Protein AF-0000000072931856 (afdb_homodimer)

Organism: Fusarium oxysporum f. sp. lycopersici (strain 4287 / CBS 123668 / FGSC 9935 / NRRL 34936) (NCBI:txid426428)

Secondary structure (DSSP, 8-state):
------------GGG-----TT---------SS---S-------HHHHHHHHTS-HHHHHHHHHHHHHHTTTTS--S-HHHHHHHHHHHHTT-TTT-TT-HHHHHHHHHHHHHHHHHHHHHS-TTS-SS---------TTT-TTS-HHHHHHHHHHHHHHHHTTT-HHHHHHHHHHHHHHHHHTTGGG----S-HHHHHHHHHHHHHHHHHHHHHHHHTPPPSS-GGG--SPPP----PPPEE-HHHHHSTT--S--EE----HHHHHHHHHHHHHHHHHHHHHH--GGGHHHHHHHHHHHHHHHHT-TTSS-TT-TT--GGGSHHHHHHHHHHHHHHHHHTSPP-TTSHHHHHHHHHHHHHHHHHHHHHHTT-----HHHHHHHHHHHHHHHHHHHHHT----HHHHHHHHHHHHHHHHHHTT-GGGHHHHHHHHHHHHHHHSSS-TT---HHHHHHHHHHHHHHHTT---HHHHHHHHHHHH--HHHH--/------------GGG-----TT---------SS---S-------HHHHHHHHTS-HHHHHHHHHHHHHHTTTTS--S-HHHHHHHHHHHHTT-TTT-TT-HHHHHHHHHHHHHHHHHHHHHS-TTS-SS---------TTT-TTS-HHHHHHHHHHHHHHHHTTT-HHHHHHHHHHHHHHHHHTTGGG----S-HHHHHHHHHHHHHHHHHHHHHHHHTPPPSS-GGG--SPPP----PPPEE-HHHHHSTT--S--EE----HHHHHHHHHHHHHHHHHHHHHH--GGGHHHHHHHHHHHHHHHHT-TTSS-TT-TT--GGGSHHHHHHHHHHHHHHHHHTSPP-TTSHHHHHHHHHHHHHHHHHHHHHHTT-----HHHHHHHHHHHHHHHHHHHHHT----HHHHHHHHHHHHHHHHHHHH-GGGHHHHHHHHHHHHHHHSSS-TT---HHHHHHHHHHHHHHHTT---HHHHHHHHHHHH--HHHH--

Nearest PDB structures (foldseek):
  5anr-assembly1_A-1  TM=3.766E-01  e=1.506E+00  Homo sapiens
  7tdz-assembly1_P  TM=2.444E-01  e=6.862E+00  Xenopus laevis
  7a6r-assembly2_B  TM=3.446E-01  e=9.396E+00  Homo sapiens

Foldseek 3Di:
DDPPPPPVPPPPPPPPPLDDAADQDDDPDDDPPDPPPFPLPDDPVVLVVLLVPADLQLLLQLLVQCCQPPCLQQVLDDQQLLQVLSVCSNVVNCNPHSPCPLSSLSSLLSSLLSVLLVLLLDAPDPPDPSCSVVSNHSLVNVVVDDLSSSLVSLLSVLSSCQSPLALVSNQVSLVVSLVSCVVVPLQAQDCPPDPVNLSSVSSNLSSLLSQLLSCLLQVHQRPPQNVSGNRDQDDWDFDDWDFRPSLCSHPPRPDRDGDTRGNLLNSLSSVVSNLSNVLSVCLPPPDPVCLVVVLVVSLVVLVVSLPDPSQDPDDDPSCAALSDNLVSVLVSLLSLLSNLVSYDDDLPDPSLVSNLVSLLSNLVSVLVSVVVSRYRDGSSVLSSLLLSLLSNLLSQLLNLDAQDPSSLVSLVSSLVVLVVSCSSPVSSVLSSVLSVLSSCQRPDPDRRNFGDLVSLVVLVVSLVVVVVSRHRPVSSVSSPVNSPDRSVRVVD/DDPPPPPVPPPPPPVPPLADLADQDDDPDDDPPDPPPQPLPDDPVVLVVLLLPADLQLLLQLLVQCCQPPCLQQVLDDQQLLQVLSVCSNVVNLNPDSPCPLSSLSSLLSSLLSVLLVLLLDAPDPPDPSCSSVNSHSLVNVVVDDLSSSLVSLLSVLSSCQSPLALVVNQVSLVVSLVSCVVVPLQAQDCPPDPVSLSSLSSNLSSLLSQLLSCLLQVHQRPPQNVSGNRDQDDWDFDDWDFRPSLCSHPPRPDRDGDTRGNLLNSLSSVVSNLSNVLSVCLPPPDPVCLVVVLVVSLVVLVCSLPDPSQDDPPDPPCAALSDNLVSVLVSLLSLLSNLVSYDDDLPDPSLVSNLVSLLSNLVSVLVSVVVSRDRLGSSVLSSLLLSLLSNLLSQLLNLDAQDPSSLVSLVSSLVVLVVSCSSPVSSVLSSVLSVLSSCQRPDPDRRNFGDLVSLVVLVVSLVVVVVRRHRPVSSVSSPVNSPDRSVRVVD

Radius of gyration: 29.78 Å; Cα contacts (8 Å, |Δi|>4): 1257; chains: 2; bounding box: 70×100×88 Å

Sequence (984 aa):
MPSVPSQGNSFDLSTFQADNLFSISQQPPADEANYSTDTTRSLDPSMAAVVTDISVREGASFFQTYFEIIHPRYPFLDVEECSTAYIKWKAGEIATCGNNAWSTCLLKLIFANGAILQHAWSDNRTRQQLGLIFQEQNIISDFFLKPLACLQVMLLHAFHELHGESTERVVHIVGVAMRFAIFNGFHRLTNDGTYEIEMKIKAWWCIYCLDKVVAITLRIPPYPLDEWIDTPAYRVKHGPQFFMPWAVDAPGSSDGVLYTFDLRYFAHMCKIRRLHSEILTLSRQVDPGTIDQSLRKLLSEIDGWAKSKDVFTSSHPNAEGHASPLGVVYVAHMTRVVLYSSVPFEPASENTDKLLQACCDSCATFRALQKRKHLPKHWFDMLFVFQVGVVMVYILWRRSMPVSKVIDRAIRDCTAILSIFADRSQKIDIYRDCMELLASSISRVSTPGNIDTETRQELNLLLGQIEENSLASHVHAKLSEMCRTSIAEMDTMPSVPSQGNSFDLSTFQADNLFSISQQPPADEANYSTDTTRSLDPSMAAVVTDISVREGASFFQTYFEIIHPRYPFLDVEECSTAYIKWKAGEIATCGNNAWSTCLLKLIFANGAILQHAWSDNRTRQQLGLIFQEQNIISDFFLKPLACLQVMLLHAFHELHGESTERVVHIVGVAMRFAIFNGFHRLTNDGTYEIEMKIKAWWCIYCLDKVVAITLRIPPYPLDEWIDTPAYRVKHGPQFFMPWAVDAPGSSDGVLYTFDLRYFAHMCKIRRLHSEILTLSRQVDPGTIDQSLRKLLSEIDGWAKSKDVFTSSHPNAEGHASPLGVVYVAHMTRVVLYSSVPFEPASENTDKLLQACCDSCATFRALQKRKHLPKHWFDMLFVFQVGVVMVYILWRRSMPVSKVIDRAIRDCTAILSIFADRSQKIDIYRDCMELLASSISRVSTPGNIDTETRQELNLLLGQIEENSLASHVHAKLSEMCRTSIAEMDT

Structure (mmCIF, N/CA/C/O backbone):
data_AF-0000000072931856-model_v1
#
loop_
_entity.id
_entity.type
_entity.pdbx_description
1 polymer 'Transcription factor domain-containing protein'
#
loop_
_atom_site.group_PDB
_atom_site.id
_atom_site.type_symbol
_atom_site.label_atom_id
_atom_site.label_alt_id
_atom_site.label_comp_id
_atom_site.label_asym_id
_atom_site.label_entity_id
_atom_site.label_seq_id
_atom_site.pdbx_PDB_ins_code
_atom_site.Cartn_x
_atom_site.Cartn_y
_atom_site.Cartn_z
_atom_site.occupancy
_atom_site.B_iso_or_equiv
_atom_site.auth_seq_id
_atom_site.auth_comp_id
_atom_site.auth_asym_id
_atom_site.auth_atom_id
_atom_site.pdbx_PDB_model_num
ATOM 1 N N . MET A 1 1 ? 1.608 -59.781 18.766 1 22.14 1 MET A N 1
ATOM 2 C CA . MET A 1 1 ? 2.615 -58.719 18.797 1 22.14 1 MET A CA 1
ATOM 3 C C . MET A 1 1 ? 2.082 -57.5 19.516 1 22.14 1 MET A C 1
ATOM 5 O O . MET A 1 1 ? 0.931 -57.094 19.312 1 22.14 1 MET A O 1
ATOM 9 N N . PRO A 1 2 ? 2.551 -57.062 20.625 1 23.94 2 PRO A N 1
ATOM 10 C CA . PRO A 1 2 ? 1.845 -56.156 21.531 1 23.94 2 PRO A CA 1
ATOM 11 C C . PRO A 1 2 ? 1.541 -54.812 20.906 1 23.94 2 PRO A C 1
ATOM 13 O O . PRO A 1 2 ? 2.221 -54.375 19.969 1 23.94 2 PRO A O 1
ATOM 16 N N . SER A 1 3 ? 0.245 -54.375 21.047 1 21.61 3 SER A N 1
ATOM 17 C CA . SER A 1 3 ? -0.509 -53.219 20.578 1 21.61 3 SER A CA 1
ATOM 18 C C . SER A 1 3 ? 0.122 -51.906 21.047 1 21.61 3 SER A C 1
ATOM 20 O O . SER A 1 3 ? 0.214 -51.656 22.25 1 21.61 3 SER A O 1
ATOM 22 N N . VAL A 1 4 ? 1.22 -51.562 20.469 1 26.64 4 VAL A N 1
ATOM 23 C CA . VAL A 1 4 ? 1.991 -50.469 21.016 1 26.64 4 VAL A CA 1
ATOM 24 C C . VAL A 1 4 ? 1.076 -49.25 21.266 1 26.64 4 VAL A C 1
ATOM 26 O O . VAL A 1 4 ? 0.304 -48.875 20.375 1 26.64 4 VAL A O 1
ATOM 29 N N . PRO A 1 5 ? 0.699 -48.969 22.469 1 23.19 5 PRO A N 1
ATOM 30 C CA . PRO A 1 5 ? -0.245 -47.969 22.938 1 23.19 5 PRO A CA 1
ATOM 31 C C . PRO A 1 5 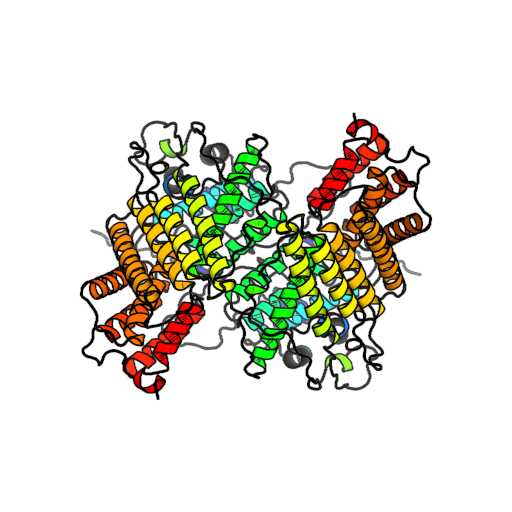? 0.017 -46.594 22.312 1 23.19 5 PRO A C 1
ATOM 33 O O . PRO A 1 5 ? 1.173 -46.188 22.188 1 23.19 5 PRO A O 1
ATOM 36 N N . SER A 1 6 ? -0.829 -46.25 21.359 1 21.66 6 SER A N 1
ATOM 37 C CA . SER A 1 6 ? -0.9 -45.062 20.531 1 21.66 6 SER A CA 1
ATOM 38 C C . SER A 1 6 ? -0.961 -43.781 21.375 1 21.66 6 SER A C 1
ATOM 40 O O . SER A 1 6 ? -2.006 -43.469 21.953 1 21.66 6 SER A O 1
ATOM 42 N N . GLN A 1 7 ? -0.089 -43.75 22.406 1 23.03 7 GLN A N 1
ATOM 43 C CA . GLN A 1 7 ? -0.17 -42.594 23.297 1 23.03 7 GLN A CA 1
ATOM 44 C C . GLN A 1 7 ? -0.254 -41.281 22.516 1 23.03 7 GLN A C 1
ATOM 46 O O . GLN A 1 7 ? 0.676 -40.938 21.781 1 23.03 7 GLN A O 1
ATOM 51 N N . GLY A 1 8 ? -1.477 -41 22.094 1 21.62 8 GLY A N 1
ATOM 52 C CA . GLY A 1 8 ? -2.033 -39.875 21.344 1 21.62 8 GLY A CA 1
ATOM 53 C C . GLY A 1 8 ? -1.692 -38.531 21.938 1 21.62 8 GLY A C 1
ATOM 54 O O . GLY A 1 8 ? -2.334 -38.062 22.891 1 21.62 8 GLY A O 1
ATOM 55 N N . ASN A 1 9 ? -0.456 -38.344 22.25 1 22.23 9 ASN A N 1
ATOM 56 C CA . ASN A 1 9 ? -0.116 -37.094 22.906 1 22.23 9 ASN A CA 1
ATOM 57 C C . ASN A 1 9 ? -0.664 -35.875 22.125 1 22.23 9 ASN A C 1
ATOM 59 O O . ASN A 1 9 ? -0.348 -35.688 20.953 1 22.23 9 ASN A O 1
ATOM 63 N N . SER A 1 10 ? -1.931 -35.5 22.484 1 21.86 10 SER A N 1
ATOM 64 C CA . SER A 1 10 ? -2.766 -34.375 22.031 1 21.86 10 SER A CA 1
ATOM 65 C C . SER A 1 10 ? -2.055 -33.062 22.203 1 21.86 10 SER A C 1
ATOM 67 O O . SER A 1 10 ? -1.657 -32.688 23.312 1 21.86 10 SER A O 1
ATOM 69 N N . PHE A 1 11 ? -1.132 -32.844 21.391 1 23.16 11 PHE A N 1
ATOM 70 C CA . PHE A 1 11 ? -0.465 -31.547 21.422 1 23.16 11 PHE A CA 1
ATOM 71 C C . PHE A 1 11 ? -1.48 -30.406 21.375 1 23.16 11 PHE A C 1
ATOM 73 O O . PHE A 1 11 ? -2.336 -30.375 20.484 1 23.16 11 PHE A O 1
ATOM 80 N N . ASP A 1 12 ? -1.954 -30 22.578 1 22.11 12 ASP A N 1
ATOM 81 C CA . ASP A 1 12 ? -2.893 -28.906 22.812 1 22.11 12 ASP A CA 1
ATOM 82 C C . ASP A 1 12 ? -2.395 -27.609 22.172 1 22.11 12 ASP A C 1
ATOM 84 O O . ASP A 1 12 ? -1.358 -27.078 22.578 1 22.11 12 ASP A O 1
ATOM 88 N N . LEU A 1 13 ? -2.508 -27.594 20.953 1 24.42 13 LEU A N 1
ATOM 89 C CA . LEU A 1 13 ? -2.305 -26.422 20.109 1 24.42 13 LEU A CA 1
ATOM 90 C C . LEU A 1 13 ? -2.982 -25.188 20.719 1 24.42 13 LEU A C 1
ATOM 92 O O . LEU A 1 13 ? -3.057 -24.141 20.078 1 24.42 13 LEU A O 1
ATOM 96 N N . SER A 1 14 ? -3.596 -25.344 21.922 1 25.14 14 SER A N 1
ATOM 97 C CA . SER A 1 14 ? -4.422 -24.297 22.516 1 25.14 14 SER A CA 1
ATOM 98 C C . SER A 1 14 ? -3.594 -23.062 22.859 1 25.14 14 SER A C 1
ATOM 100 O O . SER A 1 14 ? -4.137 -21.969 23.031 1 25.14 14 SER A O 1
ATOM 102 N N . THR A 1 15 ? -2.367 -23.312 23.312 1 23.92 15 THR A N 1
ATOM 103 C CA . THR A 1 15 ? -1.731 -22.219 24.031 1 23.92 15 THR A CA 1
ATOM 104 C C . THR A 1 15 ? -1.083 -21.234 23.062 1 23.92 15 THR A C 1
ATOM 106 O O . THR A 1 15 ? -0.266 -20.406 23.453 1 23.92 15 THR A O 1
ATOM 109 N N . PHE A 1 16 ? -1.128 -21.531 21.828 1 25.28 16 PHE A N 1
ATOM 110 C CA . PHE A 1 16 ? -0.456 -20.625 20.906 1 25.28 16 PHE A CA 1
ATOM 111 C C . PHE A 1 16 ? -1.028 -19.219 21 1 25.28 16 PHE A C 1
ATOM 113 O O . PHE A 1 16 ? -2.191 -18.984 20.672 1 25.28 16 PHE A O 1
ATOM 120 N N . GLN A 1 17 ? -0.485 -18.578 21.984 1 24.69 17 GLN A N 1
ATOM 121 C CA . GLN A 1 17 ? -0.81 -17.172 22.141 1 24.69 17 GLN A CA 1
ATOM 122 C C . GLN A 1 17 ? -0.279 -16.344 20.969 1 24.69 17 GLN A C 1
ATOM 124 O O . GLN A 1 17 ? 0.917 -16.375 20.672 1 24.69 17 GLN A O 1
ATOM 129 N N . ALA A 1 18 ? -0.917 -16.312 19.984 1 27.36 18 ALA A N 1
ATOM 130 C CA . ALA A 1 18 ? -0.658 -15.578 18.75 1 27.36 18 ALA A CA 1
ATOM 131 C C . ALA A 1 18 ? -0.093 -14.195 19.047 1 27.36 18 ALA A C 1
ATOM 133 O O . ALA A 1 18 ? -0.801 -13.328 19.562 1 27.36 18 ALA A O 1
ATOM 134 N N . ASP A 1 19 ? 1.2 -14.133 19.375 1 27.59 19 ASP A N 1
ATOM 135 C CA . ASP A 1 19 ? 2.012 -12.953 19.688 1 27.59 19 ASP A CA 1
ATOM 136 C C . ASP A 1 19 ? 1.993 -11.953 18.531 1 27.59 19 ASP A C 1
ATOM 138 O O . ASP A 1 19 ? 1.842 -12.336 17.375 1 27.59 19 ASP A O 1
ATOM 142 N N . ASN A 1 20 ? 1.979 -10.586 18.75 1 28.42 20 ASN A N 1
ATOM 143 C CA . ASN A 1 20 ? 1.625 -9.328 18.109 1 28.42 20 ASN A CA 1
ATOM 144 C C . ASN A 1 20 ? 2.682 -8.906 17.094 1 28.42 20 ASN A C 1
ATOM 146 O O . ASN A 1 20 ? 3.834 -8.664 17.453 1 28.42 20 ASN A O 1
ATOM 150 N N . LEU A 1 21 ? 2.729 -9.477 16.031 1 27.45 21 LEU A N 1
ATOM 151 C CA . LEU A 1 21 ? 3.77 -9.328 15.023 1 27.45 21 LEU A CA 1
ATOM 152 C C . LEU A 1 21 ? 4.285 -7.895 14.969 1 27.45 21 LEU A C 1
ATOM 154 O O . LEU A 1 21 ? 5.469 -7.664 14.703 1 27.45 21 LEU A O 1
ATOM 158 N N . PHE A 1 22 ? 3.479 -6.789 14.805 1 28.81 22 PHE A N 1
ATOM 159 C CA . PHE A 1 22 ? 3.977 -5.508 14.32 1 28.81 22 PHE A CA 1
ATOM 160 C C . PHE A 1 22 ? 4.02 -4.484 15.453 1 28.81 22 PHE A C 1
ATOM 162 O O . PHE A 1 22 ? 3.83 -3.289 15.219 1 28.81 22 PHE A O 1
ATOM 169 N N . SER A 1 23 ? 4.355 -4.805 16.688 1 29.84 23 SER A N 1
ATOM 170 C CA . SER A 1 23 ? 4.422 -3.838 17.781 1 29.84 23 SER A CA 1
ATOM 171 C C . SER A 1 23 ? 5.715 -3.027 17.719 1 29.84 23 SER A C 1
ATOM 173 O O . SER A 1 23 ? 6.793 -3.58 17.5 1 29.84 23 SER A O 1
ATOM 175 N N . ILE A 1 24 ? 5.656 -1.699 17.453 1 27.78 24 ILE A N 1
ATOM 176 C CA . ILE A 1 24 ? 6.777 -0.778 17.609 1 27.78 24 ILE A CA 1
ATOM 177 C C . ILE A 1 24 ? 7.047 -0.535 19.094 1 27.78 24 ILE A C 1
ATOM 179 O O . ILE A 1 24 ? 6.184 -0.023 19.812 1 27.78 24 ILE A O 1
ATOM 183 N N . SER A 1 25 ? 7.984 -1.213 19.797 1 28.91 25 SER A N 1
ATOM 184 C CA . SER A 1 25 ? 8.383 -0.901 21.156 1 28.91 25 SER A CA 1
ATOM 185 C C . SER A 1 25 ? 9.266 0.341 21.203 1 28.91 25 SER A C 1
ATOM 187 O O . SER A 1 25 ? 10.328 0.38 20.578 1 28.91 25 SER A O 1
ATOM 189 N N . GLN A 1 26 ? 8.828 1.529 21.406 1 27.89 26 GLN A N 1
ATOM 190 C CA . GLN A 1 26 ? 9.742 2.625 21.719 1 27.89 26 GLN A CA 1
ATOM 191 C C . GLN A 1 26 ? 10.359 2.457 23.109 1 27.89 26 GLN A C 1
ATOM 193 O O . GLN A 1 26 ? 9.641 2.299 24.094 1 27.89 26 GLN A O 1
ATOM 198 N N . GLN A 1 27 ? 11.766 2.137 23.234 1 28.94 27 GLN A N 1
ATOM 199 C CA . GLN A 1 27 ? 12.516 2.27 24.484 1 28.94 27 GLN A CA 1
ATOM 200 C C . GLN A 1 27 ? 12.594 3.729 24.922 1 28.94 27 GLN A C 1
ATOM 202 O O . GLN A 1 27 ? 12.805 4.617 24.094 1 28.94 27 GLN A O 1
ATOM 207 N N . PRO A 1 28 ? 12.266 4.113 26.109 1 28.73 28 PRO A N 1
ATOM 208 C CA . PRO A 1 28 ? 12.531 5.445 26.656 1 28.73 28 PRO A CA 1
ATOM 209 C C . PRO A 1 28 ? 14.008 5.84 26.562 1 28.73 28 PRO A C 1
ATOM 211 O O . PRO A 1 28 ? 14.883 4.973 26.516 1 28.73 28 PRO A O 1
ATOM 214 N N . PRO A 1 29 ? 14.305 7.152 26.297 1 26.53 29 PRO A N 1
ATOM 215 C CA . PRO A 1 29 ? 15.688 7.645 26.359 1 26.53 29 PRO A CA 1
ATOM 216 C C . PRO A 1 29 ? 16.359 7.348 27.688 1 26.53 29 PRO A C 1
ATOM 218 O O . PRO A 1 29 ? 15.789 7.617 28.75 1 26.53 29 PRO A O 1
ATOM 221 N N . ALA A 1 30 ? 17.297 6.434 27.906 1 26.03 30 ALA A N 1
ATOM 222 C CA . ALA A 1 30 ? 18.172 6.23 29.047 1 26.03 30 ALA A CA 1
ATOM 223 C C . ALA A 1 30 ? 18.859 7.531 29.453 1 26.03 30 ALA A C 1
ATOM 225 O O . ALA A 1 30 ? 19.141 8.375 28.609 1 26.03 30 ALA A O 1
ATOM 226 N N . ASP A 1 31 ? 18.859 8.023 30.688 1 26.28 31 ASP A N 1
ATOM 227 C CA . ASP A 1 31 ? 19.812 8.898 31.359 1 26.28 31 ASP A CA 1
ATOM 228 C C . ASP A 1 31 ? 21.234 8.594 30.891 1 26.28 31 ASP A C 1
ATOM 230 O O . ASP A 1 31 ? 21.531 7.477 30.469 1 26.28 31 ASP A O 1
ATOM 234 N N . GLU A 1 32 ? 22.25 9.625 30.828 1 27.25 32 GLU A N 1
ATOM 235 C CA . GLU A 1 32 ? 23.641 9.664 30.406 1 27.25 32 GLU A CA 1
ATOM 236 C C . GLU A 1 32 ? 24.422 8.492 30.984 1 27.25 32 GLU A C 1
ATOM 238 O O . GLU A 1 32 ? 25.609 8.336 30.703 1 27.25 32 GLU A O 1
ATOM 243 N N . ALA A 1 33 ? 24.188 8.148 32.344 1 26.52 33 ALA A N 1
ATOM 244 C CA . ALA A 1 33 ? 25.328 7.426 32.906 1 26.52 33 ALA A CA 1
ATOM 245 C C . ALA A 1 33 ? 25.719 6.242 32.031 1 26.52 33 ALA A C 1
ATOM 247 O O . ALA A 1 33 ? 25.406 6.219 30.828 1 26.52 33 ALA A O 1
ATOM 248 N N . ASN A 1 34 ? 26.016 5.094 32.781 1 22.25 34 ASN A N 1
ATOM 249 C CA . ASN A 1 34 ? 26.734 3.93 32.281 1 22.25 34 ASN A CA 1
ATOM 250 C C . ASN A 1 34 ? 25.953 3.27 31.125 1 22.25 34 ASN A C 1
ATOM 252 O O . ASN A 1 34 ? 24.828 2.807 31.312 1 22.25 34 ASN A O 1
ATOM 256 N N . TYR A 1 35 ? 25.984 3.785 29.906 1 24.42 35 TYR A N 1
ATOM 257 C CA . TYR A 1 35 ? 25.781 3.076 28.656 1 24.42 35 TYR A CA 1
ATOM 258 C C . TYR A 1 35 ? 26.156 1.603 28.797 1 24.42 35 TYR A C 1
ATOM 260 O O . TYR A 1 35 ? 27.203 1.174 28.328 1 24.42 35 TYR A O 1
ATOM 268 N N . SER A 1 36 ? 26.016 1.065 29.969 1 21.53 36 SER A N 1
ATOM 269 C CA . SER A 1 36 ? 26.344 -0.355 29.906 1 21.53 36 SER A CA 1
ATOM 270 C C . SER A 1 36 ? 25.609 -1.041 28.766 1 21.53 36 SER A C 1
ATOM 272 O O . SER A 1 36 ? 24.422 -0.781 28.531 1 21.53 36 SER A O 1
ATOM 274 N N . THR A 1 37 ? 26.406 -1.599 27.781 1 23.81 37 THR A N 1
ATOM 275 C CA . THR A 1 37 ? 26.422 -2.32 26.516 1 23.81 37 THR A CA 1
ATOM 276 C C . THR A 1 37 ? 25.234 -3.262 26.406 1 23.81 37 THR A C 1
ATOM 278 O O . THR A 1 37 ? 24.609 -3.373 25.344 1 23.81 37 THR A O 1
ATOM 281 N N . ASP A 1 38 ? 25.203 -4.254 27.266 1 22.45 38 ASP A N 1
ATOM 282 C CA . ASP A 1 38 ? 24.859 -5.656 27.078 1 22.45 38 ASP A CA 1
ATOM 283 C C . ASP A 1 38 ? 23.344 -5.867 27.203 1 22.45 38 ASP A C 1
ATOM 285 O O . ASP A 1 38 ? 22.891 -6.977 27.5 1 22.45 38 ASP A O 1
ATOM 289 N N . THR A 1 39 ? 22.703 -4.867 27.562 1 24.86 39 THR A N 1
ATOM 290 C CA . THR A 1 39 ? 21.422 -5.48 27.938 1 24.86 39 THR A CA 1
ATOM 291 C C . THR A 1 39 ? 20.734 -6.066 26.719 1 24.86 39 THR A C 1
ATOM 293 O O . THR A 1 39 ? 20.281 -5.328 25.828 1 24.86 39 THR A O 1
ATOM 296 N N . THR A 1 40 ? 21.109 -7.324 26.391 1 24.48 40 THR A N 1
ATOM 297 C CA . THR A 1 40 ? 20.656 -8.398 25.5 1 24.48 40 THR A CA 1
ATOM 298 C C . THR A 1 40 ? 19.141 -8.508 25.516 1 24.48 40 THR A C 1
ATOM 300 O O . THR A 1 40 ? 18.547 -8.953 26.5 1 24.48 40 THR A O 1
ATOM 303 N N . ARG A 1 41 ? 18.609 -7.523 25.219 1 27.56 41 ARG A N 1
ATOM 304 C CA . ARG A 1 41 ? 17.172 -7.773 25.172 1 27.56 41 ARG A CA 1
ATOM 305 C C . ARG A 1 41 ? 16.875 -9.125 24.547 1 27.56 41 ARG A C 1
ATOM 307 O O . ARG A 1 41 ? 17.156 -9.352 23.375 1 27.56 41 ARG A O 1
ATOM 314 N N . SER A 1 42 ? 16.812 -10.211 25.328 1 26.78 42 SER A N 1
ATOM 315 C CA . SER A 1 42 ? 16.547 -11.617 25.047 1 26.78 42 SER A CA 1
ATOM 316 C C . SER A 1 42 ? 15.344 -11.789 24.141 1 26.78 42 SER A C 1
ATOM 318 O O . SER A 1 42 ? 14.305 -11.148 24.344 1 26.78 42 SER A O 1
ATOM 320 N N . LEU A 1 43 ? 15.578 -12.07 22.938 1 29.73 43 LEU A N 1
ATOM 321 C CA . LEU A 1 43 ? 14.547 -12.633 22.062 1 29.73 43 LEU A CA 1
ATOM 322 C C . LEU A 1 43 ? 13.484 -13.352 22.891 1 29.73 43 LEU A C 1
ATOM 324 O O . LEU A 1 43 ? 13.781 -13.906 23.953 1 29.73 43 LEU A O 1
ATOM 328 N N . ASP A 1 44 ? 12.383 -12.945 22.734 1 28.83 44 ASP A N 1
ATOM 329 C CA . ASP A 1 44 ? 11.359 -13.742 23.406 1 28.83 44 ASP A CA 1
ATOM 330 C C . ASP A 1 44 ? 11.789 -15.203 23.5 1 28.83 44 ASP A C 1
ATOM 332 O O . ASP A 1 44 ? 12.211 -15.797 22.516 1 28.83 44 ASP A O 1
ATOM 336 N N . PRO A 1 45 ? 12.109 -15.68 24.562 1 33.53 45 PRO A N 1
ATOM 337 C CA . PRO A 1 45 ? 12.492 -17.078 24.797 1 33.53 45 PRO A CA 1
ATOM 338 C C . PRO A 1 45 ? 11.727 -18.047 23.891 1 33.53 45 PRO A C 1
ATOM 340 O O . PRO A 1 45 ? 12.219 -19.141 23.609 1 33.53 45 PRO A O 1
ATOM 343 N N . SER A 1 46 ? 10.57 -17.734 23.578 1 32.41 46 SER A N 1
ATOM 344 C CA . SER A 1 46 ? 9.781 -18.688 22.812 1 32.41 46 SER A CA 1
ATOM 345 C C . SER A 1 46 ? 10.289 -18.812 21.391 1 32.41 46 SER A C 1
ATOM 347 O O . SER A 1 46 ? 10.141 -19.875 20.766 1 32.41 46 SER A O 1
ATOM 349 N N . MET A 1 47 ? 10.711 -17.766 20.828 1 38.5 47 MET A N 1
ATOM 350 C CA . MET A 1 47 ? 11.336 -17.812 19.516 1 38.5 47 MET A CA 1
ATOM 351 C C . MET A 1 47 ? 12.656 -18.578 19.562 1 38.5 47 MET A C 1
ATOM 353 O O . MET A 1 47 ? 13.016 -19.25 18.594 1 38.5 47 MET A O 1
ATOM 357 N N . ALA A 1 48 ? 13.398 -18.438 20.547 1 39.31 48 ALA A N 1
ATOM 358 C CA . ALA A 1 48 ? 14.648 -19.156 20.781 1 39.31 48 ALA A CA 1
ATOM 359 C C . ALA A 1 48 ? 14.406 -20.656 20.859 1 39.31 48 ALA A C 1
ATOM 361 O O . ALA A 1 48 ? 15.25 -21.453 20.422 1 39.31 48 ALA A O 1
ATOM 362 N N . ALA A 1 49 ? 13.297 -21.016 21.375 1 39.69 49 ALA A N 1
ATOM 363 C CA . ALA A 1 49 ? 13.031 -22.438 21.594 1 39.69 49 ALA A CA 1
ATOM 364 C C . ALA A 1 49 ? 12.836 -23.156 20.266 1 39.69 49 ALA A C 1
ATOM 366 O O . ALA A 1 49 ? 13.234 -24.312 20.125 1 39.69 49 ALA A O 1
ATOM 367 N N . VAL A 1 50 ? 12.203 -22.484 19.312 1 47.09 50 VAL A N 1
ATOM 368 C CA . VAL A 1 50 ? 11.891 -23.188 18.078 1 47.09 50 VAL A CA 1
ATOM 369 C C . VAL A 1 50 ? 13.172 -23.516 17.328 1 47.09 50 VAL A C 1
ATOM 371 O O . VAL A 1 50 ? 13.328 -24.625 16.797 1 47.09 50 VAL A O 1
ATOM 374 N N . VAL A 1 51 ? 14.156 -22.641 17.375 1 54.59 51 VAL A N 1
ATOM 375 C CA . VAL A 1 51 ? 15.391 -22.891 16.641 1 54.59 51 VAL A CA 1
ATOM 376 C C . VAL A 1 51 ? 16.234 -23.922 17.359 1 54.59 51 VAL A C 1
ATOM 378 O O . VAL A 1 51 ? 16.938 -24.719 16.719 1 54.59 51 VAL A O 1
ATOM 381 N N . THR A 1 52 ? 15.953 -24.016 18.562 1 54.41 52 THR A N 1
ATOM 382 C CA . THR A 1 52 ? 16.812 -24.922 19.344 1 54.41 52 THR A CA 1
ATOM 383 C C . THR A 1 52 ? 16.359 -26.359 19.172 1 54.41 52 THR A C 1
ATOM 385 O O . THR A 1 52 ? 17.172 -27.281 19.312 1 54.41 52 THR A O 1
ATOM 388 N N . ASP A 1 53 ? 15.125 -26.609 18.688 1 63.19 53 ASP A N 1
ATOM 389 C CA . ASP A 1 53 ? 14.648 -27.984 18.641 1 63.19 53 ASP A CA 1
ATOM 390 C C . ASP A 1 53 ? 14.805 -28.562 17.234 1 63.19 53 ASP A C 1
ATOM 392 O O . ASP A 1 53 ? 14.422 -29.719 16.969 1 63.19 53 ASP A O 1
ATOM 396 N N . ILE A 1 54 ? 15.469 -27.875 16.328 1 77.25 54 ILE A N 1
ATOM 397 C CA . ILE A 1 54 ? 15.648 -28.359 14.977 1 77.25 54 ILE A CA 1
ATOM 398 C C . ILE A 1 54 ? 17.016 -29.047 14.852 1 77.25 54 ILE A C 1
ATOM 400 O O . ILE A 1 54 ? 18.031 -28.469 15.227 1 77.25 54 ILE A O 1
ATOM 404 N N . SER A 1 55 ? 17.016 -30.25 14.438 1 82.25 55 SER A N 1
ATOM 405 C CA . SER A 1 55 ? 18.281 -30.953 14.234 1 82.25 55 SER A CA 1
ATOM 406 C C . SER A 1 55 ? 19.062 -30.328 13.086 1 82.25 55 SER A C 1
ATOM 408 O O . SER A 1 55 ? 18.5 -29.656 12.227 1 82.25 55 SER A O 1
ATOM 410 N N . VAL A 1 56 ? 20.297 -30.578 13.078 1 84.81 56 VAL A N 1
ATOM 411 C CA . VAL A 1 56 ? 21.172 -30.031 12.039 1 84.81 56 VAL A CA 1
ATOM 412 C C . VAL A 1 56 ? 20.766 -30.578 10.68 1 84.81 56 VAL A C 1
ATOM 414 O O . VAL A 1 56 ? 20.766 -29.859 9.68 1 84.81 56 VAL A O 1
ATOM 417 N N . ARG A 1 57 ? 20.344 -31.812 10.656 1 84.88 57 ARG A N 1
ATOM 418 C CA . ARG A 1 57 ? 19.922 -32.438 9.398 1 84.88 57 ARG A CA 1
ATOM 419 C C . ARG A 1 57 ? 18.656 -31.781 8.867 1 84.88 57 ARG A C 1
ATOM 421 O O . ARG A 1 57 ? 18.562 -31.5 7.668 1 84.88 57 ARG A O 1
ATOM 428 N N . GLU A 1 58 ? 17.766 -31.531 9.766 1 84.5 58 GLU A N 1
ATOM 429 C CA . GLU A 1 58 ? 16.516 -30.875 9.367 1 84.5 58 GLU A CA 1
ATOM 430 C C . GLU A 1 58 ? 16.781 -29.438 8.922 1 84.5 58 GLU A C 1
ATOM 432 O O . GLU A 1 58 ? 16.234 -29 7.91 1 84.5 58 GLU A O 1
ATOM 437 N N . GLY A 1 59 ? 17.516 -28.812 9.719 1 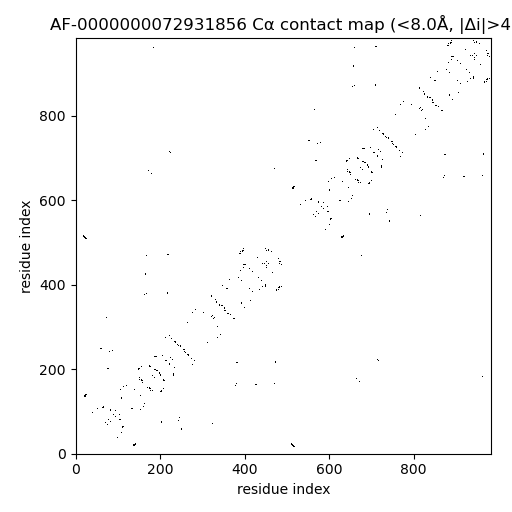86.94 59 GLY A N 1
ATOM 438 C CA . GLY A 1 59 ? 17.859 -27.438 9.375 1 86.94 59 GLY A CA 1
ATOM 439 C C . GLY A 1 59 ? 18.547 -27.312 8.023 1 86.94 59 GLY A C 1
ATOM 440 O O . GLY A 1 59 ? 18.234 -26.406 7.246 1 86.94 59 GLY A O 1
ATOM 441 N N . ALA A 1 60 ? 19.469 -28.188 7.797 1 88.88 60 ALA A N 1
ATOM 442 C CA . ALA A 1 60 ? 20.188 -28.203 6.52 1 88.88 60 ALA A CA 1
ATOM 443 C C . ALA A 1 60 ? 19.219 -28.469 5.363 1 88.88 60 ALA A C 1
ATOM 445 O O . ALA A 1 60 ? 19.359 -27.859 4.297 1 88.88 60 ALA A O 1
ATOM 446 N N . SER A 1 61 ? 18.312 -29.328 5.621 1 87.44 61 SER A N 1
ATOM 447 C CA . SER A 1 61 ? 17.312 -29.641 4.598 1 87.44 61 SER A CA 1
ATOM 448 C C . SER A 1 61 ? 16.438 -28.438 4.289 1 87.44 61 SER A C 1
ATOM 450 O O . SER A 1 61 ? 16.109 -28.188 3.131 1 87.44 61 SER A O 1
ATOM 452 N N . PHE A 1 62 ? 16.031 -27.688 5.328 1 87.69 62 PHE A N 1
ATOM 453 C CA . PHE A 1 62 ? 15.219 -26.5 5.148 1 87.69 62 PHE A CA 1
ATOM 454 C C . PHE A 1 62 ? 15.984 -25.422 4.375 1 87.69 62 PHE A C 1
ATOM 456 O O . PHE A 1 62 ? 15.445 -24.797 3.463 1 87.69 62 PHE A O 1
ATOM 463 N N . PHE A 1 63 ? 17.203 -25.281 4.727 1 90.75 63 PHE A N 1
ATOM 464 C CA . PHE A 1 63 ? 18.047 -24.312 4.02 1 90.75 63 PHE A CA 1
ATOM 465 C C . PHE A 1 63 ? 18.203 -24.703 2.553 1 90.75 63 PHE A C 1
ATOM 467 O O . PHE A 1 63 ? 18.094 -23.859 1.667 1 90.75 63 PHE A O 1
ATOM 474 N N . GLN A 1 64 ? 18.422 -25.938 2.355 1 87.44 64 GLN A N 1
ATOM 475 C CA . GLN A 1 64 ? 18.594 -26.422 0.99 1 87.44 64 GLN A CA 1
ATOM 476 C C . GLN A 1 64 ? 17.344 -26.172 0.158 1 87.44 64 GLN A C 1
ATOM 478 O O . GLN A 1 64 ? 17.422 -25.719 -0.985 1 87.44 64 GLN A O 1
ATOM 483 N N . THR A 1 65 ? 16.234 -26.469 0.758 1 84.81 65 THR A N 1
ATOM 484 C CA . THR A 1 65 ? 14.969 -26.266 0.059 1 84.81 65 THR A CA 1
ATOM 485 C C . THR A 1 65 ? 14.773 -24.781 -0.283 1 84.81 65 THR A C 1
ATOM 487 O O . THR A 1 65 ? 14.391 -24.453 -1.404 1 84.81 65 THR A O 1
ATOM 490 N N . TYR A 1 66 ? 15.031 -23.969 0.666 1 88.31 66 TYR A N 1
ATOM 491 C CA . TYR A 1 66 ? 14.875 -22.531 0.43 1 88.31 66 TYR A CA 1
ATOM 492 C C . TYR A 1 66 ? 15.773 -22.078 -0.714 1 88.31 66 TYR A C 1
ATOM 494 O O . TYR A 1 66 ? 15.32 -21.375 -1.621 1 88.31 66 TYR A O 1
ATOM 502 N N . PHE A 1 67 ? 17 -22.422 -0.709 1 89.25 67 PHE A N 1
ATOM 503 C CA . PHE A 1 67 ? 17.984 -21.891 -1.646 1 89.25 67 PHE A CA 1
ATOM 504 C C . PHE A 1 67 ? 17.875 -22.594 -2.994 1 89.25 67 PHE A C 1
ATOM 506 O O . PHE A 1 67 ? 18.422 -22.125 -3.992 1 89.25 67 PHE A O 1
ATOM 513 N N . GLU A 1 68 ? 17.109 -23.609 -3.027 1 82 68 GLU A N 1
ATOM 514 C CA . GLU A 1 68 ? 16.875 -24.266 -4.309 1 82 68 GLU A CA 1
ATOM 515 C C . GLU A 1 68 ? 15.609 -23.719 -4.977 1 82 68 GLU A C 1
ATOM 517 O O . GLU A 1 68 ? 15.531 -23.656 -6.207 1 82 68 GLU A O 1
ATOM 522 N N . ILE A 1 69 ? 14.719 -23.312 -4.129 1 82.94 69 ILE A N 1
ATOM 523 C CA . ILE A 1 69 ? 13.406 -23.031 -4.691 1 82.94 69 ILE A CA 1
ATOM 524 C C . ILE A 1 69 ? 13.172 -21.516 -4.711 1 82.94 69 ILE A C 1
ATOM 526 O O . ILE A 1 69 ? 12.758 -20.969 -5.73 1 82.94 69 ILE A O 1
ATOM 530 N N . ILE A 1 70 ? 13.43 -20.828 -3.648 1 89.06 70 ILE A N 1
ATOM 531 C CA . ILE A 1 70 ? 13.031 -19.438 -3.516 1 89.06 70 ILE A CA 1
ATOM 532 C C . ILE A 1 70 ? 14.172 -18.531 -3.977 1 89.06 70 ILE A C 1
ATOM 534 O O . ILE A 1 70 ? 13.977 -17.641 -4.809 1 89.06 70 ILE A O 1
ATOM 538 N N . HIS A 1 71 ? 15.352 -18.734 -3.557 1 90.12 71 HIS A N 1
ATOM 539 C CA . HIS A 1 71 ? 16.453 -17.797 -3.719 1 90.12 71 HIS A CA 1
ATOM 540 C C . HIS A 1 71 ? 16.781 -17.562 -5.195 1 90.12 71 HIS A C 1
ATOM 542 O O . HIS A 1 71 ? 17.031 -16.438 -5.609 1 90.12 71 HIS A O 1
ATOM 548 N N . PRO A 1 72 ? 16.797 -18.531 -6.027 1 84.88 72 PRO A N 1
ATOM 549 C CA . PRO A 1 72 ? 17.125 -18.281 -7.43 1 84.88 72 PRO A CA 1
ATOM 550 C C . PRO A 1 72 ? 16.078 -17.422 -8.141 1 84.88 72 PRO A C 1
ATOM 552 O O . PRO A 1 72 ? 16.406 -16.734 -9.102 1 84.88 72 PRO A O 1
ATOM 555 N N . ARG A 1 73 ? 14.906 -17.531 -7.648 1 88.31 73 ARG A N 1
ATOM 556 C CA . ARG A 1 73 ? 13.82 -16.781 -8.266 1 88.31 73 ARG A CA 1
ATOM 557 C C . ARG A 1 73 ? 13.664 -15.406 -7.625 1 88.31 73 ARG A C 1
ATOM 559 O O . ARG A 1 73 ? 13.211 -14.461 -8.273 1 88.31 73 ARG A O 1
ATOM 566 N N . TYR A 1 74 ? 13.969 -15.406 -6.363 1 93.81 74 TYR A N 1
ATOM 567 C CA . TYR A 1 74 ? 13.883 -14.172 -5.59 1 93.81 74 TYR A CA 1
ATOM 568 C C . TYR A 1 74 ? 15.109 -14.008 -4.699 1 93.81 74 TYR A C 1
ATOM 570 O O . TYR A 1 74 ? 15.062 -14.305 -3.504 1 93.81 74 TYR A O 1
ATOM 578 N N . PRO A 1 75 ? 16.156 -13.477 -5.25 1 94.56 75 PRO A N 1
ATOM 579 C CA . PRO A 1 75 ? 17.438 -13.43 -4.551 1 94.56 75 PRO A CA 1
ATOM 580 C C . PRO A 1 75 ? 17.578 -12.203 -3.654 1 94.56 75 PRO A C 1
ATOM 582 O O . PRO A 1 75 ? 18.547 -11.438 -3.789 1 94.56 75 PRO A O 1
ATOM 585 N N . PHE A 1 76 ? 16.812 -12.102 -2.617 1 97.12 76 PHE A N 1
ATOM 586 C CA . PHE A 1 76 ? 16.844 -10.906 -1.783 1 97.12 76 PHE A CA 1
ATOM 587 C C . PHE A 1 76 ? 17.656 -11.141 -0.521 1 97.12 76 PHE A C 1
ATOM 589 O O . PHE A 1 76 ? 17.859 -10.219 0.278 1 97.12 76 PHE A O 1
ATOM 596 N N . LEU A 1 77 ? 18.141 -12.359 -0.313 1 95.94 77 LEU A N 1
ATOM 597 C CA . LEU A 1 77 ? 18.969 -12.617 0.858 1 95.94 77 LEU A CA 1
ATOM 598 C C . LEU A 1 77 ? 20.453 -12.68 0.477 1 95.94 77 LEU A C 1
ATOM 600 O O . LEU A 1 77 ? 20.797 -13.125 -0.62 1 95.94 77 LEU A O 1
ATOM 604 N N . ASP A 1 78 ? 21.188 -12.188 1.384 1 93.38 78 ASP A N 1
ATOM 605 C CA . ASP A 1 78 ? 22.625 -12.336 1.247 1 93.38 78 ASP A CA 1
ATOM 606 C C . ASP A 1 78 ? 23.078 -13.742 1.626 1 93.38 78 ASP A C 1
ATOM 608 O O . ASP A 1 78 ? 23.016 -14.125 2.795 1 93.38 78 ASP A O 1
ATOM 612 N N . VAL A 1 79 ? 23.656 -14.453 0.685 1 91.44 79 VAL A N 1
ATOM 613 C CA . VAL A 1 79 ? 24 -15.859 0.869 1 91.44 79 VAL A CA 1
ATOM 614 C C . VAL A 1 79 ? 25.094 -15.984 1.932 1 91.44 79 VAL A C 1
ATOM 616 O O . VAL A 1 79 ? 25.078 -16.922 2.738 1 91.44 79 VAL A O 1
ATOM 619 N N . GLU A 1 80 ? 26.031 -15.031 1.924 1 90.31 80 GLU A N 1
ATOM 620 C CA . GLU A 1 80 ? 27.109 -15.078 2.898 1 90.31 80 GLU A CA 1
ATOM 621 C C . GLU A 1 80 ? 26.594 -14.875 4.316 1 90.31 80 GLU A C 1
ATOM 623 O O . GLU A 1 80 ? 27.047 -15.539 5.254 1 90.31 80 GLU A O 1
ATOM 628 N N . GLU A 1 81 ? 25.703 -13.984 4.391 1 90.88 81 GLU A N 1
ATOM 629 C CA . GLU A 1 81 ? 25.094 -13.734 5.699 1 90.88 81 GLU A CA 1
ATOM 630 C C . GLU A 1 81 ? 24.312 -14.953 6.184 1 90.88 81 GLU A C 1
ATOM 632 O O . GLU A 1 81 ? 24.328 -15.273 7.375 1 90.88 81 GLU A O 1
ATOM 637 N N . CYS A 1 82 ? 23.672 -15.586 5.305 1 93.31 82 CYS A N 1
ATOM 638 C CA . CYS A 1 82 ? 22.891 -16.781 5.645 1 93.31 82 CYS A CA 1
ATOM 639 C C . CYS A 1 82 ? 23.812 -17.922 6.039 1 93.31 82 CYS A C 1
ATOM 641 O O . CYS A 1 82 ? 23.516 -18.672 6.973 1 93.31 82 CYS A O 1
ATOM 643 N N . SER A 1 83 ? 24.891 -18 5.301 1 91.5 83 SER A N 1
ATOM 644 C CA . SER A 1 83 ? 25.875 -19.031 5.617 1 91.5 83 SER A CA 1
ATOM 645 C C . SER A 1 83 ? 26.469 -18.828 7.008 1 91.5 83 SER A C 1
ATOM 647 O O . SER A 1 83 ? 26.625 -19.781 7.77 1 91.5 83 SER A O 1
ATOM 649 N N . THR A 1 84 ? 26.75 -17.609 7.262 1 90.38 84 THR A N 1
ATOM 650 C CA . THR A 1 84 ? 27.297 -17.281 8.57 1 90.38 84 THR A CA 1
ATOM 651 C C . THR A 1 84 ? 26.297 -17.594 9.672 1 90.38 84 THR A C 1
ATOM 653 O O . THR A 1 84 ? 26.672 -18.156 10.711 1 90.38 84 THR A O 1
ATOM 656 N N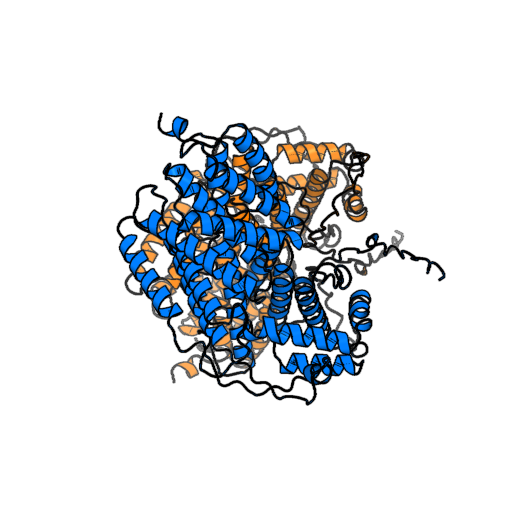 . ALA A 1 85 ? 25.078 -17.234 9.453 1 89.81 85 ALA A N 1
ATOM 657 C CA . ALA A 1 85 ? 24.047 -17.516 10.43 1 89.81 85 ALA A CA 1
ATOM 658 C C . ALA A 1 85 ? 23.875 -19.016 10.648 1 89.81 85 ALA A C 1
ATOM 660 O O . ALA A 1 85 ? 23.703 -19.469 11.781 1 89.81 85 ALA A O 1
ATOM 661 N N . TYR A 1 86 ? 23.969 -19.766 9.625 1 91.31 86 TYR A N 1
ATOM 662 C CA . TYR A 1 86 ? 23.844 -21.219 9.695 1 91.31 86 TYR A CA 1
ATOM 663 C C . TYR A 1 86 ? 24.969 -21.828 10.508 1 91.31 86 TYR A C 1
ATOM 665 O O . TYR A 1 86 ? 24.734 -22.703 11.352 1 91.31 86 TYR A O 1
ATOM 673 N N . ILE A 1 87 ? 26.156 -21.375 10.25 1 90.5 87 ILE A N 1
ATOM 674 C CA . ILE A 1 87 ? 27.344 -21.906 10.938 1 90.5 87 ILE A CA 1
ATOM 675 C C . ILE A 1 87 ? 27.266 -21.578 12.422 1 90.5 87 ILE A C 1
ATOM 677 O O . ILE A 1 87 ? 27.547 -22.438 13.266 1 90.5 87 ILE A O 1
ATOM 681 N N . LYS A 1 88 ? 26.859 -20.375 12.656 1 86.88 88 LYS A N 1
ATOM 682 C CA . LYS A 1 88 ? 26.719 -19.969 14.055 1 86.88 88 LYS A CA 1
ATOM 683 C C . LYS A 1 88 ? 25.656 -20.797 14.773 1 86.88 88 LYS A C 1
ATOM 685 O O . LYS A 1 88 ? 25.828 -21.156 15.938 1 86.88 88 LYS A O 1
ATOM 690 N N . TRP A 1 89 ? 24.609 -21.031 14.156 1 87.44 89 TRP A N 1
ATOM 691 C CA . TRP A 1 89 ? 23.547 -21.844 14.719 1 87.44 89 TRP A CA 1
ATOM 692 C C . TRP A 1 89 ? 24.016 -23.281 14.961 1 87.44 89 TRP A C 1
ATOM 694 O O . TRP A 1 89 ? 23.797 -23.844 16.031 1 87.44 89 TRP A O 1
ATOM 704 N N . LYS A 1 90 ? 24.656 -23.828 13.984 1 88.56 90 LYS A N 1
ATOM 705 C CA . LYS A 1 90 ? 25.172 -25.188 14.094 1 88.56 90 LYS A CA 1
ATOM 706 C C . LYS A 1 90 ? 26.156 -25.312 15.25 1 88.56 90 LYS A C 1
ATOM 708 O O . LYS A 1 90 ? 26.203 -26.344 15.93 1 88.56 90 LYS A O 1
ATOM 713 N N . ALA A 1 91 ? 26.844 -24.219 15.398 1 86.88 91 ALA A N 1
ATOM 714 C CA . ALA A 1 91 ? 27.859 -24.203 16.453 1 86.88 91 ALA A CA 1
ATOM 715 C C . ALA A 1 91 ? 27.219 -23.922 17.812 1 86.88 91 ALA A C 1
ATOM 717 O O . ALA A 1 91 ? 27.891 -23.984 18.844 1 86.88 91 ALA A O 1
ATOM 718 N N . GLY A 1 92 ? 25.922 -23.625 17.875 1 79.56 92 GLY A N 1
ATOM 719 C CA . GLY A 1 92 ? 25.234 -23.328 19.109 1 79.56 92 GLY A CA 1
ATOM 720 C C . GLY A 1 92 ? 25.484 -21.906 19.609 1 79.56 92 GLY A C 1
ATOM 721 O O . GLY A 1 92 ? 25.203 -21.594 20.766 1 79.56 92 GLY A O 1
ATOM 722 N N . GLU A 1 93 ? 26.031 -21.047 18.812 1 76.75 93 GLU A N 1
ATOM 723 C CA . GLU A 1 93 ? 26.422 -19.703 19.219 1 76.75 93 GLU A CA 1
ATOM 724 C C . GLU A 1 93 ? 25.234 -18.75 19.172 1 76.75 93 GLU A C 1
ATOM 726 O O . GLU A 1 93 ? 25.266 -17.672 19.781 1 76.75 93 GLU A O 1
ATOM 731 N N . ILE A 1 94 ? 24.297 -18.906 18.328 1 68.12 94 ILE A N 1
ATOM 732 C CA . ILE A 1 94 ? 23.156 -18 18.156 1 68.12 94 ILE A CA 1
ATOM 733 C C . ILE A 1 94 ? 22.406 -17.875 19.484 1 68.12 94 ILE A C 1
ATOM 735 O O . ILE A 1 94 ? 21.891 -16.812 19.812 1 68.12 94 ILE A O 1
ATOM 739 N N . ALA A 1 95 ? 22.266 -18.953 20.219 1 57.88 95 ALA A N 1
ATOM 740 C CA . ALA A 1 95 ? 21.594 -18.953 21.5 1 57.88 95 ALA A CA 1
ATOM 741 C C . ALA A 1 95 ? 22.375 -18.156 22.547 1 57.88 95 ALA A C 1
ATOM 743 O O . ALA A 1 95 ? 21.797 -17.656 23.516 1 57.88 95 ALA A O 1
ATOM 744 N N . THR A 1 96 ? 23.562 -18 22.328 1 51.91 96 THR A N 1
ATOM 745 C CA . THR A 1 96 ? 24.406 -17.469 23.406 1 51.91 96 THR A CA 1
ATOM 746 C C . THR A 1 96 ? 24.766 -16.016 23.125 1 51.91 96 THR A C 1
ATOM 748 O O . THR A 1 96 ? 25.094 -15.273 24.062 1 51.91 96 THR A O 1
ATOM 751 N N . CYS A 1 97 ? 24.875 -15.602 21.859 1 49.09 97 CYS A N 1
ATOM 752 C CA . CYS A 1 97 ? 25.422 -14.266 21.609 1 49.09 97 CYS A CA 1
ATOM 753 C C . CYS A 1 97 ? 24.297 -13.25 21.453 1 49.09 97 CYS A C 1
ATOM 755 O O . CYS A 1 97 ? 23.312 -13.508 20.75 1 49.09 97 CYS A O 1
ATOM 757 N N . GLY A 1 98 ? 24.125 -12.234 22.391 1 50.53 98 GLY A N 1
ATOM 758 C CA . GLY A 1 98 ? 23.203 -11.125 22.516 1 50.53 98 GLY A CA 1
ATOM 759 C C . GLY A 1 98 ? 22.938 -10.406 21.203 1 50.53 98 GLY A C 1
ATOM 760 O O . GLY A 1 98 ? 21.875 -9.836 20.984 1 50.53 98 GLY A O 1
ATOM 761 N N . ASN A 1 99 ? 24 -10.242 20.328 1 53.19 99 ASN A N 1
ATOM 762 C CA . ASN A 1 99 ? 23.984 -9.375 19.156 1 53.19 99 ASN A CA 1
ATOM 763 C C . ASN A 1 99 ? 23.5 -10.117 17.922 1 53.19 99 ASN A C 1
ATOM 765 O O . ASN A 1 99 ? 23.797 -9.719 16.797 1 53.19 99 ASN A O 1
ATOM 769 N N . ASN A 1 100 ? 22.625 -11.164 18.172 1 66.56 100 ASN A N 1
ATOM 770 C CA . ASN A 1 100 ? 22.375 -12.031 17.031 1 66.56 100 ASN A CA 1
ATOM 771 C C . ASN A 1 100 ? 20.906 -11.992 16.625 1 66.56 100 ASN A C 1
ATOM 773 O O . ASN A 1 100 ? 20.375 -12.961 16.078 1 66.56 100 ASN A O 1
ATOM 777 N N . ALA A 1 101 ? 20.406 -10.852 16.969 1 71.06 101 ALA A N 1
ATOM 778 C CA . ALA A 1 101 ? 18.969 -10.773 16.703 1 71.06 101 ALA A CA 1
ATOM 779 C C . ALA A 1 101 ? 18.672 -10.969 15.219 1 71.06 101 ALA A C 1
ATOM 781 O O . ALA A 1 101 ? 17.75 -11.703 14.859 1 71.06 101 ALA A O 1
ATOM 782 N N . TRP A 1 102 ? 19.562 -10.438 14.414 1 80.25 102 TRP A N 1
ATOM 783 C CA . TRP A 1 102 ? 19.344 -10.539 12.977 1 80.25 102 TRP A CA 1
ATOM 784 C C . TRP A 1 102 ? 19.547 -11.969 12.492 1 80.25 102 TRP A C 1
ATOM 786 O O . TRP A 1 102 ? 18.703 -12.508 11.766 1 80.25 102 TRP A O 1
ATOM 796 N N . SER A 1 103 ? 20.578 -12.562 12.969 1 81.81 103 SER A N 1
ATOM 797 C CA . SER A 1 103 ? 20.891 -13.922 12.547 1 81.81 103 SER A CA 1
ATOM 798 C C . SER A 1 103 ? 19.812 -14.898 12.992 1 81.81 103 SER A C 1
ATOM 800 O O . SER A 1 103 ? 19.438 -15.812 12.242 1 81.81 103 SER A O 1
ATOM 802 N N . THR A 1 104 ? 19.359 -14.719 14.117 1 80.44 104 THR A N 1
ATOM 803 C CA . THR A 1 104 ? 18.328 -15.594 14.641 1 80.44 104 THR A CA 1
ATOM 804 C C . THR A 1 104 ? 17.031 -15.438 13.844 1 80.44 104 THR A C 1
ATOM 806 O O . THR A 1 104 ? 16.375 -16.422 13.516 1 80.44 104 THR A O 1
ATOM 809 N N . CYS A 1 105 ? 16.719 -14.219 13.586 1 81.62 105 CYS A N 1
ATOM 810 C CA . CYS A 1 105 ? 15.523 -13.945 12.797 1 81.62 105 CYS A CA 1
ATOM 811 C C . CYS A 1 105 ? 15.625 -14.57 11.414 1 81.62 105 CYS A C 1
ATOM 813 O O . CYS A 1 105 ? 14.68 -15.211 10.945 1 81.62 105 CYS A O 1
ATOM 815 N N . LEU A 1 106 ? 16.734 -14.406 10.867 1 86.94 106 LEU A N 1
ATOM 816 C CA . LEU A 1 106 ? 16.984 -14.953 9.531 1 86.94 106 LEU A CA 1
ATOM 817 C C . LEU A 1 106 ? 16.844 -16.469 9.531 1 86.94 106 LEU A C 1
ATOM 819 O O . LEU A 1 106 ? 16.188 -17.031 8.664 1 86.94 106 LEU A O 1
ATOM 823 N N . LEU A 1 107 ? 17.422 -17.062 10.492 1 86.62 107 LEU A N 1
ATOM 824 C CA . LEU A 1 107 ? 17.406 -18.531 10.594 1 86.62 107 LEU A CA 1
ATOM 825 C C . LEU A 1 107 ? 15.969 -19.031 10.758 1 86.62 107 LEU A C 1
ATOM 827 O O . LEU A 1 107 ? 15.555 -19.953 10.062 1 86.62 107 LEU A O 1
ATOM 831 N N . LYS A 1 108 ? 15.32 -18.422 11.602 1 82.94 108 LYS A N 1
ATOM 832 C CA . LYS A 1 108 ? 13.953 -18.828 11.883 1 82.94 108 LYS A CA 1
ATOM 833 C C . LYS A 1 108 ? 13.078 -18.75 10.633 1 82.94 108 LYS A C 1
ATOM 835 O O . LYS A 1 108 ? 12.305 -19.672 10.344 1 82.94 108 LYS A O 1
ATOM 840 N N . LEU A 1 109 ? 13.25 -17.719 9.945 1 88.06 109 LEU A N 1
ATOM 841 C CA . LEU A 1 109 ? 12.383 -17.484 8.797 1 88.06 109 LEU A CA 1
ATOM 842 C C . LEU A 1 109 ? 12.789 -18.391 7.625 1 88.06 109 LEU A C 1
ATOM 844 O O . LEU A 1 109 ? 11.938 -18.828 6.855 1 88.06 109 LEU A O 1
ATOM 848 N N . ILE A 1 110 ? 14.008 -18.641 7.527 1 91 110 ILE A N 1
ATOM 849 C CA . ILE A 1 110 ? 14.445 -19.547 6.484 1 91 110 ILE A CA 1
ATOM 850 C C . ILE A 1 110 ? 13.969 -20.969 6.809 1 91 110 ILE A C 1
ATOM 852 O O . ILE A 1 110 ? 13.5 -21.688 5.93 1 91 110 ILE A O 1
ATOM 856 N N . PHE A 1 111 ? 14.086 -21.328 8.078 1 86.69 111 PHE A N 1
ATOM 857 C CA . PHE A 1 111 ? 13.562 -22.625 8.508 1 86.69 111 PHE A CA 1
ATOM 858 C C . PHE A 1 111 ? 12.07 -22.734 8.211 1 86.69 111 PHE A C 1
ATOM 860 O O . PHE A 1 111 ? 11.602 -23.75 7.695 1 86.69 111 PHE A O 1
ATOM 867 N N . ALA A 1 112 ? 11.375 -21.688 8.508 1 83.81 112 ALA A N 1
ATOM 868 C CA . ALA A 1 112 ? 9.93 -21.688 8.312 1 83.81 112 ALA A CA 1
ATOM 869 C C . ALA A 1 112 ? 9.578 -21.828 6.84 1 83.81 112 ALA A C 1
ATOM 871 O O . ALA A 1 112 ? 8.688 -22.609 6.484 1 83.81 112 ALA A O 1
ATOM 872 N N . ASN A 1 113 ? 10.211 -21.141 5.98 1 87.75 113 ASN A N 1
ATOM 873 C CA . ASN A 1 113 ? 9.945 -21.219 4.547 1 87.75 113 ASN A CA 1
ATOM 874 C C . ASN A 1 113 ? 10.336 -22.578 3.971 1 87.75 113 ASN A C 1
ATOM 876 O O . ASN A 1 113 ? 9.617 -23.141 3.145 1 87.75 113 ASN A O 1
ATOM 880 N N . GLY A 1 114 ? 11.508 -23.031 4.414 1 84.69 114 GLY A N 1
ATOM 881 C CA . GLY A 1 114 ? 11.898 -24.359 3.973 1 84.69 114 GLY A CA 1
ATOM 882 C C . GLY A 1 114 ? 10.922 -25.438 4.398 1 84.69 114 GLY A C 1
ATOM 883 O O . GLY A 1 114 ? 10.586 -26.328 3.611 1 84.69 114 GLY A O 1
ATOM 884 N N . ALA A 1 115 ? 10.469 -25.312 5.574 1 82.38 115 ALA A N 1
ATOM 885 C CA . ALA A 1 115 ? 9.562 -26.312 6.137 1 82.38 115 ALA A CA 1
ATOM 886 C C . ALA A 1 115 ? 8.227 -26.312 5.402 1 82.38 115 ALA A C 1
ATOM 888 O O . ALA A 1 115 ? 7.703 -27.375 5.055 1 82.38 115 ALA A O 1
ATOM 889 N N . ILE A 1 116 ? 7.688 -25.172 5.164 1 78.75 116 ILE A N 1
ATOM 890 C CA . ILE A 1 116 ? 6.375 -25.078 4.543 1 78.75 116 ILE A CA 1
ATOM 891 C C . ILE A 1 116 ? 6.453 -25.562 3.094 1 78.75 116 ILE A C 1
ATOM 893 O O . ILE A 1 116 ? 5.516 -26.188 2.584 1 78.75 116 ILE A O 1
ATOM 897 N N . LEU A 1 117 ? 7.551 -25.328 2.484 1 79.12 117 LEU A N 1
ATOM 898 C CA . LEU A 1 117 ? 7.738 -25.766 1.106 1 79.12 117 LEU A CA 1
ATOM 899 C C . LEU A 1 117 ? 7.848 -27.297 1.031 1 79.12 117 LEU A C 1
ATOM 901 O O . LEU A 1 117 ? 7.332 -27.906 0.097 1 79.12 117 LEU A O 1
ATOM 905 N N . GLN A 1 118 ? 8.547 -27.766 1.98 1 75.06 118 GLN A N 1
ATOM 906 C CA . GLN A 1 118 ? 8.688 -29.219 1.995 1 75.06 118 GLN A CA 1
ATOM 907 C C . GLN A 1 118 ? 7.367 -29.891 2.34 1 75.06 118 GLN A C 1
ATOM 909 O O . GLN A 1 118 ? 7.066 -30.984 1.83 1 75.06 118 GLN A O 1
ATOM 914 N N . HIS A 1 119 ? 6.656 -29.234 3.199 1 64.56 119 HIS A N 1
ATOM 915 C CA . HIS A 1 119 ? 5.332 -29.75 3.51 1 64.56 119 HIS A CA 1
ATOM 916 C C . HIS A 1 119 ? 4.406 -29.672 2.299 1 64.56 119 HIS A C 1
ATOM 918 O O . HIS A 1 119 ? 3.602 -30.578 2.061 1 64.56 119 HIS A O 1
ATOM 924 N N . ALA A 1 120 ? 4.543 -28.562 1.718 1 54.94 120 ALA A N 1
ATOM 925 C CA . ALA A 1 120 ? 3.725 -28.359 0.524 1 54.94 120 ALA A CA 1
ATOM 926 C C . ALA A 1 120 ? 4.039 -29.422 -0.537 1 54.94 120 ALA A C 1
ATOM 928 O O . ALA A 1 120 ? 3.172 -29.781 -1.334 1 54.94 120 ALA A O 1
ATOM 929 N N . TRP A 1 121 ? 5.328 -29.844 -0.498 1 47.97 121 TRP A N 1
ATOM 930 C CA . TRP A 1 121 ? 5.746 -30.859 -1.457 1 47.97 121 TRP A CA 1
ATOM 931 C C . TRP A 1 121 ? 5.41 -32.25 -0.948 1 47.97 121 TRP A C 1
ATOM 933 O O . TRP A 1 121 ? 5.168 -33.188 -1.739 1 47.97 121 TRP A O 1
ATOM 943 N N . SER A 1 122 ? 5.672 -32.375 0.43 1 48.97 122 SER A N 1
ATOM 944 C CA . SER A 1 122 ? 5.445 -33.719 0.972 1 48.97 122 SER A CA 1
ATOM 945 C C . SER A 1 122 ? 3.957 -34.031 1.077 1 48.97 122 SER A C 1
ATOM 947 O O . SER A 1 122 ? 3.139 -33.125 1.243 1 48.97 122 SER A O 1
ATOM 949 N N . ASP A 1 123 ? 3.455 -35.094 0.448 1 39.03 123 ASP A N 1
ATOM 950 C CA . ASP A 1 123 ? 2.121 -35.656 0.659 1 39.03 123 ASP A CA 1
ATOM 951 C C . ASP A 1 123 ? 1.659 -35.438 2.1 1 39.03 123 ASP A C 1
ATOM 953 O O . ASP A 1 123 ? 2.471 -35.156 2.98 1 39.03 123 ASP A O 1
ATOM 957 N N . ASN A 1 124 ? 0.421 -36.062 2.611 1 37.84 124 ASN A N 1
ATOM 958 C CA . ASN A 1 124 ? -0.485 -35.906 3.744 1 37.84 124 ASN A CA 1
ATOM 959 C C . ASN A 1 124 ? 0.278 -35.781 5.062 1 37.84 124 ASN A C 1
ATOM 961 O O . ASN A 1 124 ? -0.328 -35.656 6.125 1 37.84 124 ASN A O 1
ATOM 965 N N . ARG A 1 125 ? 1.489 -36.5 5.332 1 32.34 125 ARG A N 1
ATOM 966 C CA . ARG A 1 125 ? 1.734 -37 6.684 1 32.34 125 ARG A CA 1
ATOM 967 C C . ARG A 1 125 ? 2.363 -35.906 7.559 1 32.34 125 ARG A C 1
ATOM 969 O O . ARG A 1 125 ? 2.33 -36 8.789 1 32.34 125 ARG A O 1
ATOM 976 N N . THR A 1 126 ? 3.441 -35.281 7.137 1 34.34 126 THR A N 1
ATOM 977 C CA . THR A 1 126 ? 4.27 -34.531 8.078 1 34.34 126 THR A CA 1
ATOM 978 C C . THR A 1 126 ? 3.725 -33.125 8.289 1 34.34 126 THR A C 1
ATOM 980 O O . THR A 1 126 ? 4.035 -32.219 7.52 1 34.34 126 THR A O 1
ATOM 983 N N . ARG A 1 127 ? 2.539 -32.969 8.211 1 34.12 127 ARG A N 1
ATOM 984 C CA . ARG A 1 127 ? 1.757 -31.734 8.219 1 34.12 127 ARG A CA 1
ATOM 985 C C . ARG A 1 127 ? 2.33 -30.719 9.211 1 34.12 127 ARG A C 1
ATOM 987 O O . ARG A 1 127 ? 2.531 -29.547 8.883 1 34.12 127 ARG A O 1
ATOM 994 N N . GLN A 1 128 ? 1.712 -30.844 10.398 1 34.59 128 GLN A N 1
ATOM 995 C CA . GLN A 1 128 ? 1.314 -29.875 11.406 1 34.59 128 GLN A CA 1
ATOM 996 C C . GLN A 1 128 ? 2.527 -29.344 12.164 1 34.59 128 GLN A C 1
ATOM 998 O O . GLN A 1 128 ? 2.389 -28.516 13.062 1 34.59 128 GLN A O 1
ATOM 1003 N N . GLN A 1 129 ? 3.656 -30.016 12.008 1 34.31 129 GLN A N 1
ATOM 1004 C CA . GLN A 1 129 ? 4.625 -29.828 13.086 1 34.31 129 GLN A CA 1
ATOM 1005 C C . GLN A 1 129 ? 5.215 -28.422 13.07 1 34.31 129 GLN A C 1
ATOM 1007 O O . GLN A 1 129 ? 5.512 -27.859 14.133 1 34.31 129 GLN A O 1
ATOM 1012 N N . LEU A 1 130 ? 5.863 -28.156 11.93 1 36.22 130 LEU A N 1
ATOM 1013 C CA . LEU A 1 130 ? 6.707 -26.984 12.141 1 36.22 130 LEU A CA 1
ATOM 1014 C C . LEU A 1 130 ? 5.863 -25.719 12.227 1 36.22 130 LEU A C 1
ATOM 1016 O O . LEU A 1 130 ? 5.441 -25.172 11.203 1 36.22 130 LEU A O 1
ATOM 1020 N N . GLY A 1 131 ? 4.926 -25.734 13.008 1 35.12 131 GLY A N 1
ATOM 1021 C CA . GLY A 1 131 ? 4.25 -24.531 13.453 1 35.12 131 GLY A CA 1
ATOM 1022 C C . GLY A 1 131 ? 5.18 -23.344 13.586 1 35.12 131 GLY A C 1
ATOM 1023 O O . GLY A 1 131 ? 5.453 -22.891 14.703 1 35.12 131 GLY A O 1
ATOM 1024 N N . LEU A 1 132 ? 6.309 -23.5 12.953 1 34.53 132 LEU A N 1
ATOM 1025 C CA . LEU A 1 132 ? 7.098 -22.281 13.055 1 34.53 132 LEU A CA 1
ATOM 1026 C C . LEU A 1 132 ? 6.215 -21.047 12.867 1 34.53 132 LEU A C 1
ATOM 1028 O O . LEU A 1 132 ? 5.855 -20.703 11.742 1 34.53 132 LEU A O 1
ATOM 1032 N N . ILE A 1 133 ? 5.164 -21.031 13.625 1 35 133 ILE A N 1
ATOM 1033 C CA . ILE A 1 133 ? 4.266 -19.891 13.648 1 35 133 ILE A CA 1
ATOM 1034 C C . ILE A 1 133 ? 5.074 -18.594 13.594 1 35 133 ILE A C 1
ATOM 1036 O O . ILE A 1 133 ? 5.801 -18.266 14.531 1 35 133 ILE A O 1
ATOM 1040 N N . PHE A 1 134 ? 5.742 -18.516 12.484 1 36.09 134 PHE A N 1
ATOM 1041 C CA . PHE A 1 134 ? 6.387 -17.219 12.281 1 36.09 134 PHE A CA 1
ATOM 1042 C C . PHE A 1 134 ? 5.469 -16.094 12.734 1 36.09 134 PHE A C 1
ATOM 1044 O O . PHE A 1 134 ? 4.383 -15.906 12.18 1 36.09 134 PHE A O 1
ATOM 1051 N N . GLN A 1 135 ? 5.402 -15.969 13.945 1 33.41 135 GLN A N 1
ATOM 1052 C CA . GLN A 1 135 ? 4.73 -14.797 14.5 1 33.41 135 GLN A CA 1
ATOM 1053 C C . GLN A 1 135 ? 4.984 -13.562 13.641 1 33.41 135 GLN A C 1
ATOM 1055 O O . GLN A 1 135 ? 6.129 -13.25 13.312 1 33.41 135 GLN A O 1
ATOM 1060 N N . GLU A 1 136 ? 4.238 -13.32 12.672 1 35.81 136 GLU A N 1
ATOM 1061 C CA . GLU A 1 136 ? 4.352 -12.023 12.016 1 35.81 136 GLU A CA 1
ATOM 1062 C C . GLU A 1 136 ? 4.867 -10.953 12.977 1 35.81 136 GLU A C 1
ATOM 1064 O O . GLU A 1 136 ? 4.09 -10.352 13.719 1 35.81 136 GLU A O 1
ATOM 1069 N N . GLN A 1 137 ? 5.852 -11.273 13.758 1 35.72 137 GLN A N 1
ATOM 1070 C CA . GLN A 1 137 ? 6.504 -10.328 14.664 1 35.72 137 GLN A CA 1
ATOM 1071 C C . GLN A 1 137 ? 6.566 -8.93 14.055 1 35.72 137 GLN A C 1
ATOM 1073 O O . GLN A 1 137 ? 6.535 -8.781 12.828 1 35.72 137 GLN A O 1
ATOM 1078 N N . ASN A 1 138 ? 6.422 -7.926 14.922 1 37.06 138 ASN A N 1
ATOM 1079 C CA . ASN A 1 138 ? 6.605 -6.492 14.719 1 37.06 138 ASN A CA 1
ATOM 1080 C C . ASN A 1 138 ? 7.727 -6.211 13.719 1 37.06 138 ASN A C 1
ATOM 1082 O O . ASN A 1 138 ? 8.891 -6.121 14.102 1 37.06 138 ASN A O 1
ATOM 1086 N N . ILE A 1 139 ? 7.664 -6.883 12.656 1 38.19 139 ILE A N 1
ATOM 1087 C CA . ILE A 1 139 ? 8.727 -6.688 11.68 1 38.19 139 ILE A CA 1
ATOM 1088 C C . ILE A 1 139 ? 9.141 -5.219 11.656 1 38.19 139 ILE A C 1
ATOM 1090 O O . ILE A 1 139 ? 10.328 -4.902 11.578 1 38.19 139 ILE A O 1
ATOM 1094 N N . ILE A 1 140 ? 8.07 -4.324 11.578 1 41.09 140 ILE A N 1
ATOM 1095 C CA . ILE A 1 140 ? 8.477 -2.963 11.25 1 41.09 140 ILE A CA 1
ATOM 1096 C C . ILE A 1 140 ? 9.188 -2.332 12.445 1 41.09 140 ILE A C 1
ATOM 1098 O O . ILE A 1 140 ? 10.086 -1.509 12.273 1 41.09 140 ILE A O 1
ATOM 1102 N N . SER A 1 141 ? 8.742 -2.789 13.656 1 37.19 141 SER A N 1
ATOM 1103 C CA . SER A 1 141 ? 9.227 -2.037 14.812 1 37.19 141 SER A CA 1
ATOM 1104 C C . SER A 1 141 ? 10.688 -2.359 15.109 1 37.19 141 SER A C 1
ATOM 1106 O O . SER A 1 141 ? 11.281 -1.795 16.031 1 37.19 141 SER A O 1
ATOM 1108 N N . ASP A 1 142 ? 11.125 -3.555 14.57 1 39.5 142 ASP A N 1
ATOM 1109 C CA . ASP A 1 142 ? 12.492 -3.721 15.062 1 39.5 142 ASP A CA 1
ATOM 1110 C C . ASP A 1 142 ? 13.438 -2.705 14.422 1 39.5 142 ASP A C 1
ATOM 1112 O O . ASP A 1 142 ? 14.008 -2.967 13.359 1 39.5 142 ASP A O 1
ATOM 1116 N N . PHE A 1 143 ? 13.102 -1.429 14.883 1 45.69 143 PHE A N 1
ATOM 1117 C CA . PHE A 1 143 ? 13.789 -0.171 14.617 1 45.69 143 PHE A CA 1
ATOM 1118 C C . PHE A 1 143 ? 15.297 -0.383 14.539 1 45.69 143 PHE A C 1
ATOM 1120 O O . PHE A 1 143 ? 16.016 0.458 14.008 1 45.69 143 PHE A O 1
ATOM 1127 N N . PHE A 1 144 ? 15.633 -1.734 14.984 1 53 144 PHE A N 1
ATOM 1128 C CA . PHE A 1 144 ? 17.094 -1.769 15.07 1 53 144 PHE A CA 1
ATOM 1129 C C . PHE A 1 144 ? 17.688 -2.234 13.75 1 53 144 PHE A C 1
ATOM 1131 O O . PHE A 1 144 ? 18.891 -2.074 13.523 1 53 144 PHE A O 1
ATOM 1138 N N . LEU A 1 145 ? 16.672 -2.545 12.859 1 63.56 145 LEU A N 1
ATOM 1139 C CA . LEU A 1 145 ? 17.266 -3.072 11.641 1 63.56 145 LEU A CA 1
ATOM 1140 C C . LEU A 1 145 ? 17.312 -2.002 10.555 1 63.56 145 LEU A C 1
ATOM 1142 O O . LEU A 1 145 ? 16.438 -1.133 10.492 1 63.56 145 LEU A O 1
ATOM 1146 N N . LYS A 1 146 ? 18.312 -2.129 9.945 1 80.44 146 LYS A N 1
ATOM 1147 C CA . LYS A 1 146 ? 18.438 -1.312 8.734 1 80.44 146 LYS A CA 1
ATOM 1148 C C . LYS A 1 146 ? 17.281 -1.589 7.773 1 80.44 146 LYS A C 1
ATOM 1150 O O . LYS A 1 146 ? 16.703 -2.676 7.785 1 80.44 146 LYS A O 1
ATOM 1155 N N . PRO A 1 147 ? 16.875 -0.664 7.008 1 85.81 147 PRO A N 1
ATOM 1156 C CA . PRO A 1 147 ? 15.742 -0.81 6.098 1 85.81 147 PRO A CA 1
ATOM 1157 C C . PRO A 1 147 ? 15.852 -2.047 5.207 1 85.81 147 PRO A C 1
ATOM 1159 O O . PRO A 1 147 ? 14.852 -2.727 4.965 1 85.81 147 PRO A O 1
ATOM 1162 N N . LEU A 1 148 ? 17.062 -2.354 4.77 1 92.56 148 LEU A N 1
ATOM 1163 C CA . LEU A 1 148 ? 17.219 -3.533 3.926 1 92.56 148 LEU A CA 1
ATOM 1164 C C . LEU A 1 148 ? 16.875 -4.805 4.691 1 92.56 148 LEU A C 1
ATOM 1166 O O . LEU A 1 148 ? 16.125 -5.648 4.188 1 92.56 148 LEU A O 1
ATOM 1170 N N . ALA A 1 149 ? 17.406 -4.938 5.867 1 89.56 149 ALA A N 1
ATOM 1171 C CA . ALA A 1 149 ? 17.125 -6.109 6.691 1 89.56 149 ALA A CA 1
ATOM 1172 C C . ALA A 1 149 ? 15.625 -6.234 6.973 1 89.56 149 ALA A C 1
ATOM 1174 O O . ALA A 1 149 ? 15.07 -7.332 6.938 1 89.56 149 ALA A O 1
ATOM 1175 N N . CYS A 1 150 ? 14.977 -5.121 7.164 1 87.5 150 CYS A N 1
ATOM 1176 C CA . CYS A 1 150 ? 13.539 -5.117 7.422 1 87.5 150 CYS A CA 1
ATOM 1177 C C . CYS A 1 150 ? 12.766 -5.625 6.207 1 87.5 150 CYS A C 1
ATOM 1179 O O . CYS A 1 150 ? 11.867 -6.453 6.34 1 87.5 150 CYS A O 1
ATOM 1181 N N . LEU A 1 151 ? 13.141 -5.102 5.094 1 93.06 151 LEU A N 1
ATOM 1182 C CA . LEU A 1 151 ? 12.461 -5.523 3.875 1 93.06 151 LEU A CA 1
ATOM 1183 C C . LEU A 1 151 ? 12.68 -7.012 3.617 1 93.06 151 LEU A C 1
ATOM 1185 O O . LEU A 1 151 ? 11.766 -7.711 3.17 1 93.06 151 LEU A O 1
ATOM 1189 N N . GLN A 1 152 ? 13.875 -7.465 3.92 1 93.75 152 GLN A N 1
ATOM 1190 C CA . GLN A 1 152 ? 14.18 -8.883 3.75 1 93.75 152 GLN A CA 1
ATOM 1191 C C . GLN A 1 152 ? 13.312 -9.742 4.664 1 93.75 152 GLN A C 1
ATOM 1193 O O . GLN A 1 152 ? 12.805 -10.781 4.242 1 93.75 152 GLN A O 1
ATOM 1198 N N . VAL A 1 153 ? 13.125 -9.336 5.82 1 89.62 153 VAL A N 1
ATOM 1199 C CA . VAL A 1 153 ? 12.273 -10.055 6.766 1 89.62 153 VAL A CA 1
ATOM 1200 C C . VAL A 1 153 ? 10.836 -10.07 6.25 1 89.62 153 VAL A C 1
ATOM 1202 O O . VAL A 1 153 ? 10.172 -11.109 6.289 1 89.62 153 VAL A O 1
ATOM 1205 N N . MET A 1 154 ? 10.391 -8.938 5.793 1 90.38 154 MET A N 1
ATOM 1206 C CA . MET A 1 154 ? 9.031 -8.852 5.273 1 90.38 154 MET A CA 1
ATOM 1207 C C . MET A 1 154 ? 8.852 -9.766 4.066 1 90.38 154 MET A C 1
ATOM 1209 O O . MET A 1 154 ? 7.812 -10.414 3.918 1 90.38 154 MET A O 1
ATOM 1213 N N . LEU A 1 155 ? 9.836 -9.82 3.24 1 94.75 155 LEU A N 1
ATOM 1214 C CA . LEU A 1 155 ? 9.781 -10.703 2.074 1 94.75 155 LEU A CA 1
ATOM 1215 C C . LEU A 1 155 ? 9.727 -12.164 2.5 1 94.75 155 LEU A C 1
ATOM 1217 O O . LEU A 1 155 ? 8.977 -12.953 1.927 1 94.75 155 LEU A O 1
ATOM 1221 N N . LEU A 1 156 ? 10.547 -12.484 3.469 1 92.25 156 LEU A N 1
ATOM 1222 C CA . LEU A 1 156 ? 10.508 -13.859 3.969 1 92.25 156 LEU A CA 1
ATOM 1223 C C . LEU A 1 156 ? 9.125 -14.203 4.504 1 92.25 156 LEU A C 1
ATOM 1225 O O . LEU A 1 156 ? 8.625 -15.312 4.277 1 92.25 156 LEU A O 1
ATOM 1229 N N . HIS A 1 157 ? 8.531 -13.289 5.141 1 87.69 157 HIS A N 1
ATOM 1230 C CA . HIS A 1 157 ? 7.168 -13.492 5.621 1 87.69 157 HIS A CA 1
ATOM 1231 C C . HIS A 1 157 ? 6.184 -13.617 4.457 1 87.69 157 HIS A C 1
ATOM 1233 O O . HIS A 1 157 ? 5.254 -14.422 4.508 1 87.69 157 HIS A O 1
ATOM 1239 N N . ALA A 1 158 ? 6.352 -12.797 3.525 1 90.44 158 ALA A N 1
ATOM 1240 C CA . ALA A 1 158 ? 5.473 -12.836 2.359 1 90.44 158 ALA A CA 1
ATOM 1241 C C . ALA A 1 158 ? 5.531 -14.195 1.676 1 90.44 158 ALA A C 1
ATOM 1243 O O . ALA A 1 158 ? 4.492 -14.766 1.324 1 90.44 158 ALA A O 1
ATOM 1244 N N . PHE A 1 159 ? 6.695 -14.727 1.542 1 89.75 159 PHE A N 1
ATOM 1245 C CA . PHE A 1 159 ? 6.836 -16.031 0.907 1 89.75 159 PHE A CA 1
ATOM 1246 C C . PHE A 1 159 ? 6.215 -17.125 1.77 1 89.75 159 PHE A C 1
ATOM 1248 O O . PHE A 1 159 ? 5.637 -18.078 1.248 1 89.75 159 PHE A O 1
ATOM 1255 N N . HIS A 1 160 ? 6.426 -16.953 2.953 1 85.62 160 HIS A N 1
ATOM 1256 C CA . HIS A 1 160 ? 5.797 -17.906 3.846 1 85.62 160 HIS A CA 1
ATOM 1257 C C . HIS A 1 160 ? 4.277 -17.891 3.688 1 85.62 160 HIS A C 1
ATOM 1259 O O . HIS A 1 160 ? 3.646 -18.953 3.623 1 85.62 160 HIS A O 1
ATOM 1265 N N . GLU A 1 161 ? 3.729 -16.688 3.584 1 83.06 161 GLU A N 1
ATOM 1266 C CA . GLU A 1 161 ? 2.279 -16.547 3.467 1 83.06 161 GLU A CA 1
ATOM 1267 C C . GLU A 1 161 ? 1.787 -17.016 2.1 1 83.06 161 GLU A C 1
ATOM 1269 O O . GLU A 1 161 ? 0.643 -17.453 1.96 1 83.06 161 GLU A O 1
ATOM 1274 N N . LEU A 1 162 ? 2.596 -16.859 1.166 1 83.38 162 LEU A N 1
ATOM 1275 C CA . LEU A 1 162 ? 2.225 -17.297 -0.174 1 83.38 162 LEU A CA 1
ATOM 1276 C C . LEU A 1 162 ? 1.891 -18.781 -0.185 1 83.38 162 LEU A C 1
ATOM 1278 O O . LEU A 1 162 ? 1.116 -19.25 -1.026 1 83.38 162 LEU A O 1
ATOM 1282 N N . HIS A 1 163 ? 2.537 -19.359 0.662 1 74.62 163 HIS A N 1
ATOM 1283 C CA . HIS A 1 163 ? 2.283 -20.797 0.754 1 74.62 163 HIS A CA 1
ATOM 1284 C C . HIS A 1 163 ? 1.251 -21.109 1.833 1 74.62 163 HIS A C 1
ATOM 1286 O O . HIS A 1 163 ? 0.889 -22.266 2.039 1 74.62 163 HIS A O 1
ATOM 1292 N N . GLY A 1 164 ? 0.858 -19.859 2.357 1 69.06 164 GLY A N 1
ATOM 1293 C CA . GLY A 1 164 ? -0.252 -19.953 3.293 1 69.06 164 GLY A CA 1
ATOM 1294 C C . GLY A 1 164 ? -1.607 -19.812 2.625 1 69.06 164 GLY A C 1
ATOM 1295 O O . GLY A 1 164 ? -1.693 -19.422 1.46 1 69.06 164 GLY A O 1
ATOM 1296 N N . GLU A 1 165 ? -2.516 -20.562 2.775 1 74.12 165 GLU A N 1
ATOM 1297 C CA . GLU A 1 165 ? -3.832 -20.734 2.168 1 74.12 165 GLU A CA 1
ATOM 1298 C C . GLU A 1 165 ? -4.746 -19.547 2.484 1 74.12 165 GLU A C 1
ATOM 1300 O O . GLU A 1 165 ? -5.906 -19.734 2.855 1 74.12 165 GLU A O 1
ATOM 1305 N N . SER A 1 166 ? -4.172 -18.203 2.354 1 76.69 166 SER A N 1
ATOM 1306 C CA . SER A 1 166 ? -5.004 -17.031 2.625 1 76.69 166 SER A CA 1
ATOM 1307 C C . SER A 1 166 ? -4.648 -15.883 1.696 1 76.69 166 SER A C 1
ATOM 1309 O O . SER A 1 166 ? -3.539 -15.352 1.753 1 76.69 166 SER A O 1
ATOM 1311 N N . THR A 1 167 ? -5.602 -15.516 0.953 1 84.19 167 THR A N 1
ATOM 1312 C CA . THR A 1 167 ? -5.422 -14.398 0.029 1 84.19 167 THR A CA 1
ATOM 1313 C C . THR A 1 167 ? -5.223 -13.094 0.792 1 84.19 167 THR A C 1
ATOM 1315 O O . THR A 1 167 ? -4.336 -12.305 0.458 1 84.19 167 THR A O 1
ATOM 1318 N N . GLU A 1 168 ? -5.988 -12.898 1.826 1 81 168 GLU A N 1
ATOM 1319 C CA . GLU A 1 168 ? -5.961 -11.656 2.6 1 81 168 GLU A CA 1
ATOM 1320 C C . GLU A 1 168 ? -4.598 -11.445 3.25 1 81 168 GLU A C 1
ATOM 1322 O O . GLU A 1 168 ? -4.09 -10.32 3.277 1 81 168 GLU A O 1
ATOM 1327 N N . ARG A 1 169 ? -4.043 -12.492 3.689 1 82.62 169 ARG A N 1
ATOM 1328 C CA . ARG A 1 169 ? -2.758 -12.383 4.371 1 82.62 169 ARG A CA 1
ATOM 1329 C C . ARG A 1 169 ? -1.646 -12.039 3.387 1 82.62 169 ARG A C 1
ATOM 1331 O O . ARG A 1 169 ? -0.769 -11.227 3.691 1 82.62 169 ARG A O 1
ATOM 1338 N N . VAL A 1 170 ? -1.713 -12.68 2.303 1 86.69 170 VAL A N 1
ATOM 1339 C CA . VAL A 1 170 ? -0.697 -12.406 1.29 1 86.69 170 VAL A CA 1
ATOM 1340 C C . VAL A 1 170 ? -0.808 -10.961 0.821 1 86.69 170 VAL A C 1
ATOM 1342 O O . VAL A 1 170 ? 0.196 -10.25 0.74 1 86.69 170 VAL A O 1
ATOM 1345 N N . VAL A 1 171 ? -2.029 -10.5 0.58 1 88.69 171 VAL A N 1
ATOM 1346 C CA . VAL A 1 171 ? -2.26 -9.133 0.11 1 88.69 171 VAL A CA 1
ATOM 1347 C C . VAL A 1 171 ? -1.777 -8.141 1.161 1 88.69 171 VAL A C 1
ATOM 1349 O O . VAL A 1 171 ? -1.142 -7.133 0.829 1 88.69 171 VAL A O 1
ATOM 1352 N N . HIS A 1 172 ? -1.979 -8.492 2.359 1 84.75 172 HIS A N 1
ATOM 1353 C CA . HIS A 1 172 ? -1.597 -7.625 3.467 1 84.75 172 HIS A CA 1
ATOM 1354 C C . HIS A 1 172 ? -0.081 -7.492 3.564 1 84.75 172 HIS A C 1
ATOM 1356 O O . HIS A 1 172 ? 0.452 -6.379 3.547 1 84.75 172 HIS A O 1
ATOM 1362 N N . ILE A 1 173 ? 0.572 -8.617 3.645 1 88.25 173 ILE A N 1
ATOM 1363 C CA . ILE A 1 173 ? 2.008 -8.578 3.896 1 88.25 173 ILE A CA 1
ATOM 1364 C C . ILE A 1 173 ? 2.729 -7.98 2.686 1 88.25 173 ILE A C 1
ATOM 1366 O O . ILE A 1 173 ? 3.707 -7.246 2.838 1 88.25 173 ILE A O 1
ATOM 1370 N N . VAL A 1 174 ? 2.293 -8.32 1.544 1 92.38 174 VAL A N 1
ATOM 1371 C CA . VAL A 1 174 ? 2.914 -7.777 0.339 1 92.38 174 VAL A CA 1
ATOM 1372 C C . VAL A 1 174 ? 2.668 -6.273 0.259 1 92.38 174 VAL A C 1
ATOM 1374 O O . VAL A 1 174 ? 3.566 -5.512 -0.103 1 92.38 174 VAL A O 1
ATOM 1377 N N . GLY A 1 175 ? 1.482 -5.875 0.678 1 91.75 175 GLY A N 1
ATOM 1378 C CA . GLY A 1 175 ? 1.174 -4.457 0.709 1 91.75 175 GLY A CA 1
ATOM 1379 C C . GLY A 1 175 ? 2.031 -3.68 1.691 1 91.75 175 GLY A C 1
ATOM 1380 O O . GLY A 1 175 ? 2.549 -2.609 1.362 1 91.75 175 GLY A O 1
ATOM 1381 N N . VAL A 1 176 ? 2.205 -4.254 2.811 1 87.94 176 VAL A N 1
ATOM 1382 C CA . VAL A 1 176 ? 3.018 -3.633 3.85 1 87.94 176 VAL A CA 1
ATOM 1383 C C . VAL A 1 176 ? 4.469 -3.527 3.379 1 87.94 176 VAL A C 1
ATOM 1385 O O . VAL A 1 176 ? 5.102 -2.482 3.533 1 87.94 176 VAL A O 1
ATOM 1388 N N . ALA A 1 177 ? 4.918 -4.574 2.816 1 92.88 177 ALA A N 1
ATOM 1389 C CA . ALA A 1 177 ? 6.301 -4.594 2.352 1 92.88 177 ALA A CA 1
ATOM 1390 C C . ALA A 1 177 ? 6.52 -3.576 1.238 1 92.88 177 ALA A C 1
ATOM 1392 O O . ALA A 1 177 ? 7.543 -2.885 1.214 1 92.88 177 ALA A O 1
ATOM 1393 N N . MET A 1 178 ? 5.57 -3.48 0.334 1 95.56 178 MET A N 1
ATOM 1394 C CA . MET A 1 178 ? 5.699 -2.541 -0.776 1 95.56 178 MET A CA 1
ATOM 1395 C C . MET A 1 178 ? 5.691 -1.102 -0.275 1 95.56 178 MET A C 1
ATOM 1397 O O . MET A 1 178 ? 6.527 -0.294 -0.679 1 95.56 178 MET A O 1
ATOM 1401 N N . ARG A 1 179 ? 4.77 -0.789 0.619 1 91.56 179 ARG A N 1
ATOM 1402 C CA . ARG A 1 179 ? 4.695 0.56 1.172 1 91.56 179 ARG A CA 1
ATOM 1403 C C . ARG A 1 179 ? 5.961 0.903 1.948 1 91.56 179 ARG A C 1
ATOM 1405 O O . ARG A 1 179 ? 6.453 2.031 1.877 1 91.56 179 ARG A O 1
ATOM 1412 N N . PHE A 1 180 ? 6.496 -0.012 2.648 1 90.12 180 PHE A N 1
ATOM 1413 C CA . PHE A 1 180 ? 7.738 0.169 3.387 1 90.12 180 PHE A CA 1
ATOM 1414 C C . PHE A 1 180 ? 8.891 0.465 2.438 1 90.12 180 PHE A C 1
ATOM 1416 O O . PHE A 1 180 ? 9.703 1.362 2.693 1 90.12 180 PHE A O 1
ATOM 1423 N N . ALA A 1 181 ? 8.914 -0.361 1.407 1 94.56 181 ALA A N 1
ATOM 1424 C CA . ALA A 1 181 ? 9.984 -0.185 0.43 1 94.56 181 ALA A CA 1
ATOM 1425 C C . ALA A 1 181 ? 9.922 1.202 -0.204 1 94.56 181 ALA A C 1
ATOM 1427 O O . ALA A 1 181 ? 10.953 1.863 -0.362 1 94.56 181 ALA A O 1
ATOM 1428 N N . ILE A 1 182 ? 8.773 1.665 -0.533 1 93 182 ILE A N 1
ATOM 1429 C CA . ILE A 1 182 ? 8.594 2.971 -1.158 1 93 182 ILE A CA 1
ATOM 1430 C C . ILE A 1 182 ? 8.977 4.074 -0.172 1 93 182 ILE A C 1
ATOM 1432 O O . ILE A 1 182 ? 9.688 5.012 -0.525 1 93 182 ILE A O 1
ATOM 1436 N N . PHE A 1 183 ? 8.508 3.926 1.023 1 89.12 183 PHE A N 1
ATOM 1437 C CA . PHE A 1 183 ? 8.766 4.914 2.064 1 89.12 183 PHE A CA 1
ATOM 1438 C C . PHE A 1 183 ? 10.258 5.078 2.299 1 89.12 183 PHE A C 1
ATOM 1440 O O . PHE A 1 183 ? 10.734 6.188 2.561 1 89.12 183 PHE A O 1
ATOM 1447 N N . ASN A 1 184 ? 10.992 3.932 2.15 1 88.69 184 ASN A N 1
ATOM 1448 C CA . ASN A 1 184 ? 12.422 3.975 2.42 1 88.69 184 ASN A CA 1
ATOM 1449 C C . ASN A 1 184 ? 13.227 4.188 1.142 1 88.69 184 ASN A C 1
ATOM 1451 O O . ASN A 1 184 ? 14.453 4.012 1.134 1 88.69 184 ASN A O 1
ATOM 1455 N N . GLY A 1 185 ? 12.57 4.422 0.021 1 90.69 185 GLY A N 1
ATOM 1456 C CA . GLY A 1 185 ? 13.219 4.898 -1.188 1 90.69 185 GLY A CA 1
ATOM 1457 C C . GLY A 1 185 ? 13.805 3.781 -2.031 1 90.69 185 GLY A C 1
ATOM 1458 O O . GLY A 1 185 ? 14.672 4.02 -2.873 1 90.69 185 GLY A O 1
ATOM 1459 N N . PHE A 1 186 ? 13.344 2.535 -1.865 1 94.81 186 PHE A N 1
ATOM 1460 C CA . PHE A 1 186 ? 13.883 1.416 -2.625 1 94.81 186 PHE A CA 1
ATOM 1461 C C . PHE A 1 186 ? 13.555 1.556 -4.105 1 94.81 186 PHE A C 1
ATOM 1463 O O . PHE A 1 186 ? 14.211 0.948 -4.953 1 94.81 186 PHE A O 1
ATOM 1470 N N . HIS A 1 187 ? 12.586 2.328 -4.465 1 95 187 HIS A N 1
ATOM 1471 C CA . HIS A 1 187 ? 12.172 2.486 -5.855 1 95 187 HIS A CA 1
ATOM 1472 C C . HIS A 1 187 ? 12.992 3.57 -6.551 1 95 187 HIS A C 1
ATOM 1474 O O . HIS A 1 187 ? 12.844 3.791 -7.754 1 95 187 HIS A O 1
ATOM 1480 N N . ARG A 1 188 ? 13.898 4.207 -5.797 1 93 188 ARG A N 1
ATOM 1481 C CA . ARG A 1 188 ? 14.703 5.293 -6.352 1 93 188 ARG A CA 1
ATOM 1482 C C . ARG A 1 188 ? 16.172 5.102 -6.02 1 93 188 ARG A C 1
ATOM 1484 O O . ARG A 1 188 ? 16.859 6.051 -5.629 1 93 188 ARG A O 1
ATOM 1491 N N . LEU A 1 189 ? 16.625 3.953 -6.184 1 93.5 189 LEU A N 1
ATOM 1492 C CA . LEU A 1 189 ? 18.016 3.631 -5.891 1 93.5 189 LEU A CA 1
ATOM 1493 C C . LEU A 1 189 ? 18.906 3.969 -7.074 1 93.5 189 LEU A C 1
ATOM 1495 O O . LEU A 1 189 ? 18.484 3.9 -8.227 1 93.5 189 LEU A O 1
ATOM 1499 N N . THR A 1 190 ? 20.062 4.43 -6.68 1 91.44 190 THR A N 1
ATOM 1500 C CA . THR A 1 190 ? 21.125 4.613 -7.668 1 91.44 190 THR A CA 1
ATOM 1501 C C . THR A 1 190 ? 22.219 3.568 -7.484 1 91.44 190 THR A C 1
ATOM 1503 O O . THR A 1 190 ? 22.719 3.369 -6.375 1 91.44 190 THR A O 1
ATOM 1506 N N . ASN A 1 191 ? 22.547 2.914 -8.602 1 90.69 191 ASN A N 1
ATOM 1507 C CA . ASN A 1 191 ? 23.562 1.885 -8.523 1 90.69 191 ASN A CA 1
ATOM 1508 C C . ASN A 1 191 ? 24.969 2.494 -8.406 1 90.69 191 ASN A C 1
ATOM 1510 O O . ASN A 1 191 ? 25.516 2.977 -9.391 1 90.69 191 ASN A O 1
ATOM 1514 N N . ASP A 1 192 ? 25.5 2.432 -7.277 1 89.5 192 ASP A N 1
ATOM 1515 C CA . ASP A 1 192 ? 26.828 2.977 -7.07 1 89.5 192 ASP A CA 1
ATOM 1516 C C . ASP A 1 192 ? 27.875 1.866 -7.066 1 89.5 192 ASP A C 1
ATOM 1518 O O . ASP A 1 192 ? 29.062 2.121 -6.824 1 89.5 192 ASP A O 1
ATOM 1522 N N . GLY A 1 193 ? 27.469 0.682 -7.281 1 86.56 193 GLY A N 1
ATOM 1523 C CA . GLY A 1 193 ? 28.391 -0.435 -7.414 1 86.56 193 GLY A CA 1
ATOM 1524 C C . GLY A 1 193 ? 28.688 -1.134 -6.098 1 86.56 193 GLY A C 1
ATOM 1525 O O . GLY A 1 193 ? 29.328 -2.188 -6.074 1 86.56 193 GLY A O 1
ATOM 1526 N N . THR A 1 194 ? 28.203 -0.582 -5.012 1 90.69 194 THR A N 1
ATOM 1527 C CA . THR A 1 194 ? 28.438 -1.207 -3.713 1 90.69 194 THR A CA 1
ATOM 1528 C C . THR A 1 194 ? 27.547 -2.438 -3.539 1 90.69 194 THR A C 1
ATOM 1530 O O . THR A 1 194 ? 26.469 -2.523 -4.137 1 90.69 194 THR A O 1
ATOM 1533 N N . TYR A 1 195 ? 28 -3.33 -2.766 1 89.56 195 TYR A N 1
ATOM 1534 C CA . TYR A 1 195 ? 27.297 -4.574 -2.518 1 89.56 195 TYR A CA 1
ATOM 1535 C C . TYR A 1 195 ? 25.953 -4.309 -1.837 1 89.56 195 TYR A C 1
ATOM 1537 O O . TYR A 1 195 ? 24.953 -4.977 -2.125 1 89.56 195 TYR A O 1
ATOM 1545 N N . GLU A 1 196 ? 25.922 -3.42 -0.963 1 91 196 GLU A N 1
ATOM 1546 C CA . GLU A 1 196 ? 24.703 -3.096 -0.237 1 91 196 GLU A CA 1
ATOM 1547 C C . GLU A 1 196 ? 23.609 -2.607 -1.186 1 91 196 GLU A C 1
ATOM 1549 O O . GLU A 1 196 ? 22.453 -3.021 -1.077 1 91 196 GLU A O 1
ATOM 1554 N N . ILE A 1 197 ? 23.969 -1.747 -2.062 1 93.56 197 ILE A N 1
ATOM 1555 C CA . ILE A 1 197 ? 22.984 -1.209 -3.004 1 93.56 197 ILE A CA 1
ATOM 1556 C C . ILE A 1 197 ? 22.531 -2.311 -3.957 1 93.56 197 ILE A C 1
ATOM 1558 O O . ILE A 1 197 ? 21.359 -2.354 -4.348 1 93.56 197 ILE A O 1
ATOM 1562 N N . GLU A 1 198 ? 23.438 -3.176 -4.32 1 93.31 198 GLU A N 1
ATOM 1563 C CA . GLU A 1 198 ? 23.062 -4.297 -5.172 1 93.31 198 GLU A CA 1
ATOM 1564 C C . GLU A 1 198 ? 22.016 -5.176 -4.484 1 93.31 198 GLU A C 1
ATOM 1566 O O . GLU A 1 198 ? 21.062 -5.637 -5.125 1 93.31 198 GLU A O 1
ATOM 1571 N N . MET A 1 199 ? 22.234 -5.383 -3.238 1 94.5 199 MET A N 1
ATOM 1572 C CA . MET A 1 199 ? 21.266 -6.176 -2.473 1 94.5 199 MET A CA 1
ATOM 1573 C C . MET A 1 199 ? 19.938 -5.453 -2.365 1 94.5 199 MET A C 1
ATOM 1575 O O . MET A 1 199 ? 18.875 -6.086 -2.41 1 94.5 199 MET A O 1
ATOM 1579 N N . LYS A 1 200 ? 20.016 -4.141 -2.221 1 96.5 200 LYS A N 1
ATOM 1580 C CA . LYS A 1 200 ? 18.781 -3.352 -2.156 1 96.5 200 LYS A CA 1
ATOM 1581 C C . LYS A 1 200 ? 18.016 -3.424 -3.471 1 96.5 200 LYS A C 1
ATOM 1583 O O . LYS A 1 200 ? 16.781 -3.521 -3.471 1 96.5 200 LYS A O 1
ATOM 1588 N N . ILE A 1 201 ? 18.734 -3.396 -4.504 1 97.38 201 ILE A N 1
ATOM 1589 C CA . ILE A 1 201 ? 18.109 -3.469 -5.816 1 97.38 201 ILE A CA 1
ATOM 1590 C C . ILE A 1 201 ? 17.422 -4.824 -5.992 1 97.38 201 ILE A C 1
ATOM 1592 O O . ILE A 1 201 ? 16.281 -4.898 -6.453 1 97.38 201 ILE A O 1
ATOM 1596 N N . LYS A 1 202 ? 18.078 -5.848 -5.59 1 96.62 202 LYS A N 1
ATOM 1597 C CA . LYS A 1 202 ? 17.484 -7.176 -5.656 1 96.62 202 LYS A CA 1
ATOM 1598 C C . LYS A 1 202 ? 16.219 -7.25 -4.809 1 96.62 202 LYS A C 1
ATOM 1600 O O . LYS A 1 202 ? 15.188 -7.766 -5.258 1 96.62 202 LYS A O 1
ATOM 1605 N N . ALA A 1 203 ? 16.328 -6.75 -3.643 1 97.88 203 ALA A N 1
ATOM 1606 C CA . ALA A 1 203 ? 15.188 -6.773 -2.734 1 97.88 203 ALA A CA 1
ATOM 1607 C C . ALA A 1 203 ? 14.008 -5.992 -3.312 1 97.88 203 ALA A C 1
ATOM 1609 O O . ALA A 1 203 ? 12.859 -6.438 -3.236 1 97.88 203 ALA A O 1
ATOM 1610 N N . TRP A 1 204 ? 14.258 -4.844 -3.895 1 98.25 204 TRP A N 1
ATOM 1611 C CA . TRP A 1 204 ? 13.227 -4.027 -4.523 1 98.25 204 TRP A CA 1
ATOM 1612 C C . TRP A 1 204 ? 12.5 -4.816 -5.605 1 98.25 204 TRP A C 1
ATOM 1614 O O . TRP A 1 204 ? 11.266 -4.891 -5.605 1 98.25 204 TRP A O 1
ATOM 1624 N N . TRP A 1 205 ? 13.273 -5.379 -6.449 1 98.12 205 TRP A N 1
ATOM 1625 C CA . TRP A 1 205 ? 12.648 -6.055 -7.582 1 98.12 205 TRP A CA 1
ATOM 1626 C C . TRP A 1 205 ? 11.922 -7.32 -7.125 1 98.12 205 TRP A C 1
ATOM 1628 O O . TRP A 1 205 ? 10.93 -7.727 -7.738 1 98.12 205 TRP A O 1
ATOM 1638 N N . CYS A 1 206 ? 12.406 -7.91 -6.055 1 98.06 206 CYS A N 1
ATOM 1639 C CA . CYS A 1 206 ? 11.68 -9.055 -5.508 1 98.06 206 CYS A CA 1
ATOM 1640 C C . CYS A 1 206 ? 10.297 -8.641 -5.012 1 98.06 206 CYS A C 1
ATOM 1642 O O . CYS A 1 206 ? 9.305 -9.289 -5.328 1 98.06 206 CYS A O 1
ATOM 1644 N N . ILE A 1 207 ? 10.219 -7.559 -4.242 1 98 207 ILE A N 1
ATOM 1645 C CA . ILE A 1 207 ? 8.922 -7.137 -3.73 1 98 207 ILE A CA 1
ATOM 1646 C C . ILE A 1 207 ? 8.062 -6.605 -4.875 1 98 207 ILE A C 1
ATOM 1648 O O . ILE A 1 207 ? 6.844 -6.785 -4.883 1 98 207 ILE A O 1
ATOM 1652 N N . TYR A 1 208 ? 8.688 -5.988 -5.797 1 98.12 208 TYR A N 1
ATOM 1653 C CA . TYR A 1 208 ? 7.969 -5.535 -6.984 1 98.12 208 TYR A CA 1
ATOM 1654 C C . TYR A 1 208 ? 7.301 -6.703 -7.695 1 98.12 208 TYR A C 1
ATOM 1656 O O . TYR A 1 208 ? 6.117 -6.637 -8.039 1 98.12 208 TYR A O 1
ATOM 1664 N N . CYS A 1 209 ? 8.062 -7.723 -7.875 1 96.94 209 CYS A N 1
ATOM 1665 C CA . CYS A 1 209 ? 7.555 -8.891 -8.586 1 96.94 209 CYS A CA 1
ATOM 1666 C C . CYS A 1 209 ? 6.414 -9.547 -7.812 1 96.94 209 CYS A C 1
ATOM 1668 O O . CYS A 1 209 ? 5.387 -9.898 -8.398 1 96.94 209 CYS A O 1
ATOM 1670 N N . LEU A 1 210 ? 6.598 -9.688 -6.582 1 95.81 210 LEU A N 1
ATOM 1671 C CA . LEU A 1 210 ? 5.562 -10.305 -5.758 1 95.81 210 LEU A CA 1
ATOM 1672 C C . LEU A 1 210 ? 4.277 -9.484 -5.793 1 95.81 210 LEU A C 1
ATOM 1674 O O . LEU A 1 210 ? 3.184 -10.039 -5.891 1 95.81 210 LEU A O 1
ATOM 1678 N N . ASP A 1 211 ? 4.441 -8.234 -5.637 1 96.75 211 ASP A N 1
ATOM 1679 C CA . ASP A 1 211 ? 3.281 -7.352 -5.645 1 96.75 211 ASP A CA 1
ATOM 1680 C C . ASP A 1 211 ? 2.537 -7.43 -6.973 1 96.75 211 ASP A C 1
ATOM 1682 O O . ASP A 1 211 ? 1.309 -7.332 -7.008 1 96.75 211 ASP A O 1
ATOM 1686 N N . LYS A 1 212 ? 3.244 -7.547 -8.016 1 96.75 212 LYS A N 1
ATOM 1687 C CA . LYS A 1 212 ? 2.598 -7.625 -9.32 1 96.75 212 LYS A CA 1
ATOM 1688 C C . LYS A 1 212 ? 1.867 -8.953 -9.5 1 96.75 212 LYS A C 1
ATOM 1690 O O . LYS A 1 212 ? 0.844 -9.016 -10.18 1 96.75 212 LYS A O 1
ATOM 1695 N N . VAL A 1 213 ? 2.428 -9.992 -8.969 1 94.19 213 VAL A N 1
ATOM 1696 C CA . VAL A 1 213 ? 1.713 -11.266 -9 1 94.19 213 VAL A CA 1
ATOM 1697 C C . VAL A 1 213 ? 0.356 -11.109 -8.312 1 94.19 213 VAL A C 1
ATOM 1699 O O . VAL A 1 213 ? -0.667 -11.555 -8.844 1 94.19 213 VAL A O 1
ATOM 1702 N N . VAL A 1 214 ? 0.345 -10.461 -7.195 1 93.12 214 VAL A N 1
ATOM 1703 C CA . VAL A 1 214 ? -0.888 -10.234 -6.449 1 93.12 214 VAL A CA 1
ATOM 1704 C C . VAL A 1 214 ? -1.826 -9.344 -7.258 1 93.12 214 VAL A C 1
ATOM 1706 O O . VAL A 1 214 ? -3.012 -9.648 -7.406 1 93.12 214 VAL A O 1
ATOM 1709 N N . ALA A 1 215 ? -1.242 -8.336 -7.805 1 93.81 215 ALA A N 1
ATOM 1710 C CA . ALA A 1 215 ? -2.039 -7.332 -8.508 1 93.81 215 ALA A CA 1
ATOM 1711 C C . ALA A 1 215 ? -2.709 -7.93 -9.742 1 93.81 215 ALA A C 1
ATOM 1713 O O . ALA A 1 215 ? -3.898 -7.711 -9.977 1 93.81 215 ALA A O 1
ATOM 1714 N N . ILE A 1 216 ? -2.025 -8.711 -10.508 1 93.25 216 ILE A N 1
ATOM 1715 C CA . ILE A 1 216 ? -2.594 -9.227 -11.75 1 93.25 216 ILE A CA 1
ATOM 1716 C C . ILE A 1 216 ? -3.607 -10.32 -11.438 1 93.25 216 ILE A C 1
ATOM 1718 O O . ILE A 1 216 ? -4.594 -10.484 -12.156 1 93.25 216 ILE A O 1
ATOM 1722 N N . THR A 1 217 ? -3.309 -11.07 -10.406 1 92.56 217 THR A N 1
ATOM 1723 C CA . THR A 1 217 ? -4.227 -12.141 -10.047 1 92.56 217 THR A CA 1
ATOM 1724 C C . THR A 1 217 ? -5.539 -11.578 -9.508 1 92.56 217 THR A C 1
ATOM 1726 O O . THR A 1 217 ? -6.617 -12.055 -9.867 1 92.56 217 THR A O 1
ATOM 1729 N N . LEU A 1 218 ? -5.457 -10.555 -8.727 1 91.5 218 LEU A N 1
ATOM 1730 C CA . LEU A 1 218 ? -6.645 -10.008 -8.086 1 91.5 218 LEU A CA 1
ATOM 1731 C C . LEU A 1 218 ? -7.18 -8.812 -8.859 1 91.5 218 LEU A C 1
ATOM 1733 O O . LEU A 1 218 ? -8.242 -8.281 -8.531 1 91.5 218 LEU A O 1
ATOM 1737 N N . ARG A 1 219 ? -6.438 -8.422 -9.82 1 89.75 219 ARG A N 1
ATOM 1738 C CA . ARG A 1 219 ? -6.789 -7.277 -10.656 1 89.75 219 ARG A CA 1
ATOM 1739 C C . ARG A 1 219 ? -6.93 -6.012 -9.812 1 89.75 219 ARG A C 1
ATOM 1741 O O . ARG A 1 219 ? -7.93 -5.297 -9.922 1 89.75 219 ARG A O 1
ATOM 1748 N N . ILE A 1 220 ? -5.984 -5.766 -8.984 1 90.62 220 ILE A N 1
ATOM 1749 C CA . ILE A 1 220 ? -5.945 -4.527 -8.219 1 90.62 220 ILE A CA 1
ATOM 1750 C C . ILE A 1 220 ? -4.938 -3.564 -8.844 1 90.62 220 ILE A C 1
ATOM 1752 O O . ILE A 1 220 ? -4.055 -3.986 -9.602 1 90.62 220 ILE A O 1
ATOM 1756 N N . PRO A 1 221 ? -5.086 -2.264 -8.562 1 91 221 PRO A N 1
ATOM 1757 C CA . PRO A 1 221 ? -4.172 -1.295 -9.164 1 91 221 PRO A CA 1
ATOM 1758 C C . PRO A 1 221 ? -2.711 -1.555 -8.805 1 91 221 PRO A C 1
ATOM 1760 O O . PRO A 1 221 ? -2.406 -1.895 -7.66 1 91 221 PRO A O 1
ATOM 1763 N N . PRO A 1 222 ? -1.933 -1.432 -9.797 1 89.81 222 PRO A N 1
ATOM 1764 C CA . PRO A 1 222 ? -0.508 -1.595 -9.5 1 89.81 222 PRO A CA 1
ATOM 1765 C C . PRO A 1 222 ? 0.044 -0.467 -8.633 1 89.81 222 PRO A C 1
ATOM 1767 O O . PRO A 1 222 ? -0.436 0.667 -8.703 1 89.81 222 PRO A O 1
ATOM 1770 N N . TYR A 1 223 ? 0.923 -0.691 -7.809 1 91.75 223 TYR A N 1
ATOM 1771 C CA . TYR A 1 223 ? 1.597 0.3 -6.977 1 91.75 223 TYR A CA 1
ATOM 1772 C C . TYR A 1 223 ? 3.084 -0.01 -6.855 1 91.75 223 TYR A C 1
ATOM 1774 O O . TYR A 1 223 ? 3.467 -1.15 -6.582 1 91.75 223 TYR A O 1
ATOM 1782 N N . PRO A 1 224 ? 4.027 0.73 -7.035 1 91.19 224 PRO A N 1
ATOM 1783 C CA . PRO A 1 224 ? 3.824 2.039 -7.664 1 91.19 224 PRO A CA 1
ATOM 1784 C C . PRO A 1 224 ? 3.717 1.953 -9.188 1 91.19 224 PRO A C 1
ATOM 1786 O O . PRO A 1 224 ? 3.926 0.884 -9.766 1 91.19 224 PRO A O 1
ATOM 1789 N N . LEU A 1 225 ? 3.361 3.059 -9.766 1 88.94 225 LEU A N 1
ATOM 1790 C CA . LEU A 1 225 ? 3.465 3.119 -11.219 1 88.94 225 LEU A CA 1
ATOM 1791 C C . LEU A 1 225 ? 4.926 3.105 -11.664 1 88.94 225 LEU A C 1
ATOM 1793 O O . LEU A 1 225 ? 5.793 3.639 -10.969 1 88.94 225 LEU A O 1
ATOM 1797 N N . ASP A 1 226 ? 5.133 2.547 -12.773 1 89.06 226 ASP A N 1
ATOM 1798 C CA . ASP A 1 226 ? 6.504 2.352 -13.234 1 89.06 226 ASP A CA 1
ATOM 1799 C C . ASP A 1 226 ? 7.199 3.689 -13.461 1 89.06 226 ASP A C 1
ATOM 1801 O O . ASP A 1 226 ? 8.422 3.783 -13.359 1 89.06 226 ASP A O 1
ATOM 1805 N N . GLU A 1 227 ? 6.449 4.738 -13.695 1 86.31 227 GLU A N 1
ATOM 1806 C CA . GLU A 1 227 ? 7.02 6.066 -13.906 1 86.31 227 GLU A CA 1
ATOM 1807 C C . GLU A 1 227 ? 7.707 6.578 -12.648 1 86.31 227 GLU A C 1
ATOM 1809 O O . GLU A 1 227 ? 8.57 7.457 -12.719 1 86.31 227 GLU A O 1
ATOM 1814 N N . TRP A 1 228 ? 7.352 6.031 -11.562 1 89.62 228 TRP A N 1
ATOM 1815 C CA . TRP A 1 228 ? 7.906 6.461 -10.281 1 89.62 228 TRP A CA 1
ATOM 1816 C C . TRP A 1 228 ? 9.156 5.664 -9.938 1 89.62 228 TRP A C 1
ATOM 1818 O O . TRP A 1 228 ? 9.828 5.953 -8.945 1 89.62 228 TRP A O 1
ATOM 1828 N N . ILE A 1 229 ? 9.484 4.664 -10.734 1 93.94 229 ILE A N 1
ATOM 1829 C CA . ILE A 1 229 ? 10.602 3.781 -10.414 1 93.94 229 ILE A CA 1
ATOM 1830 C C . ILE A 1 229 ? 11.867 4.273 -11.109 1 93.94 229 ILE A C 1
ATOM 1832 O O . ILE A 1 229 ? 11.945 4.266 -12.336 1 93.94 229 ILE A O 1
ATOM 1836 N N . ASP A 1 230 ? 12.828 4.695 -10.359 1 92.5 230 ASP A N 1
ATOM 1837 C CA . ASP A 1 230 ? 14.125 5.125 -10.883 1 92.5 230 ASP A CA 1
ATOM 1838 C C . ASP A 1 230 ? 15.18 4.031 -10.695 1 92.5 230 ASP A C 1
ATOM 1840 O O . ASP A 1 230 ? 16.25 4.082 -11.312 1 92.5 230 ASP A O 1
ATOM 1844 N N . THR A 1 231 ? 14.859 3.115 -9.844 1 96.06 231 THR A N 1
ATOM 1845 C CA . THR A 1 231 ? 15.797 2.02 -9.594 1 96.06 231 THR A CA 1
ATOM 1846 C C . THR A 1 231 ? 16.078 1.246 -10.875 1 96.06 231 THR A C 1
ATOM 1848 O O . THR A 1 231 ? 15.148 0.849 -11.586 1 96.06 231 THR A O 1
ATOM 1851 N N . PRO A 1 232 ? 17.328 1.062 -11.125 1 95.25 232 PRO A N 1
ATOM 1852 C CA . PRO A 1 232 ? 17.656 0.373 -12.375 1 95.25 232 PRO A CA 1
ATOM 1853 C C . PRO A 1 232 ? 17.203 -1.086 -12.383 1 95.25 232 PRO A C 1
ATOM 1855 O O . PRO A 1 232 ? 17.141 -1.725 -11.328 1 95.25 232 PRO A O 1
ATOM 1858 N N . ALA A 1 233 ? 16.953 -1.513 -13.586 1 92.81 233 ALA A N 1
ATOM 1859 C CA . ALA A 1 233 ? 16.625 -2.926 -13.75 1 92.81 233 ALA A CA 1
ATOM 1860 C C . ALA A 1 233 ? 17.766 -3.816 -13.281 1 92.81 233 ALA A C 1
ATOM 1862 O O . ALA A 1 233 ? 18.938 -3.428 -13.352 1 92.81 233 ALA A O 1
ATOM 1863 N N . TYR A 1 234 ? 17.359 -4.887 -12.766 1 90.38 234 TYR A N 1
ATOM 1864 C CA . TYR A 1 234 ? 18.406 -5.82 -12.344 1 90.38 234 TYR A CA 1
ATOM 1865 C C . TYR A 1 234 ? 19.172 -6.352 -13.547 1 90.38 234 TYR A C 1
ATOM 1867 O O . TYR A 1 234 ? 18.578 -6.809 -14.523 1 90.38 234 TYR A O 1
ATOM 1875 N N . ARG A 1 235 ? 20.438 -6.207 -13.414 1 86 235 ARG A N 1
ATOM 1876 C CA . ARG A 1 235 ? 21.328 -6.738 -14.453 1 86 235 ARG A CA 1
ATOM 1877 C C . ARG A 1 235 ? 22.078 -7.965 -13.953 1 86 235 ARG A C 1
ATOM 1879 O O . ARG A 1 235 ? 22.641 -7.949 -12.859 1 86 235 ARG A O 1
ATOM 1886 N N . VAL A 1 236 ? 22 -8.961 -14.82 1 84.94 236 VAL A N 1
ATOM 1887 C CA . VAL A 1 236 ? 22.656 -10.219 -14.453 1 84.94 236 VAL A CA 1
ATOM 1888 C C . VAL A 1 236 ? 24.172 -10.031 -14.445 1 84.94 236 VAL A C 1
ATOM 1890 O O . VAL A 1 236 ? 24.734 -9.477 -15.391 1 84.94 236 VAL A O 1
ATOM 1893 N N . LYS A 1 237 ? 24.688 -10.242 -13.344 1 78.44 237 LYS A N 1
ATOM 1894 C CA . LYS A 1 237 ? 26.141 -10.266 -13.219 1 78.44 237 LYS A CA 1
ATOM 1895 C C . LYS A 1 237 ? 26.641 -11.656 -12.859 1 78.44 237 LYS A C 1
ATOM 1897 O O . LYS A 1 237 ? 25.875 -12.484 -12.359 1 78.44 237 LYS A O 1
ATOM 1902 N N . HIS A 1 238 ? 27.875 -11.828 -13.422 1 72.88 238 HIS A N 1
ATOM 1903 C CA . HIS A 1 238 ? 28.484 -13.07 -12.953 1 72.88 238 HIS A CA 1
ATOM 1904 C C . HIS A 1 238 ? 28.719 -13.039 -11.445 1 72.88 238 HIS A C 1
ATOM 1906 O O . HIS A 1 238 ? 29.422 -12.148 -10.945 1 72.88 238 HIS A O 1
ATOM 1912 N N . GLY A 1 239 ? 27.859 -13.703 -10.828 1 65.81 239 GLY A N 1
ATOM 1913 C CA . GLY A 1 239 ? 27.906 -13.633 -9.375 1 65.81 239 GLY A CA 1
ATOM 1914 C C . GLY A 1 239 ? 29.031 -14.422 -8.766 1 65.81 239 GLY A C 1
ATOM 1915 O O . GLY A 1 239 ? 29.641 -15.273 -9.43 1 65.81 239 GLY A O 1
ATOM 1916 N N . PRO A 1 240 ? 29.375 -14 -7.621 1 75.44 240 PRO A N 1
ATOM 1917 C CA . PRO A 1 240 ? 30.406 -14.75 -6.891 1 75.44 240 PRO A CA 1
ATOM 1918 C C . PRO A 1 240 ? 29.969 -16.172 -6.551 1 75.44 240 PRO A C 1
ATOM 1920 O O . PRO A 1 240 ? 28.797 -16.5 -6.676 1 75.44 240 PRO A O 1
ATOM 1923 N N . GLN A 1 241 ? 30.969 -16.984 -6.344 1 82.69 241 GLN A N 1
ATOM 1924 C CA . GLN A 1 241 ? 30.703 -18.328 -5.812 1 82.69 241 GLN A CA 1
ATOM 1925 C C . GLN A 1 241 ? 30.516 -18.281 -4.297 1 82.69 241 GLN A C 1
ATOM 1927 O O . GLN A 1 241 ? 31.234 -17.562 -3.598 1 82.69 241 GLN A O 1
ATOM 1932 N N . PHE A 1 242 ? 29.469 -19.016 -3.924 1 83.94 242 PHE A N 1
ATOM 1933 C CA . PHE A 1 242 ? 29.172 -19.016 -2.498 1 83.94 242 PHE A CA 1
ATOM 1934 C C . PHE A 1 242 ? 29.391 -20.406 -1.896 1 83.94 242 PHE A C 1
ATOM 1936 O O . PHE A 1 242 ? 29.094 -21.422 -2.535 1 83.94 242 PHE A O 1
ATOM 1943 N N . PHE A 1 243 ? 29.969 -20.359 -0.769 1 83.12 243 PHE A N 1
ATOM 1944 C CA . PHE A 1 243 ? 30.016 -21.578 0.033 1 83.12 243 PHE A CA 1
ATOM 1945 C C . PHE A 1 243 ? 28.703 -21.797 0.771 1 83.12 243 PHE A C 1
ATOM 1947 O O . PHE A 1 243 ? 28.234 -20.906 1.489 1 83.12 243 PHE A O 1
ATOM 1954 N N . MET A 1 244 ? 28.062 -22.906 0.578 1 87.5 244 MET A N 1
ATOM 1955 C CA . MET A 1 244 ? 26.812 -23.25 1.242 1 87.5 244 MET A CA 1
ATOM 1956 C C . MET A 1 244 ? 27.016 -24.359 2.266 1 87.5 244 MET A C 1
ATOM 1958 O O . MET A 1 244 ? 26.875 -25.547 1.945 1 87.5 244 MET A O 1
ATOM 1962 N N . PRO A 1 245 ? 27.219 -24 3.422 1 88.38 245 PRO A N 1
ATOM 1963 C CA . PRO A 1 245 ? 27.562 -24.984 4.445 1 88.38 245 PRO A CA 1
ATOM 1964 C C . PRO A 1 245 ? 26.453 -26.016 4.691 1 88.38 245 PRO A C 1
ATOM 1966 O O . PRO A 1 245 ? 26.734 -27.141 5.117 1 88.38 245 PRO A O 1
ATOM 1969 N N . TRP A 1 246 ? 25.219 -25.719 4.5 1 89.75 246 TRP A N 1
ATOM 1970 C CA . TRP A 1 246 ? 24.109 -26.641 4.738 1 89.75 246 TRP A CA 1
ATOM 1971 C C . TRP A 1 246 ? 24.109 -27.766 3.709 1 89.75 246 TRP A C 1
ATOM 1973 O O . TRP A 1 246 ? 23.484 -28.812 3.924 1 89.75 246 TRP A O 1
ATOM 1983 N N . ALA A 1 247 ? 24.719 -27.531 2.564 1 84.62 247 ALA A N 1
ATOM 1984 C CA . ALA A 1 247 ? 24.75 -28.562 1.528 1 84.62 247 ALA A CA 1
ATOM 1985 C C . ALA A 1 247 ? 25.516 -29.797 2.006 1 84.62 247 ALA A C 1
ATOM 1987 O O . ALA A 1 247 ? 25.203 -30.906 1.603 1 84.62 247 ALA A O 1
ATOM 1988 N N . VAL A 1 248 ? 26.5 -29.531 2.869 1 82.44 248 VAL A N 1
ATOM 1989 C CA . VAL A 1 248 ? 27.297 -30.625 3.404 1 82.44 248 VAL A CA 1
ATOM 1990 C C . VAL A 1 248 ? 26.484 -31.406 4.441 1 82.44 248 VAL A C 1
ATOM 1992 O O . VAL A 1 248 ? 26.641 -32.625 4.574 1 82.44 248 VAL A O 1
ATOM 1995 N N . ASP A 1 249 ? 25.672 -30.719 5.09 1 85.19 249 ASP A N 1
ATOM 1996 C CA . ASP A 1 249 ? 24.938 -31.312 6.195 1 85.19 249 ASP A CA 1
ATOM 1997 C C . ASP A 1 249 ? 23.625 -31.938 5.703 1 85.19 249 ASP A C 1
ATOM 1999 O O . ASP A 1 249 ? 22.984 -32.688 6.43 1 85.19 249 ASP A O 1
ATOM 2003 N N . ALA A 1 250 ? 23.234 -31.547 4.473 1 76.38 250 ALA A N 1
ATOM 2004 C CA . ALA A 1 250 ? 21.984 -32.062 3.934 1 76.38 250 ALA A CA 1
ATOM 2005 C C . ALA A 1 250 ? 22.125 -33.562 3.566 1 76.38 250 ALA A C 1
ATOM 2007 O O . ALA A 1 250 ? 23.203 -34 3.164 1 76.38 250 ALA A O 1
ATOM 2008 N N . PRO A 1 251 ? 21 -34.312 3.828 1 64.69 251 PRO A N 1
ATOM 2009 C CA . PRO A 1 251 ? 21.109 -35.75 3.512 1 64.69 251 PRO A CA 1
ATOM 2010 C C . PRO A 1 251 ? 21.484 -36 2.055 1 64.69 251 PRO A C 1
ATOM 2012 O O . PRO A 1 251 ? 20.891 -35.406 1.148 1 64.69 251 PRO A O 1
ATOM 2015 N N . GLY A 1 252 ? 22.469 -36.781 1.781 1 58.81 252 GLY A N 1
ATOM 2016 C CA . GLY A 1 252 ? 22.859 -37.25 0.455 1 58.81 252 GLY A CA 1
ATOM 2017 C C . GLY A 1 252 ? 23.922 -36.375 -0.179 1 58.81 252 GLY A C 1
ATOM 2018 O O . GLY A 1 252 ? 24.375 -36.625 -1.299 1 58.81 252 GLY A O 1
ATOM 2019 N N . SER A 1 253 ? 24.047 -35.125 0.463 1 57.91 253 SER A N 1
ATOM 2020 C CA . SER A 1 253 ? 24.984 -34.219 -0.214 1 57.91 253 SER A CA 1
ATOM 2021 C C . SER A 1 253 ? 26.406 -34.469 0.268 1 57.91 253 SER A C 1
ATOM 2023 O O . SER A 1 253 ? 26.641 -34.75 1.443 1 57.91 253 SER A O 1
ATOM 2025 N N . SER A 1 254 ? 27.297 -34.938 -0.517 1 54.03 254 SER A N 1
ATOM 2026 C CA . SER A 1 254 ? 28.672 -35.281 -0.178 1 54.03 254 SER A CA 1
ATOM 2027 C C . SER A 1 254 ? 29.5 -34.031 0.159 1 54.03 254 SER A C 1
ATOM 2029 O O . SER A 1 254 ? 30.266 -34.031 1.126 1 54.03 254 SER A O 1
ATOM 2031 N N . ASP A 1 255 ? 30.188 -33.219 -0.753 1 54.69 255 ASP A N 1
ATOM 2032 C CA . ASP A 1 255 ? 31.297 -32.281 -0.561 1 54.69 255 ASP A CA 1
ATOM 2033 C C . ASP A 1 255 ? 30.812 -30.844 -0.567 1 54.69 255 ASP A C 1
ATOM 2035 O O . ASP A 1 255 ? 29.75 -30.531 -1.123 1 54.69 255 ASP A O 1
ATOM 2039 N N . GLY A 1 256 ? 31.234 -30.047 0.396 1 57.28 256 GLY A N 1
ATOM 2040 C CA . GLY A 1 256 ? 31.016 -28.609 0.394 1 57.28 256 GLY A CA 1
ATOM 2041 C C . GLY A 1 256 ? 31.109 -27.984 -0.99 1 57.28 256 GLY A C 1
ATOM 2042 O O . GLY A 1 256 ? 32.125 -28.141 -1.677 1 57.28 256 GLY A O 1
ATOM 2043 N N . VAL A 1 257 ? 30 -27.812 -1.804 1 62.41 257 VAL A N 1
ATOM 2044 C CA . VAL A 1 257 ? 30.047 -27.391 -3.197 1 62.41 257 VAL A CA 1
ATOM 2045 C C . VAL A 1 257 ? 29.875 -25.875 -3.271 1 62.41 257 VAL A C 1
ATOM 2047 O O . VAL A 1 257 ? 29.094 -25.281 -2.514 1 62.41 257 VAL A O 1
ATOM 2050 N N . LEU A 1 258 ? 30.922 -25.234 -3.801 1 74.81 258 LEU A N 1
ATOM 2051 C CA . LEU A 1 258 ? 30.75 -23.844 -4.234 1 74.81 258 LEU A CA 1
ATOM 2052 C C . LEU A 1 258 ? 29.625 -23.734 -5.254 1 74.81 258 LEU A C 1
ATOM 2054 O O . LEU A 1 258 ? 29.531 -24.547 -6.176 1 74.81 258 LEU A O 1
ATOM 2058 N N . TYR A 1 259 ? 28.688 -22.891 -4.898 1 77 259 TYR A N 1
ATOM 2059 C CA . TYR A 1 259 ? 27.516 -22.75 -5.754 1 77 259 TYR A CA 1
ATOM 2060 C C . TYR A 1 259 ? 27.438 -21.344 -6.355 1 77 259 TYR A C 1
ATOM 2062 O O . TYR A 1 259 ? 27.766 -20.359 -5.691 1 77 259 TYR A O 1
ATOM 2070 N N . THR A 1 260 ? 27.203 -21.359 -7.645 1 78.69 260 THR A N 1
ATOM 2071 C CA . THR A 1 260 ? 26.922 -20.094 -8.32 1 78.69 260 THR A CA 1
ATOM 2072 C C . THR A 1 260 ? 25.453 -20.016 -8.734 1 78.69 260 THR A C 1
ATOM 2074 O O . THR A 1 260 ? 24.938 -20.938 -9.359 1 78.69 260 THR A O 1
ATOM 2077 N N . PHE A 1 261 ? 24.812 -18.984 -8.32 1 81.88 261 PHE A N 1
ATOM 2078 C CA . PHE A 1 261 ? 23.406 -18.812 -8.68 1 81.88 261 PHE A CA 1
ATOM 2079 C C . PHE A 1 261 ? 23.281 -18.109 -10.023 1 81.88 261 PHE A C 1
ATOM 2081 O O . PHE A 1 261 ? 23.938 -17.094 -10.266 1 81.88 261 PHE A O 1
ATOM 2088 N N . ASP A 1 262 ? 22.547 -18.688 -10.867 1 80.31 262 ASP A N 1
ATOM 2089 C CA . ASP A 1 262 ? 22.172 -18.047 -12.125 1 80.31 262 ASP A CA 1
ATOM 2090 C C . ASP A 1 262 ? 20.906 -17.219 -11.961 1 80.31 262 ASP A C 1
ATOM 2092 O O . ASP A 1 262 ? 19.812 -17.781 -11.805 1 80.31 262 ASP A O 1
ATOM 2096 N N . LEU A 1 263 ? 21.094 -15.938 -12 1 86.94 263 LEU A N 1
ATOM 2097 C CA . LEU A 1 263 ? 19.969 -15.07 -11.703 1 86.94 263 LEU A CA 1
ATOM 2098 C C . LEU A 1 263 ? 19.344 -14.531 -12.992 1 86.94 263 LEU A C 1
ATOM 2100 O O . LEU A 1 263 ? 18.578 -13.562 -12.953 1 86.94 263 LEU A O 1
ATOM 2104 N N . ARG A 1 264 ? 19.656 -15.242 -14.195 1 86.81 264 ARG A N 1
ATOM 2105 C CA . ARG A 1 264 ? 19.078 -14.828 -15.469 1 86.81 264 ARG A CA 1
ATOM 2106 C C . ARG A 1 264 ? 17.562 -14.977 -15.453 1 86.81 264 ARG A C 1
ATOM 2108 O O . ARG A 1 264 ? 16.844 -14.18 -16.062 1 86.81 264 ARG A O 1
ATOM 2115 N N . TYR A 1 265 ? 17.141 -15.977 -14.789 1 87.25 265 TYR A N 1
ATOM 2116 C CA . TYR A 1 265 ? 15.703 -16.188 -14.68 1 87.25 265 TYR A CA 1
ATOM 2117 C C . TYR A 1 265 ? 15.047 -15.047 -13.906 1 87.25 265 TYR A C 1
ATOM 2119 O O . TYR A 1 265 ? 14 -14.539 -14.305 1 87.25 265 TYR A O 1
ATOM 2127 N N . PHE A 1 266 ? 15.664 -14.734 -12.859 1 91.88 266 PHE A N 1
ATOM 2128 C CA . PHE A 1 266 ? 15.141 -13.641 -12.047 1 91.88 266 PHE A CA 1
ATOM 2129 C C . PHE A 1 266 ? 15.047 -12.359 -12.867 1 91.88 266 PHE A C 1
ATOM 2131 O O . PHE A 1 266 ? 14.016 -11.68 -12.852 1 91.88 266 PHE A O 1
ATOM 2138 N N . ALA A 1 267 ? 16.031 -12 -13.531 1 92.25 267 ALA A N 1
ATOM 2139 C CA . ALA A 1 267 ? 16.047 -10.812 -14.375 1 92.25 267 ALA A CA 1
ATOM 2140 C C . ALA A 1 267 ? 14.945 -10.867 -15.43 1 92.25 267 ALA A C 1
ATOM 2142 O O . ALA A 1 267 ? 14.289 -9.859 -15.703 1 92.25 267 ALA A O 1
ATOM 2143 N N . HIS A 1 268 ? 14.852 -12.039 -15.953 1 92.25 268 HIS A N 1
ATOM 2144 C CA . HIS A 1 268 ? 13.836 -12.242 -16.984 1 92.25 268 HIS A CA 1
ATOM 2145 C C . HIS A 1 268 ? 12.43 -12.062 -16.422 1 92.25 268 HIS A C 1
ATOM 2147 O O . HIS A 1 268 ? 11.562 -11.492 -17.078 1 92.25 268 HIS A O 1
ATOM 2153 N N . MET A 1 269 ? 12.211 -12.539 -15.281 1 93.56 269 MET A N 1
ATOM 2154 C CA . MET A 1 269 ? 10.914 -12.414 -14.625 1 93.56 269 MET A CA 1
ATOM 2155 C C . MET A 1 269 ? 10.617 -10.953 -14.289 1 93.56 269 MET A C 1
ATOM 2157 O O . MET A 1 269 ? 9.477 -10.508 -14.383 1 93.56 269 MET A O 1
ATOM 2161 N N . CYS A 1 270 ? 11.57 -10.188 -13.891 1 94.88 270 CYS A N 1
ATOM 2162 C CA . CYS A 1 270 ? 11.383 -8.773 -13.609 1 94.88 270 CYS A CA 1
ATOM 2163 C C . CYS A 1 270 ? 10.828 -8.039 -14.82 1 94.88 270 CYS A C 1
ATOM 2165 O O . CYS A 1 270 ? 9.961 -7.168 -14.688 1 94.88 270 CYS A O 1
ATOM 2167 N N . LYS A 1 271 ? 11.234 -8.453 -15.945 1 93.88 271 LYS A N 1
ATOM 2168 C CA . LYS A 1 271 ? 10.812 -7.797 -17.172 1 93.88 271 LYS A CA 1
ATOM 2169 C C . LYS A 1 271 ? 9.328 -8.039 -17.438 1 93.88 271 LYS A C 1
ATOM 2171 O O . LYS A 1 271 ? 8.594 -7.117 -17.812 1 93.88 271 LYS A O 1
ATOM 2176 N N . ILE A 1 272 ? 8.922 -9.273 -17.266 1 95.69 272 ILE A N 1
ATOM 2177 C CA . ILE A 1 272 ? 7.523 -9.57 -17.547 1 95.69 272 ILE A CA 1
ATOM 2178 C C . ILE A 1 272 ? 6.625 -8.938 -16.5 1 95.69 272 ILE A C 1
ATOM 2180 O O . ILE A 1 272 ? 5.492 -8.547 -16.797 1 95.69 272 ILE A O 1
ATOM 2184 N N . ARG A 1 273 ? 7.117 -8.82 -15.336 1 96.75 273 ARG A N 1
ATOM 2185 C CA . ARG A 1 273 ? 6.324 -8.18 -14.281 1 96.75 273 ARG A CA 1
ATOM 2186 C C . ARG A 1 273 ? 6.109 -6.699 -14.586 1 96.75 273 ARG A C 1
ATOM 2188 O O . ARG A 1 273 ? 5.059 -6.145 -14.266 1 96.75 273 ARG A O 1
ATOM 2195 N N . ARG A 1 274 ? 7.035 -6.07 -15.156 1 95.38 274 ARG A N 1
ATOM 2196 C CA . ARG A 1 274 ? 6.852 -4.691 -15.602 1 95.38 274 ARG A CA 1
ATOM 2197 C C . ARG A 1 274 ? 5.797 -4.605 -16.703 1 95.38 274 ARG A C 1
ATOM 2199 O O . ARG A 1 274 ? 5.016 -3.652 -16.75 1 95.38 274 ARG A O 1
ATOM 2206 N N . LEU A 1 275 ? 5.816 -5.633 -17.484 1 95.31 275 LEU A N 1
ATOM 2207 C CA . LEU A 1 275 ? 4.781 -5.699 -18.516 1 95.31 275 LEU A CA 1
ATOM 2208 C C . LEU A 1 275 ? 3.402 -5.859 -17.891 1 95.31 275 LEU A C 1
ATOM 2210 O O . LEU A 1 275 ? 2.422 -5.293 -18.391 1 95.31 275 LEU A O 1
ATOM 2214 N N . HIS A 1 276 ? 3.359 -6.652 -16.875 1 96.06 276 HIS A N 1
ATOM 2215 C CA . HIS A 1 276 ? 2.105 -6.805 -16.141 1 96.06 276 HIS A CA 1
ATOM 2216 C C . HIS A 1 276 ? 1.603 -5.461 -15.625 1 96.06 276 HIS A C 1
ATOM 2218 O O . HIS A 1 276 ? 0.403 -5.18 -15.68 1 96.06 276 HIS A O 1
ATOM 2224 N N . SER A 1 277 ? 2.496 -4.684 -15.078 1 93.94 277 SER A N 1
ATOM 2225 C CA . SER A 1 277 ? 2.129 -3.35 -14.609 1 93.94 277 SER A CA 1
ATOM 2226 C C . SER A 1 277 ? 1.544 -2.51 -15.742 1 93.94 277 SER A C 1
ATOM 2228 O O . SER A 1 277 ? 0.555 -1.799 -15.547 1 93.94 277 SER A O 1
ATOM 2230 N N . GLU A 1 278 ? 2.084 -2.611 -16.875 1 92.44 278 GLU A N 1
ATOM 2231 C CA . GLU A 1 278 ? 1.59 -1.881 -18.047 1 92.44 278 GLU A CA 1
ATOM 2232 C C . GLU A 1 278 ? 0.2 -2.363 -18.453 1 92.44 278 GLU A C 1
ATOM 2234 O O . GLU A 1 278 ? -0.662 -1.558 -18.797 1 92.44 278 GLU A O 1
ATOM 2239 N N . ILE A 1 279 ? 0.071 -3.604 -18.391 1 93.5 279 ILE A N 1
ATOM 2240 C CA . ILE A 1 279 ? -1.214 -4.191 -18.766 1 93.5 279 ILE A CA 1
ATOM 2241 C C . ILE A 1 279 ? -2.293 -3.717 -17.797 1 93.5 279 ILE A C 1
ATOM 2243 O O . ILE A 1 279 ? -3.398 -3.361 -18.203 1 93.5 279 ILE A O 1
ATOM 2247 N N . LEU A 1 280 ? -2.006 -3.689 -16.547 1 90.81 280 LEU A N 1
ATOM 2248 C CA . LEU A 1 280 ? -2.961 -3.244 -15.531 1 90.81 280 LEU A CA 1
ATOM 2249 C C . LEU A 1 280 ? -3.32 -1.776 -15.734 1 90.81 280 LEU A C 1
ATOM 2251 O O . LEU A 1 280 ? -4.465 -1.378 -15.508 1 90.81 280 LEU A O 1
ATOM 2255 N N . THR A 1 281 ? -2.375 -1.012 -16.141 1 84.44 281 THR A N 1
ATOM 2256 C CA . THR A 1 281 ? -2.617 0.407 -16.375 1 84.44 281 THR A CA 1
ATOM 2257 C C . THR A 1 281 ? -3.459 0.608 -17.641 1 84.44 281 THR A C 1
ATOM 2259 O O . THR A 1 281 ? -4.289 1.517 -17.703 1 84.44 281 THR A O 1
ATOM 2262 N N . LEU A 1 282 ? -3.262 -0.188 -18.625 1 80.25 282 LEU A N 1
ATOM 2263 C CA . LEU A 1 282 ? -4.02 -0.138 -19.875 1 80.25 282 LEU A CA 1
ATOM 2264 C C . LEU A 1 282 ? -5.504 -0.372 -19.609 1 80.25 282 LEU A C 1
ATOM 2266 O O . LEU A 1 282 ? -6.355 0.261 -20.25 1 80.25 282 LEU A O 1
ATOM 2270 N N . SER A 1 283 ? -5.824 -1.206 -18.797 1 73.06 283 SER A N 1
ATOM 2271 C CA . SER A 1 283 ? -7.199 -1.599 -18.5 1 73.06 283 SER A CA 1
ATOM 2272 C C . SER A 1 283 ? -8.047 -0.397 -18.094 1 73.06 283 SER A C 1
ATOM 2274 O O . SER A 1 283 ? -9.25 -0.369 -18.328 1 73.06 283 SER A O 1
ATOM 2276 N N . ARG A 1 284 ? -7.379 0.665 -17.641 1 71.44 284 ARG A N 1
ATOM 2277 C CA . ARG A 1 284 ? -8.18 1.759 -17.109 1 71.44 284 ARG A CA 1
ATOM 2278 C C . ARG A 1 284 ? -8.039 3.014 -17.953 1 71.44 284 ARG A C 1
ATOM 2280 O O . ARG A 1 284 ? -8.883 3.912 -17.891 1 71.44 284 ARG A O 1
ATOM 2287 N N . GLN A 1 285 ? -7.02 3.031 -18.75 1 66 285 GLN A N 1
ATOM 2288 C CA . GLN A 1 285 ? -6.766 4.273 -19.484 1 66 285 GLN A CA 1
ATOM 2289 C C . GLN A 1 285 ? -7.156 4.148 -20.953 1 66 285 GLN A C 1
ATOM 2291 O O . GLN A 1 285 ? -7.141 5.137 -21.688 1 66 285 GLN A O 1
ATOM 2296 N N . VAL A 1 286 ? -7.613 3.008 -21.312 1 63.47 286 VAL A N 1
ATOM 2297 C CA . VAL A 1 286 ? -7.539 2.844 -22.75 1 63.47 286 VAL A CA 1
ATOM 2298 C C . VAL A 1 286 ? -8.742 3.516 -23.406 1 63.47 286 VAL A C 1
ATOM 2300 O O . VAL A 1 286 ? -9.891 3.293 -23 1 63.47 286 VAL A O 1
ATOM 2303 N N . ASP A 1 287 ? -8.352 4.398 -24.125 1 67.19 287 ASP A N 1
ATOM 2304 C CA . ASP A 1 287 ? -9.258 4.914 -25.141 1 67.19 287 ASP A CA 1
ATOM 2305 C C . ASP A 1 287 ? -9.711 3.805 -26.094 1 67.19 287 ASP A C 1
ATOM 2307 O O . ASP A 1 287 ? -8.883 3.076 -26.641 1 67.19 287 ASP A O 1
ATOM 2311 N N . PRO A 1 288 ? -10.938 3.602 -26.203 1 71.19 288 PRO A N 1
ATOM 2312 C CA . PRO A 1 288 ? -11.461 2.535 -27.062 1 71.19 288 PRO A CA 1
ATOM 2313 C C . PRO A 1 288 ? -10.836 2.545 -28.453 1 71.19 288 PRO A C 1
ATOM 2315 O O . PRO A 1 288 ? -10.641 1.484 -29.062 1 71.19 288 PRO A O 1
ATOM 2318 N N . GLY A 1 289 ? -10.469 3.654 -28.844 1 73.94 289 GLY A N 1
ATOM 2319 C CA . GLY A 1 289 ? -9.938 3.742 -30.188 1 73.94 289 GLY A CA 1
ATOM 2320 C C . GLY A 1 289 ? -8.516 3.223 -30.312 1 73.94 289 GLY A C 1
ATOM 2321 O O . GLY A 1 289 ? -8.07 2.871 -31.406 1 73.94 289 GLY A O 1
ATOM 2322 N N . THR A 1 290 ? -7.859 3.129 -29.266 1 81.88 290 THR A N 1
ATOM 2323 C CA . THR A 1 290 ? -6.453 2.752 -29.344 1 81.88 290 THR A CA 1
ATOM 2324 C C . THR A 1 290 ? -6.219 1.395 -28.688 1 81.88 290 THR A C 1
ATOM 2326 O O . THR A 1 290 ? -5.078 0.982 -28.484 1 81.88 290 THR A O 1
ATOM 2329 N N . ILE A 1 291 ? -7.223 0.695 -28.453 1 83.81 291 ILE A N 1
ATOM 2330 C CA . ILE A 1 291 ? -7.129 -0.546 -27.688 1 83.81 291 ILE A CA 1
ATOM 2331 C C . ILE A 1 291 ? -6.434 -1.614 -28.531 1 83.81 291 ILE A C 1
ATOM 2333 O O . ILE A 1 291 ? -5.555 -2.324 -28.031 1 83.81 291 ILE A O 1
ATOM 2337 N N . ASP A 1 292 ? -6.758 -1.679 -29.766 1 85.25 292 ASP A N 1
ATOM 2338 C CA . ASP A 1 292 ? -6.207 -2.719 -30.641 1 85.25 292 ASP A CA 1
ATOM 2339 C C . ASP A 1 292 ? -4.707 -2.523 -30.844 1 85.25 292 ASP A C 1
ATOM 2341 O O . ASP A 1 292 ? -3.943 -3.492 -30.859 1 85.25 292 ASP A O 1
ATOM 2345 N N . GLN A 1 293 ? -4.418 -1.285 -31.047 1 88.06 293 GLN A N 1
ATOM 2346 C CA . GLN A 1 293 ? -3.002 -0.989 -31.219 1 88.06 293 GLN A CA 1
ATOM 2347 C C . GLN A 1 293 ? -2.211 -1.314 -29.953 1 88.06 293 GLN A C 1
ATOM 2349 O O . GLN A 1 293 ? -1.114 -1.872 -30.031 1 88.06 293 GLN A O 1
ATOM 2354 N N . SER A 1 294 ? -2.744 -0.971 -28.875 1 89.5 294 SER A N 1
ATOM 2355 C CA . SER A 1 294 ? -2.094 -1.25 -27.594 1 89.5 294 SER A CA 1
ATOM 2356 C C . SER A 1 294 ? -1.981 -2.75 -27.344 1 89.5 294 SER A C 1
ATOM 2358 O O . SER A 1 294 ? -0.959 -3.229 -26.859 1 89.5 294 SER A O 1
ATOM 2360 N N . LEU A 1 295 ? -3.008 -3.502 -27.734 1 92.06 295 LEU A N 1
ATOM 2361 C CA . LEU A 1 295 ? -3.006 -4.949 -27.562 1 92.06 295 LEU A CA 1
ATOM 2362 C C . LEU A 1 295 ? -1.921 -5.594 -28.422 1 92.06 295 LEU A C 1
ATOM 2364 O O . LEU A 1 295 ? -1.196 -6.477 -27.953 1 92.06 295 LEU A O 1
ATOM 2368 N N . ARG A 1 296 ? -1.812 -5.137 -29.594 1 92.81 296 ARG A N 1
ATOM 2369 C CA . ARG A 1 296 ? -0.812 -5.688 -30.516 1 92.81 296 ARG A CA 1
ATOM 2370 C C . ARG A 1 296 ? 0.6 -5.418 -30 1 92.81 296 ARG A C 1
ATOM 2372 O O . ARG A 1 296 ? 1.468 -6.289 -30.078 1 92.81 296 ARG A O 1
ATOM 2379 N N . LYS A 1 297 ? 0.753 -4.25 -29.516 1 94.56 297 LYS A N 1
ATOM 2380 C CA . LYS A 1 297 ? 2.062 -3.895 -28.984 1 94.56 297 LYS A CA 1
ATOM 2381 C C . LYS A 1 297 ? 2.428 -4.781 -27.797 1 94.56 297 LYS A C 1
ATOM 2383 O O . LYS A 1 297 ? 3.531 -5.328 -27.734 1 94.56 297 LYS A O 1
ATOM 2388 N N . LEU A 1 298 ? 1.53 -4.914 -26.938 1 94.69 298 LEU A N 1
ATOM 2389 C CA . LEU A 1 298 ? 1.783 -5.691 -25.719 1 94.69 298 LEU A CA 1
ATOM 2390 C C . LEU A 1 298 ? 1.937 -7.172 -26.062 1 94.69 298 LEU A C 1
ATOM 2392 O O . LEU A 1 298 ? 2.764 -7.867 -25.453 1 94.69 298 LEU A O 1
ATOM 2396 N N . LEU A 1 299 ? 1.202 -7.648 -27.047 1 95.88 299 LEU A N 1
ATOM 2397 C CA . LEU A 1 299 ? 1.329 -9.039 -27.484 1 95.88 299 LEU A CA 1
ATOM 2398 C C . LEU A 1 299 ? 2.711 -9.297 -28.078 1 95.88 299 LEU A C 1
ATOM 2400 O O . LEU A 1 299 ? 3.307 -10.352 -27.828 1 95.88 299 LEU A O 1
ATOM 2404 N N . SER A 1 300 ? 3.113 -8.336 -28.781 1 96.25 300 SER A N 1
ATOM 2405 C CA . SER A 1 300 ? 4.445 -8.461 -29.359 1 96.25 300 SER A CA 1
ATOM 2406 C C . SER A 1 300 ? 5.52 -8.508 -28.281 1 96.25 300 SER A C 1
ATOM 2408 O O . SER A 1 300 ? 6.492 -9.25 -28.391 1 96.25 300 SER A O 1
ATOM 2410 N N . GLU A 1 301 ? 5.355 -7.754 -27.312 1 96.19 301 GLU A N 1
ATOM 2411 C CA . GLU A 1 301 ? 6.309 -7.734 -26.203 1 96.19 301 GLU A CA 1
ATOM 2412 C C . GLU A 1 301 ? 6.277 -9.055 -25.438 1 96.19 301 GLU A C 1
ATOM 2414 O O . GLU A 1 301 ? 7.324 -9.555 -25.016 1 96.19 301 GLU A O 1
ATOM 2419 N N . ILE A 1 302 ? 5.133 -9.609 -25.25 1 96.88 302 ILE A N 1
ATOM 2420 C CA . ILE A 1 302 ? 4.996 -10.891 -24.562 1 96.88 302 ILE A CA 1
ATOM 2421 C C . ILE A 1 302 ? 5.688 -11.984 -25.375 1 96.88 302 ILE A C 1
ATOM 2423 O O . ILE A 1 302 ? 6.418 -12.812 -24.812 1 96.88 302 ILE A O 1
ATOM 2427 N N . ASP A 1 303 ? 5.457 -11.914 -26.625 1 94.69 303 ASP A N 1
ATOM 2428 C CA . ASP A 1 303 ? 6.066 -12.914 -27.5 1 94.69 303 ASP A CA 1
ATOM 2429 C C . ASP A 1 303 ? 7.586 -12.781 -27.516 1 94.69 303 ASP A C 1
ATOM 2431 O O . ASP A 1 303 ? 8.305 -13.789 -27.484 1 94.69 303 ASP A O 1
ATOM 2435 N N . GLY A 1 304 ? 8 -11.539 -27.578 1 93.25 304 GLY A N 1
ATOM 2436 C CA . GLY A 1 304 ? 9.438 -11.312 -27.484 1 93.25 304 GLY A CA 1
ATOM 2437 C C . GLY A 1 304 ? 10.039 -11.797 -26.188 1 93.25 304 GLY A C 1
ATOM 2438 O O . GLY A 1 304 ? 11.125 -12.375 -26.172 1 93.25 304 GLY A O 1
ATOM 2439 N N . TRP A 1 305 ? 9.352 -11.586 -25.156 1 94.25 305 TRP A N 1
ATOM 2440 C CA . TRP A 1 305 ? 9.789 -12.039 -23.844 1 94.25 305 TRP A CA 1
ATOM 2441 C C . TRP A 1 305 ? 9.828 -13.562 -23.766 1 94.25 305 TRP A C 1
ATOM 2443 O O . TRP A 1 305 ? 10.781 -14.141 -23.25 1 94.25 305 TRP A O 1
ATOM 2453 N N . ALA A 1 306 ? 8.844 -14.289 -24.297 1 91.69 306 ALA A N 1
ATOM 2454 C CA . ALA A 1 306 ? 8.727 -15.742 -24.219 1 91.69 306 ALA A CA 1
ATOM 2455 C C . ALA A 1 306 ? 9.805 -16.422 -25.047 1 91.69 306 ALA A C 1
ATOM 2457 O O . ALA A 1 306 ? 10.242 -17.531 -24.734 1 91.69 306 ALA A O 1
ATOM 2458 N N . LYS A 1 307 ? 10.273 -15.797 -26.047 1 86.31 307 LYS A N 1
ATOM 2459 C CA . LYS A 1 307 ? 11.219 -16.391 -26.969 1 86.31 307 LYS A CA 1
ATOM 2460 C C . LYS A 1 307 ? 12.656 -16.031 -26.609 1 86.31 307 LYS A C 1
ATOM 2462 O O . LYS A 1 307 ? 13.602 -16.5 -27.234 1 86.31 307 LYS A O 1
ATOM 2467 N N . SER A 1 308 ? 12.742 -15.305 -25.625 1 80.75 308 SER A N 1
ATOM 2468 C CA . SER A 1 308 ? 14.094 -14.867 -25.266 1 80.75 308 SER A CA 1
ATOM 2469 C C . SER A 1 308 ? 14.992 -16.062 -24.953 1 80.75 308 SER A C 1
ATOM 2471 O O . SER A 1 308 ? 14.617 -16.938 -24.172 1 80.75 308 SER A O 1
ATOM 2473 N N . LYS A 1 309 ? 16.109 -16.156 -25.641 1 67.81 309 LYS A N 1
ATOM 2474 C CA . LYS A 1 309 ? 17.078 -17.25 -25.484 1 67.81 309 LYS A CA 1
ATOM 2475 C C . LYS A 1 309 ? 17.984 -17.016 -24.281 1 67.81 309 LYS A C 1
ATOM 2477 O O . LYS A 1 309 ? 18.688 -17.922 -23.828 1 67.81 309 LYS A O 1
ATOM 2482 N N . ASP A 1 310 ? 17.922 -15.852 -23.844 1 65.94 310 ASP A N 1
ATOM 2483 C CA . ASP A 1 310 ? 18.859 -15.445 -22.812 1 65.94 310 ASP A CA 1
ATOM 2484 C C . ASP A 1 310 ? 18.516 -16.094 -21.469 1 65.94 310 ASP A C 1
ATOM 2486 O O . ASP A 1 310 ? 19.344 -16.094 -20.547 1 65.94 310 ASP A O 1
ATOM 2490 N N . VAL A 1 311 ? 17.344 -16.656 -21.375 1 69 311 VAL A N 1
ATOM 2491 C CA . VAL A 1 311 ? 16.938 -17.109 -20.062 1 69 311 VAL A CA 1
ATOM 2492 C C . VAL A 1 311 ? 17.562 -18.484 -19.766 1 69 311 VAL A C 1
ATOM 2494 O O . VAL A 1 311 ? 18.047 -18.719 -18.656 1 69 311 VAL A O 1
ATOM 2497 N N . PHE A 1 312 ? 17.406 -19.422 -20.656 1 64.31 312 PHE A N 1
ATOM 2498 C CA . PHE A 1 312 ? 17.828 -20.781 -20.375 1 64.31 312 PHE A CA 1
ATOM 2499 C C . PHE A 1 312 ? 19.062 -21.156 -21.203 1 64.31 312 PHE A C 1
ATOM 2501 O O . PHE A 1 312 ? 18.969 -21.312 -22.422 1 64.31 312 PHE A O 1
ATOM 2508 N N . THR A 1 313 ? 20.125 -20.453 -21.016 1 53.25 313 THR A N 1
ATOM 2509 C CA . THR A 1 313 ? 21.297 -21.047 -21.656 1 53.25 313 THR A CA 1
ATOM 2510 C C . THR A 1 313 ? 21.406 -22.531 -21.328 1 53.25 313 THR A C 1
ATOM 2512 O O . THR A 1 313 ? 20.828 -23 -20.359 1 53.25 313 THR A O 1
ATOM 2515 N N . SER A 1 314 ? 22.094 -23.312 -22.188 1 45.09 314 SER A N 1
ATOM 2516 C CA . SER A 1 314 ? 22.281 -24.75 -22.297 1 45.09 314 SER A CA 1
ATOM 2517 C C . SER A 1 314 ? 22.328 -25.422 -20.938 1 45.09 314 SER A C 1
ATOM 2519 O O . SER A 1 314 ? 22.125 -26.625 -20.812 1 45.09 314 SER A O 1
ATOM 2521 N N . SER A 1 315 ? 23.047 -24.984 -19.969 1 41.19 315 SER A N 1
ATOM 2522 C CA . SER A 1 315 ? 23.625 -25.859 -18.953 1 41.19 315 SER A CA 1
ATOM 2523 C C . SER A 1 315 ? 22.688 -26.031 -17.766 1 41.19 315 SER A C 1
ATOM 2525 O O . SER A 1 315 ? 23.062 -26.609 -16.734 1 41.19 315 SER A O 1
ATOM 2527 N N . HIS A 1 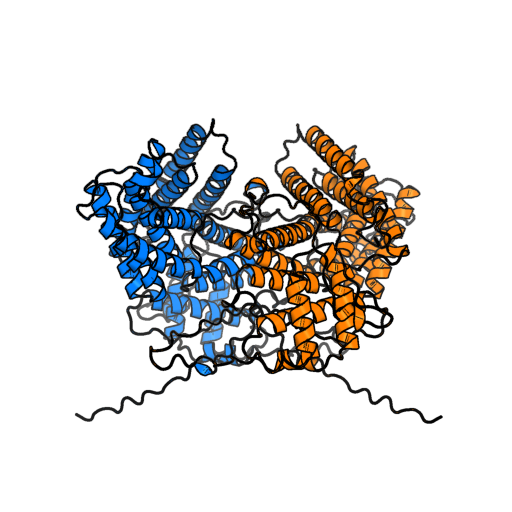316 ? 21.797 -25.203 -17.438 1 43.88 316 HIS A N 1
ATOM 2528 C CA . HIS A 1 316 ? 21.344 -25.422 -16.062 1 43.88 316 HIS A CA 1
ATOM 2529 C C . HIS A 1 316 ? 20.359 -26.578 -15.984 1 43.88 316 HIS A C 1
ATOM 2531 O O . HIS A 1 316 ? 19.188 -26.438 -16.359 1 43.88 316 HIS A O 1
ATOM 2537 N N . PRO A 1 317 ? 20.859 -27.688 -15.875 1 44.31 317 PRO A N 1
ATOM 2538 C CA . PRO A 1 317 ? 20.156 -28.953 -15.703 1 44.31 317 PRO A CA 1
ATOM 2539 C C . PRO A 1 317 ? 18.953 -28.859 -14.758 1 44.31 317 PRO A C 1
ATOM 2541 O O . PRO A 1 317 ? 18.016 -29.641 -14.867 1 44.31 317 PRO A O 1
ATOM 2544 N N . ASN A 1 318 ? 19.062 -28.047 -13.781 1 46.22 318 ASN A N 1
ATOM 2545 C CA . ASN A 1 318 ? 18.141 -28.156 -12.648 1 46.22 318 ASN A CA 1
ATOM 2546 C C . ASN A 1 318 ? 17 -27.156 -12.758 1 46.22 318 ASN A C 1
ATOM 2548 O O . ASN A 1 318 ? 16.391 -26.781 -11.75 1 46.22 318 ASN A O 1
ATOM 2552 N N . ALA A 1 319 ? 16.875 -26.703 -14.016 1 54.19 319 ALA A N 1
ATOM 2553 C CA . ALA A 1 319 ? 15.758 -25.766 -14.195 1 54.19 319 ALA A CA 1
ATOM 2554 C C . ALA A 1 319 ? 14.422 -26.5 -14.203 1 54.19 319 ALA A C 1
ATOM 2556 O O . ALA A 1 319 ? 14.07 -27.156 -15.188 1 54.19 319 ALA A O 1
ATOM 2557 N N . GLU A 1 320 ? 13.945 -26.859 -13.031 1 59.78 320 GLU A N 1
ATOM 2558 C CA . GLU A 1 320 ? 12.664 -27.531 -12.891 1 59.78 320 GLU A CA 1
ATOM 2559 C C . GLU A 1 320 ? 11.578 -26.562 -12.414 1 59.78 320 GLU A C 1
ATOM 2561 O O . GLU A 1 320 ? 11.883 -25.453 -11.977 1 59.78 320 GLU A O 1
ATOM 2566 N N . GLY A 1 321 ? 10.484 -26.734 -12.867 1 58.94 321 GLY A N 1
ATOM 2567 C CA . GLY A 1 321 ? 9.305 -26.016 -12.414 1 58.94 321 GLY A CA 1
ATOM 2568 C C . GLY A 1 321 ? 9.086 -24.703 -13.148 1 58.94 321 GLY A C 1
ATOM 2569 O O . GLY A 1 321 ? 9.172 -24.656 -14.383 1 58.94 321 GLY A O 1
ATOM 2570 N N . HIS A 1 322 ? 8.812 -23.703 -12.484 1 56.34 322 HIS A N 1
ATOM 2571 C CA . HIS A 1 322 ? 8.523 -22.406 -13.078 1 56.34 322 HIS A CA 1
ATOM 2572 C C . HIS A 1 322 ? 9.766 -21.812 -13.727 1 56.34 322 HIS A C 1
ATOM 2574 O O . HIS A 1 322 ? 9.656 -21.031 -14.672 1 56.34 322 HIS A O 1
ATOM 2580 N N . ALA A 1 323 ? 10.859 -22.281 -13.281 1 64.44 323 ALA A N 1
ATOM 2581 C CA . ALA A 1 323 ? 12.102 -21.75 -13.836 1 64.44 323 ALA A CA 1
ATOM 2582 C C . ALA A 1 323 ? 12.602 -22.609 -14.992 1 64.44 323 ALA A C 1
ATOM 2584 O O . ALA A 1 323 ? 13.797 -22.641 -15.273 1 64.44 323 ALA A O 1
ATOM 2585 N N . SER A 1 324 ? 11.695 -23.25 -15.586 1 75 324 SER A N 1
ATOM 2586 C CA . SER A 1 324 ? 11.945 -24.062 -16.766 1 75 324 SER A CA 1
ATOM 2587 C C . SER A 1 324 ? 11.422 -23.391 -18.031 1 75 324 SER A C 1
ATOM 2589 O O . SER A 1 324 ? 10.664 -22.422 -17.953 1 75 324 SER A O 1
ATOM 2591 N N . PRO A 1 325 ? 11.852 -23.875 -19.125 1 80.06 325 PRO A N 1
ATOM 2592 C CA . PRO A 1 325 ? 11.289 -23.328 -20.359 1 80.06 325 PRO A CA 1
ATOM 2593 C C . PRO A 1 325 ? 9.766 -23.422 -20.406 1 80.06 325 PRO A C 1
ATOM 2595 O O . PRO A 1 325 ? 9.102 -22.484 -20.875 1 80.06 325 PRO A O 1
ATOM 2598 N N . LEU A 1 326 ? 9.273 -24.516 -19.938 1 84.69 326 LEU A N 1
ATOM 2599 C CA . LEU A 1 326 ? 7.824 -24.672 -19.875 1 84.69 326 LEU A CA 1
ATOM 2600 C C . LEU A 1 326 ? 7.203 -23.656 -18.922 1 84.69 326 LEU A C 1
ATOM 2602 O O . LEU A 1 326 ? 6.098 -23.172 -19.172 1 84.69 326 LEU A O 1
ATOM 2606 N N . GLY A 1 327 ? 7.895 -23.422 -17.922 1 86.81 327 GLY A N 1
ATOM 2607 C CA . GLY A 1 327 ? 7.441 -22.422 -16.984 1 86.81 327 GLY A CA 1
ATOM 2608 C C . GLY A 1 327 ? 7.344 -21.031 -17.594 1 86.81 327 GLY A C 1
ATOM 2609 O O . GLY A 1 327 ? 6.398 -20.281 -17.312 1 86.81 327 GLY A O 1
ATOM 2610 N N . VAL A 1 328 ? 8.258 -20.703 -18.391 1 88.94 328 VAL A N 1
ATOM 2611 C CA . VAL A 1 328 ? 8.273 -19.422 -19.078 1 88.94 328 VAL A CA 1
ATOM 2612 C C . VAL A 1 328 ? 7.086 -19.344 -20.047 1 88.94 328 VAL A C 1
ATOM 2614 O O . VAL A 1 328 ? 6.43 -18.312 -20.141 1 88.94 328 VAL A O 1
ATOM 2617 N N . VAL A 1 329 ? 6.855 -20.438 -20.656 1 90.94 329 VAL A N 1
ATOM 2618 C CA . VAL A 1 329 ? 5.719 -20.5 -21.578 1 90.94 329 VAL A CA 1
ATOM 2619 C C . VAL A 1 329 ? 4.418 -20.297 -20.797 1 90.94 329 VAL A C 1
ATOM 2621 O O . VAL A 1 329 ? 3.516 -19.609 -21.266 1 90.94 329 VAL A O 1
ATOM 2624 N N . TYR A 1 330 ? 4.363 -20.891 -19.703 1 92.06 330 TYR A N 1
ATOM 2625 C CA . TYR A 1 330 ? 3.172 -20.734 -18.875 1 92.06 330 TYR A CA 1
ATOM 2626 C C . TYR A 1 330 ? 2.961 -19.281 -18.484 1 92.06 330 TYR A C 1
ATOM 2628 O O . TYR A 1 330 ? 1.843 -18.766 -18.562 1 92.06 330 TYR A O 1
ATOM 2636 N N . VAL A 1 331 ? 4.016 -18.656 -18.047 1 93.56 331 VAL A N 1
ATOM 2637 C CA . VAL A 1 331 ? 3.908 -17.266 -17.641 1 93.56 331 VAL A CA 1
ATOM 2638 C C . VAL A 1 331 ? 3.445 -16.406 -18.828 1 93.56 331 VAL A C 1
ATOM 2640 O O . VAL A 1 331 ? 2.645 -15.492 -18.656 1 93.56 331 VAL A O 1
ATOM 2643 N N . ALA A 1 332 ? 3.912 -16.703 -20 1 95.44 332 ALA A N 1
ATOM 2644 C CA . ALA A 1 332 ? 3.469 -16 -21.188 1 95.44 332 ALA A CA 1
ATOM 2645 C C . ALA A 1 332 ? 1.976 -16.203 -21.438 1 95.44 332 ALA A C 1
ATOM 2647 O O . ALA A 1 332 ? 1.253 -15.25 -21.734 1 95.44 332 ALA A O 1
ATOM 2648 N N . HIS A 1 333 ? 1.549 -17.406 -21.312 1 95.94 333 HIS A N 1
ATOM 2649 C CA . HIS A 1 333 ? 0.133 -17.703 -21.5 1 95.94 333 HIS A CA 1
ATOM 2650 C C . HIS A 1 333 ? -0.72 -17 -20.453 1 95.94 333 HIS A C 1
ATOM 2652 O O . HIS A 1 333 ? -1.774 -16.453 -20.766 1 95.94 333 HIS A O 1
ATOM 2658 N N . MET A 1 334 ? -0.262 -17.109 -19.266 1 96.38 334 MET A N 1
ATOM 2659 C CA . MET A 1 334 ? -0.956 -16.406 -18.188 1 96.38 334 MET A CA 1
ATOM 2660 C C . MET A 1 334 ? -1.059 -14.914 -18.484 1 96.38 334 MET A C 1
ATOM 2662 O O . MET A 1 334 ? -2.107 -14.305 -18.266 1 96.38 334 MET A O 1
ATOM 2666 N N . THR A 1 335 ? -0.008 -14.328 -18.938 1 97.5 335 THR A N 1
ATOM 2667 C CA . THR A 1 335 ? 0.04 -12.898 -19.234 1 97.5 335 THR A CA 1
ATOM 2668 C C . THR A 1 335 ? -0.936 -12.547 -20.359 1 97.5 335 THR A C 1
ATOM 2670 O O . THR A 1 335 ? -1.563 -11.484 -20.328 1 97.5 335 THR A O 1
ATOM 2673 N N . ARG A 1 336 ? -1.071 -13.438 -21.266 1 97.19 336 ARG A N 1
ATOM 2674 C CA . ARG A 1 336 ? -2.031 -13.219 -22.344 1 97.19 336 ARG A CA 1
ATOM 2675 C C . ARG A 1 336 ? -3.461 -13.219 -21.812 1 97.19 336 ARG A C 1
ATOM 2677 O O . ARG A 1 336 ? -4.297 -12.43 -22.25 1 97.19 336 ARG A O 1
ATOM 2684 N N . VAL A 1 337 ? -3.703 -14.125 -20.891 1 97.06 337 VAL A N 1
ATOM 2685 C CA . VAL A 1 337 ? -5.023 -14.148 -20.281 1 97.06 337 VAL A CA 1
ATOM 2686 C C . VAL A 1 337 ? -5.305 -12.812 -19.594 1 97.06 337 VAL A C 1
ATOM 2688 O O . VAL A 1 337 ? -6.383 -12.234 -19.766 1 97.06 337 VAL A O 1
ATOM 2691 N N . VAL A 1 338 ? -4.348 -12.32 -18.891 1 95.56 338 VAL A N 1
ATOM 2692 C CA . VAL A 1 338 ? -4.496 -11.062 -18.172 1 95.56 338 VAL A CA 1
ATOM 2693 C C . VAL A 1 338 ? -4.695 -9.922 -19.172 1 95.56 338 VAL A C 1
ATOM 2695 O O . VAL A 1 338 ? -5.547 -9.055 -18.969 1 95.56 338 VAL A O 1
ATOM 2698 N N . LEU A 1 339 ? -3.973 -9.953 -20.219 1 95.62 339 LEU A N 1
ATOM 2699 C CA . LEU A 1 339 ? -4.039 -8.914 -21.234 1 95.62 339 LEU A CA 1
ATOM 2700 C C . LEU A 1 339 ? -5.43 -8.836 -21.859 1 95.62 339 LEU A C 1
ATOM 2702 O O . LEU A 1 339 ? -6.059 -7.777 -21.859 1 95.62 339 LEU A O 1
ATOM 2706 N N . TYR A 1 340 ? -5.93 -9.945 -22.25 1 93.75 340 TYR A N 1
ATOM 2707 C CA . TYR A 1 340 ? -7.215 -9.953 -22.938 1 93.75 340 TYR A CA 1
ATOM 2708 C C . TYR A 1 340 ? -8.359 -9.742 -21.969 1 93.75 340 TYR A C 1
ATOM 2710 O O . TYR A 1 340 ? -9.438 -9.281 -22.344 1 93.75 340 TYR A O 1
ATOM 2718 N N . SER A 1 341 ? -8.125 -10.094 -20.734 1 91.69 341 SER A N 1
ATOM 2719 C CA . SER A 1 341 ? -9.141 -9.859 -19.719 1 91.69 341 SER A CA 1
ATOM 2720 C C . SER A 1 341 ? -9.188 -8.391 -19.312 1 91.69 341 SER A C 1
ATOM 2722 O O . SER A 1 341 ? -10.117 -7.969 -18.609 1 91.69 341 SER A O 1
ATOM 2724 N N . SER A 1 342 ? -8.227 -7.648 -19.672 1 87.25 342 SER A N 1
ATOM 2725 C CA . SER A 1 342 ? -8.125 -6.25 -19.266 1 87.25 342 SER A CA 1
ATOM 2726 C C . SER A 1 342 ? -8.898 -5.34 -20.203 1 87.25 342 SER A C 1
ATOM 2728 O O . SER A 1 342 ? -9.047 -4.145 -19.938 1 87.25 342 SER A O 1
ATOM 2730 N N . VAL A 1 343 ? -9.383 -5.895 -21.281 1 86.62 343 VAL A N 1
ATOM 2731 C CA . VAL A 1 343 ? -10.195 -5.129 -22.219 1 86.62 343 VAL A CA 1
ATOM 2732 C C . VAL A 1 343 ? -11.672 -5.406 -21.969 1 86.62 343 VAL A C 1
ATOM 2734 O O . VAL A 1 343 ? -12.031 -6.461 -21.453 1 86.62 343 VAL A O 1
ATOM 2737 N N . PRO A 1 344 ? -12.477 -4.422 -22.25 1 83.62 344 PRO A N 1
ATOM 2738 C CA . PRO A 1 344 ? -13.906 -4.652 -22.047 1 83.62 344 PRO A CA 1
ATOM 2739 C C . PRO A 1 344 ? -14.414 -5.902 -22.766 1 83.62 344 PRO A C 1
ATOM 2741 O O . PRO A 1 344 ? -14.016 -6.176 -23.891 1 83.62 344 PRO A O 1
ATOM 2744 N N . PHE A 1 345 ? -15.25 -6.574 -22.078 1 85.75 345 PHE A N 1
ATOM 2745 C CA . PHE A 1 345 ? -15.742 -7.852 -22.578 1 85.75 345 PHE A CA 1
ATOM 2746 C C . PHE A 1 345 ? -16.844 -7.641 -23.609 1 85.75 345 PHE A C 1
ATOM 2748 O O . PHE A 1 345 ? -17.844 -6.977 -23.328 1 85.75 345 PHE A O 1
ATOM 2755 N N . GLU A 1 346 ? -16.562 -8.094 -24.781 1 87 346 GLU A N 1
ATOM 2756 C CA . GLU A 1 346 ? -17.547 -8.172 -25.844 1 87 346 GLU A CA 1
ATOM 2757 C C . GLU A 1 346 ? -17.719 -9.609 -26.344 1 87 346 GLU A C 1
ATOM 2759 O O . GLU A 1 346 ? -16.797 -10.164 -26.953 1 87 346 GLU A O 1
ATOM 2764 N N . PRO A 1 347 ? -18.875 -10.141 -26.094 1 86.81 347 PRO A N 1
ATOM 2765 C CA . PRO A 1 347 ? -19.062 -11.57 -26.344 1 86.81 347 PRO A CA 1
ATOM 2766 C C . PRO A 1 347 ? -18.719 -11.969 -27.781 1 86.81 347 PRO A C 1
ATOM 2768 O O . PRO A 1 347 ? -18.094 -13.016 -28 1 86.81 347 PRO A O 1
ATOM 2771 N N . ALA A 1 348 ? -19.016 -11.211 -28.734 1 88.38 348 ALA A N 1
ATOM 2772 C CA . ALA A 1 348 ? -18.828 -11.617 -30.125 1 88.38 348 ALA A CA 1
ATOM 2773 C C . ALA A 1 348 ? -17.516 -11.07 -30.672 1 88.38 348 ALA A C 1
ATOM 2775 O O . ALA A 1 348 ? -17.219 -11.234 -31.859 1 88.38 348 ALA A O 1
ATOM 2776 N N . SER A 1 349 ? -16.672 -10.633 -29.906 1 88.94 349 SER A N 1
ATOM 2777 C CA . SER A 1 349 ? -15.461 -9.992 -30.391 1 88.94 349 SER A CA 1
ATOM 2778 C C . SER A 1 349 ? -14.344 -11.016 -30.609 1 88.94 349 SER A C 1
ATOM 2780 O O . SER A 1 349 ? -14.352 -12.086 -30 1 88.94 349 SER A O 1
ATOM 2782 N N . GLU A 1 350 ? -13.43 -10.656 -31.469 1 91.94 350 GLU A N 1
ATOM 2783 C CA . GLU A 1 350 ? -12.242 -11.469 -31.703 1 91.94 350 GLU A CA 1
ATOM 2784 C C . GLU A 1 350 ? -11.367 -11.555 -30.453 1 91.94 350 GLU A C 1
ATOM 2786 O O . GLU A 1 350 ? -10.711 -12.578 -30.219 1 91.94 350 GLU A O 1
ATOM 2791 N N . ASN A 1 351 ? -11.391 -10.562 -29.719 1 91.62 351 ASN A N 1
ATOM 2792 C CA . ASN A 1 351 ? -10.609 -10.547 -28.484 1 91.62 351 ASN A CA 1
ATOM 2793 C C . ASN A 1 351 ? -11.094 -11.617 -27.5 1 91.62 351 ASN A C 1
ATOM 2795 O O . ASN A 1 351 ? -10.305 -12.188 -26.75 1 91.62 351 ASN A O 1
ATOM 2799 N N . THR A 1 352 ? -12.32 -11.852 -27.5 1 94.19 352 THR A N 1
ATOM 2800 C CA . THR A 1 352 ? -12.875 -12.883 -26.625 1 94.19 352 THR A CA 1
ATOM 2801 C C . THR A 1 352 ? -12.422 -14.266 -27.078 1 94.19 352 THR A C 1
ATOM 2803 O O . THR A 1 352 ? -12.18 -15.148 -26.25 1 94.19 352 THR A O 1
ATOM 2806 N N . ASP A 1 353 ? -12.328 -14.461 -28.375 1 94.75 353 ASP A N 1
ATOM 2807 C CA . ASP A 1 353 ? -11.797 -15.719 -28.891 1 94.75 353 ASP A CA 1
ATOM 2808 C C . ASP A 1 353 ? -10.352 -15.93 -28.438 1 94.75 353 ASP A C 1
ATOM 2810 O O . ASP A 1 353 ? -9.977 -17.031 -28.047 1 94.75 353 ASP A O 1
ATOM 2814 N N . LYS A 1 354 ? -9.664 -14.898 -28.625 1 95.44 354 LYS A N 1
ATOM 2815 C CA . LYS A 1 354 ? -8.266 -14.961 -28.219 1 95.44 354 LYS A CA 1
ATOM 2816 C C . LYS A 1 354 ? -8.133 -15.211 -26.719 1 95.44 354 LYS A C 1
ATOM 2818 O O . LYS A 1 354 ? -7.227 -15.914 -26.281 1 95.44 354 LYS A O 1
ATOM 2823 N N . LEU A 1 355 ? -8.992 -14.555 -25.969 1 96.56 355 LEU A N 1
ATOM 2824 C CA . LEU A 1 355 ? -9.016 -14.781 -24.531 1 96.56 355 LEU A CA 1
ATOM 2825 C C . LEU A 1 355 ? -9.305 -16.25 -24.219 1 96.56 355 LEU A C 1
ATOM 2827 O O . LEU A 1 355 ? -8.633 -16.859 -23.375 1 96.56 355 LEU A O 1
ATOM 2831 N N . LEU A 1 356 ? -10.266 -16.812 -24.875 1 96.81 356 LEU A N 1
ATOM 2832 C CA . LEU A 1 356 ? -10.625 -18.219 -24.672 1 96.81 356 LEU A CA 1
ATOM 2833 C C . LEU A 1 356 ? -9.445 -19.125 -25 1 96.81 356 LEU A C 1
ATOM 2835 O O . LEU A 1 356 ? -9.148 -20.062 -24.25 1 96.81 356 LEU A O 1
ATOM 2839 N N . GLN A 1 357 ? -8.836 -18.828 -26.062 1 97.06 357 GLN A N 1
ATOM 2840 C CA . GLN A 1 357 ? -7.672 -19.625 -26.453 1 97.06 357 GLN A CA 1
ATOM 2841 C C . GLN A 1 357 ? -6.551 -19.5 -25.438 1 97.06 357 GLN A C 1
ATOM 2843 O O . GLN A 1 357 ? -5.902 -20.484 -25.094 1 97.06 357 GLN A O 1
ATOM 2848 N N . ALA A 1 358 ? -6.293 -18.266 -25.031 1 97.69 358 ALA A N 1
ATOM 2849 C CA . ALA A 1 358 ? -5.266 -18.047 -24.016 1 97.69 358 ALA A CA 1
ATOM 2850 C C . ALA A 1 358 ? -5.566 -18.844 -22.75 1 97.69 358 ALA A C 1
ATOM 2852 O O . ALA A 1 358 ? -4.656 -19.375 -22.109 1 97.69 358 ALA A O 1
ATOM 2853 N N . CYS A 1 359 ? -6.781 -18.875 -22.375 1 97.94 359 CYS A N 1
ATOM 2854 C CA . CYS A 1 359 ? -7.191 -19.641 -21.203 1 97.94 359 CYS A CA 1
ATOM 2855 C C . CYS A 1 359 ? -6.898 -21.125 -21.391 1 97.94 359 CYS A C 1
ATOM 2857 O O . CYS A 1 359 ? -6.348 -21.766 -20.484 1 97.94 359 CYS A O 1
ATOM 2859 N N . CYS A 1 360 ? -7.258 -21.625 -22.516 1 97.69 360 CYS A N 1
ATOM 2860 C CA . CYS A 1 360 ? -7.004 -23.031 -22.797 1 97.69 360 CYS A CA 1
ATOM 2861 C C . CYS A 1 360 ? -5.512 -23.344 -22.75 1 97.69 360 CYS A C 1
ATOM 2863 O O . CYS A 1 360 ? -5.105 -24.328 -22.141 1 97.69 360 CYS A O 1
ATOM 2865 N N . ASP A 1 361 ? -4.773 -22.469 -23.344 1 96.94 361 ASP A N 1
ATOM 2866 C CA . ASP A 1 361 ? -3.326 -22.672 -23.359 1 96.94 361 ASP A CA 1
ATOM 2867 C C . ASP A 1 361 ? -2.746 -22.625 -21.953 1 96.94 361 ASP A C 1
ATOM 2869 O O . ASP A 1 361 ? -1.863 -23.406 -21.609 1 96.94 361 ASP A O 1
ATOM 2873 N N . SER A 1 362 ? -3.17 -21.688 -21.203 1 96.44 362 SER A N 1
ATOM 2874 C CA . SER A 1 362 ? -2.68 -21.547 -19.844 1 96.44 362 SER A CA 1
ATOM 2875 C C . SER A 1 362 ? -2.98 -22.797 -19.016 1 96.44 362 SER A C 1
ATOM 2877 O O . SER A 1 362 ? -2.119 -23.281 -18.281 1 96.44 362 SER A O 1
ATOM 2879 N N . CYS A 1 363 ? -4.133 -23.312 -19.141 1 95.31 363 CYS A N 1
ATOM 2880 C CA . CYS A 1 363 ? -4.52 -24.5 -18.391 1 95.31 363 CYS A CA 1
ATOM 2881 C C . CYS A 1 363 ? -3.705 -25.703 -18.828 1 95.31 363 CYS A C 1
ATOM 2883 O O . CYS A 1 363 ? -3.242 -26.484 -17.984 1 95.31 363 CYS A O 1
ATOM 2885 N N . ALA A 1 364 ? -3.604 -25.844 -20.094 1 94.56 364 ALA A N 1
ATOM 2886 C CA . ALA A 1 364 ? -2.857 -26.984 -20.625 1 94.56 364 ALA A CA 1
ATOM 2887 C C . ALA A 1 364 ? -1.404 -26.953 -20.172 1 94.56 364 ALA A C 1
ATOM 2889 O O . ALA A 1 364 ? -0.846 -27.984 -19.781 1 94.56 364 ALA A O 1
ATOM 2890 N N . THR A 1 365 ? -0.831 -25.812 -20.266 1 92.62 365 THR A N 1
ATOM 2891 C CA . THR A 1 365 ? 0.57 -25.688 -19.875 1 92.62 365 THR A CA 1
ATOM 2892 C C . THR A 1 365 ? 0.738 -25.891 -18.375 1 92.62 365 THR A C 1
ATOM 2894 O O . THR A 1 365 ? 1.714 -26.484 -17.922 1 92.62 365 THR A O 1
ATOM 2897 N N . PHE A 1 366 ? -0.13 -25.359 -17.594 1 93.06 366 PHE A N 1
ATOM 2898 C CA . PHE A 1 366 ? -0.055 -25.578 -16.141 1 93.06 366 PHE A CA 1
ATOM 2899 C C . PHE A 1 366 ? -0.167 -27.047 -15.805 1 93.06 366 PHE A C 1
ATOM 2901 O O . PHE A 1 366 ? 0.558 -27.562 -14.945 1 93.06 366 PHE A O 1
ATOM 2908 N N . ARG A 1 367 ? -1.083 -27.703 -16.438 1 92.38 367 ARG A N 1
ATOM 2909 C CA . ARG A 1 367 ? -1.263 -29.141 -16.203 1 92.38 367 ARG A CA 1
ATOM 2910 C C . ARG A 1 367 ? 0.007 -29.906 -16.547 1 92.38 367 ARG A C 1
ATOM 2912 O O . ARG A 1 367 ? 0.382 -30.844 -15.844 1 92.38 367 ARG A O 1
ATOM 2919 N N . ALA A 1 368 ? 0.578 -29.531 -17.609 1 89.88 368 ALA A N 1
ATOM 2920 C CA . ALA A 1 368 ? 1.827 -30.172 -18.016 1 89.88 368 ALA A CA 1
ATOM 2921 C C . ALA A 1 368 ? 2.908 -29.969 -16.953 1 89.88 368 ALA A C 1
ATOM 2923 O O . ALA A 1 368 ? 3.682 -30.891 -16.672 1 89.88 368 ALA A O 1
ATOM 2924 N N . LEU A 1 369 ? 2.971 -28.812 -16.391 1 85.69 369 LEU A N 1
ATOM 2925 C CA . LEU A 1 369 ? 3.93 -28.531 -15.328 1 85.69 369 LEU A CA 1
ATOM 2926 C C . LEU A 1 369 ? 3.615 -29.328 -14.07 1 85.69 369 LEU A C 1
ATOM 2928 O O . LEU A 1 369 ? 4.527 -29.812 -13.391 1 85.69 369 LEU A O 1
ATOM 2932 N N . GLN A 1 370 ? 2.428 -29.406 -13.766 1 84 370 GLN A N 1
ATOM 2933 C CA . GLN A 1 370 ? 1.99 -30.141 -12.586 1 84 370 GLN A CA 1
ATOM 2934 C C . GLN A 1 370 ? 2.346 -31.625 -12.711 1 84 370 GLN A C 1
ATOM 2936 O O . GLN A 1 370 ? 2.729 -32.25 -11.727 1 84 370 GLN A O 1
ATOM 2941 N N . LYS A 1 371 ? 2.174 -32.156 -13.828 1 82.75 371 LYS A N 1
ATOM 2942 C CA . LYS A 1 371 ? 2.473 -33.562 -14.07 1 82.75 371 LYS A CA 1
ATOM 2943 C C . LYS A 1 371 ? 3.961 -33.844 -13.898 1 82.75 371 LYS A C 1
ATOM 2945 O O . LYS A 1 371 ? 4.348 -34.969 -13.5 1 82.75 371 LYS A O 1
ATOM 2950 N N . ARG A 1 372 ? 4.73 -32.906 -14.07 1 75.12 372 ARG A N 1
ATOM 2951 C CA . ARG A 1 372 ? 6.176 -33.062 -13.93 1 75.12 372 ARG A CA 1
ATOM 2952 C C . ARG A 1 372 ? 6.621 -32.781 -12.5 1 75.12 372 ARG A C 1
ATOM 2954 O O . ARG A 1 372 ? 7.812 -32.844 -12.195 1 75.12 372 ARG A O 1
ATOM 2961 N N . LYS A 1 373 ? 5.648 -32.656 -11.57 1 64.5 373 LYS A N 1
ATOM 2962 C CA . LYS A 1 373 ? 5.863 -32.406 -10.148 1 64.5 373 LYS A CA 1
ATOM 2963 C C . LYS A 1 373 ? 6.746 -31.172 -9.938 1 64.5 373 LYS A C 1
ATOM 2965 O O . LYS A 1 373 ? 7.551 -31.141 -9.008 1 64.5 373 LYS A O 1
ATOM 2970 N N . HIS A 1 374 ? 6.641 -30.328 -10.758 1 57.03 374 HIS A N 1
ATOM 2971 C CA . HIS A 1 374 ? 7.555 -29.188 -10.75 1 57.03 374 HIS A CA 1
ATOM 2972 C C . HIS A 1 374 ? 6.914 -27.984 -10.078 1 57.03 374 HIS A C 1
ATOM 2974 O O . HIS A 1 374 ? 7.535 -26.922 -9.984 1 57.03 374 HIS A O 1
ATOM 2980 N N . LEU A 1 375 ? 5.738 -28.125 -9.664 1 58.88 375 LEU A N 1
ATOM 2981 C CA . LEU A 1 375 ? 5.184 -26.828 -9.258 1 58.88 375 LEU A CA 1
ATOM 2982 C C . LEU A 1 375 ? 4.887 -26.828 -7.762 1 58.88 375 LEU A C 1
ATOM 2984 O O . LEU A 1 375 ? 4.234 -27.734 -7.242 1 58.88 375 LEU A O 1
ATOM 2988 N N . PRO A 1 376 ? 5.691 -25.859 -7.23 1 57.66 376 PRO A N 1
ATOM 2989 C CA . PRO A 1 376 ? 5.172 -25.609 -5.883 1 57.66 376 PRO A CA 1
ATOM 2990 C C . PRO A 1 376 ? 3.727 -25.125 -5.891 1 57.66 376 PRO A C 1
ATOM 2992 O O . PRO A 1 376 ? 3.309 -24.422 -6.82 1 57.66 376 PRO A O 1
ATOM 2995 N N . LYS A 1 377 ? 2.984 -25.656 -5.164 1 64.94 377 LYS A N 1
ATOM 2996 C CA . LYS A 1 377 ? 1.565 -25.344 -5.031 1 64.94 377 LYS A CA 1
ATOM 2997 C C . LYS A 1 377 ? 1.361 -24 -4.344 1 64.94 377 LYS A C 1
ATOM 2999 O O . LYS A 1 377 ? 1.274 -23.938 -3.115 1 64.94 377 LYS A O 1
ATOM 3004 N N . HIS A 1 378 ? 1.374 -22.969 -5.176 1 79.12 378 HIS A N 1
ATOM 3005 C CA . HIS A 1 378 ? 1.143 -21.641 -4.613 1 79.12 378 HIS A CA 1
ATOM 3006 C C . HIS A 1 378 ? -0.337 -21.281 -4.664 1 79.12 378 HIS A C 1
ATOM 3008 O O . HIS A 1 378 ? -1.036 -21.625 -5.617 1 79.12 378 HIS A O 1
ATOM 3014 N N . TRP A 1 379 ? -0.74 -20.781 -3.646 1 84 379 TRP A N 1
ATOM 3015 C CA . TRP A 1 379 ? -2.121 -20.328 -3.496 1 84 379 TRP A CA 1
ATOM 3016 C C . TRP A 1 379 ? -2.543 -19.453 -4.668 1 84 379 TRP A C 1
ATOM 3018 O O . TRP A 1 379 ? -3.631 -19.625 -5.223 1 84 379 TRP A O 1
ATOM 3028 N N . PHE A 1 380 ? -1.715 -18.641 -5.117 1 88.69 380 PHE A N 1
ATOM 3029 C CA . PHE A 1 380 ? -2.074 -17.688 -6.148 1 88.69 380 PHE A CA 1
ATOM 3030 C C . PHE A 1 380 ? -2.096 -18.344 -7.523 1 88.69 380 PHE A C 1
ATOM 3032 O O . PHE A 1 380 ? -2.805 -17.891 -8.422 1 88.69 380 PHE A O 1
ATOM 3039 N N . ASP A 1 381 ? -1.317 -19.375 -7.652 1 88.25 381 ASP A N 1
ATOM 3040 C CA . ASP A 1 381 ? -1.46 -20.172 -8.867 1 88.25 381 ASP A CA 1
ATOM 3041 C C . ASP A 1 381 ? -2.836 -20.844 -8.93 1 88.25 381 ASP A C 1
ATOM 3043 O O . ASP A 1 381 ? -3.469 -20.859 -9.992 1 88.25 381 ASP A O 1
ATOM 3047 N N . MET A 1 382 ? -3.164 -21.328 -7.848 1 90.75 382 MET A N 1
ATOM 3048 C CA . MET A 1 382 ? -4.477 -21.969 -7.766 1 90.75 382 MET A CA 1
ATOM 3049 C C . MET A 1 382 ? -5.586 -20.969 -8.07 1 90.75 382 MET A C 1
ATOM 3051 O O . MET A 1 382 ? -6.504 -21.281 -8.844 1 90.75 382 MET A O 1
ATOM 3055 N N . LEU A 1 383 ? -5.508 -19.828 -7.477 1 92.06 383 LEU A N 1
ATOM 3056 C CA . LEU A 1 383 ? -6.516 -18.812 -7.711 1 92.06 383 LEU A CA 1
ATOM 3057 C C . LEU A 1 383 ? -6.59 -18.438 -9.188 1 92.06 383 LEU A C 1
ATOM 3059 O O . LEU A 1 383 ? -7.68 -18.25 -9.727 1 92.06 383 LEU A O 1
ATOM 3063 N N . PHE A 1 384 ? -5.457 -18.375 -9.742 1 94 384 PHE A N 1
ATOM 3064 C CA . PHE A 1 384 ? -5.418 -17.984 -11.148 1 94 384 PHE A CA 1
ATOM 3065 C C . PHE A 1 384 ? -6.043 -19.062 -12.023 1 94 384 PHE A C 1
ATOM 3067 O O . PHE A 1 384 ? -6.781 -18.766 -12.961 1 94 384 PHE A O 1
ATOM 3074 N N . VAL A 1 385 ? -5.742 -20.266 -11.734 1 94.44 385 VAL A N 1
ATOM 3075 C CA . VAL A 1 385 ? -6.309 -21.375 -12.492 1 94.44 385 VAL A CA 1
ATOM 3076 C C . VAL A 1 385 ? -7.828 -21.375 -12.344 1 94.44 385 VAL A C 1
ATOM 3078 O O . VAL A 1 385 ? -8.555 -21.594 -13.32 1 94.44 385 VAL A O 1
ATOM 3081 N N . PHE A 1 386 ? -8.297 -21.172 -11.195 1 95.56 386 PHE A N 1
ATOM 3082 C CA . PHE A 1 386 ? -9.734 -21.094 -10.961 1 95.56 386 PHE A CA 1
ATOM 3083 C C . PHE A 1 386 ? -10.352 -19.984 -11.797 1 95.56 386 PHE A C 1
ATOM 3085 O O . PHE A 1 386 ? -11.398 -20.188 -12.422 1 95.56 386 PHE A O 1
ATOM 3092 N N . GLN A 1 387 ? -9.711 -18.875 -11.773 1 95.56 387 GLN A N 1
ATOM 3093 C CA . GLN A 1 387 ? -10.195 -17.734 -12.555 1 95.56 387 GLN A CA 1
ATOM 3094 C C . GLN A 1 387 ? -10.273 -18.078 -14.039 1 95.56 387 GLN A C 1
ATOM 3096 O O . GLN A 1 387 ? -11.242 -17.719 -14.711 1 95.56 387 GLN A O 1
ATOM 3101 N N . VAL A 1 388 ? -9.266 -18.672 -14.484 1 96.81 388 VAL A N 1
ATOM 3102 C CA . VAL A 1 388 ? -9.203 -19.062 -15.891 1 96.81 388 VAL A CA 1
ATOM 3103 C C . VAL A 1 388 ? -10.359 -20.016 -16.219 1 96.81 388 VAL A C 1
ATOM 3105 O O . VAL A 1 388 ? -11.016 -19.875 -17.25 1 96.81 388 VAL A O 1
ATOM 3108 N N . GLY A 1 389 ? -10.602 -20.922 -15.344 1 96.81 389 GLY A N 1
ATOM 3109 C CA . GLY A 1 389 ? -11.727 -21.828 -15.523 1 96.81 389 GLY A CA 1
ATOM 3110 C C . GLY A 1 389 ? -13.062 -21.109 -15.57 1 96.81 389 GLY A C 1
ATOM 3111 O O . GLY A 1 389 ? -13.891 -21.391 -16.438 1 96.81 389 GLY A O 1
ATOM 3112 N N . VAL A 1 390 ? -13.227 -20.219 -14.664 1 95.44 390 VAL A N 1
ATOM 3113 C CA . VAL A 1 390 ? -14.477 -19.469 -14.594 1 95.44 390 VAL A CA 1
ATOM 3114 C C . VAL A 1 390 ? -14.656 -18.656 -15.875 1 95.44 390 VAL A C 1
ATOM 3116 O O . VAL A 1 390 ? -15.758 -18.594 -16.422 1 95.44 390 VAL A O 1
ATOM 3119 N N . VAL A 1 391 ? -13.641 -18.062 -16.344 1 95.75 391 VAL A N 1
ATOM 3120 C CA . VAL A 1 391 ? -13.703 -17.234 -17.547 1 95.75 391 VAL A CA 1
ATOM 3121 C C . VAL A 1 391 ? -14.078 -18.078 -18.75 1 95.75 391 VAL A C 1
ATOM 3123 O O . VAL A 1 391 ? -14.898 -17.672 -19.578 1 95.75 391 VAL A O 1
ATOM 3126 N N . MET A 1 392 ? -13.516 -19.25 -18.859 1 95.38 392 MET A N 1
ATOM 3127 C CA . MET A 1 392 ? -13.844 -20.141 -19.953 1 95.38 392 MET A CA 1
ATOM 3128 C C . MET A 1 392 ? -15.328 -20.516 -19.953 1 95.38 392 MET A C 1
ATOM 3130 O O . MET A 1 392 ? -16 -20.375 -20.969 1 95.38 392 MET A O 1
ATOM 3134 N N . VAL A 1 393 ? -15.789 -20.859 -18.812 1 93.62 393 VAL A N 1
ATOM 3135 C CA . VAL A 1 393 ? -17.188 -21.281 -18.703 1 93.62 393 VAL A CA 1
ATOM 3136 C C . VAL A 1 393 ? -18.094 -20.078 -18.953 1 93.62 393 VAL A C 1
ATOM 3138 O O . VAL A 1 393 ? -19.141 -20.219 -19.594 1 93.62 393 VAL A O 1
ATOM 3141 N N . TYR A 1 394 ? -17.703 -18.969 -18.484 1 93.56 394 TYR A N 1
ATOM 3142 C CA . TYR A 1 394 ? -18.5 -17.766 -18.672 1 93.56 394 TYR A CA 1
ATOM 3143 C C . TYR A 1 394 ? -18.641 -17.438 -20.156 1 93.56 394 TYR A C 1
ATOM 3145 O O . TYR A 1 394 ? -19.734 -17.094 -20.625 1 93.56 394 TYR A O 1
ATOM 3153 N N . ILE A 1 395 ? -17.547 -17.484 -20.859 1 93.38 395 ILE A N 1
ATOM 3154 C CA . ILE A 1 395 ? -17.578 -17.172 -22.297 1 93.38 395 ILE A CA 1
ATOM 3155 C C . ILE A 1 395 ? -18.484 -18.156 -23.016 1 93.38 395 ILE A C 1
ATOM 3157 O O . ILE A 1 395 ? -19.297 -17.766 -23.859 1 93.38 395 ILE A O 1
ATOM 3161 N N . LEU A 1 396 ? -18.391 -19.406 -22.656 1 91.31 396 LEU A N 1
ATOM 3162 C CA . LEU A 1 396 ? -19.234 -20.438 -23.281 1 91.31 396 LEU A CA 1
ATOM 3163 C C . LEU A 1 396 ? -20.703 -20.188 -22.953 1 91.31 396 LEU A C 1
ATOM 3165 O O . LEU A 1 396 ? -21.562 -20.328 -23.828 1 91.31 396 LEU A O 1
ATOM 3169 N N . TRP A 1 397 ? -20.922 -19.844 -21.781 1 90.12 397 TRP A N 1
ATOM 3170 C CA . TRP A 1 397 ? -22.281 -19.578 -21.328 1 90.12 397 TRP A CA 1
ATOM 3171 C C . TRP A 1 397 ? -22.844 -18.328 -21.984 1 90.12 397 TRP A C 1
ATOM 3173 O O . TRP A 1 397 ? -23.969 -18.344 -22.5 1 90.12 397 TRP A O 1
ATOM 3183 N N . ARG A 1 398 ? -22.141 -17.297 -22.016 1 88.69 398 ARG A N 1
ATOM 3184 C CA . ARG A 1 398 ? -22.594 -16.016 -22.547 1 88.69 398 ARG A CA 1
ATOM 3185 C C . ARG A 1 398 ? -22.844 -16.109 -24.047 1 88.69 398 ARG A C 1
ATOM 3187 O O . ARG A 1 398 ? -23.719 -15.438 -24.594 1 88.69 398 ARG A O 1
ATOM 3194 N N . ARG A 1 399 ? -22.062 -16.922 -24.703 1 88.06 399 ARG A N 1
ATOM 3195 C CA . ARG A 1 399 ? -22.172 -17.031 -26.156 1 88.06 399 ARG A CA 1
ATOM 3196 C C . ARG A 1 399 ? -23.078 -18.203 -26.531 1 88.06 399 ARG A C 1
ATOM 3198 O O . ARG A 1 399 ? -23.328 -18.438 -27.719 1 88.06 399 ARG A O 1
ATOM 3205 N N . SER A 1 400 ? -23.5 -18.859 -25.641 1 84.25 400 SER A N 1
ATOM 3206 C CA . SER A 1 400 ? -24.312 -20.047 -25.922 1 84.25 400 SER A CA 1
ATOM 3207 C C . SER A 1 400 ? -23.656 -20.922 -26.984 1 84.25 400 SER A C 1
ATOM 3209 O O . SER A 1 400 ? -24.312 -21.297 -27.969 1 84.25 400 SER A O 1
ATOM 3211 N N . MET A 1 401 ? -22.375 -21.109 -26.875 1 82 401 MET A N 1
ATOM 3212 C CA . MET A 1 401 ? -21.609 -21.844 -27.859 1 82 401 MET A CA 1
ATOM 3213 C C . MET A 1 401 ? -21.422 -23.297 -27.438 1 82 401 MET A C 1
ATOM 3215 O O . MET A 1 401 ? -21.312 -23.594 -26.234 1 82 401 MET A O 1
ATOM 3219 N N . PRO A 1 402 ? -21.406 -24.078 -28.438 1 82.31 402 PRO A N 1
ATOM 3220 C CA . PRO A 1 402 ? -21.078 -25.469 -28.078 1 82.31 402 PRO A CA 1
ATOM 3221 C C . PRO A 1 402 ? -19.641 -25.625 -27.609 1 82.31 402 PRO A C 1
ATOM 3223 O O . PRO A 1 402 ? -18.75 -24.875 -28.031 1 82.31 402 PRO A O 1
ATOM 3226 N N . VAL A 1 403 ? -19.469 -26.609 -26.859 1 86.5 403 VAL A N 1
ATOM 3227 C CA . VAL A 1 403 ? -18.141 -26.859 -26.281 1 86.5 403 VAL A CA 1
ATOM 3228 C C . VAL A 1 403 ? -17.297 -27.672 -27.266 1 86.5 403 VAL A C 1
ATOM 3230 O O . VAL A 1 403 ? -17.641 -28.812 -27.594 1 86.5 403 VAL A O 1
ATOM 3233 N N . SER A 1 404 ? -16.297 -27.094 -27.75 1 88 404 SER A N 1
ATOM 3234 C CA . SER A 1 404 ? -15.359 -27.812 -28.594 1 88 404 SER A CA 1
ATOM 3235 C C . SER A 1 404 ? -14.508 -28.781 -27.781 1 88 404 SER A C 1
ATOM 3237 O O . SER A 1 404 ? -14.43 -28.672 -26.562 1 88 404 SER A O 1
ATOM 3239 N N . LYS A 1 405 ? -13.867 -29.75 -28.469 1 90.25 405 LYS A N 1
ATOM 3240 C CA . LYS A 1 405 ? -13.039 -30.75 -27.797 1 90.25 405 LYS A CA 1
ATOM 3241 C C . LYS A 1 405 ? -11.891 -30.094 -27.031 1 90.25 405 LYS A C 1
ATOM 3243 O O . LYS A 1 405 ? -11.539 -30.531 -25.938 1 90.25 405 LYS A O 1
ATOM 3248 N N . VAL A 1 406 ? -11.32 -29.125 -27.672 1 91.56 406 VAL A N 1
ATOM 3249 C CA . VAL A 1 406 ? -10.164 -28.453 -27.078 1 91.56 406 VAL A CA 1
ATOM 3250 C C . VAL A 1 406 ? -10.586 -27.75 -25.781 1 91.56 406 VAL A C 1
ATOM 3252 O O . VAL A 1 406 ? -9.875 -27.812 -24.781 1 91.56 406 VAL A O 1
ATOM 3255 N N . ILE A 1 407 ? -11.711 -27.141 -25.828 1 93.31 407 ILE A N 1
ATOM 3256 C CA . ILE A 1 407 ? -12.203 -26.406 -24.656 1 93.31 407 ILE A CA 1
ATOM 3257 C C . ILE A 1 407 ? -12.609 -27.391 -23.578 1 93.31 407 ILE A C 1
ATOM 3259 O O . ILE A 1 407 ? -12.359 -27.156 -22.391 1 93.31 407 ILE A O 1
ATOM 3263 N N . ASP A 1 408 ? -13.203 -28.453 -23.938 1 92.56 408 ASP A N 1
ATOM 3264 C CA . ASP A 1 408 ? -13.594 -29.5 -22.984 1 92.56 408 ASP A CA 1
ATOM 3265 C C . ASP A 1 408 ? -12.375 -30.047 -22.25 1 92.56 408 ASP A C 1
ATOM 3267 O O . ASP A 1 408 ? -12.414 -30.234 -21.031 1 92.56 408 ASP A O 1
ATOM 3271 N N . ARG A 1 409 ? -11.383 -30.281 -23.031 1 94.12 409 ARG A N 1
ATOM 3272 C CA . ARG A 1 409 ? -10.148 -30.781 -22.422 1 94.12 409 ARG A CA 1
ATOM 3273 C C . ARG A 1 409 ? -9.578 -29.766 -21.438 1 94.12 409 ARG A C 1
ATOM 3275 O O . ARG A 1 409 ? -9.094 -30.141 -20.375 1 94.12 409 ARG A O 1
ATOM 3282 N N . ALA A 1 410 ? -9.57 -28.531 -21.828 1 95.94 410 ALA A N 1
ATOM 3283 C CA . ALA A 1 410 ? -9.039 -27.484 -20.969 1 95.94 410 ALA A CA 1
ATOM 3284 C C . ALA A 1 410 ? -9.836 -27.375 -19.672 1 95.94 410 ALA A C 1
ATOM 3286 O O . ALA A 1 410 ? -9.266 -27.188 -18.594 1 95.94 410 ALA A O 1
ATOM 3287 N N . ILE A 1 411 ? -11.102 -27.438 -19.734 1 95.25 411 ILE A N 1
ATOM 3288 C CA . ILE A 1 411 ? -11.953 -27.375 -18.562 1 95.25 411 ILE A CA 1
ATOM 3289 C C . ILE A 1 411 ? -11.688 -28.594 -17.672 1 95.25 411 ILE A C 1
ATOM 3291 O O . ILE A 1 411 ? -11.617 -28.453 -16.438 1 95.25 411 ILE A O 1
ATOM 3295 N N . ARG A 1 412 ? -11.523 -29.719 -18.234 1 94.38 412 ARG A N 1
ATOM 3296 C CA . ARG A 1 412 ? -11.188 -30.922 -17.469 1 94.38 412 ARG A CA 1
ATOM 3297 C C . ARG A 1 412 ? -9.836 -30.766 -16.781 1 94.38 412 ARG A C 1
ATOM 3299 O O . ARG A 1 412 ? -9.664 -31.172 -15.625 1 94.38 412 ARG A O 1
ATOM 3306 N N . ASP A 1 413 ? -8.898 -30.266 -17.578 1 95.25 413 ASP A N 1
ATOM 3307 C CA . ASP A 1 413 ? -7.594 -30 -16.984 1 95.25 413 ASP A CA 1
ATOM 3308 C C . ASP A 1 413 ? -7.723 -29.062 -15.781 1 95.25 413 ASP A C 1
ATOM 3310 O O . ASP A 1 413 ? -7.086 -29.281 -14.75 1 95.25 413 ASP A O 1
ATOM 3314 N N . CYS A 1 414 ? -8.492 -28.062 -15.938 1 95.44 414 CYS A N 1
ATOM 3315 C CA . CYS A 1 414 ? -8.703 -27.094 -14.859 1 95.44 414 CYS A CA 1
ATOM 3316 C C . CYS A 1 414 ? -9.281 -27.781 -13.625 1 95.44 414 CYS A C 1
ATOM 3318 O O . CYS A 1 414 ? -8.82 -27.547 -12.5 1 95.44 414 CYS A O 1
ATOM 3320 N N . THR A 1 415 ? -10.227 -28.594 -13.82 1 95.31 415 THR A N 1
ATOM 3321 C CA . THR A 1 415 ? -10.852 -29.344 -12.727 1 95.31 415 THR A CA 1
ATOM 3322 C C . THR A 1 415 ? -9.836 -30.266 -12.055 1 95.31 415 THR A C 1
ATOM 3324 O O . THR A 1 415 ? -9.805 -30.375 -10.828 1 95.31 415 THR A O 1
ATOM 3327 N N . ALA A 1 416 ? -9.055 -30.859 -12.867 1 94.25 416 ALA A N 1
ATOM 3328 C CA . ALA A 1 416 ? -8.039 -31.766 -12.344 1 94.25 416 ALA A CA 1
ATOM 3329 C C . ALA A 1 416 ? -7.004 -31.016 -11.516 1 94.25 416 ALA A C 1
ATOM 3331 O O . ALA A 1 416 ? -6.586 -31.5 -10.453 1 94.25 416 ALA A O 1
ATOM 3332 N N . ILE A 1 417 ? -6.594 -29.969 -12 1 93.38 417 ILE A N 1
ATOM 3333 C CA . ILE A 1 417 ? -5.609 -29.156 -11.297 1 93.38 417 ILE A CA 1
ATOM 3334 C C . ILE A 1 417 ? -6.156 -28.734 -9.93 1 93.38 417 ILE A C 1
ATOM 3336 O O . ILE A 1 417 ? -5.48 -28.891 -8.914 1 93.38 417 ILE A O 1
ATOM 3340 N N . LEU A 1 418 ? -7.359 -28.266 -9.938 1 93.62 418 LEU A N 1
ATOM 3341 C CA . LEU A 1 418 ? -7.957 -27.797 -8.688 1 93.62 418 LEU A CA 1
ATOM 3342 C C . LEU A 1 418 ? -8.18 -28.969 -7.734 1 93.62 418 LEU A C 1
ATOM 3344 O O . LEU A 1 418 ? -8.07 -28.812 -6.516 1 93.62 418 LEU A O 1
ATOM 3348 N N . SER A 1 419 ? -8.453 -30.125 -8.289 1 92.6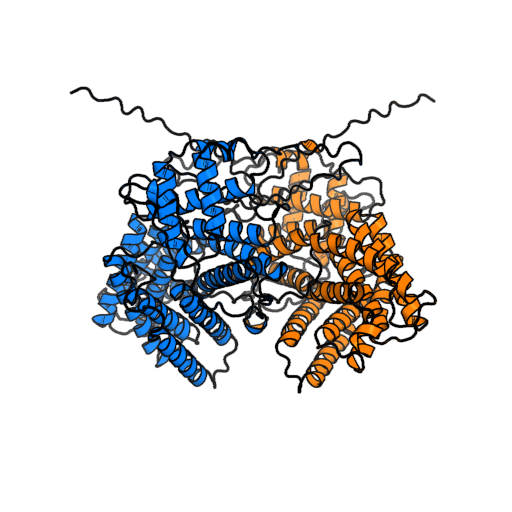9 419 SER A N 1
ATOM 3349 C CA . SER A 1 419 ? -8.609 -31.312 -7.457 1 92.69 419 SER A CA 1
ATOM 3350 C C . SER A 1 419 ? -7.305 -31.688 -6.77 1 92.69 419 SER A C 1
ATOM 3352 O O . SER A 1 419 ? -7.301 -32.094 -5.609 1 92.69 419 SER A O 1
ATOM 3354 N N . ILE A 1 420 ? -6.285 -31.547 -7.484 1 87.69 420 ILE A N 1
ATOM 3355 C CA . ILE A 1 420 ? -4.969 -31.844 -6.922 1 87.69 420 ILE A CA 1
ATOM 3356 C C . ILE A 1 420 ? -4.641 -30.828 -5.824 1 87.69 420 ILE A C 1
ATOM 3358 O O . ILE A 1 420 ? -4.117 -31.203 -4.77 1 87.69 420 ILE A O 1
ATOM 3362 N N . PHE A 1 421 ? -4.961 -29.625 -6.07 1 86.5 421 PHE A N 1
ATOM 3363 C CA . PHE A 1 421 ? -4.75 -28.594 -5.059 1 86.5 421 PHE A CA 1
ATOM 3364 C C . PHE A 1 421 ? -5.602 -28.859 -3.826 1 86.5 421 PHE A C 1
ATOM 3366 O O . PHE A 1 421 ? -5.148 -28.688 -2.695 1 86.5 421 PHE A O 1
ATOM 3373 N N . ALA A 1 422 ? -6.832 -29.266 -4.062 1 87.5 422 ALA A N 1
ATOM 3374 C CA . ALA A 1 422 ? -7.797 -29.484 -2.984 1 87.5 422 ALA A CA 1
ATOM 3375 C C . ALA A 1 422 ? -7.398 -30.672 -2.119 1 87.5 422 ALA A C 1
ATOM 3377 O O . ALA A 1 422 ? -7.754 -30.734 -0.94 1 87.5 422 ALA A O 1
ATOM 3378 N N . ASP A 1 423 ? -6.695 -31.594 -2.648 1 82.25 423 ASP A N 1
ATOM 3379 C CA . ASP A 1 423 ? -6.215 -32.75 -1.896 1 82.25 423 ASP A CA 1
ATOM 3380 C C . ASP A 1 423 ? -5.223 -32.312 -0.813 1 82.25 423 ASP A C 1
ATOM 3382 O O . ASP A 1 423 ? -5.055 -33.031 0.188 1 82.25 423 ASP A O 1
ATOM 3386 N N . ARG A 1 424 ? -4.801 -31.188 -1.022 1 72.38 424 ARG A N 1
ATOM 3387 C CA . ARG A 1 424 ? -3.742 -30.75 -0.114 1 72.38 424 ARG A CA 1
ATOM 3388 C C . ARG A 1 424 ? -4.254 -29.703 0.856 1 72.38 424 ARG A C 1
ATOM 3390 O O . ARG A 1 424 ? -3.621 -29.422 1.879 1 72.38 424 ARG A O 1
ATOM 3397 N N . SER A 1 425 ? -5.328 -29.109 0.474 1 76.06 425 SER A N 1
ATOM 3398 C CA . SER A 1 425 ? -5.848 -28.047 1.324 1 76.06 425 SER A CA 1
ATOM 3399 C C . SER A 1 425 ? -7.371 -28.016 1.303 1 76.06 425 SER A C 1
ATOM 3401 O O . SER A 1 425 ? -7.98 -27.984 0.232 1 76.06 425 SER A O 1
ATOM 3403 N N . GLN A 1 426 ? -7.859 -27.938 2.488 1 77.06 426 GLN A N 1
ATOM 3404 C CA . GLN A 1 426 ? -9.312 -27.906 2.615 1 77.06 426 GLN A CA 1
ATOM 3405 C C . GLN A 1 426 ? -9.883 -26.562 2.166 1 77.06 426 GLN A C 1
ATOM 3407 O O . GLN A 1 426 ? -11.031 -26.5 1.722 1 77.06 426 GLN A O 1
ATOM 3412 N N . LYS A 1 427 ? -9.102 -25.625 2.219 1 79 427 LYS A N 1
ATOM 3413 C CA . LYS A 1 427 ? -9.586 -24.297 1.831 1 79 427 LYS A CA 1
ATOM 3414 C C . LYS A 1 427 ? -9.852 -24.234 0.33 1 79 427 LYS A C 1
ATOM 3416 O O . LYS A 1 427 ? -10.586 -23.359 -0.135 1 79 427 LYS A O 1
ATOM 3421 N N . ILE A 1 428 ? -9.305 -25.156 -0.363 1 87.5 428 ILE A N 1
ATOM 3422 C CA . ILE A 1 428 ? -9.414 -25.141 -1.818 1 87.5 428 ILE A CA 1
ATOM 3423 C C . ILE A 1 428 ? -10.641 -25.938 -2.25 1 87.5 428 ILE A C 1
ATOM 3425 O O . ILE A 1 428 ? -11.078 -25.844 -3.398 1 87.5 428 ILE A O 1
ATOM 3429 N N . ASP A 1 429 ? -11.289 -26.578 -1.346 1 89.44 429 ASP A N 1
ATOM 3430 C CA . ASP A 1 429 ? -12.438 -27.422 -1.66 1 89.44 429 ASP A CA 1
ATOM 3431 C C . ASP A 1 429 ? -13.555 -26.609 -2.312 1 89.44 429 ASP A C 1
ATOM 3433 O O . ASP A 1 429 ? -14.195 -27.062 -3.256 1 89.44 429 ASP A O 1
ATOM 3437 N N . ILE A 1 430 ? -13.656 -25.469 -1.781 1 90.5 430 ILE A N 1
ATOM 3438 C CA . ILE A 1 430 ? -14.766 -24.656 -2.266 1 90.5 430 ILE A CA 1
ATOM 3439 C C . ILE A 1 430 ? -14.523 -24.266 -3.723 1 90.5 430 ILE A C 1
ATOM 3441 O O . ILE A 1 430 ? -15.461 -24.188 -4.516 1 90.5 430 ILE A O 1
ATOM 3445 N N . TYR A 1 431 ? -13.312 -24.047 -4.094 1 92.38 431 TYR A N 1
ATOM 3446 C CA . TYR A 1 431 ? -12.977 -23.688 -5.469 1 92.38 431 TYR A CA 1
ATOM 3447 C C . TYR A 1 431 ? -13.109 -24.891 -6.395 1 92.38 431 TYR A C 1
ATOM 3449 O O . TYR A 1 431 ? -13.602 -24.766 -7.516 1 92.38 431 TYR A O 1
ATOM 3457 N N . ARG A 1 432 ? -12.617 -25.969 -5.859 1 94.19 432 ARG A N 1
ATOM 3458 C CA . ARG A 1 432 ? -12.781 -27.203 -6.609 1 94.19 432 ARG A CA 1
ATOM 3459 C C . ARG A 1 432 ? -14.258 -27.5 -6.852 1 94.19 432 ARG A C 1
ATOM 3461 O O . ARG A 1 432 ? -14.664 -27.766 -7.984 1 94.19 432 ARG A O 1
ATOM 3468 N N . ASP A 1 433 ? -15.023 -27.438 -5.84 1 94.5 433 ASP A N 1
ATOM 3469 C CA . ASP A 1 433 ? -16.453 -27.766 -5.938 1 94.5 433 ASP A CA 1
ATOM 3470 C C . ASP A 1 433 ? -17.156 -26.797 -6.891 1 94.5 433 ASP A C 1
ATOM 3472 O O . ASP A 1 433 ? -18.016 -27.219 -7.676 1 94.5 433 ASP A O 1
ATOM 3476 N N . CYS A 1 434 ? -16.844 -25.594 -6.766 1 94.31 434 CYS A N 1
ATOM 3477 C CA . CYS A 1 434 ? -17.422 -24.594 -7.656 1 94.31 434 CYS A CA 1
ATOM 3478 C C . CYS A 1 434 ? -17.078 -24.891 -9.109 1 94.31 434 CYS A C 1
ATOM 3480 O O . CYS A 1 434 ? -17.953 -24.859 -9.977 1 94.31 434 CYS A O 1
ATOM 3482 N N . MET A 1 435 ? -15.859 -25.234 -9.367 1 95.5 435 MET A N 1
ATOM 3483 C CA . MET A 1 435 ? -15.414 -25.5 -10.734 1 95.5 435 MET A CA 1
ATOM 3484 C C . MET A 1 435 ? -16.062 -26.766 -11.281 1 95.5 435 MET A C 1
ATOM 3486 O O . MET A 1 435 ? -16.422 -26.828 -12.453 1 95.5 435 MET A O 1
ATOM 3490 N N . GLU A 1 436 ? -16.172 -27.703 -10.469 1 94.56 436 GLU A N 1
ATOM 3491 C CA . GLU A 1 436 ? -16.812 -28.953 -10.883 1 94.56 436 GLU A CA 1
ATOM 3492 C C . GLU A 1 436 ? -18.281 -28.703 -11.242 1 94.56 436 GLU A C 1
ATOM 3494 O O . GLU A 1 436 ? -18.781 -29.266 -12.211 1 94.56 436 GLU A O 1
ATOM 3499 N N . LEU A 1 437 ? -18.859 -27.953 -10.43 1 92.88 437 LEU A N 1
ATOM 3500 C CA . LEU A 1 437 ? -20.25 -27.609 -10.703 1 92.88 437 LEU A CA 1
ATOM 3501 C C . LEU A 1 437 ? -20.375 -26.859 -12.023 1 92.88 437 LEU A C 1
ATOM 3503 O O . LEU A 1 437 ? -21.281 -27.141 -12.82 1 92.88 437 LEU A O 1
ATOM 3507 N N . LEU A 1 438 ? -19.531 -25.953 -12.227 1 92.62 438 LEU A N 1
ATOM 3508 C CA . LEU A 1 438 ? -19.531 -25.172 -13.461 1 92.62 438 LEU A CA 1
ATOM 3509 C C . LEU A 1 438 ? -19.234 -26.078 -14.664 1 92.62 438 LEU A C 1
ATOM 3511 O O . LEU A 1 438 ? -19.906 -25.969 -15.695 1 92.62 438 LEU A O 1
ATOM 3515 N N . ALA A 1 439 ? -18.25 -26.906 -14.539 1 91.75 439 ALA A N 1
ATOM 3516 C CA . ALA A 1 439 ? -17.875 -27.812 -15.625 1 91.75 439 ALA A CA 1
ATOM 3517 C C . ALA A 1 439 ? -19.031 -28.75 -15.977 1 91.75 439 ALA A C 1
ATOM 3519 O O . ALA A 1 439 ? -19.281 -29.016 -17.156 1 91.75 439 ALA A O 1
ATOM 3520 N N . SER A 1 440 ? -19.719 -29.141 -14.969 1 88.31 440 SER A N 1
ATOM 3521 C CA . SER A 1 440 ? -20.844 -30.047 -15.188 1 88.31 440 SER A CA 1
ATOM 3522 C C . SER A 1 440 ? -22.016 -29.312 -15.836 1 88.31 440 SER A C 1
ATOM 3524 O O . SER A 1 440 ? -22.781 -29.906 -16.609 1 88.31 440 SER A O 1
ATOM 3526 N N . SER A 1 441 ? -22.156 -28.125 -15.539 1 84.44 441 SER A N 1
ATOM 3527 C CA . SER A 1 441 ? -23.281 -27.344 -16.062 1 84.44 441 SER A CA 1
ATOM 3528 C C . SER A 1 441 ? -23.125 -27.094 -17.547 1 84.44 441 SER A C 1
ATOM 3530 O O . SER A 1 441 ? -24.125 -26.938 -18.266 1 84.44 441 SER A O 1
ATOM 3532 N N . ILE A 1 442 ? -21.969 -27.016 -18 1 79.12 442 ILE A N 1
ATOM 3533 C CA . ILE A 1 442 ? -21.75 -26.703 -19.406 1 79.12 442 ILE A CA 1
ATOM 3534 C C . ILE A 1 442 ? -21.703 -28 -20.219 1 79.12 442 ILE A C 1
ATOM 3536 O O . ILE A 1 442 ? -22.047 -28.016 -21.406 1 79.12 442 ILE A O 1
ATOM 3540 N N . SER A 1 443 ? -21.031 -29.062 -19.641 1 69.44 443 SER A N 1
ATOM 3541 C CA . SER A 1 443 ? -20.984 -30.344 -20.344 1 69.44 443 SER A CA 1
ATOM 3542 C C . SER A 1 443 ? -22.375 -30.906 -20.594 1 69.44 443 SER A C 1
ATOM 3544 O O . SER A 1 443 ? -22.609 -31.562 -21.609 1 69.44 443 SER A O 1
ATOM 3546 N N . ARG A 1 444 ? -23.203 -30.734 -19.484 1 55.34 444 ARG A N 1
ATOM 3547 C CA . ARG A 1 444 ? -24.531 -31.328 -19.609 1 55.34 444 ARG A CA 1
ATOM 3548 C C . ARG A 1 444 ? -25.297 -30.719 -20.781 1 55.34 444 ARG A C 1
ATOM 3550 O O . ARG A 1 444 ? -25.031 -29.578 -21.172 1 55.34 444 ARG A O 1
ATOM 3557 N N . VAL A 1 445 ? -26.094 -31.641 -21.453 1 49.91 445 VAL A N 1
ATOM 3558 C CA . VAL A 1 445 ? -27.016 -31.703 -22.578 1 49.91 445 VAL A CA 1
ATOM 3559 C C . VAL A 1 445 ? -27.859 -30.422 -22.609 1 49.91 445 VAL A C 1
ATOM 3561 O O . VAL A 1 445 ? -28.797 -30.328 -23.422 1 49.91 445 VAL A O 1
ATOM 3564 N N . SER A 1 446 ? -27.531 -29.547 -21.672 1 53.97 446 SER A N 1
ATOM 3565 C CA . SER A 1 446 ? -28.547 -28.516 -21.641 1 53.97 446 SER A CA 1
ATOM 3566 C C . SER A 1 446 ? -28.312 -27.469 -22.734 1 53.97 446 SER A C 1
ATOM 3568 O O . SER A 1 446 ? -27.234 -27.406 -23.312 1 53.97 446 SER A O 1
ATOM 3570 N N . THR A 1 447 ? -29.328 -26.891 -23.141 1 61.69 447 THR A N 1
ATOM 3571 C CA . THR A 1 447 ? -29.406 -25.812 -24.109 1 61.69 447 THR A CA 1
ATOM 3572 C C . THR A 1 447 ? -28.328 -24.766 -23.844 1 61.69 447 THR A C 1
ATOM 3574 O O . THR A 1 447 ? -28.203 -24.266 -22.719 1 61.69 447 THR A O 1
ATOM 3577 N N . PRO A 1 448 ? -27.328 -24.766 -24.75 1 63.72 448 PRO A N 1
ATOM 3578 C CA . PRO A 1 448 ? -26.266 -23.75 -24.609 1 63.72 448 PRO A CA 1
ATOM 3579 C C . PRO A 1 448 ? -26.797 -22.438 -24.047 1 63.72 448 PRO A C 1
ATOM 3581 O O . PRO A 1 448 ? -27.875 -21.984 -24.438 1 63.72 448 PRO A O 1
ATOM 3584 N N . GLY A 1 449 ? -26.094 -21.953 -22.969 1 68.62 449 GLY A N 1
ATOM 3585 C CA . GLY A 1 449 ? -26.469 -20.672 -22.406 1 68.62 449 GLY A CA 1
ATOM 3586 C C . GLY A 1 449 ? -27.375 -20.797 -21.203 1 68.62 449 GLY A C 1
ATOM 3587 O O . GLY A 1 449 ? -27.75 -19.781 -20.594 1 68.62 449 GLY A O 1
ATOM 3588 N N . ASN A 1 450 ? -27.734 -22.047 -20.969 1 74.88 450 ASN A N 1
ATOM 3589 C CA . ASN A 1 450 ? -28.688 -22.188 -19.875 1 74.88 450 ASN A CA 1
ATOM 3590 C C . ASN A 1 450 ? -28.078 -22.969 -18.703 1 74.88 450 ASN A C 1
ATOM 3592 O O . ASN A 1 450 ? -27.5 -24.031 -18.906 1 74.88 450 ASN A O 1
ATOM 3596 N N . ILE A 1 451 ? -28.078 -22.391 -17.562 1 81.38 451 ILE A N 1
ATOM 3597 C CA . ILE A 1 451 ? -27.75 -23.062 -16.312 1 81.38 451 ILE A CA 1
ATOM 3598 C C . ILE A 1 451 ? -29.016 -23.312 -15.508 1 81.38 451 ILE A C 1
ATOM 3600 O O . ILE A 1 451 ? -29.781 -22.391 -15.234 1 81.38 451 ILE A O 1
ATOM 3604 N N . ASP A 1 452 ? -29.234 -24.531 -15.227 1 82.56 452 ASP A N 1
ATOM 3605 C CA . ASP A 1 452 ? -30.469 -24.891 -14.547 1 82.56 452 ASP A CA 1
ATOM 3606 C C . ASP A 1 452 ? -30.562 -24.219 -13.188 1 82.56 452 ASP A C 1
ATOM 3608 O O . ASP A 1 452 ? -29.547 -23.828 -12.609 1 82.56 452 ASP A O 1
ATOM 3612 N N . THR A 1 453 ? -31.75 -24.156 -12.727 1 83.81 453 THR A N 1
ATOM 3613 C CA . THR A 1 453 ? -32.062 -23.406 -11.5 1 83.81 453 THR A CA 1
ATOM 3614 C C . THR A 1 453 ? -31.359 -24.047 -10.305 1 83.81 453 THR A C 1
ATOM 3616 O O . THR A 1 453 ? -30.875 -23.344 -9.406 1 83.81 453 THR A O 1
ATOM 3619 N N . GLU A 1 454 ? -31.344 -25.344 -10.25 1 85.12 454 GLU A N 1
ATOM 3620 C CA . GLU A 1 454 ? -30.719 -26.031 -9.125 1 85.12 454 GLU A CA 1
ATOM 3621 C C . GLU A 1 454 ? -29.219 -25.734 -9.062 1 85.12 454 GLU A C 1
ATOM 3623 O O . GLU A 1 454 ? -28.672 -25.5 -7.988 1 85.12 454 GLU A O 1
ATOM 3628 N N . THR A 1 455 ? -28.656 -25.844 -10.203 1 86.94 455 THR A N 1
ATOM 3629 C CA . THR A 1 455 ? -27.219 -25.562 -10.289 1 86.94 455 THR A CA 1
ATOM 3630 C C . THR A 1 455 ? -26.938 -24.109 -9.93 1 86.94 455 THR A C 1
ATOM 3632 O O . THR A 1 455 ? -25.922 -23.812 -9.281 1 86.94 455 THR A O 1
ATOM 3635 N N . ARG A 1 456 ? -27.781 -23.219 -10.32 1 89.56 456 ARG A N 1
ATOM 3636 C CA . ARG A 1 456 ? -27.609 -21.812 -10 1 89.56 456 ARG A CA 1
ATOM 3637 C C . ARG A 1 456 ? -27.672 -21.578 -8.5 1 89.56 456 ARG A C 1
ATOM 3639 O O . ARG A 1 456 ? -26.906 -20.766 -7.957 1 89.56 456 ARG A O 1
ATOM 3646 N N . GLN A 1 457 ? -28.562 -22.25 -7.875 1 89.88 457 GLN A N 1
ATOM 3647 C CA . GLN A 1 457 ? -28.703 -22.109 -6.43 1 89.88 457 GLN A CA 1
ATOM 3648 C C . GLN A 1 457 ? -27.469 -22.641 -5.707 1 89.88 457 GLN A C 1
ATOM 3650 O O . GLN A 1 457 ? -26.984 -22.016 -4.754 1 89.88 457 GLN A O 1
ATOM 3655 N N . GLU A 1 458 ? -27.031 -23.766 -6.176 1 91.81 458 GLU A N 1
ATOM 3656 C CA . GLU A 1 458 ? -25.828 -24.328 -5.582 1 91.81 458 GLU A CA 1
ATOM 3657 C C . GLU A 1 458 ? -24.625 -23.438 -5.812 1 91.81 458 GLU A C 1
ATOM 3659 O O . GLU A 1 458 ? -23.781 -23.266 -4.922 1 91.81 458 GLU A O 1
ATOM 3664 N N . LEU A 1 459 ? -24.531 -22.922 -6.996 1 90.69 459 LEU A N 1
ATOM 3665 C CA . LEU A 1 459 ? -23.453 -22 -7.328 1 90.69 459 LEU A CA 1
ATOM 3666 C C . LEU A 1 459 ? -23.5 -20.75 -6.449 1 90.69 459 LEU A C 1
ATOM 3668 O O . LEU A 1 459 ? -22.469 -20.25 -6.031 1 90.69 459 LEU A O 1
ATOM 3672 N N . ASN A 1 460 ? -24.656 -20.281 -6.184 1 90.19 460 ASN A N 1
ATOM 3673 C CA . ASN A 1 460 ? -24.828 -19.109 -5.34 1 90.19 460 ASN A CA 1
ATOM 3674 C C . ASN A 1 460 ? -24.375 -19.375 -3.906 1 90.19 460 ASN A C 1
ATOM 3676 O O . ASN A 1 460 ? -23.828 -18.5 -3.252 1 90.19 460 ASN A O 1
ATOM 3680 N N . LEU A 1 461 ? -24.625 -20.531 -3.475 1 89.62 461 LEU A N 1
ATOM 3681 C CA . LEU A 1 461 ? -24.188 -20.906 -2.137 1 89.62 461 LEU A CA 1
ATOM 3682 C C . LEU A 1 461 ? -22.672 -20.953 -2.061 1 89.62 461 LEU A C 1
ATOM 3684 O O . LEU A 1 461 ? -22.078 -20.469 -1.096 1 89.62 461 LEU A O 1
ATOM 3688 N N . LEU A 1 462 ? -22.094 -21.547 -3.072 1 89.94 462 LEU A N 1
ATOM 3689 C CA . LEU A 1 462 ? -20.641 -21.641 -3.115 1 89.94 462 LEU A CA 1
ATOM 3690 C C . LEU A 1 462 ? -20.016 -20.25 -3.256 1 89.94 462 LEU A C 1
ATOM 3692 O O . LEU A 1 462 ? -19 -19.969 -2.639 1 89.94 462 LEU A O 1
ATOM 3696 N N . LEU A 1 463 ? -20.625 -19.422 -4.09 1 88.62 463 LEU A N 1
ATOM 3697 C CA . LEU A 1 463 ? -20.141 -18.062 -4.281 1 88.62 463 LEU A CA 1
ATOM 3698 C C . LEU A 1 463 ? -20.125 -17.297 -2.963 1 88.62 463 LEU A C 1
ATOM 3700 O O . LEU A 1 463 ? -19.188 -16.562 -2.68 1 88.62 463 LEU A O 1
ATOM 3704 N N . GLY A 1 464 ? -21.109 -17.438 -2.158 1 82.31 464 GLY A N 1
ATOM 3705 C CA . GLY A 1 464 ? -21.141 -16.812 -0.851 1 82.31 464 GLY A CA 1
ATOM 3706 C C . GLY A 1 464 ? -19.984 -17.188 0.039 1 82.31 464 GLY A C 1
ATOM 3707 O O . GLY A 1 464 ? -19.422 -16.344 0.746 1 82.31 464 GLY A O 1
ATOM 3708 N N . GLN A 1 465 ? -19.562 -18.391 -0.11 1 81.62 465 GLN A N 1
ATOM 3709 C CA . GLN A 1 465 ? -18.453 -18.891 0.694 1 81.62 465 GLN A CA 1
ATOM 3710 C C . GLN A 1 465 ? -17.125 -18.375 0.178 1 81.62 465 GLN A C 1
ATOM 3712 O O . GLN A 1 465 ? -16.219 -18.078 0.963 1 81.62 465 GLN A O 1
ATOM 3717 N N . ILE A 1 466 ? -17.031 -18.281 -1.125 1 81.38 466 ILE A N 1
ATOM 3718 C CA . ILE A 1 466 ? -15.797 -17.812 -1.754 1 81.38 466 ILE A CA 1
ATOM 3719 C C . ILE A 1 466 ? -15.586 -16.328 -1.455 1 81.38 466 ILE A C 1
ATOM 3721 O O . ILE A 1 466 ? -14.453 -15.883 -1.261 1 81.38 466 ILE A O 1
ATOM 3725 N N . GLU A 1 467 ? -16.672 -15.547 -1.523 1 70.19 467 GLU A N 1
ATOM 3726 C CA . GLU A 1 467 ? -16.594 -14.117 -1.247 1 70.19 467 GLU A CA 1
ATOM 3727 C C . GLU A 1 467 ? -15.969 -13.852 0.125 1 70.19 467 GLU A C 1
ATOM 3729 O O . GLU A 1 467 ? -15.227 -12.883 0.303 1 70.19 467 GLU A O 1
ATOM 3734 N N . GLU A 1 468 ? -16.141 -14.727 0.886 1 61.12 468 GLU A N 1
ATOM 3735 C CA . GLU A 1 468 ? -15.547 -14.617 2.219 1 61.12 468 GLU A CA 1
ATOM 3736 C C . GLU A 1 468 ? -14.031 -14.773 2.17 1 61.12 468 GLU A C 1
ATOM 3738 O O . GLU A 1 468 ? -13.32 -14.25 3.027 1 61.12 468 GLU A O 1
ATOM 3743 N N . ASN A 1 469 ? -13.609 -15.461 1.152 1 59.78 469 ASN A N 1
ATOM 3744 C CA . ASN A 1 469 ? -12.18 -15.719 1.048 1 59.78 469 ASN A CA 1
ATOM 3745 C C . ASN A 1 469 ? -11.523 -14.836 -0.015 1 59.78 469 ASN A C 1
ATOM 3747 O O . ASN A 1 469 ? -10.414 -15.117 -0.46 1 59.78 469 ASN A O 1
ATOM 3751 N N . SER A 1 470 ? -12.117 -13.828 -0.383 1 66.19 470 SER A N 1
ATOM 3752 C CA . SER A 1 470 ? -11.688 -12.742 -1.251 1 66.19 470 SER A CA 1
ATOM 3753 C C . SER A 1 470 ? -11.398 -13.234 -2.662 1 66.19 470 SER A C 1
ATOM 3755 O O . SER A 1 470 ? -10.641 -14.195 -2.848 1 66.19 470 SER A O 1
ATOM 3757 N N . LEU A 1 471 ? -12.07 -13.109 -3.619 1 75.12 471 LEU A N 1
ATOM 3758 C CA . LEU A 1 471 ? -11.969 -13.352 -5.055 1 75.12 471 LEU A CA 1
ATOM 3759 C C . LEU A 1 471 ? -11.859 -12.039 -5.82 1 75.12 471 LEU A C 1
ATOM 3761 O O . LEU A 1 471 ? -12.336 -11 -5.355 1 75.12 471 LEU A O 1
ATOM 3765 N N . ALA A 1 472 ? -11.086 -12.164 -6.945 1 78.62 472 ALA A N 1
ATOM 3766 C CA . ALA A 1 472 ? -11.023 -10.992 -7.816 1 78.62 472 ALA A CA 1
ATOM 3767 C C . ALA A 1 472 ? -12.422 -10.531 -8.211 1 78.62 472 ALA A C 1
ATOM 3769 O O . ALA A 1 472 ? -13.305 -11.352 -8.469 1 78.62 472 ALA A O 1
ATOM 3770 N N . SER A 1 473 ? -12.617 -9.297 -8.281 1 81.19 473 SER A N 1
ATOM 3771 C CA . SER A 1 473 ? -13.93 -8.711 -8.508 1 81.19 473 SER A CA 1
ATOM 3772 C C . SER A 1 473 ? -14.508 -9.148 -9.852 1 81.19 473 SER A C 1
ATOM 3774 O O . SER A 1 473 ? -15.703 -9.406 -9.969 1 81.19 473 SER A O 1
ATOM 3776 N N . HIS A 1 474 ? -13.688 -9.25 -10.812 1 83 474 HIS A N 1
ATOM 3777 C CA . HIS A 1 474 ? -14.195 -9.586 -12.141 1 83 474 HIS A CA 1
ATOM 3778 C C . HIS A 1 474 ? -14.648 -11.039 -12.195 1 83 474 HIS A C 1
ATOM 3780 O O . HIS A 1 474 ? -15.57 -11.375 -12.953 1 83 474 HIS A O 1
ATOM 3786 N N . VAL A 1 475 ? -14.023 -11.867 -11.453 1 88.62 475 VAL A N 1
ATOM 3787 C CA . VAL A 1 475 ? -14.43 -13.266 -11.391 1 88.62 475 VAL A CA 1
ATOM 3788 C C . VAL A 1 475 ? -15.727 -13.398 -10.602 1 88.62 475 VAL A C 1
ATOM 3790 O O . VAL A 1 475 ? -16.625 -14.148 -10.992 1 88.62 475 VAL A O 1
ATOM 3793 N N . HIS A 1 476 ? -15.805 -12.633 -9.594 1 87.75 476 HIS A N 1
ATOM 3794 C CA . HIS A 1 476 ? -17.031 -12.602 -8.805 1 87.75 476 HIS A CA 1
ATOM 3795 C C . HIS A 1 476 ? -18.219 -12.141 -9.648 1 87.75 476 HIS A C 1
ATOM 3797 O O . HIS A 1 476 ? -19.312 -12.695 -9.555 1 87.75 476 HIS A O 1
ATOM 3803 N N . ALA A 1 477 ? -17.984 -11.148 -10.391 1 87.06 477 ALA A N 1
ATOM 3804 C CA . ALA A 1 477 ? -19.047 -10.609 -11.234 1 87.06 477 ALA A CA 1
ATOM 3805 C C . ALA A 1 477 ? -19.531 -11.656 -12.234 1 87.06 477 ALA A C 1
ATOM 3807 O O . ALA A 1 477 ? -20.734 -11.789 -12.469 1 87.06 477 ALA A O 1
ATOM 3808 N N . LYS A 1 478 ? -18.656 -12.359 -12.797 1 90.81 478 LYS A N 1
ATOM 3809 C CA . LYS A 1 478 ? -19 -13.391 -13.766 1 90.81 478 LYS A CA 1
ATOM 3810 C C . LYS A 1 478 ? -19.781 -14.523 -13.109 1 90.81 478 LYS A C 1
ATOM 3812 O O . LYS A 1 478 ? -20.797 -14.984 -13.648 1 90.81 478 LYS A O 1
ATOM 3817 N N . LEU A 1 479 ? -19.312 -14.906 -11.977 1 91.44 479 LEU A N 1
ATOM 3818 C CA . LEU A 1 479 ? -20 -15.961 -11.25 1 91.44 479 LEU A CA 1
ATOM 3819 C C . LEU A 1 479 ? -21.391 -15.5 -10.82 1 91.44 479 LEU A C 1
ATOM 3821 O O . LEU A 1 479 ? -22.359 -16.25 -10.945 1 91.44 479 LEU A O 1
ATOM 3825 N N . SER A 1 480 ? -21.484 -14.305 -10.375 1 88.81 480 SER A N 1
ATOM 3826 C CA . SER A 1 480 ? -22.766 -13.75 -9.93 1 88.81 480 SER A CA 1
ATOM 3827 C C . SER A 1 480 ? -23.75 -13.664 -11.086 1 88.81 480 SER A C 1
ATOM 3829 O O . SER A 1 480 ? -24.953 -13.93 -10.906 1 88.81 480 SER A O 1
AT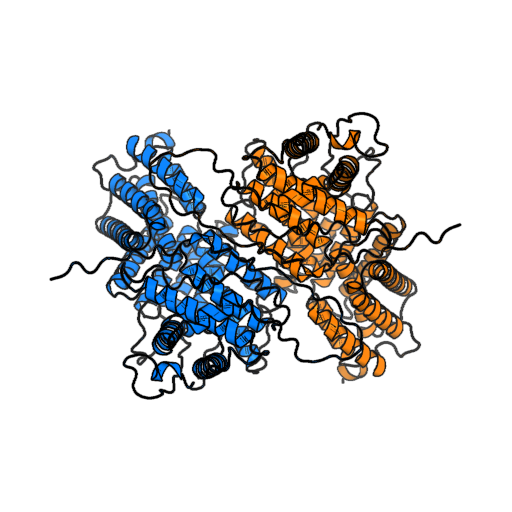OM 3831 N N . GLU A 1 481 ? -23.266 -13.273 -12.211 1 89.12 481 GLU A N 1
ATOM 3832 C CA . GLU A 1 481 ? -24.125 -13.195 -13.383 1 89.12 481 GLU A CA 1
ATOM 3833 C C . GLU A 1 481 ? -24.625 -14.578 -13.789 1 89.12 481 GLU A C 1
ATOM 3835 O O . GLU A 1 481 ? -25.797 -14.727 -14.148 1 89.12 481 GLU A O 1
ATOM 3840 N N . MET A 1 482 ? -23.812 -15.492 -13.68 1 89.06 482 MET A N 1
ATOM 3841 C CA . MET A 1 482 ? -24.188 -16.844 -14.062 1 89.06 482 MET A CA 1
ATOM 3842 C C . MET A 1 482 ? -25.203 -17.422 -13.07 1 89.06 482 MET A C 1
ATOM 3844 O O . MET A 1 482 ? -26.016 -18.266 -13.438 1 89.06 482 MET A O 1
ATOM 3848 N N . CYS A 1 483 ? -25.125 -16.938 -11.867 1 87.12 483 CYS A N 1
ATOM 3849 C CA . CYS A 1 483 ? -26.047 -17.391 -10.828 1 87.12 483 CYS A CA 1
ATOM 3850 C C . CYS A 1 483 ? -27.422 -16.75 -11 1 87.12 483 CYS A C 1
ATOM 3852 O O . CYS A 1 483 ? -28.438 -17.344 -10.609 1 87.12 483 CYS A O 1
ATOM 3854 N N . ARG A 1 484 ? -27.562 -15.555 -11.469 1 81.5 484 ARG A N 1
ATOM 3855 C CA . ARG A 1 484 ? -28.797 -14.773 -11.469 1 81.5 484 ARG A CA 1
ATOM 3856 C C . ARG A 1 484 ? -29.625 -15.062 -12.719 1 81.5 484 ARG A C 1
ATOM 3858 O O . ARG A 1 484 ? -30.859 -15.062 -12.656 1 81.5 484 ARG A O 1
ATOM 3865 N N . THR A 1 485 ? -29.047 -14.867 -13.844 1 71.81 485 THR A N 1
ATOM 3866 C CA . THR A 1 485 ? -29.875 -14.789 -15.047 1 71.81 485 THR A CA 1
ATOM 3867 C C . THR A 1 485 ? -29.578 -15.961 -15.977 1 71.81 485 THR A C 1
ATOM 3869 O O . THR A 1 485 ? -28.484 -16.531 -15.93 1 71.81 485 THR A O 1
ATOM 3872 N N . SER A 1 486 ? -30.656 -16.547 -16.438 1 64.75 486 SER A N 1
ATOM 3873 C CA . SER A 1 486 ? -30.5 -17.359 -17.641 1 64.75 486 SER A CA 1
ATOM 3874 C C . SER A 1 486 ? -30.438 -16.484 -18.891 1 64.75 486 SER A C 1
ATOM 3876 O O . SER A 1 486 ? -31.062 -15.414 -18.938 1 64.75 486 SER A O 1
ATOM 3878 N N . ILE A 1 487 ? -29.375 -16.641 -19.703 1 61.47 487 ILE A N 1
ATOM 3879 C CA . ILE A 1 487 ? -29.203 -15.82 -20.906 1 61.47 487 ILE A CA 1
ATOM 3880 C C . ILE A 1 487 ? -30.531 -15.633 -21.609 1 61.47 487 ILE A C 1
ATOM 3882 O O . ILE A 1 487 ? -30.812 -14.57 -22.172 1 61.47 487 ILE A O 1
ATOM 3886 N N . ALA A 1 488 ? -31.328 -16.656 -21.625 1 55.22 488 ALA A N 1
ATOM 3887 C CA . ALA A 1 488 ? -32.625 -16.469 -22.25 1 55.22 488 ALA A CA 1
ATOM 3888 C C . ALA A 1 488 ? -33.406 -15.328 -21.609 1 55.22 488 ALA A C 1
ATOM 3890 O O . ALA A 1 488 ? -34.188 -14.648 -22.266 1 55.22 488 ALA A O 1
ATOM 3891 N N . GLU A 1 489 ? -33.156 -15.055 -20.453 1 50.66 489 GLU A N 1
ATOM 3892 C CA . GLU A 1 489 ? -33.875 -14 -19.75 1 50.66 489 GLU A CA 1
ATOM 3893 C C . GLU A 1 489 ? -33.125 -12.664 -19.875 1 50.66 489 GLU A C 1
ATOM 3895 O O . GLU A 1 489 ? -33.719 -11.609 -19.578 1 50.66 489 GLU A O 1
ATOM 3900 N N . MET A 1 490 ? -32 -12.617 -20.203 1 50.97 490 MET A N 1
ATOM 3901 C CA . MET A 1 490 ? -31.234 -11.375 -20.297 1 50.97 490 MET A CA 1
ATOM 3902 C C . MET A 1 490 ? -31.547 -10.648 -21.609 1 50.97 490 MET A C 1
ATOM 3904 O O . MET A 1 490 ? -31.531 -9.414 -21.641 1 50.97 490 MET A O 1
ATOM 3908 N N . ASP A 1 491 ? -31.656 -11.297 -22.766 1 44.25 491 ASP A N 1
ATOM 3909 C CA . ASP A 1 491 ? -31.953 -10.688 -24.062 1 44.25 491 ASP A CA 1
ATOM 3910 C C . ASP A 1 491 ? -33.438 -10.328 -24.156 1 44.25 491 ASP A C 1
ATOM 3912 O O . ASP A 1 491 ? -33.906 -9.812 -25.172 1 44.25 491 ASP A O 1
ATOM 3916 N N . THR A 1 492 ? -34.312 -10.617 -23.219 1 36.66 492 THR A N 1
ATOM 3917 C CA . THR A 1 492 ? -35.625 -10.008 -23.297 1 36.66 492 THR A CA 1
ATOM 3918 C C . THR A 1 492 ? -35.688 -8.727 -22.453 1 36.66 492 THR A C 1
ATOM 3920 O O . THR A 1 492 ? -35.188 -8.695 -21.328 1 36.66 492 THR A O 1
ATOM 3923 N N . MET B 1 1 ? 0.873 23.375 57.469 1 21.69 1 MET B N 1
ATOM 3924 C CA . MET B 1 1 ? -0.107 22.516 56.812 1 21.69 1 MET B CA 1
ATOM 3925 C C . MET B 1 1 ? 0.542 21.234 56.312 1 21.69 1 MET B C 1
ATOM 3927 O O . MET B 1 1 ? 1.659 21.25 55.781 1 21.69 1 MET B O 1
ATOM 3931 N N . PRO B 1 2 ? 0.234 20.094 56.812 1 23.75 2 PRO B N 1
ATOM 3932 C CA . PRO B 1 2 ? 1.052 18.891 56.656 1 23.75 2 PRO B CA 1
ATOM 3933 C C . PRO B 1 2 ? 1.256 18.5 55.188 1 23.75 2 PRO B C 1
ATOM 3935 O O . PRO B 1 2 ? 0.451 18.859 54.312 1 23.75 2 PRO B O 1
ATOM 3938 N N . SER B 1 3 ? 2.553 18.219 54.844 1 21.69 3 SER B N 1
ATOM 3939 C CA . SER B 1 3 ? 3.232 17.906 53.594 1 21.69 3 SER B CA 1
ATOM 3940 C C . SER B 1 3 ? 2.641 16.656 52.938 1 21.69 3 SER B C 1
ATOM 3942 O O . SER B 1 3 ? 2.662 15.57 53.531 1 21.69 3 SER B O 1
ATOM 3944 N N . VAL B 1 4 ? 1.48 16.797 52.375 1 26.89 4 VAL B N 1
ATOM 3945 C CA . VAL B 1 4 ? 0.752 15.617 51.906 1 26.89 4 VAL B CA 1
ATOM 3946 C C . VAL B 1 4 ? 1.684 14.711 51.094 1 26.89 4 VAL B C 1
ATOM 3948 O O . VAL B 1 4 ? 2.393 15.18 50.219 1 26.89 4 VAL B O 1
ATOM 3951 N N . PRO B 1 5 ? 2.148 13.633 51.656 1 23.2 5 PRO B N 1
ATOM 3952 C CA . PRO B 1 5 ? 3.121 12.672 51.125 1 23.2 5 PRO B CA 1
ATOM 3953 C C . PRO B 1 5 ? 2.832 12.258 49.688 1 23.2 5 PRO B C 1
ATOM 3955 O O . PRO B 1 5 ? 1.671 12.055 49.312 1 23.2 5 PRO B O 1
ATOM 3958 N N . SER B 1 6 ? 3.639 12.805 48.781 1 21.56 6 SER B N 1
ATOM 3959 C CA . SER B 1 6 ? 3.701 12.703 47.312 1 21.56 6 SER B CA 1
ATOM 3960 C C . SER B 1 6 ? 3.793 11.25 46.875 1 21.56 6 SER B C 1
ATOM 3962 O O . SER B 1 6 ? 4.863 10.641 46.938 1 21.56 6 SER B O 1
ATOM 3964 N N . GLN B 1 7 ? 2.986 10.375 47.531 1 23.05 7 GLN B N 1
ATOM 3965 C CA . GLN B 1 7 ? 3.131 8.969 47.188 1 23.05 7 GLN B CA 1
ATOM 3966 C C . GLN B 1 7 ? 3.139 8.766 45.656 1 23.05 7 GLN B C 1
ATOM 3968 O O . GLN B 1 7 ? 2.146 9.055 45 1 23.05 7 GLN B O 1
ATOM 3973 N N . GLY B 1 8 ? 4.316 8.977 45.094 1 21.69 8 GLY B N 1
ATOM 3974 C CA . GLY B 1 8 ? 4.801 8.906 43.719 1 21.69 8 GLY B CA 1
ATOM 3975 C C . GLY B 1 8 ? 4.5 7.574 43.062 1 21.69 8 GLY B C 1
ATOM 3976 O O . GLY B 1 8 ? 5.219 6.594 43.25 1 21.69 8 GLY B O 1
ATOM 3977 N N . ASN B 1 9 ? 3.301 7.102 43.219 1 22.17 9 ASN B N 1
ATOM 3978 C CA . ASN B 1 9 ? 3.021 5.789 42.656 1 22.17 9 ASN B CA 1
ATOM 3979 C C . ASN B 1 9 ? 3.441 5.715 41.188 1 22.17 9 ASN B C 1
ATOM 3981 O O . ASN B 1 9 ? 2.98 6.512 40.375 1 22.17 9 ASN B O 1
ATOM 3985 N N . SER B 1 10 ? 4.746 5.328 40.969 1 21.81 10 SER B N 1
ATOM 3986 C CA . SER B 1 10 ? 5.504 5.09 39.75 1 21.81 10 SER B CA 1
ATOM 3987 C C . SER B 1 10 ? 4.793 4.09 38.844 1 21.81 10 SER B C 1
ATOM 3989 O O . SER B 1 10 ? 4.512 2.963 39.25 1 21.81 10 SER B O 1
ATOM 3991 N N . PHE B 1 11 ? 3.756 4.512 38.281 1 22.56 11 PHE B N 1
ATOM 3992 C CA . PHE B 1 11 ? 3.086 3.633 37.312 1 22.56 11 PHE B CA 1
ATOM 3993 C C . PHE B 1 11 ? 4.074 3.086 36.312 1 22.56 11 PHE B C 1
ATOM 3995 O O . PHE B 1 11 ? 4.801 3.852 35.656 1 22.56 11 PHE B O 1
ATOM 4002 N N . ASP B 1 12 ? 4.723 1.938 36.656 1 22.23 12 ASP B N 1
ATOM 4003 C CA . ASP B 1 12 ? 5.688 1.18 35.875 1 22.23 12 ASP B CA 1
ATOM 4004 C C . ASP B 1 12 ? 5.125 0.836 34.5 1 22.23 12 ASP B C 1
ATOM 4006 O O . ASP B 1 12 ? 4.133 0.114 34.406 1 22.23 12 ASP B O 1
ATOM 4010 N N . LEU B 1 13 ? 5.145 1.785 33.719 1 24.59 13 LEU B N 1
ATOM 4011 C CA . LEU B 1 13 ? 4.879 1.688 32.281 1 24.59 13 LEU B CA 1
ATOM 4012 C C . LEU B 1 13 ? 5.613 0.499 31.672 1 24.59 13 LEU B C 1
ATOM 4014 O O . LEU B 1 13 ? 5.648 0.347 30.453 1 24.59 13 LEU B O 1
ATOM 4018 N N . SER B 1 14 ? 6.316 -0.274 32.5 1 25 14 SER B N 1
ATOM 4019 C CA . SER B 1 14 ? 7.195 -1.325 31.984 1 25 14 SER B CA 1
ATOM 4020 C C . SER B 1 14 ? 6.398 -2.39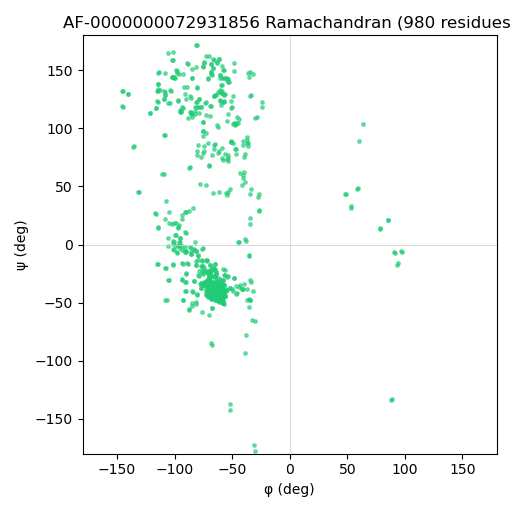8 31.25 1 25 14 SER B C 1
ATOM 4022 O O . SER B 1 14 ? 6.965 -3.184 30.484 1 25 14 SER B O 1
ATOM 4024 N N . THR B 1 15 ? 5.215 -2.662 31.781 1 24.14 15 THR B N 1
ATOM 4025 C CA . THR B 1 15 ? 4.648 -3.936 31.344 1 24.14 15 THR B CA 1
ATOM 4026 C C . THR B 1 15 ? 3.951 -3.793 30 1 24.14 15 THR B C 1
ATOM 4028 O O . THR B 1 15 ? 3.102 -4.613 29.641 1 24.14 15 THR B O 1
ATOM 4031 N N . PHE B 1 16 ? 3.99 -2.662 29.438 1 25.75 16 PHE B N 1
ATOM 4032 C CA . PHE B 1 16 ? 3.289 -2.479 28.172 1 25.75 16 PHE B CA 1
ATOM 4033 C C . PHE B 1 16 ? 3.768 -3.488 27.125 1 25.75 16 PHE B C 1
ATOM 4035 O O . PHE B 1 16 ? 4.91 -3.424 26.672 1 25.75 16 PHE B O 1
ATOM 4042 N N . GLN B 1 17 ? 3.23 -4.652 27.328 1 24.81 17 GLN B N 1
ATOM 4043 C CA . GLN B 1 17 ? 3.475 -5.672 26.312 1 24.81 17 GLN B CA 1
ATOM 4044 C C . GLN B 1 17 ? 2.779 -5.32 25 1 24.81 17 GLN B C 1
ATOM 4046 O O . GLN B 1 17 ? 1.559 -5.148 24.969 1 24.81 17 GLN B O 1
ATOM 4051 N N . ALA B 1 18 ? 3.254 -4.48 24.281 1 27.42 18 ALA B N 1
ATOM 4052 C CA . ALA B 1 18 ? 2.797 -4.035 22.969 1 27.42 18 ALA B CA 1
ATOM 4053 C C . ALA B 1 18 ? 2.236 -5.199 22.156 1 27.42 18 ALA B C 1
ATOM 4055 O O . ALA B 1 18 ? 2.973 -6.109 21.766 1 27.42 18 ALA B O 1
ATOM 4056 N N . ASP B 1 19 ? 0.97 -5.555 22.328 1 28.09 19 ASP B N 1
ATOM 4057 C CA . ASP B 1 19 ? 0.133 -6.586 21.719 1 28.09 19 ASP B CA 1
ATOM 4058 C C . ASP B 1 19 ? 0.045 -6.402 20.203 1 28.09 19 ASP B C 1
ATOM 4060 O O . ASP B 1 19 ? 0.132 -5.277 19.703 1 28.09 19 ASP B O 1
ATOM 4064 N N . ASN B 1 20 ? 0.002 -7.527 19.312 1 28.3 20 ASN B N 1
ATOM 4065 C CA . ASN B 1 20 ? 0.317 -7.898 17.938 1 28.3 20 ASN B CA 1
ATOM 4066 C C . ASN B 1 20 ? -0.781 -7.461 16.969 1 28.3 20 ASN B C 1
ATOM 4068 O O . ASN B 1 20 ? -1.924 -7.906 17.078 1 28.3 20 ASN B O 1
ATOM 4072 N N . LEU B 1 21 ? -0.883 -6.32 16.625 1 27.56 21 LEU B N 1
ATOM 4073 C CA . LEU B 1 21 ? -1.923 -5.754 15.781 1 27.56 21 LEU B CA 1
ATOM 4074 C C . LEU B 1 21 ? -2.35 -6.75 14.703 1 27.56 21 LEU B C 1
ATOM 4076 O O . LEU B 1 21 ? -3.5 -6.734 14.266 1 27.56 21 LEU B O 1
ATOM 4080 N N . PHE B 1 22 ? -1.451 -7.449 13.953 1 29.02 22 PHE B N 1
ATOM 4081 C CA . PHE B 1 22 ? -1.785 -8.047 12.672 1 29.02 22 PHE B CA 1
ATOM 4082 C C . PHE B 1 22 ? -1.945 -9.555 12.805 1 29.02 22 PHE B C 1
ATOM 4084 O O . PHE B 1 22 ? -1.78 -10.289 11.828 1 29.02 22 PHE B O 1
ATOM 4091 N N . SER B 1 23 ? -2.316 -10.125 13.922 1 29.89 23 SER B N 1
ATOM 4092 C CA . SER B 1 23 ? -2.414 -11.586 13.977 1 29.89 23 SER B CA 1
ATOM 4093 C C . SER B 1 23 ? -3.742 -12.07 13.406 1 29.89 23 SER B C 1
ATOM 4095 O O . SER B 1 23 ? -4.797 -11.516 13.719 1 29.89 23 SER B O 1
ATOM 4097 N N . ILE B 1 24 ? -3.77 -12.773 12.234 1 27.58 24 ILE B N 1
ATOM 4098 C CA . ILE B 1 24 ? -4.926 -13.492 11.711 1 27.58 24 ILE B CA 1
ATOM 4099 C C . ILE B 1 24 ? -5.121 -14.789 12.484 1 27.58 24 ILE B C 1
ATOM 4101 O O . ILE B 1 24 ? -4.238 -15.656 12.5 1 27.58 24 ILE B O 1
ATOM 4105 N N . SER B 1 25 ? -5.996 -14.922 13.508 1 29.19 25 SER B N 1
ATOM 4106 C CA . SER B 1 25 ? -6.316 -16.172 14.18 1 29.19 25 SER B CA 1
ATOM 4107 C C . SER B 1 25 ? -7.227 -17.047 13.32 1 29.19 25 SER B C 1
ATOM 4109 O O . SER B 1 25 ? -8.32 -16.625 12.938 1 29.19 25 SER B O 1
ATOM 4111 N N . GLN B 1 26 ? -6.809 -18.016 12.578 1 27.92 26 GLN B N 1
ATOM 4112 C CA . GLN B 1 26 ? -7.719 -18.984 11.992 1 27.92 26 GLN B CA 1
ATOM 4113 C C . GLN B 1 26 ? -8.258 -19.938 13.047 1 27.92 26 GLN B C 1
ATOM 4115 O O . GLN B 1 26 ? -7.488 -20.547 13.797 1 27.92 26 GLN B O 1
ATOM 4120 N N . GLN B 1 27 ? -9.664 -19.891 13.438 1 29.31 27 GLN B N 1
ATOM 4121 C CA . GLN B 1 27 ? -10.344 -20.938 14.195 1 29.31 27 GLN B CA 1
ATOM 4122 C C . GLN B 1 27 ? -10.391 -22.234 13.398 1 29.31 27 GLN B C 1
ATOM 4124 O O . GLN B 1 27 ? -10.648 -22.234 12.195 1 29.31 27 GLN B O 1
ATOM 4129 N N . PRO B 1 28 ? -9.992 -23.359 13.922 1 28.75 28 PRO B N 1
ATOM 4130 C CA . PRO B 1 28 ? -10.234 -24.656 13.305 1 28.75 28 PRO B CA 1
ATOM 4131 C C . PRO B 1 28 ? -11.719 -24.922 13.031 1 28.75 28 PRO B C 1
ATOM 4133 O O . PRO B 1 28 ? -12.578 -24.344 13.703 1 28.75 28 PRO B O 1
ATOM 4136 N N . PRO B 1 29 ? -12.047 -25.594 11.906 1 26.5 29 PRO B N 1
ATOM 4137 C CA . PRO B 1 29 ? -13.422 -26.031 11.664 1 26.5 29 PRO B CA 1
ATOM 4138 C C . PRO B 1 29 ? -13.992 -26.859 12.812 1 26.5 29 PRO B C 1
ATOM 4140 O O . PRO B 1 29 ? -13.32 -27.766 13.312 1 26.5 29 PRO B O 1
ATOM 4143 N N . ALA B 1 30 ? -14.984 -26.469 13.617 1 25.81 30 ALA B N 1
ATOM 4144 C CA . ALA B 1 30 ? -15.773 -27.219 14.586 1 25.81 30 ALA B CA 1
ATOM 4145 C C . ALA B 1 30 ? -16.344 -28.484 13.945 1 25.81 30 ALA B C 1
ATOM 4147 O O . ALA B 1 30 ? -16.703 -28.484 12.766 1 25.81 30 ALA B O 1
ATOM 4148 N N . ASP B 1 31 ? -16.172 -29.703 14.367 1 26.28 31 ASP B N 1
ATOM 4149 C CA . ASP B 1 31 ? -17.062 -30.859 14.234 1 26.28 31 ASP B CA 1
ATOM 4150 C C . ASP B 1 31 ? -18.516 -30.438 14.359 1 26.28 31 ASP B C 1
ATOM 4152 O O . ASP B 1 31 ? -18.828 -29.422 14.984 1 26.28 31 ASP B O 1
ATOM 4156 N N . GLU B 1 32 ? -19.578 -31.125 13.633 1 26.91 32 GLU B N 1
ATOM 4157 C CA . GLU B 1 32 ? -21.016 -30.938 13.516 1 26.91 32 GLU B CA 1
ATOM 4158 C C . GLU B 1 32 ? -21.656 -30.703 14.875 1 26.91 32 GLU B C 1
ATOM 4160 O O . GLU B 1 32 ? -22.859 -30.484 14.969 1 26.91 32 GLU B O 1
ATOM 4165 N N . ALA B 1 33 ? -21.203 -31.484 15.945 1 26.81 33 ALA B N 1
ATOM 4166 C CA . ALA B 1 33 ? -22.219 -31.562 17 1 26.81 33 ALA B CA 1
ATOM 4167 C C . ALA B 1 33 ? -22.703 -30.172 17.391 1 26.81 33 ALA B C 1
ATOM 4169 O O . ALA B 1 33 ? -22.219 -29.172 16.859 1 26.81 33 ALA B O 1
ATOM 4170 N N . ASN B 1 34 ? -22.953 -30.031 18.797 1 22.25 34 ASN B N 1
ATOM 4171 C CA . ASN B 1 34 ? -23.719 -28.953 19.406 1 22.25 34 ASN B CA 1
ATOM 4172 C C . ASN B 1 34 ? -23.078 -27.594 19.141 1 22.25 34 ASN B C 1
ATOM 4174 O O . ASN B 1 34 ? -21.922 -27.359 19.531 1 22.25 34 ASN B O 1
ATOM 4178 N N . TYR B 1 35 ? -23.281 -27 17.969 1 24.17 35 TYR B N 1
ATOM 4179 C CA . TYR B 1 35 ? -23.219 -25.562 17.688 1 24.17 35 TYR B CA 1
ATOM 4180 C C . TYR B 1 35 ? -23.547 -24.75 18.938 1 24.17 35 TYR B C 1
ATOM 4182 O O . TYR B 1 35 ? -24.656 -24.219 19.062 1 24.17 35 TYR B O 1
ATOM 4190 N N . SER B 1 36 ? -23.281 -25.266 20.094 1 21.55 36 SER B N 1
ATOM 4191 C CA . SER B 1 36 ? -23.609 -24.312 21.156 1 21.55 36 SER B CA 1
ATOM 4192 C C . SER B 1 36 ? -22.969 -22.938 20.875 1 21.55 36 SER B C 1
ATOM 4194 O O . SER B 1 36 ? -21.828 -22.859 20.438 1 21.55 36 SER B O 1
ATOM 4196 N N . THR B 1 37 ? -23.875 -21.906 20.703 1 24.03 37 THR B N 1
ATOM 4197 C CA . THR B 1 37 ? -24 -20.469 20.438 1 24.03 37 THR B CA 1
ATOM 4198 C C . THR B 1 37 ? -22.812 -19.719 21 1 24.03 37 THR B C 1
ATOM 4200 O O . THR B 1 37 ? -22.281 -18.797 20.359 1 24.03 37 THR B O 1
ATOM 4203 N N . ASP B 1 38 ? -22.703 -19.734 22.297 1 22.3 38 ASP B N 1
ATOM 4204 C CA . ASP B 1 38 ? -22.328 -18.672 23.234 1 22.3 38 ASP B CA 1
ATOM 4205 C C . ASP B 1 38 ? -20.812 -18.547 23.344 1 22.3 38 ASP B C 1
ATOM 4207 O O . ASP B 1 38 ? -20.297 -18.047 24.344 1 22.3 38 ASP B O 1
ATOM 4211 N N . THR B 1 39 ? -20.156 -19.406 22.719 1 24.91 39 THR B N 1
ATOM 4212 C CA . THR B 1 39 ? -18.828 -19.25 23.312 1 24.91 39 THR B CA 1
ATOM 4213 C C . THR B 1 39 ? -18.25 -17.875 22.984 1 24.91 39 THR B C 1
ATOM 4215 O O . THR B 1 39 ? -17.953 -17.578 21.828 1 24.91 39 THR B O 1
ATOM 4218 N N . THR B 1 40 ? -18.594 -16.875 23.828 1 24.39 40 THR B N 1
ATOM 4219 C CA . THR B 1 40 ? -18.203 -15.492 24.125 1 24.39 40 THR B CA 1
ATOM 4220 C C . THR B 1 40 ? -16.688 -15.328 24.031 1 24.39 40 THR B C 1
ATOM 4222 O O . THR B 1 40 ? -15.961 -15.781 24.922 1 24.39 40 THR B O 1
ATOM 4225 N N . ARG B 1 41 ? -16.25 -15.68 23.031 1 27.12 41 ARG B N 1
ATOM 4226 C CA . ARG B 1 41 ? -14.82 -15.391 23.031 1 27.12 41 ARG B CA 1
ATOM 4227 C C . ARG B 1 41 ? -14.531 -14.023 23.656 1 27.12 41 ARG B C 1
ATOM 4229 O O . ARG B 1 41 ? -14.922 -12.992 23.094 1 27.12 41 ARG B O 1
ATOM 4236 N N . SER B 1 42 ? -14.406 -13.945 24.969 1 26.58 42 SER B N 1
ATOM 4237 C CA . SER B 1 42 ? -14.125 -12.836 25.875 1 26.58 42 SER B CA 1
ATOM 4238 C C . SER B 1 42 ? -12.984 -11.977 25.344 1 26.58 42 SER B C 1
ATOM 4240 O O . SER B 1 42 ? -11.961 -12.5 24.891 1 26.58 42 SER B O 1
ATOM 4242 N N . LEU B 1 43 ? -13.297 -10.875 24.844 1 29.56 43 LEU B N 1
ATOM 4243 C CA . LEU B 1 43 ? -12.32 -9.805 24.672 1 29.56 43 LEU B CA 1
ATOM 4244 C C . LEU B 1 43 ? -11.164 -9.969 25.656 1 29.56 43 LEU B C 1
ATOM 4246 O O . LEU B 1 43 ? -11.359 -10.438 26.781 1 29.56 43 LEU B O 1
ATOM 4250 N N . ASP B 1 44 ? -10.109 -10.133 25.156 1 29.05 44 ASP B N 1
ATOM 4251 C CA . ASP B 1 44 ? -9 -10.133 26.109 1 29.05 44 ASP B CA 1
ATOM 4252 C C . ASP B 1 44 ? -9.32 -9.281 27.328 1 29.05 44 ASP B C 1
ATOM 4254 O O . ASP B 1 44 ? -9.797 -8.148 27.203 1 29.05 44 ASP B O 1
ATOM 4258 N N . PRO B 1 45 ? -9.516 -9.789 28.406 1 33.09 45 PRO B N 1
ATOM 4259 C CA . PRO B 1 45 ? -9.797 -9.078 29.656 1 33.09 45 PRO B CA 1
ATOM 4260 C C . PRO B 1 45 ? -9.062 -7.746 29.766 1 33.09 45 PRO B C 1
ATOM 4262 O O . PRO B 1 45 ? -9.531 -6.828 30.453 1 33.09 45 PRO B O 1
ATOM 4265 N N . SER B 1 46 ? -7.945 -7.672 29.188 1 32.72 46 SER B N 1
ATOM 4266 C CA . SER B 1 46 ? -7.168 -6.445 29.359 1 32.72 46 SER B CA 1
ATOM 4267 C C . SER B 1 46 ? -7.801 -5.285 28.594 1 32.72 46 SER B C 1
ATOM 4269 O O . SER B 1 46 ? -7.641 -4.125 28.984 1 32.72 46 SER B O 1
ATOM 4271 N N . MET B 1 47 ? -8.344 -5.543 27.5 1 38.47 47 MET B N 1
ATOM 4272 C CA . MET B 1 47 ? -9.078 -4.531 26.75 1 38.47 47 MET B CA 1
ATOM 4273 C C . MET B 1 47 ? -10.352 -4.129 27.484 1 38.47 47 MET B C 1
ATOM 4275 O O . MET B 1 47 ? -10.766 -2.969 27.422 1 38.47 47 MET B O 1
ATOM 4279 N N . ALA B 1 48 ? -10.984 -5.02 28.047 1 39.31 48 ALA B N 1
ATOM 4280 C CA . ALA B 1 48 ? -12.18 -4.793 28.859 1 39.31 48 ALA B CA 1
ATOM 4281 C C . ALA B 1 48 ? -11.859 -3.893 30.047 1 39.31 48 ALA B C 1
ATOM 4283 O O . ALA B 1 48 ? -12.695 -3.074 30.453 1 39.31 48 ALA B O 1
ATOM 4284 N N . ALA B 1 49 ? -10.695 -4.027 30.547 1 39.56 49 ALA B N 1
ATOM 4285 C CA . ALA B 1 49 ? -10.352 -3.291 31.766 1 39.56 49 ALA B CA 1
ATOM 4286 C C . ALA B 1 49 ? -10.242 -1.794 31.484 1 39.56 49 ALA B C 1
ATOM 4288 O O . ALA B 1 49 ? -10.602 -0.972 32.344 1 39.56 49 ALA B O 1
ATOM 4289 N N . VAL B 1 50 ? -9.719 -1.447 30.328 1 47.56 50 VAL B N 1
ATOM 4290 C CA . VAL B 1 50 ? -9.484 -0.03 30.078 1 47.56 50 VAL B CA 1
ATOM 4291 C C . VAL B 1 50 ? -10.812 0.708 29.969 1 47.56 50 VAL B C 1
ATOM 4293 O O . VAL B 1 50 ? -10.961 1.813 30.5 1 47.56 50 VAL B O 1
ATOM 4296 N N . VAL B 1 51 ? -11.828 0.055 29.453 1 54.47 51 VAL B N 1
ATOM 4297 C CA . VAL B 1 51 ? -13.109 0.742 29.266 1 54.47 51 VAL B CA 1
ATOM 4298 C C . VAL B 1 51 ? -13.844 0.816 30.594 1 54.47 51 VAL B C 1
ATOM 4300 O O . VAL B 1 51 ? -14.57 1.778 30.859 1 54.47 51 VAL B O 1
ATOM 4303 N N . THR B 1 52 ? -13.469 -0.069 31.406 1 54.69 52 THR B N 1
ATOM 4304 C CA . THR B 1 52 ? -14.234 -0.128 32.656 1 54.69 52 THR B CA 1
ATOM 4305 C C . THR B 1 52 ? -13.742 0.929 33.625 1 54.69 52 THR B C 1
ATOM 4307 O O . THR B 1 52 ? -14.5 1.368 34.5 1 54.69 52 THR B O 1
ATOM 4310 N N . ASP B 1 53 ? -12.547 1.496 33.438 1 63.53 53 ASP B N 1
ATOM 4311 C CA . ASP B 1 53 ? -12.023 2.424 34.438 1 63.53 53 ASP B CA 1
ATOM 4312 C C . ASP B 1 53 ? -12.258 3.873 34.031 1 63.53 53 ASP B C 1
ATOM 4314 O O . ASP B 1 53 ? -11.867 4.801 34.719 1 63.53 53 ASP B O 1
ATOM 4318 N N . ILE B 1 54 ? -13.016 4.105 32.969 1 77.38 54 ILE B N 1
ATOM 4319 C CA . ILE B 1 54 ? -13.281 5.465 32.531 1 77.38 54 ILE B CA 1
ATOM 4320 C C . ILE B 1 54 ? -14.625 5.938 33.062 1 77.38 54 ILE B C 1
ATOM 4322 O O . ILE B 1 54 ? -15.633 5.238 32.938 1 77.38 54 ILE B O 1
ATOM 4326 N N . SER B 1 55 ? -14.609 7.012 33.75 1 82.44 55 SER B N 1
ATOM 4327 C CA . SER B 1 55 ? -15.859 7.566 34.25 1 82.44 55 SER B CA 1
ATOM 4328 C C . SER B 1 55 ? -16.766 8.031 33.125 1 82.44 55 SER B C 1
ATOM 4330 O O . SER B 1 55 ? -16.281 8.289 32 1 82.44 55 SER B O 1
ATOM 4332 N N . VAL B 1 56 ? -17.984 8.141 33.375 1 85 56 VAL B N 1
ATOM 4333 C CA . VAL B 1 56 ? -18.953 8.57 32.375 1 85 56 VAL B CA 1
ATOM 4334 C C . VAL B 1 56 ? -18.641 9.984 31.906 1 85 56 VAL B C 1
ATOM 4336 O O . VAL B 1 56 ? -18.75 10.297 30.719 1 85 56 VAL B O 1
ATOM 4339 N N . ARG B 1 57 ? -18.188 10.797 32.844 1 85 57 ARG B N 1
ATOM 4340 C CA . ARG B 1 57 ? -17.844 12.18 32.5 1 85 57 ARG B CA 1
ATOM 4341 C C . ARG B 1 57 ? -16.641 12.227 31.547 1 85 57 ARG B C 1
ATOM 4343 O O . ARG B 1 57 ? -16.641 12.984 30.562 1 85 57 ARG B O 1
ATOM 4350 N N . GLU B 1 58 ? -15.68 11.422 31.859 1 84.62 58 GLU B N 1
ATOM 4351 C CA . GLU B 1 58 ? -14.492 11.359 31.016 1 84.62 58 GLU B CA 1
ATOM 4352 C C . GLU B 1 58 ? -14.828 10.789 29.641 1 84.62 58 GLU B C 1
ATOM 4354 O O . GLU B 1 58 ? -14.391 11.312 28.609 1 84.62 58 GLU B O 1
AT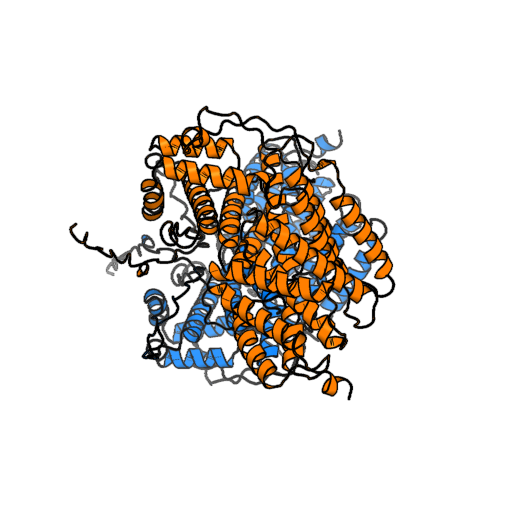OM 4359 N N . GLY B 1 59 ? -15.547 9.758 29.703 1 86.94 59 GLY B N 1
ATOM 4360 C CA . GLY B 1 59 ? -15.961 9.141 28.453 1 86.94 59 GLY B CA 1
ATOM 4361 C C . GLY B 1 59 ? -16.75 10.078 27.562 1 86.94 59 GLY B C 1
ATOM 4362 O O . GLY B 1 59 ? -16.531 10.125 26.344 1 86.94 59 GLY B O 1
ATOM 4363 N N . ALA B 1 60 ? -17.656 10.758 28.156 1 88.94 60 ALA B N 1
ATOM 4364 C CA . ALA B 1 60 ? -18.469 11.734 27.438 1 88.94 60 ALA B CA 1
ATOM 4365 C C . ALA B 1 60 ? -17.594 12.828 26.828 1 88.94 60 ALA B C 1
ATOM 4367 O O . ALA B 1 60 ? -17.828 13.266 25.703 1 88.94 60 ALA B O 1
ATOM 4368 N N . SER B 1 61 ? -16.625 13.219 27.594 1 87.31 61 SER B N 1
ATOM 4369 C CA . SER B 1 61 ? -15.703 14.242 27.125 1 87.31 61 SER B CA 1
ATOM 4370 C C . SER B 1 61 ? -14.906 13.75 25.922 1 87.31 61 SER B C 1
ATOM 4372 O O . SER B 1 61 ? -14.664 14.508 24.984 1 87.31 61 SER B O 1
ATOM 4374 N N . PHE B 1 62 ? -14.445 12.492 25.953 1 87.62 62 PHE B N 1
ATOM 4375 C CA . PHE B 1 62 ? -13.695 11.914 24.859 1 87.62 62 PHE B CA 1
ATOM 4376 C C . PHE B 1 62 ? -14.555 11.812 23.609 1 87.62 62 PHE B C 1
ATOM 4378 O O . PHE B 1 62 ? -14.109 12.141 22.5 1 87.62 62 PHE B O 1
ATOM 4385 N N . PHE B 1 63 ? -15.75 11.391 23.797 1 90.62 63 PHE B N 1
ATOM 4386 C CA . PHE B 1 63 ? -16.688 11.305 22.672 1 90.62 63 PHE B CA 1
ATOM 4387 C C . PHE B 1 63 ? -16.922 12.68 22.062 1 90.62 63 PHE B C 1
ATOM 4389 O O . PHE B 1 63 ? -16.922 12.836 20.844 1 90.62 63 PHE B O 1
ATOM 4396 N N . GLN B 1 64 ? -17.125 13.602 22.922 1 87.25 64 GLN B N 1
ATOM 4397 C CA . GLN B 1 64 ? -17.375 14.961 22.453 1 87.25 64 GLN B CA 1
ATOM 4398 C C . GLN B 1 64 ? -16.203 15.492 21.641 1 87.25 64 GLN B C 1
ATOM 4400 O O . GLN B 1 64 ? -16.391 16.094 20.578 1 87.25 64 GLN B O 1
ATOM 4405 N N . THR B 1 65 ? -15.039 15.258 22.156 1 84.75 65 THR B N 1
ATOM 4406 C CA . THR B 1 65 ? -13.844 15.719 21.469 1 84.75 65 THR B CA 1
ATOM 4407 C C . THR B 1 65 ? -13.727 15.062 20.094 1 84.75 65 THR B C 1
ATOM 4409 O O . THR B 1 65 ? -13.438 15.734 19.094 1 84.75 65 THR B O 1
ATOM 4412 N N . TYR B 1 66 ? -13.938 13.797 20.062 1 88.38 66 TYR B N 1
ATOM 4413 C CA . TYR B 1 66 ? -13.859 13.086 18.797 1 88.38 66 TYR B CA 1
ATOM 4414 C C . TYR B 1 66 ? -14.852 13.641 17.797 1 88.38 66 TYR B C 1
ATOM 4416 O O . TYR B 1 66 ? -14.492 13.922 16.641 1 88.38 66 TYR B O 1
ATOM 4424 N N . PHE B 1 67 ? -16.062 13.805 18.156 1 89.12 67 PHE B N 1
ATOM 4425 C CA . PHE B 1 67 ? -17.141 14.156 17.234 1 89.12 67 PHE B CA 1
ATOM 4426 C C . PHE B 1 67 ? -17.109 15.648 16.922 1 89.12 67 PHE B C 1
ATOM 4428 O O . PHE B 1 67 ? -17.75 16.094 15.977 1 89.12 67 PHE B O 1
ATOM 4435 N N . GLU B 1 68 ? -16.312 16.359 17.641 1 81.69 68 GLU B N 1
ATOM 4436 C CA . GLU B 1 68 ? -16.156 17.766 17.312 1 81.69 68 GLU B CA 1
ATOM 4437 C C . GLU B 1 68 ? -14.969 17.984 16.375 1 81.69 68 GLU B C 1
ATOM 4439 O O . GLU B 1 68 ? -14.984 18.906 15.555 1 81.69 68 GLU B O 1
ATOM 4444 N N . ILE B 1 69 ? -14.023 17.125 16.531 1 82.75 69 ILE B N 1
ATOM 4445 C CA . ILE B 1 69 ? -12.766 17.422 15.859 1 82.75 69 ILE B CA 1
ATOM 4446 C C . ILE B 1 69 ? -12.594 16.484 14.656 1 82.75 69 ILE B C 1
ATOM 4448 O O . ILE B 1 69 ? -12.297 16.938 13.547 1 82.75 69 ILE B O 1
ATOM 4452 N N . ILE B 1 70 ? -12.789 15.219 14.812 1 88.88 70 ILE B N 1
ATOM 4453 C CA . ILE B 1 70 ? -12.438 14.25 13.781 1 88.88 70 ILE B CA 1
ATOM 4454 C C . ILE B 1 70 ? -13.648 13.992 12.883 1 88.88 70 ILE B C 1
ATOM 4456 O O . ILE B 1 70 ? -13.539 14.078 11.656 1 88.88 70 ILE B O 1
ATOM 4460 N N . HIS B 1 71 ? -14.781 13.758 13.398 1 90.06 71 HIS B N 1
ATOM 4461 C CA . HIS B 1 71 ? -15.93 13.25 12.648 1 90.06 71 HIS B CA 1
ATOM 4462 C C . HIS B 1 71 ? -16.359 14.242 11.578 1 90.06 71 HIS B C 1
ATOM 4464 O O . HIS B 1 71 ? -16.703 13.844 10.461 1 90.06 71 HIS B O 1
ATOM 4470 N N . PRO B 1 72 ? -16.406 15.5 11.828 1 84.75 72 PRO B N 1
ATOM 4471 C CA . PRO B 1 72 ? -16.844 16.422 10.781 1 84.75 72 PRO B CA 1
ATOM 4472 C C . PRO B 1 72 ? -15.891 16.469 9.586 1 84.75 72 PRO B C 1
ATOM 4474 O O . PRO B 1 72 ? -16.312 16.766 8.469 1 84.75 72 PRO B O 1
ATOM 4477 N N . ARG B 1 73 ? -14.688 16.188 9.875 1 88.19 73 ARG B N 1
ATOM 4478 C CA . ARG B 1 73 ? -13.672 16.234 8.82 1 88.19 73 ARG B CA 1
ATOM 4479 C C . ARG B 1 73 ? -13.516 14.875 8.148 1 88.19 73 ARG B C 1
ATOM 4481 O O . ARG B 1 73 ? -13.148 14.797 6.977 1 88.19 73 ARG B O 1
ATOM 4488 N N . TYR B 1 74 ? -13.727 13.891 8.969 1 93.69 74 TYR B N 1
ATOM 4489 C CA . TYR B 1 74 ? -13.633 12.516 8.492 1 93.69 74 TYR B CA 1
ATOM 4490 C C . TYR B 1 74 ? -14.797 11.68 9.016 1 93.69 74 TYR B C 1
ATOM 4492 O O . TYR B 1 74 ? -14.641 10.93 9.992 1 93.69 74 TYR B O 1
ATOM 4500 N N . PRO B 1 75 ? -15.891 11.727 8.336 1 94.44 75 PRO B N 1
ATOM 4501 C CA . PRO B 1 75 ? -17.125 11.109 8.836 1 94.44 75 PRO B CA 1
ATOM 4502 C C . PRO B 1 75 ? -17.25 9.641 8.461 1 94.44 75 PRO B C 1
ATOM 4504 O O . PRO B 1 75 ? -18.25 9.227 7.867 1 94.44 75 PRO B O 1
ATOM 4507 N N . PHE B 1 76 ? -16.422 8.789 8.953 1 97.06 76 PHE B N 1
ATOM 4508 C CA . PHE B 1 76 ? -16.422 7.391 8.547 1 97.06 76 PHE B CA 1
ATOM 4509 C C . PHE B 1 76 ? -17.141 6.535 9.594 1 97.06 76 PHE B C 1
ATOM 4511 O O . PHE B 1 76 ? -17.312 5.328 9.398 1 97.06 76 PHE B O 1
ATOM 4518 N N . LEU B 1 77 ? -17.547 7.129 10.695 1 95.88 77 LEU B N 1
ATOM 4519 C CA . LEU B 1 77 ? -18.281 6.363 11.695 1 95.88 77 LEU B CA 1
ATOM 4520 C C . LEU B 1 77 ? -19.766 6.641 11.617 1 95.88 77 LEU B C 1
ATOM 4522 O O . LEU B 1 77 ? -20.188 7.758 11.297 1 95.88 77 LEU B O 1
ATOM 4526 N N . ASP B 1 78 ? -20.453 5.594 11.859 1 93.25 78 ASP B N 1
ATOM 4527 C CA . ASP B 1 78 ? -21.891 5.738 12 1 93.25 78 ASP B CA 1
ATOM 4528 C C . ASP B 1 78 ? -22.266 6.316 13.367 1 93.25 78 ASP B C 1
ATOM 4530 O O . ASP B 1 78 ? -22.094 5.652 14.391 1 93.25 78 ASP B O 1
ATOM 4534 N N . VAL B 1 79 ? -22.891 7.473 13.367 1 91.31 79 VAL B N 1
ATOM 4535 C CA . VAL B 1 79 ? -23.172 8.203 14.602 1 91.31 79 VAL B CA 1
ATOM 4536 C C . VAL B 1 79 ? -24.172 7.422 15.453 1 91.31 79 VAL B C 1
ATOM 4538 O O . VAL B 1 79 ? -24.062 7.387 16.672 1 91.31 79 VAL B O 1
ATOM 4541 N N . GLU B 1 80 ? -25.141 6.797 14.781 1 90.25 80 GLU B N 1
ATOM 4542 C CA . GLU B 1 80 ? -26.141 6.031 15.516 1 90.25 80 GLU B CA 1
ATOM 4543 C C . GLU B 1 80 ? -25.516 4.82 16.203 1 90.25 80 GLU B C 1
ATOM 4545 O O . GLU B 1 80 ? -25.875 4.496 17.344 1 90.25 80 GLU B O 1
ATOM 4550 N N . GLU B 1 81 ? -24.656 4.223 15.5 1 90.81 81 GLU B N 1
ATOM 4551 C CA . GLU B 1 81 ? -23.969 3.072 16.078 1 90.81 81 GLU B CA 1
ATOM 4552 C C . GLU B 1 81 ? -23.094 3.49 17.266 1 90.81 81 GLU B C 1
ATOM 4554 O O . GLU B 1 81 ? -23.016 2.77 18.266 1 90.81 81 GLU B O 1
ATOM 4559 N N . CYS B 1 82 ? -22.5 4.602 17.141 1 93.31 82 CYS B N 1
ATOM 4560 C CA . CYS B 1 82 ? -21.656 5.113 18.219 1 93.31 82 CYS B CA 1
ATOM 4561 C C . CYS B 1 82 ? -22.5 5.508 19.438 1 93.31 82 CYS B C 1
ATOM 4563 O O . CYS B 1 82 ? -22.094 5.27 20.578 1 93.31 82 CYS B O 1
ATOM 4565 N N . SER B 1 83 ? -23.625 6.09 19.109 1 91.56 83 SER B N 1
ATOM 4566 C CA . SER B 1 83 ? -24.547 6.461 20.188 1 91.56 83 SER B CA 1
ATOM 4567 C C . SER B 1 83 ? -25.031 5.23 20.953 1 91.56 83 SER B C 1
ATOM 4569 O O . SER B 1 83 ? -25.094 5.238 22.188 1 91.56 83 SER B O 1
ATOM 4571 N N . THR B 1 84 ? -25.328 4.242 20.188 1 90.25 84 THR B N 1
ATOM 4572 C CA . THR B 1 84 ? -25.797 3.002 20.797 1 90.25 84 THR B CA 1
ATOM 4573 C C . THR B 1 84 ? -24.703 2.385 21.656 1 90.25 84 THR B C 1
ATOM 4575 O O . THR B 1 84 ? -24.969 1.917 22.766 1 90.25 84 THR B O 1
ATOM 4578 N N . ALA B 1 85 ? -23.531 2.379 21.141 1 89.62 85 ALA B N 1
ATOM 4579 C CA . ALA B 1 85 ? -22.406 1.834 21.891 1 89.62 85 ALA B CA 1
ATOM 4580 C C . ALA B 1 85 ? -22.156 2.619 23.188 1 89.62 85 ALA B C 1
ATOM 4582 O O . ALA B 1 85 ? -21.875 2.033 24.234 1 89.62 85 ALA B O 1
ATOM 4583 N N . TYR B 1 86 ? -22.297 3.881 23.125 1 91.31 86 TYR B N 1
ATOM 4584 C CA . TYR B 1 86 ? -22.109 4.75 24.281 1 91.31 86 TYR B CA 1
ATOM 4585 C C . TYR B 1 86 ? -23.156 4.461 25.359 1 91.31 86 TYR B C 1
ATOM 4587 O O . TYR B 1 86 ? -22.828 4.359 26.547 1 91.31 86 TYR B O 1
ATOM 4595 N N . ILE B 1 87 ? -24.391 4.32 24.938 1 90.62 87 ILE B N 1
ATOM 4596 C CA . ILE B 1 87 ? -25.484 4.078 25.859 1 90.62 87 ILE B CA 1
ATOM 4597 C C . ILE B 1 87 ? -25.297 2.723 26.547 1 90.62 87 ILE B C 1
ATOM 4599 O O . ILE B 1 87 ? -25.5 2.598 27.75 1 90.62 87 ILE B O 1
ATOM 4603 N N . LYS B 1 88 ? -24.922 1.797 25.719 1 86.75 88 LYS B N 1
ATOM 4604 C CA . LYS B 1 88 ? -24.688 0.464 26.266 1 86.75 88 LYS B CA 1
ATOM 4605 C C . LYS B 1 88 ? -23.547 0.476 27.281 1 86.75 88 LYS B C 1
ATOM 4607 O O . LYS B 1 88 ? -23.609 -0.213 28.297 1 86.75 88 LYS B O 1
ATOM 4612 N N . TRP B 1 89 ? -22.531 1.147 27 1 87.5 89 TRP B N 1
ATOM 4613 C CA . TRP B 1 89 ? -21.391 1.268 27.906 1 87.5 89 TRP B CA 1
ATOM 4614 C C . TRP B 1 89 ? -21.797 1.962 29.203 1 87.5 89 TRP B C 1
ATOM 4616 O O . TRP B 1 89 ? -21.469 1.49 30.297 1 87.5 89 TRP B O 1
ATOM 4626 N N . LYS B 1 90 ? -22.5 3.049 29.062 1 88.56 90 LYS B N 1
ATOM 4627 C CA . LYS B 1 90 ? -22.953 3.801 30.234 1 88.56 90 LYS B CA 1
ATOM 4628 C C . LYS B 1 90 ? -23.844 2.939 31.125 1 88.56 90 LYS B C 1
ATOM 4630 O O . LYS B 1 90 ? -23.797 3.057 32.344 1 88.56 90 LYS B O 1
ATOM 4635 N N . ALA B 1 91 ? -24.562 2.111 30.422 1 86.88 91 ALA B N 1
ATOM 4636 C CA . ALA B 1 91 ? -25.484 1.244 31.156 1 86.88 91 ALA B CA 1
ATOM 4637 C C . ALA B 1 91 ? -24.75 0.042 31.734 1 86.88 91 ALA B C 1
ATOM 4639 O O . ALA B 1 91 ? -25.328 -0.744 32.5 1 86.88 91 ALA B O 1
ATOM 4640 N N . GLY B 1 92 ? -23.453 -0.147 31.438 1 79.44 92 GLY B N 1
ATOM 4641 C CA . GLY B 1 92 ? -22.672 -1.271 31.938 1 79.44 92 GLY B CA 1
ATOM 4642 C C . GLY B 1 92 ? -22.938 -2.561 31.188 1 79.44 92 GLY B C 1
ATOM 4643 O O . GLY B 1 92 ? -22.562 -3.641 31.641 1 79.44 92 GLY B O 1
ATOM 4644 N N . GLU B 1 93 ? -23.562 -2.508 30.062 1 76.75 93 GLU B N 1
ATOM 4645 C CA . GLU B 1 93 ? -23.969 -3.684 29.297 1 76.75 93 GLU B CA 1
ATOM 4646 C C . GLU B 1 93 ? -22.828 -4.211 28.438 1 76.75 93 GLU B C 1
ATOM 4648 O O . GLU B 1 93 ? -22.844 -5.367 28.016 1 76.75 93 GLU B O 1
ATOM 4653 N N . ILE B 1 94 ? -21.953 -3.426 27.953 1 67.5 94 ILE B N 1
ATOM 4654 C CA . ILE B 1 94 ? -20.875 -3.836 27.047 1 67.5 94 ILE B CA 1
ATOM 4655 C C . ILE B 1 94 ? -20.016 -4.895 27.734 1 67.5 94 ILE B C 1
ATOM 4657 O O . ILE B 1 94 ? -19.5 -5.805 27.078 1 67.5 94 ILE B O 1
ATOM 4661 N N . ALA B 1 95 ? -19.812 -4.781 29.016 1 57.69 95 ALA B N 1
ATOM 4662 C CA . ALA B 1 95 ? -19.031 -5.75 29.781 1 57.69 95 ALA B CA 1
ATOM 4663 C C . ALA B 1 95 ? -19.75 -7.086 29.875 1 57.69 95 ALA B C 1
ATOM 4665 O O . ALA B 1 95 ? -19.125 -8.133 30.062 1 57.69 95 ALA B O 1
ATOM 4666 N N . THR B 1 96 ? -20.969 -7.066 29.719 1 51.75 96 THR B N 1
ATOM 4667 C CA . THR B 1 96 ? -21.734 -8.266 30.047 1 51.75 96 THR B CA 1
ATOM 4668 C C . THR B 1 96 ? -22.172 -9 28.781 1 51.75 96 THR B C 1
ATOM 4670 O O . THR B 1 96 ? -22.438 -10.203 28.812 1 51.75 96 THR B O 1
ATOM 4673 N N . CYS B 1 97 ? -22.406 -8.273 27.672 1 49.19 97 CYS B N 1
ATOM 4674 C CA . CYS B 1 97 ? -23.016 -8.961 26.531 1 49.19 97 CYS B CA 1
ATOM 4675 C C . CYS B 1 97 ? -21.969 -9.43 25.547 1 49.19 97 CYS B C 1
ATOM 4677 O O . CYS B 1 97 ? -21.031 -8.688 25.219 1 49.19 97 CYS B O 1
ATOM 4679 N N . GLY B 1 98 ? -21.781 -10.789 25.312 1 50.56 98 GLY B N 1
ATOM 4680 C CA . GLY B 1 98 ? -20.891 -11.555 24.453 1 50.56 98 GLY B CA 1
ATOM 4681 C C . GLY B 1 98 ? -20.766 -10.984 23.047 1 50.56 98 GLY B C 1
ATOM 4682 O O . GLY B 1 98 ? -19.75 -11.172 22.375 1 50.56 98 GLY B O 1
ATOM 4683 N N . ASN B 1 99 ? -21.891 -10.43 22.453 1 53.25 99 ASN B N 1
ATOM 4684 C CA . ASN B 1 99 ? -21.984 -10.062 21.047 1 53.25 99 ASN B CA 1
ATOM 4685 C C . ASN B 1 99 ? -21.562 -8.617 20.812 1 53.25 99 ASN B C 1
ATOM 4687 O O . ASN B 1 99 ? -21.953 -8 19.828 1 53.25 99 ASN B O 1
ATOM 4691 N N . ASN B 1 100 ? -20.641 -8.133 21.734 1 65.81 100 ASN B N 1
ATOM 4692 C CA . ASN B 1 100 ? -20.422 -6.695 21.703 1 65.81 100 ASN B CA 1
ATOM 4693 C C . ASN B 1 100 ? -18.984 -6.355 21.297 1 65.81 100 ASN B C 1
ATOM 4695 O O . ASN B 1 100 ? -18.469 -5.305 21.672 1 65.81 100 ASN B O 1
ATOM 4699 N N . ALA B 1 101 ? -18.516 -7.316 20.578 1 71.31 101 ALA B N 1
ATOM 4700 C CA . ALA B 1 101 ? -17.109 -7.117 20.25 1 71.31 101 ALA B CA 1
ATOM 4701 C C . ALA B 1 101 ? -16.906 -5.836 19.438 1 71.31 101 ALA B C 1
ATOM 4703 O O . ALA B 1 101 ? -15.984 -5.059 19.719 1 71.31 101 ALA B O 1
ATOM 4704 N N . TRP B 1 102 ? -17.875 -5.582 18.594 1 80.31 102 TRP B N 1
ATOM 4705 C CA . TRP B 1 102 ? -17.766 -4.398 17.75 1 80.31 102 TRP B CA 1
ATOM 4706 C C . TRP B 1 102 ? -17.953 -3.125 18.562 1 80.31 102 TRP B C 1
ATOM 4708 O O . TRP B 1 102 ? -17.156 -2.191 18.469 1 80.31 102 TRP B O 1
ATOM 4718 N N . SER B 1 103 ? -18.938 -3.143 19.391 1 81.69 103 SER B N 1
ATOM 4719 C CA . SER B 1 103 ? -19.219 -1.963 20.203 1 81.69 103 SER B CA 1
ATOM 4720 C C . SER B 1 103 ? -18.078 -1.65 21.156 1 81.69 103 SER B C 1
ATOM 4722 O O . SER B 1 103 ? -17.719 -0.484 21.359 1 81.69 103 SER B O 1
ATOM 4724 N N . THR B 1 104 ? -17.562 -2.627 21.703 1 80.62 104 THR B N 1
ATOM 4725 C CA . THR B 1 104 ? -16.453 -2.439 22.625 1 80.62 104 THR B CA 1
ATOM 4726 C C . THR B 1 104 ? -15.234 -1.876 21.906 1 80.62 104 THR B C 1
ATOM 4728 O O . THR B 1 104 ? -14.562 -0.971 22.406 1 80.62 104 THR B O 1
ATOM 4731 N N . CYS B 1 105 ? -14.977 -2.428 20.766 1 82 105 CYS B N 1
ATOM 4732 C CA . CYS B 1 105 ? -13.859 -1.95 19.969 1 82 105 CYS B CA 1
ATOM 4733 C C . CYS B 1 105 ? -14.039 -0.486 19.594 1 82 105 CYS B C 1
ATOM 4735 O O . CYS B 1 105 ? -13.109 0.314 19.719 1 82 105 CYS B O 1
ATOM 4737 N N . LEU B 1 106 ? -15.203 -0.2 19.188 1 86.88 106 LEU B N 1
ATOM 4738 C CA . LEU B 1 106 ? -15.531 1.165 18.797 1 86.88 106 LEU B CA 1
ATOM 4739 C C . LEU B 1 106 ? -15.336 2.131 19.953 1 86.88 106 LEU B C 1
ATOM 4741 O O . LEU B 1 106 ? -14.719 3.188 19.797 1 86.88 106 LEU B O 1
ATOM 4745 N N . LEU B 1 107 ? -15.82 1.742 21.078 1 86.75 107 LEU B N 1
ATOM 4746 C CA . LEU B 1 107 ? -15.742 2.586 22.266 1 86.75 107 LEU B CA 1
ATOM 4747 C C . LEU B 1 107 ? -14.289 2.834 22.641 1 86.75 107 LEU B C 1
ATOM 4749 O O . LEU B 1 107 ? -13.891 3.975 22.906 1 86.75 107 LEU B O 1
ATOM 4753 N N . LYS B 1 108 ? -13.578 1.818 22.656 1 83.19 108 LYS B N 1
ATOM 4754 C CA . LYS B 1 108 ? -12.172 1.915 23.047 1 83.19 108 LYS B CA 1
ATOM 4755 C C . LYS B 1 108 ? -11.406 2.863 22.141 1 83.19 108 LYS B C 1
ATOM 4757 O O . LYS B 1 108 ? -10.617 3.689 22.609 1 83.19 108 LYS B O 1
ATOM 4762 N N . LEU B 1 109 ? -11.664 2.738 20.922 1 88.19 109 LEU B N 1
ATOM 4763 C CA . LEU B 1 109 ? -10.906 3.521 19.953 1 88.19 109 LEU B CA 1
ATOM 4764 C C . LEU B 1 109 ? -11.367 4.973 19.938 1 88.19 109 LEU B C 1
ATOM 4766 O O . LEU B 1 109 ? -10.562 5.887 19.734 1 88.19 109 LEU B O 1
ATOM 4770 N N . ILE B 1 110 ? -12.586 5.152 20.156 1 91.06 110 ILE B N 1
ATOM 4771 C CA . ILE B 1 110 ? -13.07 6.523 20.25 1 91.06 110 ILE B CA 1
ATOM 4772 C C . ILE B 1 110 ? -12.516 7.18 21.516 1 91.06 110 ILE B C 1
ATOM 4774 O O . ILE B 1 110 ? -12.086 8.336 21.484 1 91.06 110 ILE B O 1
ATOM 4778 N N . PHE B 1 111 ? -12.516 6.422 22.625 1 86.88 111 PHE B N 1
ATOM 4779 C CA . PHE B 1 111 ? -11.914 6.926 23.844 1 86.88 111 PHE B CA 1
ATOM 4780 C C . PHE B 1 111 ? -10.445 7.273 23.625 1 86.88 111 PHE B C 1
ATOM 4782 O O . PHE B 1 111 ? -9.984 8.336 24.062 1 86.88 111 PHE B O 1
ATOM 4789 N N . ALA B 1 112 ? -9.773 6.406 22.953 1 83.88 112 ALA B N 1
ATOM 4790 C CA . ALA B 1 112 ? -8.344 6.609 22.703 1 83.88 112 ALA B CA 1
ATOM 4791 C C . ALA B 1 112 ? -8.102 7.863 21.875 1 83.88 112 ALA B C 1
ATOM 4793 O O . ALA B 1 112 ? -7.215 8.664 22.188 1 83.88 112 ALA B O 1
ATOM 4794 N N . ASN B 1 113 ? -8.828 8.078 20.859 1 87.81 113 ASN B N 1
ATOM 4795 C CA . ASN B 1 113 ? -8.672 9.242 20 1 87.81 113 ASN B CA 1
ATOM 4796 C C . ASN B 1 113 ? -9.055 10.531 20.719 1 87.81 113 ASN B C 1
ATOM 4798 O O . ASN B 1 113 ? -8.383 11.555 20.578 1 87.81 113 ASN B O 1
ATOM 4802 N N . GLY B 1 114 ? -10.172 10.43 21.438 1 84.75 114 GLY B N 1
ATOM 4803 C CA . GLY B 1 114 ? -10.547 11.594 22.219 1 84.75 114 GLY B CA 1
ATOM 4804 C C . GLY B 1 114 ? -9.5 11.984 23.25 1 84.75 114 GLY B C 1
ATOM 4805 O O . GLY B 1 114 ? -9.195 13.164 23.422 1 84.75 114 GLY B O 1
ATOM 4806 N N . ALA B 1 115 ? -8.961 11 23.844 1 82.62 115 ALA B N 1
ATOM 4807 C CA . ALA B 1 115 ? -7.973 11.227 24.906 1 82.62 115 ALA B CA 1
ATOM 4808 C C . ALA B 1 115 ? -6.699 11.852 24.344 1 82.62 115 ALA B C 1
ATOM 4810 O O . ALA B 1 115 ? -6.168 12.805 24.906 1 82.62 115 ALA B O 1
ATOM 4811 N N . ILE B 1 116 ? -6.223 11.328 23.25 1 78.75 116 ILE B N 1
ATOM 4812 C CA . ILE B 1 116 ? -4.965 11.805 22.688 1 78.75 116 ILE B CA 1
ATOM 4813 C C . ILE B 1 116 ? -5.145 13.227 22.156 1 78.75 116 ILE B C 1
ATOM 4815 O O . ILE B 1 116 ? -4.223 14.047 22.234 1 78.75 116 ILE B O 1
ATOM 4819 N N . LEU B 1 117 ? -6.301 13.516 21.688 1 79.06 117 LEU B N 1
ATOM 4820 C CA . LEU B 1 117 ? -6.582 14.852 21.172 1 79.06 117 LEU B CA 1
ATOM 4821 C C . LEU B 1 117 ? -6.641 15.867 22.312 1 79.06 117 LEU B C 1
ATOM 4823 O O . LEU B 1 117 ? -6.18 17 22.172 1 79.06 117 LEU B O 1
ATOM 4827 N N . GLN B 1 118 ? -7.238 15.406 23.344 1 75 118 GLN B N 1
ATOM 4828 C CA . GLN B 1 118 ? -7.324 16.312 24.484 1 75 118 GLN B CA 1
ATOM 4829 C C . GLN B 1 118 ? -5.953 16.516 25.125 1 75 118 GLN B C 1
ATOM 4831 O O . GLN B 1 118 ? -5.648 17.609 25.609 1 75 118 GLN B O 1
ATOM 4836 N N . HIS B 1 119 ? -5.203 15.445 25.094 1 64.62 119 HIS B N 1
ATOM 4837 C CA . HIS B 1 119 ? -3.838 15.578 25.594 1 64.62 119 HIS B CA 1
ATOM 4838 C C . HIS B 1 119 ? -3.023 16.516 24.703 1 64.62 119 HIS B C 1
ATOM 4840 O O . HIS B 1 119 ? -2.221 17.312 25.188 1 64.62 119 HIS B O 1
ATOM 4846 N N . ALA B 1 120 ? -3.24 16.281 23.484 1 54.62 120 ALA B N 1
ATOM 4847 C CA . ALA B 1 120 ? -2.531 17.109 22.516 1 54.62 120 ALA B CA 1
ATOM 4848 C C . ALA B 1 120 ? -2.9 18.578 22.688 1 54.62 120 ALA B C 1
ATOM 4850 O O . ALA B 1 120 ? -2.086 19.469 22.406 1 54.62 120 ALA B O 1
ATOM 4851 N N . TRP B 1 121 ? -4.16 18.734 23.156 1 47.94 121 TRP B N 1
ATOM 4852 C CA . TRP B 1 121 ? -4.629 20.094 23.375 1 47.94 121 TRP B CA 1
ATOM 4853 C C . TRP B 1 121 ? -4.215 20.609 24.75 1 47.94 121 TRP B C 1
ATOM 4855 O O . TRP B 1 121 ? -4.004 21.812 24.938 1 47.94 121 TRP B O 1
ATOM 4865 N N . SER B 1 122 ? -4.34 19.609 25.734 1 49.06 122 SER B N 1
ATOM 4866 C CA . SER B 1 122 ? -4.035 20.047 27.094 1 49.06 122 SER B CA 1
ATOM 4867 C C . SER B 1 122 ? -2.535 20.234 27.281 1 49.06 122 SER B C 1
ATOM 4869 O O . SER B 1 122 ? -1.728 19.578 26.625 1 49.06 122 SER B O 1
ATOM 4871 N N . ASP B 1 123 ? -2.061 21.422 27.656 1 39.5 123 ASP B N 1
ATOM 4872 C CA . ASP B 1 123 ? -0.708 21.703 28.125 1 39.5 123 ASP B CA 1
ATOM 4873 C C . ASP B 1 123 ? -0.118 20.484 28.844 1 39.5 123 ASP B C 1
ATOM 4875 O O . ASP B 1 123 ? -0.85 19.578 29.25 1 39.5 123 ASP B O 1
ATOM 4879 N N . ASN B 1 124 ? 1.204 20.516 29.453 1 37.31 124 ASN B N 1
ATOM 4880 C CA . ASN B 1 124 ? 2.199 19.578 29.969 1 37.31 124 ASN B CA 1
ATOM 4881 C C . ASN B 1 124 ? 1.557 18.484 30.812 1 37.31 124 ASN B C 1
ATOM 4883 O O . ASN B 1 124 ? 2.246 17.594 31.297 1 37.31 124 ASN B O 1
ATOM 4887 N N . ARG B 1 125 ? 0.432 18.719 31.625 1 32.28 125 ARG B N 1
ATOM 4888 C CA . ARG B 1 125 ? 0.339 18.016 32.906 1 32.28 125 ARG B CA 1
ATOM 4889 C C . ARG B 1 125 ? -0.268 16.625 32.688 1 32.28 125 ARG B C 1
ATOM 4891 O O . ARG B 1 125 ? -0.123 15.75 33.562 1 32.28 125 ARG B O 1
ATOM 4898 N N . THR B 1 126 ? -1.389 16.453 32 1 33.72 126 THR B N 1
ATOM 4899 C CA . THR B 1 126 ? -2.16 15.227 32.094 1 33.72 126 THR B CA 1
ATOM 4900 C C . THR B 1 126 ? -1.651 14.195 31.094 1 33.72 126 THR B C 1
ATOM 4902 O O . THR B 1 126 ? -2.096 14.18 29.938 1 33.72 126 THR B O 1
ATOM 4905 N N . ARG B 1 127 ? -0.468 14.219 30.766 1 33.88 127 ARG B N 1
ATOM 4906 C CA . ARG B 1 127 ? 0.257 13.438 29.766 1 33.88 127 ARG B CA 1
ATOM 4907 C C . ARG B 1 127 ? -0.233 11.992 29.734 1 33.88 127 ARG B C 1
ATOM 4909 O O . ARG B 1 127 ? -0.453 11.43 28.656 1 33.88 127 ARG B O 1
ATOM 4916 N N . GLN B 1 128 ? 0.289 11.266 30.781 1 34.25 128 GLN B N 1
ATOM 4917 C CA . GLN B 1 128 ? 0.72 9.867 30.797 1 34.25 128 GLN B CA 1
ATOM 4918 C C . GLN B 1 128 ? -0.477 8.922 30.812 1 34.25 128 GLN B C 1
ATOM 4920 O O . GLN B 1 128 ? -0.312 7.703 30.75 1 34.25 128 GLN B O 1
ATOM 4925 N N . GLN B 1 129 ? -1.649 9.414 31.172 1 33.84 129 GLN B N 1
ATOM 4926 C CA . GLN B 1 129 ? -2.572 8.445 31.75 1 33.84 129 GLN B CA 1
ATOM 4927 C C . GLN B 1 129 ? -3.186 7.559 30.688 1 33.84 129 GLN B C 1
ATOM 4929 O O . GLN B 1 129 ? -3.461 6.383 30.922 1 33.84 129 GLN B O 1
ATOM 4934 N N . LEU B 1 130 ? -3.832 8.219 29.75 1 35.78 130 LEU B N 1
ATOM 4935 C CA . LEU B 1 130 ? -4.703 7.277 29.047 1 35.78 130 LEU B CA 1
ATOM 4936 C C . LEU B 1 130 ? -3.906 6.43 28.062 1 35.78 130 LEU B C 1
ATOM 4938 O O . LEU B 1 130 ? -3.572 6.891 26.969 1 35.78 130 LEU B O 1
ATOM 4942 N N . GLY B 1 131 ? -2.928 5.863 28.469 1 34.59 131 GLY B N 1
ATOM 4943 C CA . GLY B 1 131 ? -2.266 4.773 27.766 1 34.59 131 GLY B CA 1
ATOM 4944 C C . GLY B 1 131 ? -3.23 3.875 27.016 1 34.59 131 GLY B C 1
ATOM 4945 O O . GLY B 1 131 ? -3.459 2.732 27.422 1 34.59 131 GLY B O 1
ATOM 4946 N N . LEU B 1 132 ? -4.352 4.453 26.734 1 34.19 132 LEU B N 1
ATOM 4947 C CA . LEU B 1 132 ? -5.168 3.541 25.938 1 34.19 132 LEU B CA 1
ATOM 4948 C C . LEU B 1 132 ? -4.328 2.85 24.875 1 34.19 132 LEU B C 1
ATOM 4950 O O . LEU B 1 132 ? -3.898 3.482 23.906 1 34.19 132 LEU B O 1
ATOM 4954 N N . ILE B 1 133 ? -3.377 2.125 25.328 1 34.69 133 ILE B N 1
ATOM 4955 C CA . ILE B 1 133 ? -2.539 1.285 24.469 1 34.69 133 ILE B CA 1
ATOM 4956 C C . ILE B 1 133 ? -3.4 0.604 23.406 1 34.69 133 ILE B C 1
ATOM 4958 O O . ILE B 1 133 ? -4.195 -0.285 23.734 1 34.69 133 ILE B O 1
ATOM 4962 N N . PHE B 1 134 ? -4.02 1.448 22.656 1 35.88 134 PHE B N 1
ATOM 4963 C CA . PHE B 1 134 ? -4.734 0.797 21.578 1 35.88 134 PHE B CA 1
ATOM 4964 C C . PHE B 1 134 ? -3.852 -0.239 20.891 1 35.88 134 PHE B C 1
ATOM 4966 O O . PHE B 1 134 ? -2.795 0.098 20.344 1 35.88 134 PHE B O 1
ATOM 4973 N N . GLN B 1 135 ? -3.738 -1.293 21.5 1 32.62 135 GLN B N 1
ATOM 4974 C CA . GLN B 1 135 ? -3.088 -2.436 20.875 1 32.62 135 GLN B CA 1
ATOM 4975 C C . GLN B 1 135 ? -3.439 -2.516 19.391 1 32.62 135 GLN B C 1
ATOM 4977 O O . GLN B 1 135 ? -4.613 -2.455 19.016 1 32.62 135 GLN B O 1
ATOM 4982 N N . GLU B 1 136 ? -2.779 -1.902 18.547 1 35.16 136 GLU B N 1
ATOM 4983 C CA . GLU B 1 136 ? -2.992 -2.199 17.125 1 35.16 136 GLU B CA 1
ATOM 4984 C C . GLU B 1 136 ? -3.471 -3.635 16.938 1 35.16 136 GLU B C 1
ATOM 4986 O O . GLU B 1 136 ? -2.66 -4.559 16.844 1 35.16 136 GLU B O 1
ATOM 4991 N N . GLN B 1 137 ? -4.316 -4.105 17.75 1 35.41 137 GLN B N 1
ATOM 4992 C CA . GLN B 1 137 ? -4.934 -5.422 17.641 1 35.41 137 GLN B CA 1
ATOM 4993 C C . GLN B 1 137 ? -5.098 -5.828 16.172 1 35.41 137 GLN B C 1
ATOM 4995 O O . GLN B 1 137 ? -5.172 -4.973 15.289 1 35.41 137 GLN B O 1
ATOM 5000 N N . ASN B 1 138 ? -4.973 -7.148 15.922 1 37.25 138 ASN B N 1
ATOM 5001 C CA . ASN B 1 138 ? -5.219 -7.926 14.711 1 37.25 138 ASN B CA 1
ATOM 5002 C C . ASN B 1 138 ? -6.395 -7.367 13.914 1 37.25 138 ASN B C 1
ATOM 5004 O O . ASN B 1 138 ? -7.543 -7.75 14.141 1 37.25 138 ASN B O 1
ATOM 5008 N N . ILE B 1 139 ? -6.395 -6.105 13.828 1 37.31 139 ILE B N 1
ATOM 5009 C CA . ILE B 1 139 ? -7.527 -5.531 13.109 1 37.31 139 ILE B CA 1
ATOM 5010 C C . ILE B 1 139 ? -7.945 -6.453 11.969 1 37.31 139 ILE B C 1
ATOM 5012 O O . ILE B 1 139 ? -9.133 -6.652 11.727 1 37.31 139 ILE B O 1
ATOM 5016 N N . ILE B 1 140 ? -6.879 -6.898 11.18 1 40.78 140 ILE B N 1
ATOM 5017 C CA . ILE B 1 140 ? -7.293 -7.543 9.938 1 40.78 140 ILE B CA 1
ATOM 5018 C C . ILE B 1 140 ? -7.898 -8.914 10.25 1 40.78 140 ILE B C 1
ATOM 5020 O O . ILE B 1 140 ? -8.805 -9.375 9.547 1 40.78 140 ILE B O 1
ATOM 5024 N N . SER B 1 141 ? -7.352 -9.508 11.359 1 36.69 141 SER B N 1
ATOM 5025 C CA . SER B 1 141 ? -7.75 -10.898 11.57 1 36.69 141 SER B CA 1
ATOM 5026 C C . SER B 1 141 ? -9.188 -10.992 12.078 1 36.69 141 SER B C 1
ATOM 5028 O O . SER B 1 141 ? -9.719 -12.094 12.242 1 36.69 141 SER B O 1
ATOM 5030 N N . ASP B 1 142 ? -9.625 -9.836 12.695 1 39.41 142 ASP B N 1
ATOM 5031 C CA . ASP B 1 142 ? -10.945 -10.156 13.234 1 39.41 142 ASP B CA 1
ATOM 5032 C C . ASP B 1 142 ? -11.969 -10.32 12.109 1 39.41 142 ASP B C 1
ATOM 5034 O O . ASP B 1 142 ? -12.594 -9.344 11.688 1 39.41 142 ASP B O 1
ATOM 5038 N N . PHE B 1 143 ? -11.664 -11.453 11.391 1 45.88 143 PHE B N 1
ATOM 5039 C CA . PHE B 1 143 ? -12.414 -12.07 10.297 1 45.88 143 PHE B CA 1
ATOM 5040 C C . PHE B 1 143 ? -13.914 -11.922 10.516 1 45.88 143 PHE B C 1
ATOM 5042 O O . PHE B 1 143 ? -14.695 -12.055 9.57 1 45.88 143 PHE B O 1
ATOM 5049 N N . PHE B 1 144 ? -14.188 -11.391 11.844 1 52.94 144 PHE B N 1
ATOM 5050 C CA . PHE B 1 144 ? -15.633 -11.5 12 1 52.94 144 PHE B CA 1
ATOM 5051 C C . PHE B 1 144 ? -16.312 -10.203 11.594 1 52.94 144 PHE B C 1
ATOM 5053 O O . PHE B 1 144 ? -17.547 -10.164 11.43 1 52.94 144 PHE B O 1
ATOM 5060 N N . LEU B 1 145 ? -15.352 -9.25 11.203 1 64.06 145 LEU B N 1
ATOM 5061 C CA . LEU B 1 145 ? -16.016 -7.992 10.898 1 64.06 145 LEU B CA 1
ATOM 5062 C C . LEU B 1 145 ? -16.203 -7.824 9.391 1 64.06 145 LEU B C 1
ATOM 5064 O O . LEU B 1 145 ? -15.375 -8.297 8.609 1 64.06 145 LEU B O 1
ATOM 5068 N N . LYS B 1 146 ? -17.266 -7.289 9.211 1 80.31 146 LYS B N 1
ATOM 5069 C CA . LYS B 1 146 ? -17.516 -6.871 7.836 1 80.31 146 LYS B CA 1
ATOM 5070 C C . LYS B 1 146 ? -16.438 -5.902 7.355 1 80.31 146 LYS B C 1
ATOM 5072 O O . LYS B 1 146 ? -15.812 -5.207 8.156 1 80.31 146 LYS B O 1
ATOM 5077 N N . PRO B 1 147 ? -16.141 -5.887 6.113 1 85.69 147 PRO B N 1
ATOM 5078 C CA . PRO B 1 147 ? -15.07 -5.047 5.566 1 85.69 147 PRO B CA 1
ATOM 5079 C C . PRO B 1 147 ? -15.203 -3.584 5.977 1 85.69 147 PRO B C 1
ATOM 5081 O O . PRO B 1 147 ? -14.203 -2.928 6.27 1 85.69 147 PRO B O 1
ATOM 5084 N N . LEU B 1 148 ? -16.422 -3.08 6.035 1 92.5 148 LEU B N 1
ATOM 5085 C CA . LEU B 1 148 ? -16.609 -1.69 6.434 1 92.5 148 LEU B CA 1
ATOM 5086 C C . LEU B 1 148 ? -16.156 -1.468 7.871 1 92.5 148 LEU B C 1
ATOM 5088 O O . LEU B 1 148 ? -15.422 -0.517 8.156 1 92.5 148 LEU B O 1
ATOM 5092 N N . ALA B 1 149 ? -16.578 -2.324 8.75 1 89.56 149 ALA B N 1
ATOM 5093 C CA . ALA B 1 149 ? -16.203 -2.211 10.156 1 89.56 149 ALA B CA 1
ATOM 5094 C C . ALA B 1 149 ? -14.68 -2.297 10.312 1 89.56 149 ALA B C 1
ATOM 5096 O O . ALA B 1 149 ? -14.094 -1.554 11.102 1 89.56 149 ALA B O 1
ATOM 5097 N N . CYS B 1 150 ? -14.055 -3.123 9.523 1 87.38 150 CYS B N 1
ATOM 5098 C CA . CYS B 1 150 ? -12.602 -3.266 9.57 1 87.38 150 CYS B CA 1
ATOM 5099 C C . CYS B 1 150 ? -11.914 -1.977 9.141 1 87.38 150 CYS B C 1
ATOM 5101 O O . CYS B 1 150 ? -10.969 -1.525 9.797 1 87.38 150 CYS B O 1
ATOM 5103 N N . LEU B 1 151 ? -12.398 -1.45 8.062 1 93.12 151 LEU B N 1
ATOM 5104 C CA . LEU B 1 151 ? -11.805 -0.212 7.574 1 93.12 151 LEU B CA 1
ATOM 5105 C C . LEU B 1 151 ? -11.992 0.917 8.586 1 93.12 151 LEU B C 1
ATOM 5107 O O . LEU B 1 151 ? -11.094 1.737 8.773 1 93.12 151 LEU B O 1
ATOM 5111 N N . GLN B 1 152 ? -13.125 0.916 9.219 1 93.75 152 GLN B N 1
ATOM 5112 C CA . GLN B 1 152 ? -13.391 1.928 10.234 1 93.75 152 GLN B CA 1
ATOM 5113 C C . GLN B 1 152 ? -12.422 1.795 11.406 1 93.75 152 GLN B C 1
ATOM 5115 O O . GLN B 1 152 ? -11.914 2.797 11.914 1 93.75 152 GLN B O 1
ATOM 5120 N N . VAL B 1 153 ? -12.164 0.644 11.805 1 89.69 153 VAL B N 1
ATOM 5121 C CA . VAL B 1 153 ? -11.211 0.394 12.883 1 89.69 153 VAL B CA 1
ATOM 5122 C C . VAL B 1 153 ? -9.82 0.862 12.469 1 89.69 153 VAL B C 1
ATOM 5124 O O . VAL B 1 153 ? -9.117 1.51 13.242 1 89.69 153 VAL B O 1
ATOM 5127 N N . MET B 1 154 ? -9.453 0.516 11.266 1 90.38 154 MET B N 1
ATOM 5128 C CA . MET B 1 154 ? -8.148 0.921 10.773 1 90.38 154 MET B CA 1
ATOM 5129 C C . MET B 1 154 ? -8.031 2.441 10.711 1 90.38 154 MET B C 1
ATOM 5131 O O . MET B 1 154 ? -6.98 3.002 11.031 1 90.38 154 MET B O 1
ATOM 5135 N N . LEU B 1 155 ? -9.078 3.084 10.305 1 94.69 155 LEU B N 1
ATOM 5136 C CA . LEU B 1 155 ? -9.086 4.543 10.258 1 94.69 155 LEU B CA 1
ATOM 5137 C C . LEU B 1 155 ? -8.945 5.137 11.648 1 94.69 155 LEU B C 1
ATOM 5139 O O . LEU B 1 155 ? -8.211 6.105 11.844 1 94.69 155 LEU B O 1
ATOM 5143 N N . LEU B 1 156 ? -9.664 4.559 12.578 1 92.31 156 LEU B N 1
ATOM 5144 C CA . LEU B 1 156 ? -9.539 5.035 13.953 1 92.31 156 LEU B CA 1
ATOM 5145 C C . LEU B 1 156 ? -8.109 4.891 14.453 1 92.31 156 LEU B C 1
ATOM 5147 O O . LEU B 1 156 ? -7.59 5.781 15.125 1 92.31 156 LEU B O 1
ATOM 5151 N N . HIS B 1 157 ? -7.5 3.834 14.086 1 87.94 157 HIS B N 1
ATOM 5152 C CA . HIS B 1 157 ? -6.098 3.646 14.445 1 87.94 157 HIS B CA 1
ATOM 5153 C C . HIS B 1 157 ? -5.207 4.66 13.734 1 87.94 157 HIS B C 1
ATOM 5155 O O . HIS B 1 157 ? -4.242 5.16 14.32 1 87.94 157 HIS B O 1
ATOM 5161 N N . ALA B 1 158 ? -5.48 4.863 12.523 1 90.25 158 ALA B N 1
ATOM 5162 C CA . ALA B 1 158 ? -4.695 5.824 11.75 1 90.25 158 ALA B CA 1
ATOM 5163 C C . ALA B 1 158 ? -4.754 7.211 12.383 1 90.25 158 ALA B C 1
ATOM 5165 O O . ALA B 1 158 ? -3.73 7.883 12.523 1 90.25 158 ALA B O 1
ATOM 5166 N N . PHE B 1 159 ? -5.898 7.602 12.805 1 89.69 159 PHE B N 1
ATOM 5167 C CA . PHE B 1 159 ? -6.043 8.914 13.43 1 89.69 159 PHE B CA 1
ATOM 5168 C C . PHE B 1 159 ? -5.312 8.953 14.766 1 89.69 159 PHE B C 1
ATOM 5170 O O . PHE B 1 159 ? -4.734 9.984 15.125 1 89.69 159 PHE B O 1
ATOM 5177 N N . HIS B 1 160 ? -5.438 7.926 15.398 1 85.75 160 HIS B N 1
ATOM 5178 C CA . HIS B 1 160 ? -4.703 7.863 16.656 1 85.75 160 HIS B CA 1
ATOM 5179 C C . HIS B 1 160 ? -3.205 8.039 16.422 1 85.75 160 HIS B C 1
ATOM 5181 O O . HIS B 1 160 ? -2.543 8.781 17.156 1 85.75 160 HIS B O 1
ATOM 5187 N N . GLU B 1 161 ? -2.711 7.391 15.375 1 82.62 161 GLU B N 1
ATOM 5188 C CA . GLU B 1 161 ? -1.284 7.449 15.07 1 82.62 161 GLU B CA 1
ATOM 5189 C C . GLU B 1 161 ? -0.889 8.82 14.531 1 82.62 161 GLU B C 1
ATOM 5191 O O . GLU B 1 161 ? 0.255 9.25 14.695 1 82.62 161 GLU B O 1
ATOM 5196 N N . LEU B 1 162 ? -1.777 9.414 13.891 1 83.25 162 LEU B N 1
ATOM 5197 C CA . LEU B 1 162 ? -1.501 10.75 13.367 1 83.25 162 LEU B CA 1
ATOM 5198 C C . LEU B 1 162 ? -1.114 11.703 14.492 1 83.25 162 LEU B C 1
ATOM 5200 O O . LEU B 1 162 ? -0.404 12.688 14.258 1 83.25 162 LEU B O 1
ATOM 5204 N N . HIS B 1 163 ? -1.659 11.383 15.523 1 74.25 163 HIS B N 1
ATOM 5205 C CA . HIS B 1 163 ? -1.344 12.219 16.672 1 74.25 163 HIS B CA 1
ATOM 5206 C C . HIS B 1 163 ? -0.217 11.609 17.516 1 74.25 163 HIS B C 1
ATOM 5208 O O . HIS B 1 163 ? 0.207 12.195 18.5 1 74.25 163 HIS B O 1
ATOM 5214 N N . GLY B 1 164 ? 0.169 10.414 16.828 1 68.88 164 GLY B N 1
ATOM 5215 C CA . GLY B 1 164 ? 1.344 9.781 17.406 1 68.88 164 GLY B CA 1
ATOM 5216 C C . GLY B 1 164 ? 2.645 10.258 16.797 1 68.88 164 GLY B C 1
ATOM 5217 O O . GLY B 1 164 ? 2.637 10.898 15.734 1 68.88 164 GLY B O 1
ATOM 5218 N N . GLU B 1 165 ? 3.555 10.711 17.391 1 74.25 165 GLU B N 1
ATOM 5219 C CA . GLU B 1 165 ? 4.828 11.336 17.047 1 74.25 165 GLU B CA 1
ATOM 5220 C C . GLU B 1 165 ? 5.719 10.375 16.266 1 74.25 165 GLU B C 1
ATOM 5222 O O . GLU B 1 165 ? 6.906 10.242 16.562 1 74.25 165 GLU B O 1
ATOM 5227 N N . SER B 1 166 ? 5.102 9.609 15.172 1 76.94 166 SER B N 1
ATOM 5228 C CA . SER B 1 166 ? 5.91 8.695 14.367 1 76.94 166 SER B CA 1
ATOM 5229 C C . SER B 1 166 ? 5.441 8.672 12.922 1 76.94 166 SER B C 1
ATOM 5231 O O . SER B 1 166 ? 4.32 8.25 12.633 1 76.94 166 SER B O 1
ATOM 5233 N N . THR B 1 167 ? 6.309 9.047 12.094 1 84.56 167 THR B N 1
ATOM 5234 C CA . THR B 1 167 ? 6.012 9.055 10.664 1 84.56 167 THR B CA 1
ATOM 5235 C C . THR B 1 167 ? 5.832 7.629 10.141 1 84.56 167 THR B C 1
ATOM 5237 O O . THR B 1 167 ? 4.895 7.352 9.391 1 84.56 167 THR B O 1
ATOM 5240 N N . GLU B 1 168 ? 6.684 6.738 10.57 1 81.31 168 GLU B N 1
ATOM 5241 C CA . GLU B 1 168 ? 6.672 5.355 10.094 1 81.31 168 GLU B CA 1
ATOM 5242 C C . GLU B 1 168 ? 5.359 4.664 10.438 1 81.31 168 GLU B C 1
ATOM 5244 O O . GLU B 1 168 ? 4.812 3.916 9.625 1 81.31 168 GLU B O 1
ATOM 5249 N N . ARG B 1 169 ? 4.883 4.945 11.578 1 83 169 ARG B N 1
ATOM 5250 C CA . ARG B 1 169 ? 3.652 4.301 12.016 1 83 169 ARG B CA 1
ATOM 5251 C C . ARG B 1 169 ? 2.451 4.801 11.227 1 83 169 ARG B C 1
ATOM 5253 O O . ARG B 1 169 ? 1.571 4.02 10.859 1 83 169 ARG B O 1
ATOM 5260 N N . VAL B 1 170 ? 2.459 6.055 11.031 1 86.88 170 VAL B N 1
ATOM 5261 C CA . VAL B 1 170 ? 1.356 6.629 10.266 1 86.88 170 VAL B CA 1
ATOM 5262 C C . VAL B 1 170 ? 1.378 6.086 8.836 1 86.88 170 VAL B C 1
ATOM 5264 O O . VAL B 1 170 ? 0.345 5.664 8.312 1 86.88 170 VAL B O 1
ATOM 5267 N N . VAL B 1 171 ? 2.551 6.031 8.234 1 88.81 171 VAL B N 1
ATOM 5268 C CA . VAL B 1 171 ? 2.691 5.547 6.867 1 88.81 171 VAL B CA 1
ATOM 5269 C C . VAL B 1 171 ? 2.258 4.082 6.793 1 88.81 171 VAL B C 1
ATOM 5271 O O . VAL B 1 171 ? 1.561 3.686 5.855 1 88.81 171 VAL B O 1
ATOM 5274 N N . HIS B 1 172 ? 2.578 3.389 7.801 1 84.88 172 HIS B N 1
ATOM 5275 C CA . HIS B 1 172 ? 2.254 1.967 7.848 1 84.88 172 HIS B CA 1
ATOM 5276 C C . HIS B 1 172 ? 0.746 1.749 7.926 1 84.88 172 HIS B C 1
ATOM 5278 O O . HIS B 1 172 ? 0.174 1.04 7.094 1 84.88 172 HIS B O 1
ATOM 5284 N N . ILE B 1 173 ? 0.135 2.365 8.898 1 88.38 173 ILE B N 1
ATOM 5285 C CA . ILE B 1 173 ? -1.278 2.088 9.141 1 88.38 173 ILE B CA 1
ATOM 5286 C C . ILE B 1 173 ? -2.111 2.627 7.977 1 88.38 173 ILE B C 1
ATOM 5288 O O . ILE B 1 173 ? -3.102 2.01 7.574 1 88.38 173 ILE B O 1
ATOM 5292 N N . VAL B 1 174 ? -1.75 3.74 7.484 1 92.31 174 VAL B N 1
ATOM 5293 C CA . VAL B 1 174 ? -2.482 4.312 6.359 1 92.31 174 VAL B CA 1
ATOM 5294 C C . VAL B 1 174 ? -2.297 3.439 5.125 1 92.31 174 VAL B C 1
ATOM 5296 O O . VAL B 1 174 ? -3.25 3.201 4.375 1 92.31 174 VAL B O 1
ATOM 5299 N N . GLY B 1 175 ? -1.104 2.918 4.98 1 91.75 175 GLY B N 1
ATOM 5300 C CA . GLY B 1 175 ? -0.847 2.014 3.871 1 91.75 175 GLY B CA 1
ATOM 5301 C C . GLY B 1 175 ? -1.651 0.729 3.951 1 91.75 175 GLY B C 1
ATOM 5302 O O . GLY B 1 175 ? -2.23 0.291 2.955 1 91.75 175 GLY B O 1
ATOM 5303 N N . VAL B 1 176 ? -1.703 0.217 5.113 1 88 176 VAL B N 1
ATOM 5304 C CA . VAL B 1 176 ? -2.453 -1.014 5.344 1 88 176 VAL B CA 1
ATOM 5305 C C . VAL B 1 176 ? -3.938 -0.771 5.082 1 88 176 VAL B C 1
ATOM 5307 O O . VAL B 1 176 ? -4.598 -1.574 4.418 1 88 176 VAL B O 1
ATOM 5310 N N . ALA B 1 177 ? -4.395 0.3 5.582 1 92.75 177 ALA B N 1
ATOM 5311 C CA . ALA B 1 177 ? -5.812 0.619 5.418 1 92.75 177 ALA B CA 1
ATOM 5312 C C . ALA B 1 177 ? -6.156 0.834 3.945 1 92.75 177 ALA B C 1
ATOM 5314 O O . ALA B 1 177 ? -7.203 0.382 3.475 1 92.75 177 ALA B O 1
ATOM 5315 N N . MET B 1 178 ? -5.293 1.509 3.238 1 95.69 178 MET B N 1
ATOM 5316 C CA . MET B 1 178 ? -5.543 1.774 1.825 1 95.69 178 MET B CA 1
ATOM 5317 C C . MET B 1 178 ? -5.547 0.479 1.021 1 95.69 178 MET B C 1
ATOM 5319 O O . MET B 1 178 ? -6.445 0.251 0.209 1 95.69 178 MET B O 1
ATOM 5323 N N . ARG B 1 179 ? -4.566 -0.372 1.267 1 91.5 179 ARG B N 1
ATOM 5324 C CA . ARG B 1 179 ? -4.504 -1.646 0.559 1 91.5 179 ARG B CA 1
ATOM 5325 C C . ARG B 1 179 ? -5.719 -2.512 0.879 1 91.5 179 ARG B C 1
ATOM 5327 O O . ARG B 1 179 ? -6.258 -3.184 -0.002 1 91.5 179 ARG B O 1
ATOM 5334 N N . PHE B 1 180 ? -6.156 -2.504 2.066 1 90.06 180 PHE B N 1
ATOM 5335 C CA . PHE B 1 180 ? -7.344 -3.234 2.488 1 90.06 180 PHE B CA 1
ATOM 5336 C C . PHE B 1 180 ? -8.578 -2.73 1.754 1 90.06 180 PHE B C 1
ATOM 5338 O O . PHE B 1 180 ? -9.398 -3.523 1.279 1 90.06 180 PHE B O 1
ATOM 5345 N N . ALA B 1 181 ? -8.656 -1.415 1.751 1 94.56 181 ALA B N 1
ATOM 5346 C CA . ALA B 1 181 ? -9.805 -0.809 1.085 1 94.56 181 ALA B CA 1
ATOM 5347 C C . ALA B 1 181 ? -9.844 -1.188 -0.393 1 94.56 181 ALA B C 1
ATOM 5349 O O . ALA B 1 181 ? -10.906 -1.521 -0.926 1 94.56 181 ALA B O 1
ATOM 5350 N N . ILE B 1 182 ? -8.742 -1.171 -1.048 1 93 182 ILE B N 1
ATOM 5351 C CA . ILE B 1 182 ? -8.656 -1.501 -2.467 1 93 182 ILE B CA 1
ATOM 5352 C C . ILE B 1 182 ? -9 -2.975 -2.676 1 93 182 ILE B C 1
ATOM 5354 O O . ILE B 1 182 ? -9.773 -3.316 -3.568 1 93 182 ILE B O 1
ATOM 5358 N N . PHE B 1 183 ? -8.438 -3.795 -1.842 1 89.12 183 PHE B N 1
ATOM 5359 C CA . PHE B 1 183 ? -8.641 -5.234 -1.938 1 89.12 183 PHE B CA 1
ATOM 5360 C C . PHE B 1 183 ? -10.125 -5.574 -1.803 1 89.12 183 PHE B C 1
ATOM 5362 O O . PHE B 1 183 ? -10.617 -6.492 -2.463 1 89.12 183 PHE B O 1
ATOM 5369 N N . ASN B 1 184 ? -10.82 -4.773 -0.956 1 88.62 184 ASN B N 1
ATOM 5370 C CA . ASN B 1 184 ? -12.234 -5.062 -0.708 1 88.62 184 ASN B CA 1
ATOM 5371 C C . ASN B 1 184 ? -13.141 -4.238 -1.614 1 88.62 184 ASN B C 1
ATOM 5373 O O . ASN B 1 184 ? -14.352 -4.18 -1.396 1 88.62 184 ASN B O 1
ATOM 5377 N N . GLY B 1 185 ? -12.586 -3.496 -2.541 1 90.75 185 GLY B N 1
ATOM 5378 C CA . GLY B 1 185 ? -13.344 -2.885 -3.617 1 90.75 185 GLY B CA 1
ATOM 5379 C C . GLY B 1 185 ? -13.953 -1.548 -3.234 1 90.75 185 GLY B C 1
ATOM 5380 O O . GLY B 1 185 ? -14.898 -1.08 -3.879 1 90.75 185 GLY B O 1
ATOM 5381 N N . PHE B 1 186 ? -13.438 -0.877 -2.205 1 94.81 186 PHE B N 1
ATOM 5382 C CA . PHE B 1 186 ? -14 0.395 -1.77 1 94.81 186 PHE B CA 1
ATOM 5383 C C . PHE B 1 186 ? -13.797 1.47 -2.83 1 94.81 186 PHE B C 1
ATOM 5385 O O . PHE B 1 186 ? -14.508 2.479 -2.844 1 94.81 186 PHE B O 1
ATOM 5392 N N . HIS B 1 187 ? -12.883 1.311 -3.723 1 95 187 HIS B N 1
ATOM 5393 C CA . HIS B 1 187 ? -12.594 2.307 -4.75 1 95 187 HIS B CA 1
ATOM 5394 C C . HIS B 1 187 ? -13.508 2.127 -5.961 1 95 187 HIS B C 1
ATOM 5396 O O . HIS B 1 187 ? -13.461 2.928 -6.898 1 95 187 HIS B O 1
ATOM 5402 N N . ARG B 1 188 ? -14.352 1.099 -5.918 1 93.06 188 ARG B N 1
ATOM 5403 C CA . ARG B 1 188 ? -15.242 0.81 -7.039 1 93.06 188 ARG B CA 1
ATOM 5404 C C . ARG B 1 188 ? -16.672 0.612 -6.566 1 93.06 188 ARG B C 1
ATOM 5406 O O . ARG B 1 188 ? -17.359 -0.325 -6.992 1 93.06 188 ARG B O 1
ATOM 5413 N N . LEU B 1 189 ? -17.094 1.453 -5.742 1 93.5 189 LEU B N 1
ATOM 5414 C CA . LEU B 1 189 ? -18.438 1.373 -5.199 1 93.5 189 LEU B CA 1
ATOM 5415 C C . LEU B 1 189 ? -19.453 2.041 -6.133 1 93.5 189 LEU B C 1
ATOM 5417 O O . LEU B 1 189 ? -19.109 2.992 -6.84 1 93.5 189 LEU B O 1
ATOM 5421 N N . THR B 1 190 ? -20.578 1.407 -6.152 1 91.44 190 THR B N 1
ATOM 5422 C CA . THR B 1 190 ? -21.719 2.02 -6.832 1 91.44 190 THR B CA 1
ATOM 5423 C C . THR B 1 190 ? -22.766 2.494 -5.824 1 91.44 190 THR B C 1
ATOM 5425 O O . THR B 1 190 ? -23.156 1.74 -4.934 1 91.44 190 THR B O 1
ATOM 5428 N N . ASN B 1 191 ? -23.156 3.756 -5.988 1 90.5 191 ASN B N 1
ATOM 5429 C CA . ASN B 1 191 ? -24.125 4.309 -5.062 1 90.5 191 ASN B CA 1
ATOM 5430 C C . ASN B 1 191 ? -25.531 3.777 -5.352 1 90.5 191 ASN B C 1
ATOM 5432 O O . ASN B 1 191 ? -26.188 4.207 -6.309 1 90.5 191 ASN B O 1
ATOM 5436 N N . ASP B 1 192 ? -25.969 2.924 -4.555 1 89.5 192 ASP B N 1
ATOM 5437 C CA . ASP B 1 192 ? -27.312 2.375 -4.746 1 89.5 192 ASP B CA 1
ATOM 5438 C C . ASP B 1 192 ? -28.312 3.027 -3.799 1 89.5 192 ASP B C 1
ATOM 5440 O O . ASP B 1 192 ? -29.484 2.627 -3.746 1 89.5 192 ASP B O 1
ATOM 5444 N N . GLY B 1 193 ? -27.875 3.951 -3.049 1 86.75 193 GLY B N 1
ATOM 5445 C CA . GLY B 1 193 ? -28.766 4.723 -2.195 1 86.75 193 GLY B CA 1
ATOM 5446 C C . GLY B 1 193 ? -28.922 4.133 -0.805 1 86.75 193 GLY B C 1
ATOM 5447 O O . GLY B 1 193 ? -29.516 4.754 0.076 1 86.75 193 GLY B O 1
ATOM 5448 N N . THR B 1 194 ? -28.375 2.959 -0.576 1 90.69 194 THR B N 1
ATOM 5449 C CA . THR B 1 194 ? -28.484 2.34 0.741 1 90.69 194 THR B CA 1
ATOM 5450 C C . THR B 1 194 ? -27.547 3.02 1.733 1 90.69 194 THR B C 1
ATOM 5452 O O . THR B 1 194 ? -26.516 3.584 1.34 1 90.69 194 THR B O 1
ATOM 5455 N N . TYR B 1 195 ? -27.891 2.967 2.949 1 89.5 195 TYR B N 1
ATOM 5456 C CA . TYR B 1 195 ? -27.109 3.592 4.012 1 89.5 195 TYR B CA 1
ATOM 5457 C C . TYR B 1 195 ? -25.734 2.949 4.129 1 89.5 195 TYR B C 1
ATOM 5459 O O . TYR B 1 195 ? -24.75 3.633 4.391 1 89.5 195 TYR B O 1
ATOM 5467 N N . GLU B 1 196 ? -25.672 1.708 3.979 1 91 196 GLU B N 1
ATOM 5468 C CA . GLU B 1 196 ? -24.406 0.991 4.086 1 91 196 GLU B CA 1
ATOM 5469 C C . GLU B 1 196 ? -23.406 1.461 3.027 1 91 196 GLU B C 1
ATOM 5471 O O . GLU B 1 196 ? -22.234 1.682 3.324 1 91 196 GLU B O 1
ATOM 5476 N N . ILE B 1 197 ? -23.875 1.582 1.833 1 93.5 197 ILE B N 1
ATOM 5477 C CA . ILE B 1 197 ? -23 2.01 0.748 1 93.5 197 ILE B CA 1
ATOM 5478 C C . ILE B 1 197 ? -22.578 3.459 0.969 1 93.5 197 ILE B C 1
ATOM 5480 O O . ILE B 1 197 ? -21.453 3.834 0.661 1 93.5 197 ILE B O 1
ATOM 5484 N N . GLU B 1 198 ? -23.484 4.25 1.494 1 93.25 198 GLU B N 1
ATOM 5485 C CA . GLU B 1 198 ? -23.125 5.629 1.801 1 93.25 198 GLU B CA 1
ATOM 5486 C C . GLU B 1 198 ? -22 5.691 2.83 1 93.25 198 GLU B C 1
ATOM 5488 O O . GLU B 1 198 ? -21.078 6.516 2.713 1 93.25 198 GLU B O 1
ATOM 5493 N N . MET B 1 199 ? -22.094 4.844 3.787 1 94.44 199 MET B N 1
ATOM 5494 C CA . MET B 1 199 ? -21.047 4.785 4.805 1 94.44 199 MET B CA 1
ATOM 5495 C C . MET B 1 199 ? -19.734 4.297 4.203 1 94.44 199 MET B C 1
ATOM 5497 O O . MET B 1 199 ? -18.656 4.773 4.582 1 94.44 199 MET B O 1
ATOM 5501 N N . LYS B 1 200 ? -19.859 3.359 3.281 1 96.38 200 LYS B N 1
ATOM 5502 C CA . LYS B 1 200 ? -18.656 2.857 2.609 1 96.38 200 LYS B CA 1
ATOM 5503 C C . LYS B 1 200 ? -17.984 3.953 1.781 1 96.38 200 LYS B C 1
ATOM 5505 O O . LYS B 1 200 ? -16.766 4.062 1.758 1 96.38 200 LYS B O 1
ATOM 5510 N N . ILE B 1 201 ? -18.797 4.711 1.165 1 97.38 201 ILE B N 1
ATOM 5511 C CA . ILE B 1 201 ? -18.281 5.805 0.349 1 97.38 201 ILE B CA 1
ATOM 5512 C C . ILE B 1 201 ? -17.562 6.816 1.239 1 97.38 201 ILE B C 1
ATOM 5514 O O . ILE B 1 201 ? -16.453 7.266 0.917 1 97.38 201 ILE B O 1
ATOM 5518 N N . LYS B 1 202 ? -18.141 7.117 2.344 1 96.62 202 LYS B N 1
ATOM 5519 C CA . LYS B 1 202 ? -17.484 8.031 3.283 1 96.62 202 LYS B CA 1
ATOM 5520 C C . LYS B 1 202 ? -16.156 7.465 3.775 1 96.62 202 LYS B C 1
ATOM 5522 O O . LYS B 1 202 ? -15.156 8.172 3.811 1 96.62 202 LYS B O 1
ATOM 5527 N N . ALA B 1 203 ? -16.203 6.242 4.121 1 97.88 203 ALA B N 1
ATOM 5528 C CA . ALA B 1 203 ? -14.992 5.594 4.617 1 97.88 203 ALA B CA 1
ATOM 5529 C C . ALA B 1 203 ? -13.898 5.594 3.559 1 97.88 203 ALA B C 1
ATOM 5531 O O . ALA B 1 203 ? -12.734 5.859 3.863 1 97.88 203 ALA B O 1
ATOM 5532 N N . TRP B 1 204 ? -14.234 5.312 2.326 1 98.25 204 TRP B N 1
ATOM 5533 C CA . TRP B 1 204 ? -13.281 5.324 1.22 1 98.25 204 TRP B CA 1
ATOM 5534 C C . TRP B 1 204 ? -12.617 6.691 1.096 1 98.25 204 TRP B C 1
ATOM 5536 O O . TRP B 1 204 ? -11.391 6.785 1.057 1 98.25 204 TRP B O 1
ATOM 5546 N N . TRP B 1 205 ? -13.43 7.676 1.068 1 98.06 205 TRP B N 1
ATOM 5547 C CA . TRP B 1 205 ? -12.875 9 0.836 1 98.06 205 TRP B CA 1
ATOM 5548 C C . TRP B 1 205 ? -12.07 9.469 2.043 1 98.06 205 TRP B C 1
ATOM 5550 O O . TRP B 1 205 ? -11.117 10.242 1.9 1 98.06 205 TRP B O 1
ATOM 5560 N N . CYS B 1 206 ? -12.445 8.984 3.215 1 98 206 CYS B N 1
ATOM 5561 C CA . CYS B 1 206 ? -11.641 9.312 4.391 1 98 206 CYS B CA 1
ATOM 5562 C C . CYS B 1 206 ? -10.242 8.719 4.27 1 98 206 CYS B C 1
ATOM 5564 O O . CYS B 1 206 ? -9.25 9.414 4.5 1 98 206 CYS B O 1
ATOM 5566 N N . ILE B 1 207 ? -10.141 7.449 3.896 1 98 207 ILE B N 1
ATOM 5567 C CA . ILE B 1 207 ? -8.82 6.836 3.787 1 98 207 ILE B CA 1
ATOM 5568 C C . ILE B 1 207 ? -8.078 7.422 2.59 1 98 207 ILE B C 1
ATOM 5570 O O . ILE B 1 207 ? -6.855 7.586 2.631 1 98 207 ILE B O 1
ATOM 5574 N N . TYR B 1 208 ? -8.789 7.727 1.584 1 98.06 208 TYR B N 1
ATOM 5575 C CA . TYR B 1 208 ? -8.18 8.391 0.434 1 98.06 208 TYR B CA 1
ATOM 5576 C C . TYR B 1 208 ? -7.535 9.703 0.844 1 98.06 208 TYR B C 1
ATOM 5578 O O . TYR B 1 208 ? -6.387 9.977 0.486 1 98.06 208 TYR B O 1
ATOM 5586 N N . CYS B 1 209 ? -8.266 10.453 1.583 1 96.88 209 CYS B N 1
ATOM 5587 C CA . CYS B 1 209 ? -7.781 11.758 2.008 1 96.88 209 CYS B CA 1
ATOM 5588 C C . CYS B 1 209 ? -6.559 11.617 2.91 1 96.88 209 CYS B C 1
ATOM 5590 O O . CYS B 1 209 ? -5.57 12.328 2.738 1 96.88 209 CYS B O 1
ATOM 5592 N N . LEU B 1 210 ? -6.629 10.742 3.809 1 95.75 210 LEU B N 1
ATOM 5593 C CA . LEU B 1 210 ? -5.516 10.531 4.723 1 95.75 210 LEU B CA 1
ATOM 5594 C C . LEU B 1 210 ? -4.266 10.094 3.967 1 95.75 210 LEU B C 1
ATOM 5596 O O . LEU B 1 210 ? -3.162 10.562 4.258 1 95.75 210 LEU B O 1
ATOM 5600 N N . ASP B 1 211 ? -4.465 9.18 3.102 1 96.75 211 ASP B N 1
ATOM 5601 C CA . ASP B 1 211 ? -3.342 8.672 2.32 1 96.75 211 ASP B CA 1
ATOM 5602 C C . ASP B 1 211 ? -2.703 9.781 1.49 1 96.75 211 ASP B C 1
ATOM 5604 O O . ASP B 1 211 ? -1.486 9.797 1.294 1 96.75 211 ASP B O 1
ATOM 5608 N N . LYS B 1 212 ? -3.49 10.641 0.993 1 96.75 212 LYS B N 1
ATOM 5609 C CA . LYS B 1 212 ? -2.949 11.727 0.184 1 96.75 212 LYS B CA 1
ATOM 5610 C C . LYS B 1 212 ? -2.188 12.727 1.047 1 96.75 212 LYS B C 1
ATOM 5612 O O . LYS B 1 212 ? -1.219 13.344 0.59 1 96.75 212 LYS B O 1
ATOM 5617 N N . VAL B 1 213 ? -2.658 12.953 2.23 1 94.06 213 VAL B N 1
ATOM 5618 C CA . VAL B 1 213 ? -1.902 13.805 3.146 1 94.06 213 VAL B CA 1
ATOM 5619 C C . VAL B 1 213 ? -0.502 13.234 3.348 1 94.06 213 VAL B C 1
ATOM 5621 O O . VAL B 1 213 ? 0.49 13.961 3.285 1 94.06 213 VAL B O 1
ATOM 5624 N N . VAL B 1 214 ? -0.426 11.945 3.523 1 93.12 214 VAL B N 1
ATOM 5625 C CA . VAL B 1 214 ? 0.854 11.273 3.715 1 93.12 214 VAL B CA 1
ATOM 5626 C C . VAL B 1 214 ? 1.689 11.375 2.439 1 93.12 214 VAL B C 1
ATOM 5628 O O . VAL B 1 214 ? 2.871 11.727 2.492 1 93.12 214 VAL B O 1
ATOM 5631 N N . ALA B 1 215 ? 1.013 11.148 1.369 1 93.75 215 ALA B N 1
ATOM 5632 C CA . ALA B 1 215 ? 1.713 11.094 0.089 1 93.75 215 ALA B CA 1
ATOM 5633 C C . ALA B 1 215 ? 2.301 12.453 -0.274 1 93.75 215 ALA B C 1
ATOM 5635 O O . ALA B 1 215 ? 3.457 12.547 -0.694 1 93.75 215 ALA B O 1
ATOM 5636 N N . ILE B 1 216 ? 1.597 13.508 -0.089 1 93.12 216 ILE B N 1
ATOM 5637 C CA . ILE B 1 216 ? 2.08 14.82 -0.512 1 93.12 216 ILE B CA 1
ATOM 5638 C C . ILE B 1 216 ? 3.154 15.312 0.455 1 93.12 216 ILE B C 1
ATOM 5640 O O . ILE B 1 216 ? 4.082 16.016 0.055 1 93.12 216 ILE B O 1
ATOM 5644 N N . THR B 1 217 ? 2.967 14.961 1.707 1 92.38 217 THR B N 1
ATOM 5645 C CA . THR B 1 217 ? 3.947 15.398 2.697 1 92.38 217 THR B CA 1
ATOM 5646 C C . THR B 1 217 ? 5.277 14.68 2.494 1 92.38 217 THR B C 1
ATOM 5648 O O . THR B 1 217 ? 6.34 15.297 2.559 1 92.38 217 THR B O 1
ATOM 5651 N N . LEU B 1 218 ? 5.219 13.43 2.195 1 91.44 218 LEU B N 1
ATOM 5652 C CA . LEU B 1 218 ? 6.434 12.633 2.082 1 91.44 218 LEU B CA 1
ATOM 5653 C C . LEU B 1 218 ? 6.859 12.5 0.624 1 91.44 218 LEU B C 1
ATOM 5655 O O . LEU B 1 218 ? 7.926 11.953 0.333 1 91.44 218 LEU B O 1
ATOM 5659 N N . ARG B 1 219 ? 6.027 12.977 -0.228 1 89.5 219 ARG B N 1
ATOM 5660 C CA . ARG B 1 219 ? 6.266 12.914 -1.666 1 89.5 219 ARG B CA 1
ATOM 5661 C C . ARG B 1 219 ? 6.434 11.469 -2.133 1 89.5 219 ARG B C 1
ATOM 5663 O O . ARG B 1 219 ? 7.398 11.148 -2.83 1 89.5 219 ARG B O 1
ATOM 5670 N N . ILE B 1 220 ? 5.566 10.633 -1.721 1 90.44 220 ILE B N 1
ATOM 5671 C CA . ILE B 1 220 ? 5.547 9.258 -2.201 1 90.44 220 ILE B CA 1
ATOM 5672 C C . ILE B 1 220 ? 4.457 9.102 -3.262 1 90.44 220 ILE B C 1
ATOM 5674 O O . ILE B 1 220 ? 3.537 9.914 -3.342 1 90.44 220 ILE B O 1
ATOM 5678 N N . PRO B 1 221 ? 4.586 8.055 -4.102 1 90.81 221 PRO B N 1
ATOM 5679 C CA . PRO B 1 221 ? 3.594 7.879 -5.164 1 90.81 221 PRO B CA 1
ATOM 5680 C C . PRO B 1 221 ? 2.176 7.711 -4.621 1 90.81 221 PRO B C 1
ATOM 5682 O O . PRO B 1 221 ? 1.973 7.023 -3.617 1 90.81 221 PRO B O 1
ATOM 5685 N N . PRO B 1 222 ? 1.311 8.367 -5.281 1 89.69 222 PRO B N 1
ATOM 5686 C CA . PRO B 1 222 ? -0.078 8.18 -4.852 1 89.69 222 PRO B CA 1
ATOM 5687 C C . PRO B 1 222 ? -0.604 6.777 -5.141 1 89.69 222 PRO B C 1
ATOM 5689 O O . PRO B 1 222 ? -0.172 6.137 -6.102 1 89.69 222 PRO B O 1
ATOM 5692 N N . TYR B 1 223 ? -1.41 6.254 -4.383 1 91.69 223 TYR B N 1
ATOM 5693 C CA . TYR B 1 223 ? -2.055 4.957 -4.582 1 91.69 223 TYR B CA 1
ATOM 5694 C C . TYR B 1 223 ? -3.514 5.004 -4.145 1 91.69 223 TYR B C 1
ATOM 5696 O O . TYR B 1 223 ? -3.828 5.48 -3.053 1 91.69 223 TYR B O 1
ATOM 5704 N N . PRO B 1 224 ? -4.48 4.656 -4.762 1 91.31 224 PRO B N 1
ATOM 5705 C CA . PRO B 1 224 ? -4.375 4.332 -6.188 1 91.31 224 PRO B CA 1
ATOM 5706 C C . PRO B 1 224 ? -4.391 5.57 -7.078 1 91.31 224 PRO B C 1
ATOM 5708 O O . PRO B 1 224 ? -4.609 6.684 -6.59 1 91.31 224 PRO B O 1
ATOM 5711 N N . LEU B 1 225 ? -4.129 5.336 -8.328 1 89.06 225 LEU B N 1
ATOM 5712 C CA . LEU B 1 225 ? -4.352 6.422 -9.281 1 89.06 225 LEU B CA 1
ATOM 5713 C C . LEU B 1 225 ? -5.84 6.715 -9.43 1 89.06 225 LEU B C 1
ATOM 5715 O O . LEU B 1 225 ? -6.668 5.805 -9.328 1 89.06 225 LEU B O 1
ATOM 5719 N N . ASP B 1 226 ? -6.125 7.922 -9.68 1 89 226 ASP B N 1
ATOM 5720 C CA . ASP B 1 226 ? -7.523 8.344 -9.711 1 89 226 ASP B CA 1
ATOM 5721 C C . ASP B 1 226 ? -8.281 7.648 -10.836 1 89 226 ASP B C 1
ATOM 5723 O O . ASP B 1 226 ? -9.492 7.453 -10.75 1 89 226 ASP B O 1
ATOM 5727 N N . GLU B 1 227 ? -7.586 7.203 -11.859 1 86.25 227 GLU B N 1
ATOM 5728 C CA . GLU B 1 227 ? -8.219 6.508 -12.977 1 86.25 227 GLU B CA 1
ATOM 5729 C C . GLU B 1 227 ? -8.82 5.176 -12.531 1 86.25 227 GLU B C 1
ATOM 5731 O O . GLU B 1 227 ? -9.711 4.641 -13.195 1 86.25 227 GLU B O 1
ATOM 5736 N N . TRP B 1 228 ? -8.352 4.695 -11.453 1 89.56 228 TRP B N 1
ATOM 5737 C CA . TRP B 1 228 ? -8.82 3.408 -10.945 1 89.56 228 TRP B CA 1
ATOM 5738 C C . TRP B 1 228 ? -10.016 3.59 -10.016 1 89.56 228 TRP B C 1
ATOM 5740 O O . TRP B 1 228 ? -10.609 2.609 -9.562 1 89.56 228 TRP B O 1
ATOM 5750 N N . ILE B 1 229 ? -10.375 4.816 -9.703 1 93.94 229 ILE B N 1
ATOM 5751 C CA . ILE B 1 229 ? -11.422 5.074 -8.734 1 93.94 229 ILE B CA 1
ATOM 5752 C C . ILE B 1 229 ? -12.758 5.258 -9.453 1 93.94 229 ILE B C 1
ATOM 5754 O O . ILE B 1 229 ? -12.938 6.207 -10.211 1 93.94 229 ILE B O 1
ATOM 5758 N N . ASP B 1 230 ? -13.68 4.379 -9.234 1 92.44 230 ASP B N 1
ATOM 5759 C CA . ASP B 1 230 ? -15.023 4.461 -9.789 1 92.44 230 ASP B CA 1
ATOM 5760 C C . ASP B 1 230 ? -16.016 4.969 -8.742 1 92.44 230 ASP B C 1
ATOM 5762 O O . ASP B 1 230 ? -17.141 5.375 -9.086 1 92.44 230 ASP B O 1
ATOM 5766 N N . THR B 1 231 ? -15.609 4.887 -7.52 1 96 231 THR B N 1
ATOM 5767 C CA . THR B 1 231 ? -16.469 5.348 -6.441 1 96 231 THR B CA 1
ATOM 5768 C C . THR B 1 231 ? -16.828 6.82 -6.625 1 96 231 THR B C 1
ATOM 5770 O O . THR B 1 231 ? -15.945 7.656 -6.828 1 96 231 THR B O 1
ATOM 5773 N N . PRO B 1 232 ? -18.078 7.086 -6.539 1 95.19 232 PRO B N 1
ATOM 5774 C CA . PRO B 1 232 ? -18.484 8.477 -6.754 1 95.19 232 PRO B CA 1
ATOM 5775 C C . PRO B 1 232 ? -17.984 9.414 -5.66 1 95.19 232 PRO B C 1
ATOM 5777 O O . PRO B 1 232 ? -17.812 9 -4.512 1 95.19 232 PRO B O 1
ATOM 5780 N N . ALA B 1 233 ? -17.812 10.633 -6.109 1 92.56 233 ALA B N 1
ATOM 5781 C CA . ALA B 1 233 ? -17.438 11.656 -5.137 1 92.56 233 ALA B CA 1
ATOM 5782 C C . ALA B 1 233 ? -18.516 11.805 -4.059 1 92.56 233 ALA B C 1
ATOM 5784 O O . ALA B 1 233 ? -19.703 11.586 -4.316 1 92.56 233 ALA B O 1
ATOM 5785 N N . TYR B 1 234 ? -18.031 12.078 -2.93 1 90.25 234 TYR B N 1
ATOM 5786 C CA . TYR B 1 234 ? -19 12.305 -1.862 1 90.25 234 TYR B CA 1
ATOM 5787 C C . TYR B 1 234 ? -19.828 13.547 -2.139 1 90.25 234 TYR B C 1
ATOM 5789 O O . TYR B 1 234 ? -19.297 14.617 -2.443 1 90.25 234 TYR B O 1
ATOM 5797 N N . ARG B 1 235 ? -21.078 13.328 -2.07 1 86.06 235 ARG B N 1
ATOM 5798 C CA . ARG B 1 235 ? -22.016 14.438 -2.24 1 86.06 235 ARG B CA 1
ATOM 5799 C C . ARG B 1 235 ? -22.703 14.789 -0.922 1 86.06 235 ARG B C 1
ATOM 5801 O O . ARG B 1 235 ? -23.188 13.898 -0.218 1 86.06 235 ARG B O 1
ATOM 5808 N N . VAL B 1 236 ? -22.672 16.078 -0.686 1 84.62 236 VAL B N 1
ATOM 5809 C CA . VAL B 1 236 ? -23.25 16.562 0.566 1 84.62 236 VAL B CA 1
ATOM 5810 C C . VAL B 1 236 ? -24.766 16.391 0.536 1 84.62 236 VAL B C 1
ATOM 5812 O O . VAL B 1 236 ? -25.422 16.75 -0.444 1 84.62 236 VAL B O 1
ATOM 5815 N N . LYS B 1 237 ? -25.172 15.656 1.435 1 78.06 237 LYS B N 1
ATOM 5816 C CA . LYS B 1 237 ? -26.625 15.523 1.63 1 78.06 237 LYS B CA 1
ATOM 5817 C C . LYS B 1 237 ? -27.047 16.094 2.979 1 78.06 237 LYS B C 1
ATOM 5819 O O . LYS B 1 237 ? -26.219 16.266 3.877 1 78.06 237 LYS B O 1
ATOM 5824 N N . HIS B 1 238 ? -28.312 16.609 2.846 1 72.94 238 HIS B N 1
ATOM 5825 C CA . HIS B 1 238 ? -28.844 17 4.141 1 72.94 238 HIS B CA 1
ATOM 5826 C C . HIS B 1 238 ? -28.969 15.797 5.074 1 72.94 238 HIS B C 1
ATOM 5828 O O . HIS B 1 238 ? -29.656 14.82 4.754 1 72.94 238 HIS B O 1
ATOM 5834 N N . GLY B 1 239 ? -28.031 15.75 5.898 1 65.75 239 GLY B N 1
ATOM 5835 C CA . GLY B 1 239 ? -27.953 14.57 6.742 1 65.75 239 GLY B CA 1
ATOM 5836 C C . GLY B 1 239 ? -29 14.555 7.836 1 65.75 239 GLY B C 1
ATOM 5837 O O . GLY B 1 239 ? -29.625 15.578 8.133 1 65.75 239 GLY B O 1
ATOM 5838 N N . PRO B 1 240 ? -29.266 13.391 8.273 1 75.31 240 PRO B N 1
ATOM 5839 C CA . PRO B 1 240 ? -30.188 13.25 9.391 1 75.31 240 PRO B CA 1
ATOM 5840 C C . PRO B 1 240 ? -29.688 13.898 10.672 1 75.31 240 PRO B C 1
ATOM 5842 O O . PRO B 1 240 ? -28.5 14.25 10.766 1 75.31 240 PRO B O 1
ATOM 5845 N N . GLN B 1 241 ? -30.625 14.219 11.5 1 83 241 GLN B N 1
ATOM 5846 C CA . GLN B 1 241 ? -30.281 14.664 12.844 1 83 241 GLN B CA 1
ATOM 5847 C C . GLN B 1 241 ? -29.984 13.477 13.758 1 83 241 GLN B C 1
ATOM 5849 O O . GLN B 1 241 ? -30.656 12.445 13.695 1 83 241 GLN B O 1
ATOM 5854 N N . PHE B 1 242 ? -28.875 13.688 14.477 1 83.88 242 PHE B N 1
ATOM 5855 C CA . PHE B 1 242 ? -28.453 12.594 15.344 1 83.88 242 PHE B CA 1
ATOM 5856 C C . PHE B 1 242 ? -28.562 12.992 16.812 1 83.88 242 PHE B C 1
ATOM 5858 O O . PHE B 1 242 ? -28.297 14.133 17.172 1 83.88 242 PHE B O 1
ATOM 5865 N N . PHE B 1 243 ? -29.047 12.055 17.531 1 83 243 PHE B N 1
ATOM 5866 C CA . PHE B 1 243 ? -29 12.203 18.984 1 83 243 PHE B CA 1
ATOM 5867 C C . PHE B 1 243 ? -27.625 11.82 19.516 1 83 243 PHE B C 1
ATOM 5869 O O . PHE B 1 243 ? -27.125 10.727 19.25 1 83 243 PHE B O 1
ATOM 5876 N N . MET B 1 244 ? -26.969 12.711 20.203 1 87.5 244 MET B N 1
ATOM 5877 C CA . MET B 1 244 ? -25.656 12.469 20.797 1 87.5 244 MET B CA 1
ATOM 5878 C C . MET B 1 244 ? -25.75 12.367 22.312 1 87.5 244 MET B C 1
ATOM 5880 O O . MET B 1 244 ? -25.578 13.367 23.016 1 87.5 244 MET B O 1
ATOM 5884 N N . PRO B 1 245 ? -25.859 11.242 22.781 1 88.62 245 PRO B N 1
ATOM 5885 C CA . PRO B 1 245 ? -26.109 11.055 24.219 1 88.62 245 PRO B CA 1
ATOM 5886 C C . PRO B 1 245 ? -24.938 11.547 25.078 1 88.62 245 PRO B C 1
ATOM 5888 O O . PRO B 1 245 ? -25.141 11.914 26.234 1 88.62 245 PRO B O 1
ATOM 5891 N N . TRP B 1 246 ? -23.734 11.555 24.641 1 89.75 246 TRP B N 1
ATOM 5892 C CA . TRP B 1 246 ? -22.578 11.984 25.406 1 89.75 246 TRP B CA 1
ATOM 5893 C C . TRP B 1 246 ? -22.609 13.492 25.641 1 89.75 246 TRP B C 1
ATOM 5895 O O . TRP B 1 246 ? -21.938 14.008 26.531 1 89.75 246 TRP B O 1
ATOM 5905 N N . ALA B 1 247 ? -23.312 14.211 24.781 1 84.88 247 ALA B N 1
ATOM 5906 C CA . ALA B 1 247 ? -23.406 15.664 24.922 1 84.88 247 ALA B CA 1
ATOM 5907 C C . ALA B 1 247 ? -24.062 16.047 26.25 1 84.88 247 ALA B C 1
ATOM 5909 O O . ALA B 1 247 ? -23.75 17.078 26.828 1 84.88 247 ALA B O 1
ATOM 5910 N N . VAL B 1 248 ? -25 15.18 26.672 1 82.62 248 VAL B N 1
ATOM 5911 C CA . VAL B 1 248 ? -25.719 15.422 27.922 1 82.62 248 VAL B CA 1
ATOM 5912 C C . VAL B 1 248 ? -24.797 15.141 29.109 1 82.62 248 VAL B C 1
ATOM 5914 O O . VAL B 1 248 ? -24.891 15.797 30.156 1 82.62 248 VAL B O 1
ATOM 5917 N N . ASP B 1 249 ? -23.969 14.242 28.922 1 85.5 249 ASP B N 1
ATOM 5918 C CA . ASP B 1 249 ? -23.109 13.789 30.016 1 85.5 249 ASP B CA 1
ATOM 5919 C C . ASP B 1 249 ? -21.828 14.609 30.094 1 85.5 249 ASP B C 1
ATOM 5921 O O . ASP B 1 249 ? -21.109 14.555 31.094 1 85.5 249 ASP B O 1
ATOM 5925 N N . ALA B 1 250 ? -21.547 15.32 28.984 1 76.56 250 ALA B N 1
ATOM 5926 C CA . ALA B 1 250 ? -20.328 16.125 28.969 1 76.56 250 ALA B CA 1
ATOM 5927 C C . ALA B 1 250 ? -20.438 17.328 29.891 1 76.56 250 ALA B C 1
ATOM 5929 O O . ALA B 1 250 ? -21.531 17.875 30.078 1 76.56 250 ALA B O 1
ATOM 5930 N N . PRO B 1 251 ? -19.281 17.641 30.547 1 65 251 PRO B N 1
ATOM 5931 C CA . PRO B 1 251 ? -19.359 18.781 31.469 1 65 251 PRO B CA 1
ATOM 5932 C C . PRO B 1 251 ? -19.844 20.062 30.781 1 65 251 PRO B C 1
ATOM 5934 O O . PRO B 1 251 ? -19.344 20.422 29.703 1 65 251 PRO B O 1
ATOM 5937 N N . GLY B 1 252 ? -20.828 20.734 31.312 1 59.31 252 GLY B N 1
ATOM 5938 C CA . GLY B 1 252 ? -21.297 22.031 30.859 1 59.31 252 GLY B CA 1
ATOM 5939 C C . GLY B 1 252 ? -22.438 21.922 29.859 1 59.31 252 GLY B C 1
ATOM 5940 O O . GLY B 1 252 ? -22.969 22.938 29.391 1 59.31 252 GLY B O 1
ATOM 5941 N N . SER B 1 253 ? -22.531 20.641 29.281 1 58.28 253 SER B N 1
ATOM 5942 C CA . SER B 1 253 ? -23.531 20.562 28.234 1 58.28 253 SER B CA 1
ATOM 5943 C C . SER B 1 253 ? -24.922 20.281 28.812 1 58.28 253 SER B C 1
ATOM 5945 O O . SER B 1 253 ? -25.047 19.547 29.797 1 58.28 253 SER B O 1
ATOM 5947 N N . SER B 1 254 ? -25.844 21.172 28.75 1 53.81 254 SER B N 1
ATOM 5948 C CA . SER B 1 254 ? -27.172 21.078 29.344 1 53.81 254 SER B CA 1
ATOM 5949 C C . SER B 1 254 ? -28.031 20.016 28.656 1 53.81 254 SER B C 1
ATOM 5951 O O . SER B 1 254 ? -28.734 19.25 29.312 1 53.81 254 SER B O 1
ATOM 5953 N N . ASP B 1 255 ? -28.797 20.188 27.484 1 54.62 255 ASP B N 1
ATOM 5954 C CA . ASP B 1 255 ? -29.938 19.438 26.969 1 54.62 255 ASP B CA 1
ATOM 5955 C C . ASP B 1 255 ? -29.516 18.516 25.812 1 54.62 255 ASP B C 1
ATOM 5957 O O . ASP B 1 255 ? -28.5 18.766 25.156 1 54.62 255 ASP B O 1
ATOM 5961 N N . GLY B 1 256 ? -29.938 17.266 25.844 1 57.06 256 GLY B N 1
ATOM 5962 C CA . GLY B 1 256 ? -29.797 16.344 24.734 1 57.06 256 GLY B CA 1
ATOM 5963 C C . GLY B 1 256 ? -29.984 17 23.375 1 57.06 256 GLY B C 1
ATOM 5964 O O . GLY B 1 256 ? -31.047 17.562 23.094 1 57.06 256 GLY B O 1
ATOM 5965 N N . VAL B 1 257 ? -28.938 17.562 22.656 1 62.53 257 VAL B N 1
ATOM 5966 C CA . VAL B 1 257 ? -29.078 18.375 21.453 1 62.53 257 VAL B CA 1
ATOM 5967 C C . VAL B 1 257 ? -28.969 17.469 20.219 1 62.53 257 VAL B C 1
ATOM 5969 O O . VAL B 1 257 ? -28.156 16.547 20.188 1 62.53 257 VAL B O 1
ATOM 5972 N N . LEU B 1 258 ? -30.062 17.438 19.469 1 74.56 258 LEU B N 1
ATOM 5973 C CA . LEU B 1 258 ? -29.984 16.906 18.109 1 74.56 258 LEU B CA 1
ATOM 5974 C C . LEU B 1 258 ? -28.938 17.672 17.297 1 74.56 258 LEU B C 1
ATOM 5976 O O . LEU B 1 258 ? -28.891 18.891 17.344 1 74.56 258 LEU B O 1
ATOM 5980 N N . TYR B 1 259 ? -28.016 16.906 16.812 1 76.94 259 TYR B N 1
ATOM 5981 C CA . TYR B 1 259 ? -26.922 17.531 16.078 1 76.94 259 TYR B CA 1
ATOM 5982 C C . TYR B 1 259 ? -26.953 17.109 14.602 1 76.94 259 TYR B C 1
ATOM 5984 O O . TYR B 1 259 ? -27.25 15.961 14.281 1 76.94 259 TYR B O 1
ATOM 5992 N N . THR B 1 260 ? -26.828 18.125 13.781 1 78.81 260 THR B N 1
ATOM 5993 C CA . THR B 1 260 ? -26.641 17.859 12.352 1 78.81 260 THR B CA 1
ATOM 5994 C C . THR B 1 260 ? -25.203 18.203 11.93 1 78.81 260 THR B C 1
ATOM 5996 O O . THR B 1 260 ? -24.719 19.297 12.195 1 78.81 260 THR B O 1
ATOM 5999 N N . PHE B 1 261 ? -24.562 17.25 11.359 1 81.81 261 PHE B N 1
ATOM 6000 C CA . PHE B 1 261 ? -23.188 17.469 10.906 1 81.81 261 PHE B CA 1
ATOM 6001 C C . PHE B 1 261 ? -23.188 18.078 9.508 1 81.81 261 PHE B C 1
ATOM 6003 O O . PHE B 1 261 ? -23.875 17.594 8.609 1 81.81 261 PHE B O 1
ATOM 6010 N N . ASP B 1 262 ? -22.547 19.141 9.375 1 80.5 262 ASP B N 1
ATOM 6011 C CA . ASP B 1 262 ? -22.281 19.734 8.062 1 80.5 262 ASP B CA 1
ATOM 6012 C C . ASP B 1 262 ? -21.031 19.125 7.426 1 80.5 262 ASP B C 1
ATOM 6014 O O . ASP B 1 262 ? -19.906 19.391 7.871 1 80.5 262 ASP B O 1
ATOM 6018 N N . LEU B 1 263 ? -21.281 18.359 6.395 1 87.31 263 LEU B N 1
ATOM 6019 C CA . LEU B 1 263 ? -20.156 17.625 5.812 1 87.31 263 LEU B CA 1
ATOM 6020 C C . LEU B 1 263 ? -19.672 18.312 4.539 1 87.31 263 LEU B C 1
ATOM 6022 O O . LEU B 1 263 ? -18.953 17.688 3.74 1 87.31 263 LEU B O 1
ATOM 6026 N N . ARG B 1 264 ? -20.031 19.609 4.328 1 86.75 264 ARG B N 1
ATOM 6027 C CA . ARG B 1 264 ? -19.578 20.359 3.166 1 86.75 264 ARG B CA 1
ATOM 6028 C C . ARG B 1 264 ? -18.062 20.5 3.172 1 86.75 264 ARG B C 1
ATOM 6030 O O . ARG B 1 264 ? -17.422 20.469 2.115 1 86.75 264 ARG B O 1
ATOM 6037 N N . TYR B 1 265 ? -17.547 20.688 4.387 1 87.38 265 TYR B N 1
ATOM 6038 C CA . TYR B 1 265 ? -16.094 20.781 4.5 1 87.38 265 TYR B CA 1
ATOM 6039 C C . TYR B 1 265 ? -15.43 19.5 4.043 1 87.38 265 TYR B C 1
ATOM 6041 O O . TYR B 1 265 ? -14.43 19.531 3.32 1 87.38 265 TYR B O 1
ATOM 6049 N N . PHE B 1 266 ? -15.984 18.453 4.504 1 91.81 266 PHE B N 1
ATOM 6050 C CA . PHE B 1 266 ? -15.438 17.141 4.121 1 91.81 266 PHE B CA 1
ATOM 6051 C C . PHE B 1 266 ? -15.461 16.984 2.607 1 91.81 266 PHE B C 1
ATOM 6053 O O . PHE B 1 266 ? -14.461 16.578 2.01 1 91.81 266 PHE B O 1
ATOM 6060 N N . ALA B 1 267 ? -16.516 17.219 1.998 1 92.12 267 ALA B N 1
ATOM 6061 C CA . ALA B 1 267 ? -16.641 17.125 0.546 1 92.12 267 ALA B CA 1
ATOM 6062 C C . ALA B 1 267 ? -15.633 18.016 -0.156 1 92.12 267 ALA B C 1
ATOM 6064 O O . ALA B 1 267 ? -15.031 17.625 -1.161 1 92.12 267 ALA B O 1
ATOM 6065 N N . HIS B 1 268 ? -15.516 19.172 0.407 1 92.19 268 HIS B N 1
ATOM 6066 C CA . HIS B 1 268 ? -14.586 20.141 -0.16 1 92.19 268 HIS B CA 1
ATOM 6067 C C . HIS B 1 268 ? -13.148 19.656 -0.057 1 92.19 268 HIS B C 1
ATOM 6069 O O . HIS B 1 268 ? -12.352 19.828 -0.984 1 92.19 268 HIS B O 1
ATOM 6075 N N . MET B 1 269 ? -12.82 19.062 1.015 1 93.44 269 MET B N 1
ATOM 6076 C CA . MET B 1 269 ? -11.477 18.531 1.218 1 93.44 269 MET B CA 1
ATOM 6077 C C . MET B 1 269 ? -11.211 17.359 0.277 1 93.44 269 MET B C 1
ATOM 6079 O O . MET B 1 269 ? -10.094 17.188 -0.215 1 93.44 269 MET B O 1
ATOM 6083 N N . CYS B 1 270 ? -12.156 16.531 0.01 1 94.81 270 CYS B N 1
ATOM 6084 C CA . CYS B 1 270 ? -12 15.422 -0.925 1 94.81 270 CYS B CA 1
ATOM 6085 C C . CYS B 1 270 ? -11.57 15.922 -2.299 1 94.81 270 CYS B C 1
ATOM 6087 O O . CYS B 1 270 ? -10.742 15.297 -2.961 1 94.81 270 CYS B O 1
ATOM 6089 N N . LYS B 1 271 ? -12.055 17.047 -2.645 1 93.75 271 LYS B N 1
ATOM 6090 C CA . LYS B 1 271 ? -11.75 17.609 -3.957 1 93.75 271 LYS B CA 1
ATOM 6091 C C . LYS B 1 271 ? -10.289 18.016 -4.051 1 93.75 271 LYS B C 1
ATOM 6093 O O . LYS B 1 271 ? -9.625 17.75 -5.059 1 93.75 271 LYS B O 1
ATOM 6098 N N . ILE B 1 272 ? -9.812 18.672 -3.02 1 95.62 272 ILE B N 1
ATOM 6099 C CA . ILE B 1 272 ? -8.438 19.141 -3.08 1 95.62 272 ILE B CA 1
ATOM 6100 C C . ILE B 1 272 ? -7.48 17.953 -2.986 1 95.62 272 ILE B C 1
ATOM 6102 O O . ILE B 1 272 ? -6.387 17.984 -3.559 1 95.62 272 ILE B O 1
ATOM 6106 N N . ARG B 1 273 ? -7.887 16.953 -2.311 1 96.69 273 ARG B N 1
ATOM 6107 C CA . ARG B 1 273 ? -7.039 15.773 -2.209 1 96.69 273 ARG B CA 1
ATOM 6108 C C . ARG B 1 273 ? -6.906 15.086 -3.561 1 96.69 273 ARG B C 1
ATOM 6110 O O . ARG B 1 273 ? -5.852 14.523 -3.875 1 96.69 273 ARG B O 1
ATOM 6117 N N . ARG B 1 274 ? -7.902 15.102 -4.336 1 95.38 274 ARG B N 1
ATOM 6118 C CA . ARG B 1 274 ? -7.805 14.586 -5.699 1 95.38 274 ARG B CA 1
ATOM 6119 C C . ARG B 1 274 ? -6.84 15.422 -6.531 1 95.38 274 ARG B C 1
ATOM 6121 O O . ARG B 1 274 ? -6.102 14.883 -7.363 1 95.38 274 ARG B O 1
ATOM 6128 N N . LEU B 1 275 ? -6.883 16.672 -6.23 1 95.25 275 LEU B N 1
ATOM 6129 C CA . LEU B 1 275 ? -5.93 17.547 -6.906 1 95.25 275 LEU B CA 1
ATOM 6130 C C . LEU B 1 275 ? -4.5 17.219 -6.496 1 95.25 275 LEU B C 1
ATOM 6132 O O . LEU B 1 275 ? -3.584 17.281 -7.32 1 95.25 275 LEU B O 1
ATOM 6136 N N . HIS B 1 276 ? -4.34 16.938 -5.242 1 96 276 HIS B N 1
ATOM 6137 C CA . HIS B 1 276 ? -3.027 16.516 -4.77 1 96 276 HIS B CA 1
ATOM 6138 C C . HIS B 1 276 ? -2.535 15.289 -5.527 1 96 276 HIS B C 1
ATOM 6140 O O . HIS B 1 276 ? -1.354 15.195 -5.867 1 96 276 HIS B O 1
ATOM 6146 N N . SER B 1 277 ? -3.43 14.352 -5.723 1 93.81 277 SER B N 1
ATOM 6147 C CA . SER B 1 277 ? -3.076 13.164 -6.496 1 93.81 277 SER B CA 1
ATOM 6148 C C . SER B 1 277 ? -2.613 13.531 -7.898 1 93.81 277 SER B C 1
ATOM 6150 O O . SER B 1 277 ? -1.64 12.969 -8.406 1 93.81 277 SER B O 1
ATOM 6152 N N . GLU B 1 278 ? -3.234 14.453 -8.477 1 92.44 278 GLU B N 1
ATOM 6153 C CA . GLU B 1 278 ? -2.861 14.922 -9.812 1 92.44 278 GLU B CA 1
ATOM 6154 C C . GLU B 1 278 ? -1.492 15.594 -9.797 1 92.44 278 GLU B C 1
ATOM 6156 O O . GLU B 1 278 ? -0.692 15.398 -10.719 1 92.44 278 GLU B O 1
ATOM 6161 N N . ILE B 1 279 ? -1.302 16.344 -8.82 1 93.38 279 ILE B N 1
ATOM 6162 C CA . ILE B 1 279 ? -0.03 17.047 -8.688 1 93.38 279 ILE B CA 1
ATOM 6163 C C . ILE B 1 279 ? 1.104 16.031 -8.531 1 93.38 279 ILE B C 1
ATOM 6165 O O . ILE B 1 279 ? 2.16 16.188 -9.156 1 93.38 279 ILE B O 1
ATOM 6169 N N . LEU B 1 280 ? 0.911 15.023 -7.754 1 90.62 280 LEU B N 1
ATOM 6170 C CA . LEU B 1 280 ? 1.923 13.992 -7.543 1 90.62 280 LEU B CA 1
ATOM 6171 C C . LEU B 1 280 ? 2.211 13.242 -8.836 1 90.62 280 LEU B C 1
ATOM 6173 O O . LEU B 1 280 ? 3.355 12.859 -9.094 1 90.62 280 LEU B O 1
ATOM 6177 N N . THR B 1 281 ? 1.199 13.047 -9.609 1 84.56 281 THR B N 1
ATOM 6178 C CA . THR B 1 281 ? 1.368 12.352 -10.875 1 84.56 281 THR B CA 1
ATOM 6179 C C . THR B 1 281 ? 2.1 13.227 -11.891 1 84.56 281 THR B C 1
ATOM 6181 O O . THR B 1 281 ? 2.891 12.734 -12.695 1 84.56 281 THR B O 1
ATOM 6184 N N . LEU B 1 282 ? 1.857 14.5 -11.875 1 80.06 282 LEU B N 1
ATOM 6185 C CA . LEU B 1 282 ? 2.514 15.461 -12.758 1 80.06 282 LEU B CA 1
ATOM 6186 C C . LEU B 1 282 ? 4.023 15.469 -12.523 1 80.06 282 LEU B C 1
ATOM 6188 O O . LEU B 1 282 ? 4.801 15.594 -13.477 1 80.06 282 LEU B O 1
ATOM 6192 N N . SER B 1 283 ? 4.434 15.359 -11.391 1 72.94 283 SER B N 1
ATOM 6193 C CA . SER B 1 283 ? 5.844 15.438 -11.008 1 72.94 283 SER B CA 1
ATOM 6194 C C . SER B 1 283 ? 6.672 14.391 -11.75 1 72.94 283 SER B C 1
ATOM 6196 O O . SER B 1 283 ? 7.855 14.609 -12.023 1 72.94 283 SER B O 1
ATOM 6198 N N . ARG B 1 284 ? 6.004 13.359 -12.234 1 71.25 284 ARG B N 1
ATOM 6199 C CA . ARG B 1 284 ? 6.805 12.281 -12.805 1 71.25 284 ARG B CA 1
ATOM 6200 C C . ARG B 1 284 ? 6.562 12.156 -14.305 1 71.25 284 ARG B C 1
ATOM 6202 O O . ARG B 1 284 ? 7.375 11.57 -15.023 1 71.25 284 ARG B O 1
ATOM 6209 N N . GLN B 1 285 ? 5.488 12.742 -14.734 1 65.75 285 GLN B N 1
ATOM 6210 C CA . GLN B 1 285 ? 5.148 12.539 -16.141 1 65.75 285 GLN B CA 1
ATOM 6211 C C . GLN B 1 285 ? 5.434 13.789 -16.969 1 65.75 285 GLN B C 1
ATOM 6213 O O . GLN B 1 285 ? 5.207 13.805 -18.172 1 65.75 285 GLN B O 1
ATOM 6218 N N . VAL B 1 286 ? 6.023 14.766 -16.344 1 63.16 286 VAL B N 1
ATOM 6219 C CA . VAL B 1 286 ? 5.875 16.031 -17.062 1 63.16 286 VAL B CA 1
ATOM 6220 C C . VAL B 1 286 ? 6.922 16.125 -18.172 1 63.16 286 VAL B C 1
ATOM 6222 O O . VAL B 1 286 ? 8.117 15.93 -17.922 1 63.16 286 VAL B O 1
ATOM 6225 N N . ASP B 1 287 ? 6.383 16.125 -19.234 1 67.31 287 ASP B N 1
ATOM 6226 C CA . ASP B 1 287 ? 7.137 16.625 -20.391 1 67.31 287 ASP B CA 1
ATOM 6227 C C . ASP B 1 287 ? 7.547 18.078 -20.172 1 67.31 287 ASP B C 1
ATOM 6229 O O . ASP B 1 287 ? 6.699 18.938 -19.891 1 67.31 287 ASP B O 1
ATOM 6233 N N . PRO B 1 288 ? 8.766 18.344 -20.172 1 70.81 288 PRO B N 1
ATOM 6234 C CA . PRO B 1 288 ? 9.25 19.719 -19.922 1 70.81 288 PRO B CA 1
ATOM 6235 C C . PRO B 1 288 ? 8.516 20.75 -20.766 1 70.81 288 PRO B C 1
ATOM 6237 O O . PRO B 1 288 ? 8.305 21.891 -20.297 1 70.81 288 PRO B O 1
ATOM 6240 N N . GLY B 1 289 ? 8.086 20.328 -21.844 1 73.5 289 GLY B N 1
ATOM 6241 C CA . GLY B 1 289 ? 7.438 21.297 -22.719 1 73.5 289 GLY B CA 1
ATOM 6242 C C . GLY B 1 289 ? 6.031 21.656 -22.266 1 73.5 289 GLY B C 1
ATOM 6243 O O . GLY B 1 289 ? 5.508 22.703 -22.641 1 73.5 289 GLY B O 1
ATOM 6244 N N . THR B 1 290 ? 5.473 20.875 -21.484 1 81.88 290 THR B N 1
ATOM 6245 C CA . THR B 1 290 ? 4.078 21.109 -21.109 1 81.88 290 THR B CA 1
ATOM 6246 C C . THR B 1 290 ? 3.953 21.438 -19.625 1 81.88 290 THR B C 1
ATOM 6248 O O . THR B 1 290 ? 2.846 21.5 -19.094 1 81.88 290 THR B O 1
ATOM 6251 N N . ILE B 1 291 ? 4.996 21.734 -19.016 1 83.94 291 ILE B N 1
ATOM 6252 C CA . ILE B 1 291 ? 5.012 21.906 -17.578 1 83.94 291 ILE B CA 1
ATOM 6253 C C . ILE B 1 291 ? 4.289 23.203 -17.203 1 83.94 291 ILE B C 1
ATOM 6255 O O . ILE B 1 291 ? 3.479 23.234 -16.281 1 83.94 291 ILE B O 1
ATOM 6259 N N . ASP B 1 292 ? 4.508 24.234 -17.969 1 85.31 292 ASP B N 1
ATOM 6260 C CA . ASP B 1 292 ? 3.926 25.531 -17.656 1 85.31 292 ASP B CA 1
ATOM 6261 C C . ASP B 1 292 ? 2.408 25.516 -17.828 1 85.31 292 ASP B C 1
ATOM 6263 O O . ASP B 1 292 ? 1.683 26.094 -17.016 1 85.31 292 ASP B O 1
ATOM 6267 N N . GLN B 1 293 ? 2.066 24.891 -18.891 1 88.12 293 GLN B N 1
ATOM 6268 C CA . GLN B 1 293 ? 0.629 24.781 -19.125 1 88.12 293 GLN B CA 1
ATOM 6269 C C . GLN B 1 293 ? -0.046 23.969 -18.016 1 88.12 293 GLN B C 1
ATOM 6271 O O . GLN B 1 293 ? -1.124 24.328 -17.547 1 88.12 293 GLN B O 1
ATOM 6276 N N . SER B 1 294 ? 0.554 22.922 -17.641 1 89.5 294 SER B N 1
ATOM 6277 C CA . SER B 1 294 ? 0.019 22.078 -16.578 1 89.5 294 SER B CA 1
ATOM 6278 C C . SER B 1 294 ? -0.016 22.828 -15.25 1 89.5 294 SER B C 1
ATOM 6280 O O . SER B 1 294 ? -0.977 22.703 -14.484 1 89.5 294 SER B O 1
ATOM 6282 N N . LEU B 1 295 ? 1.009 23.641 -14.984 1 92 295 LEU B N 1
ATOM 6283 C CA . LEU B 1 295 ? 1.072 24.422 -13.758 1 92 295 LEU B CA 1
ATOM 6284 C C . LEU B 1 295 ? -0.054 25.453 -13.703 1 92 295 LEU B C 1
ATOM 6286 O O . LEU B 1 295 ? -0.707 25.609 -12.672 1 92 295 LEU B O 1
ATOM 6290 N N . ARG B 1 296 ? -0.282 26.078 -14.797 1 92.69 296 ARG B N 1
ATOM 6291 C CA . ARG B 1 296 ? -1.331 27.094 -14.859 1 92.69 296 ARG B CA 1
ATOM 6292 C C . ARG B 1 296 ? -2.707 26.469 -14.641 1 92.69 296 ARG B C 1
ATOM 6294 O O . ARG B 1 296 ? -3.547 27.047 -13.938 1 92.69 296 ARG B O 1
ATOM 6301 N N . LYS B 1 297 ? -2.855 25.359 -15.242 1 94.5 297 LYS B N 1
ATOM 6302 C CA . LYS B 1 297 ? -4.129 24.672 -15.078 1 94.5 297 LYS B CA 1
ATOM 6303 C C . LYS B 1 297 ? -4.367 24.281 -13.617 1 94.5 297 LYS B C 1
ATOM 6305 O O . LYS B 1 297 ? -5.441 24.547 -13.078 1 94.5 297 LYS B O 1
ATOM 6310 N N . LEU B 1 298 ? -3.398 23.734 -13.047 1 94.62 298 LEU B N 1
ATOM 6311 C CA . LEU B 1 298 ? -3.527 23.281 -11.672 1 94.62 298 LEU B CA 1
ATOM 6312 C C . LEU B 1 298 ? -3.652 24.453 -10.711 1 94.62 298 LEU B C 1
ATOM 6314 O O . LEU B 1 298 ? -4.402 24.391 -9.734 1 94.62 298 LEU B O 1
ATOM 6318 N N . LEU B 1 299 ? -2.98 25.562 -11.023 1 95.88 299 LEU B N 1
ATOM 6319 C CA . LEU B 1 299 ? -3.092 26.766 -10.203 1 95.88 299 LEU B CA 1
ATOM 6320 C C . LEU B 1 299 ? -4.504 27.328 -10.266 1 95.88 299 LEU B C 1
ATOM 6322 O O . LEU B 1 299 ? -5.039 27.781 -9.242 1 95.88 299 LEU B O 1
ATOM 6326 N N . SER B 1 300 ? -4.992 27.25 -11.422 1 96.19 300 SER B N 1
ATOM 6327 C CA . SER B 1 300 ? -6.359 27.734 -11.586 1 96.19 300 SER B CA 1
ATOM 6328 C C . SER B 1 300 ? -7.344 26.891 -10.789 1 96.19 300 SER B C 1
ATOM 6330 O O . SER B 1 300 ? -8.297 27.406 -10.211 1 96.19 300 SER B O 1
ATOM 6332 N N . GLU B 1 301 ? -7.129 25.672 -10.781 1 96.12 301 GLU B N 1
ATOM 6333 C CA . GLU B 1 301 ? -7.992 24.75 -10.031 1 96.12 301 GLU B CA 1
ATOM 6334 C C . GLU B 1 301 ? -7.855 24.984 -8.531 1 96.12 301 GLU B C 1
ATOM 6336 O O . GLU B 1 301 ? -8.844 24.938 -7.793 1 96.12 301 GLU B O 1
ATOM 6341 N N . ILE B 1 302 ? -6.68 25.234 -8.062 1 96.75 302 ILE B N 1
ATOM 6342 C CA . ILE B 1 302 ? -6.441 25.516 -6.648 1 96.75 302 ILE B CA 1
ATOM 6343 C C . ILE B 1 302 ? -7.156 26.797 -6.246 1 96.75 302 ILE B C 1
ATOM 6345 O O . ILE B 1 302 ? -7.809 26.859 -5.203 1 96.75 302 ILE B O 1
ATOM 6349 N N . ASP B 1 303 ? -7.035 27.766 -7.109 1 94.5 303 ASP B N 1
ATOM 6350 C CA . ASP B 1 303 ? -7.676 29.047 -6.836 1 94.5 303 ASP B CA 1
ATOM 6351 C C . ASP B 1 303 ? -9.195 28.906 -6.824 1 94.5 303 ASP B C 1
ATOM 6353 O O . ASP B 1 303 ? -9.867 29.484 -5.973 1 94.5 303 ASP B O 1
ATOM 6357 N N . GLY B 1 304 ? -9.648 28.141 -7.801 1 93.06 304 GLY B N 1
ATOM 6358 C CA . GLY B 1 304 ? -11.078 27.875 -7.816 1 93.06 304 GLY B CA 1
ATOM 6359 C C . GLY B 1 304 ? -11.555 27.141 -6.578 1 93.06 304 GLY B C 1
ATOM 6360 O O . GLY B 1 304 ? -12.617 27.469 -6.039 1 93.06 304 GLY B O 1
ATOM 6361 N N . TRP B 1 305 ? -10.797 26.234 -6.145 1 94.19 305 TRP B N 1
ATOM 6362 C CA . TRP B 1 305 ? -11.109 25.484 -4.934 1 94.19 305 TRP B CA 1
ATOM 6363 C C . TRP B 1 305 ? -11.094 26.391 -3.709 1 94.19 305 TRP B C 1
ATOM 6365 O O . TRP B 1 305 ? -11.984 26.312 -2.859 1 94.19 305 TRP B O 1
ATOM 6375 N N . ALA B 1 306 ? -10.141 27.297 -3.557 1 91.44 306 ALA B N 1
ATOM 6376 C CA . ALA B 1 306 ? -9.969 28.156 -2.389 1 91.44 306 ALA B CA 1
ATOM 6377 C C . ALA B 1 306 ? -11.086 29.188 -2.299 1 91.44 306 ALA B C 1
ATOM 6379 O O . ALA B 1 306 ? -11.453 29.609 -1.203 1 91.44 306 ALA B O 1
ATOM 6380 N N . LYS B 1 307 ? -11.656 29.531 -3.367 1 85.88 307 LYS B N 1
ATOM 6381 C CA . LYS B 1 307 ? -12.656 30.594 -3.414 1 85.88 307 LYS B CA 1
ATOM 6382 C C . LYS B 1 307 ? -14.07 30.031 -3.361 1 85.88 307 LYS B C 1
ATOM 6384 O O . LYS B 1 307 ? -15.047 30.781 -3.314 1 85.88 307 LYS B O 1
ATOM 6389 N N . SER B 1 308 ? -14.102 28.797 -3.314 1 80.25 308 SER B N 1
ATOM 6390 C CA . SER B 1 308 ? -15.43 28.203 -3.334 1 80.25 308 SER B CA 1
ATOM 6391 C C . SER B 1 308 ? -16.266 28.656 -2.143 1 80.25 308 SER B C 1
ATOM 6393 O O . SER B 1 308 ? -15.805 28.609 -1.001 1 80.25 308 SER B O 1
ATOM 6395 N N . LYS B 1 309 ? -17.438 29.234 -2.414 1 67.31 309 LYS B N 1
ATOM 6396 C CA . LYS B 1 309 ? -18.344 29.766 -1.404 1 67.31 309 LYS B CA 1
ATOM 6397 C C . LYS B 1 309 ? -19.156 28.641 -0.755 1 67.31 309 LYS B C 1
ATOM 6399 O O . LYS B 1 309 ? -19.766 28.844 0.299 1 67.31 309 LYS B O 1
ATOM 6404 N N . ASP B 1 310 ? -19.078 27.562 -1.392 1 65.31 310 ASP B N 1
ATOM 6405 C CA . ASP B 1 310 ? -19.938 26.469 -0.974 1 65.31 310 ASP B CA 1
ATOM 6406 C C . ASP B 1 310 ? -19.469 25.875 0.351 1 65.31 310 ASP B C 1
ATOM 6408 O O . ASP B 1 310 ? -20.203 25.125 0.994 1 65.31 310 ASP B O 1
ATOM 6412 N N . VAL B 1 311 ? -18.281 26.188 0.758 1 68.06 311 VAL B N 1
ATOM 6413 C CA . VAL B 1 311 ? -17.75 25.484 1.919 1 68.06 311 VAL B CA 1
ATOM 6414 C C . VAL B 1 311 ? -18.297 26.109 3.199 1 68.06 311 VAL B C 1
ATOM 6416 O O . VAL B 1 311 ? -18.688 25.391 4.133 1 68.06 311 VAL B O 1
ATOM 6419 N N . PHE B 1 312 ? -18.203 27.438 3.311 1 63.59 312 PHE B N 1
ATOM 6420 C CA . PHE B 1 312 ? -18.547 28.062 4.578 1 63.59 312 PHE B CA 1
ATOM 6421 C C . PHE B 1 312 ? -19.828 28.875 4.438 1 63.59 312 PHE B C 1
ATOM 6423 O O . PHE B 1 312 ? -19.844 29.922 3.791 1 63.59 312 PHE B O 1
ATOM 6430 N N . THR B 1 313 ? -20.891 28.203 4.086 1 53.19 313 THR B N 1
ATOM 6431 C CA . THR B 1 313 ? -22.094 29.016 4.234 1 53.19 313 THR B CA 1
ATOM 6432 C C . THR B 1 313 ? -22.125 29.688 5.605 1 53.19 313 THR B C 1
ATOM 6434 O O . THR B 1 313 ? -21.469 29.234 6.543 1 53.19 313 THR B O 1
ATOM 6437 N N . SER B 1 314 ? -22.75 30.891 5.699 1 44.22 314 SER B N 1
ATOM 6438 C CA . SER B 1 314 ? -22.891 31.859 6.777 1 44.22 314 SER B CA 1
ATOM 6439 C C . SER B 1 314 ? -22.922 31.172 8.141 1 44.22 314 SER B C 1
ATOM 6441 O O . SER B 1 314 ? -22.75 31.812 9.172 1 44.22 314 SER B O 1
ATOM 6443 N N . SER B 1 315 ? -23.531 30.094 8.344 1 41.72 315 SER B N 1
ATOM 6444 C CA . SER B 1 315 ? -24.047 29.766 9.672 1 41.72 315 SER B CA 1
ATOM 6445 C C . SER B 1 315 ? -23.016 29.016 10.5 1 41.72 315 SER B C 1
ATOM 6447 O O . SER B 1 315 ? -23.328 28.547 11.602 1 41.72 315 SER B O 1
ATOM 6449 N N . HIS B 1 316 ? -22.078 28.328 10.023 1 43.94 316 HIS B N 1
ATOM 6450 C CA . HIS B 1 316 ? -21.469 27.453 11.016 1 43.94 316 HIS B CA 1
ATOM 6451 C C . HIS B 1 316 ? -20.484 28.203 11.883 1 43.94 316 HIS B C 1
ATOM 6453 O O . HIS B 1 316 ? -19.344 28.438 11.477 1 43.94 316 HIS B O 1
ATOM 6459 N N . PRO B 1 317 ? -20.953 28.859 12.805 1 44.28 317 PRO B N 1
ATOM 6460 C CA . PRO B 1 317 ? -20.219 29.578 13.836 1 44.28 317 PRO B CA 1
ATOM 6461 C C . PRO B 1 317 ? -18.953 28.844 14.297 1 44.28 317 PRO B C 1
ATOM 6463 O O . PRO B 1 317 ? -18 29.469 14.758 1 44.28 317 PRO B O 1
ATOM 6466 N N . ASN B 1 318 ? -19.016 27.578 14.391 1 46 318 ASN B N 1
ATOM 6467 C CA . ASN B 1 318 ? -18.016 26.844 15.164 1 46 318 ASN B CA 1
ATOM 6468 C C . ASN B 1 318 ? -16.906 26.297 14.273 1 46 318 ASN B C 1
ATOM 6470 O O . ASN B 1 318 ? -16.25 25.312 14.633 1 46 318 ASN B O 1
ATOM 6474 N N . ALA B 1 319 ? -16.906 26.922 13.07 1 53.97 319 ALA B N 1
ATOM 6475 C CA . ALA B 1 319 ? -15.836 26.422 12.203 1 53.97 319 ALA B CA 1
ATOM 6476 C C . ALA B 1 319 ? -14.477 26.953 12.656 1 53.97 319 ALA B C 1
ATOM 6478 O O . ALA B 1 319 ? -14.18 28.141 12.492 1 53.97 319 ALA B O 1
ATOM 6479 N N . GLU B 1 320 ? -13.898 26.344 13.656 1 59.34 320 GLU B N 1
ATOM 6480 C CA . GLU B 1 320 ? -12.578 26.719 14.164 1 59.34 320 GLU B CA 1
ATOM 6481 C C . GLU B 1 320 ? -11.5 25.781 13.641 1 59.34 320 GLU B C 1
ATOM 6483 O O . GLU B 1 320 ? -11.805 24.719 13.078 1 59.34 320 GLU B O 1
ATOM 6488 N N . GLY B 1 321 ? -10.438 26.266 13.398 1 58.62 321 GLY B N 1
ATOM 6489 C CA . GLY B 1 321 ? -9.25 25.516 13.039 1 58.62 321 GLY B CA 1
ATOM 6490 C C . GLY B 1 321 ? -9.125 25.266 11.547 1 58.62 321 GLY B C 1
ATOM 6491 O O . GLY B 1 321 ? -9.297 26.172 10.742 1 58.62 321 GLY B O 1
ATOM 6492 N N . HIS B 1 322 ? -8.852 24.125 11.18 1 56.28 322 HIS B N 1
ATOM 6493 C CA . HIS B 1 322 ? -8.641 23.766 9.781 1 56.28 322 HIS B CA 1
ATOM 6494 C C . HIS B 1 322 ? -9.938 23.844 8.992 1 56.28 322 HIS B C 1
ATOM 6496 O O . HIS B 1 322 ? -9.922 24.094 7.781 1 56.28 322 HIS B O 1
ATOM 6502 N N . ALA B 1 323 ? -10.984 23.766 9.695 1 63.16 323 ALA B N 1
ATOM 6503 C CA . ALA B 1 323 ? -12.273 23.812 9.016 1 63.16 323 ALA B CA 1
ATOM 6504 C C . ALA B 1 323 ? -12.828 25.219 8.969 1 63.16 323 ALA B C 1
ATOM 6506 O O . ALA B 1 323 ? -14.031 25.422 8.789 1 63.16 323 ALA B O 1
ATOM 6507 N N . SER B 1 324 ? -11.953 26.125 9.102 1 74.5 324 SER B N 1
ATOM 6508 C CA . SER B 1 324 ? -12.273 27.547 8.992 1 74.5 324 SER B CA 1
ATOM 6509 C C . SER B 1 324 ? -11.867 28.094 7.629 1 74.5 324 SER B C 1
ATOM 6511 O O . SER B 1 324 ? -11.141 27.438 6.875 1 74.5 324 SER B O 1
ATOM 6513 N N . PRO B 1 325 ? -12.367 29.234 7.34 1 79.81 325 PRO B N 1
ATOM 6514 C CA . PRO B 1 325 ? -11.914 29.844 6.09 1 79.81 325 PRO B CA 1
ATOM 6515 C C . PRO B 1 325 ? -10.398 30 6.02 1 79.81 325 PRO B C 1
ATOM 6517 O O . PRO B 1 325 ? -9.805 29.797 4.961 1 79.81 325 PRO B O 1
ATOM 6520 N N . LEU B 1 326 ? -9.828 30.359 7.125 1 84.38 326 LEU B N 1
ATOM 6521 C CA . LEU B 1 326 ? -8.375 30.469 7.164 1 84.38 326 LEU B CA 1
ATOM 6522 C C . LEU B 1 326 ? -7.719 29.109 6.941 1 84.38 326 LEU B C 1
ATOM 6524 O O . LEU B 1 326 ? -6.652 29.031 6.328 1 84.38 326 LEU B O 1
ATOM 6528 N N . GLY B 1 327 ? -8.352 28.156 7.457 1 86.5 327 GLY B N 1
ATOM 6529 C CA . GLY B 1 327 ? -7.859 26.812 7.238 1 86.5 327 GLY B CA 1
ATOM 6530 C C . GLY B 1 327 ? -7.859 26.406 5.773 1 86.5 327 GLY B C 1
ATOM 6531 O O . GLY B 1 327 ? -6.926 25.75 5.305 1 86.5 327 GLY B O 1
ATOM 6532 N N . VAL B 1 328 ? -8.844 26.797 5.082 1 88.81 328 VAL B N 1
ATOM 6533 C CA . VAL B 1 328 ? -8.953 26.516 3.656 1 88.81 328 VAL B CA 1
ATOM 6534 C C . VAL B 1 328 ? -7.852 27.25 2.898 1 88.81 328 VAL B C 1
ATOM 6536 O O . VAL B 1 328 ? -7.238 26.688 1.984 1 88.81 328 VAL B O 1
ATOM 6539 N N . VAL B 1 329 ? -7.633 28.438 3.346 1 90.69 329 VAL B N 1
ATOM 6540 C CA . VAL B 1 329 ? -6.566 29.219 2.73 1 90.69 329 VAL B CA 1
ATOM 6541 C C . VAL B 1 329 ? -5.219 28.547 2.963 1 90.69 329 VAL B C 1
ATOM 6543 O O . VAL B 1 329 ? -4.379 28.5 2.062 1 90.69 329 VAL B O 1
ATOM 6546 N N . TYR B 1 330 ? -5.059 28.078 4.102 1 91.94 330 TYR B N 1
ATOM 6547 C CA . TYR B 1 330 ? -3.812 27.375 4.414 1 91.94 330 TYR B CA 1
ATOM 6548 C C . TYR B 1 330 ? -3.623 26.172 3.512 1 91.94 330 TYR B C 1
ATOM 6550 O O . TYR B 1 330 ? -2.533 25.938 2.979 1 91.94 330 TYR B O 1
ATOM 6558 N N . VAL B 1 331 ? -4.664 25.391 3.381 1 93.44 331 VAL B N 1
ATOM 6559 C CA . VAL B 1 331 ? -4.574 24.188 2.545 1 93.44 331 VAL B CA 1
ATOM 6560 C C . VAL B 1 331 ? -4.238 24.594 1.11 1 93.44 331 VAL B C 1
ATOM 6562 O O . VAL B 1 331 ? -3.459 23.922 0.436 1 93.44 331 VAL B O 1
ATOM 6565 N N . ALA B 1 332 ? -4.777 25.672 0.647 1 95.25 332 ALA B N 1
ATOM 6566 C CA . ALA B 1 332 ? -4.453 26.172 -0.688 1 95.25 332 ALA B CA 1
ATOM 6567 C C . ALA B 1 332 ? -2.977 26.547 -0.794 1 95.25 332 ALA B C 1
ATOM 6569 O O . ALA B 1 332 ? -2.314 26.203 -1.778 1 95.25 332 ALA B O 1
ATOM 6570 N N . HIS B 1 333 ? -2.498 27.234 0.193 1 95.81 333 HIS B N 1
ATOM 6571 C CA . HIS B 1 333 ? -1.092 27.625 0.198 1 95.81 333 HIS B CA 1
ATOM 6572 C C . HIS B 1 333 ? -0.185 26.391 0.24 1 95.81 333 HIS B C 1
ATOM 6574 O O . HIS B 1 333 ? 0.82 26.344 -0.471 1 95.81 333 HIS B O 1
ATOM 6580 N N . MET B 1 334 ? -0.549 25.516 1.087 1 96.31 334 MET B N 1
ATOM 6581 C CA . MET B 1 334 ? 0.203 24.266 1.171 1 96.31 334 MET B CA 1
ATOM 6582 C C . MET B 1 334 ? 0.231 23.562 -0.178 1 96.31 334 MET B C 1
ATOM 6584 O O . MET B 1 334 ? 1.272 23.047 -0.594 1 96.31 334 MET B O 1
ATOM 6588 N N . THR B 1 335 ? -0.888 23.516 -0.84 1 97.44 335 THR B N 1
ATOM 6589 C CA . THR B 1 335 ? -1.01 22.844 -2.129 1 97.44 335 THR B CA 1
ATOM 6590 C C . THR B 1 335 ? -0.139 23.531 -3.18 1 97.44 335 THR B C 1
ATOM 6592 O O . THR B 1 335 ? 0.452 22.859 -4.031 1 97.44 335 THR B O 1
ATOM 6595 N N . ARG B 1 336 ? -0.034 24.797 -3.068 1 97.06 336 ARG B N 1
ATOM 6596 C CA . ARG B 1 336 ? 0.831 25.531 -3.986 1 97.06 336 ARG B CA 1
ATOM 6597 C C . ARG B 1 336 ? 2.297 25.172 -3.764 1 97.06 336 ARG B C 1
ATOM 6599 O O . ARG B 1 336 ? 3.066 25.062 -4.723 1 97.06 336 ARG B O 1
ATOM 6606 N N . VAL B 1 337 ? 2.648 25.047 -2.523 1 97 337 VAL B N 1
ATOM 6607 C CA . VAL B 1 337 ? 4.016 24.625 -2.219 1 97 337 VAL B CA 1
ATOM 6608 C C . VAL B 1 337 ? 4.297 23.266 -2.854 1 97 337 VAL B C 1
ATOM 6610 O O . VAL B 1 337 ? 5.336 23.078 -3.486 1 97 337 VAL B O 1
ATOM 6613 N N . VAL B 1 338 ? 3.367 22.375 -2.705 1 95.38 338 VAL B N 1
ATOM 6614 C CA . VAL B 1 338 ? 3.527 21.031 -3.246 1 95.38 338 VAL B CA 1
ATOM 6615 C C . VAL B 1 338 ? 3.605 21.094 -4.77 1 95.38 338 VAL B C 1
ATOM 6617 O O . VAL B 1 338 ? 4.434 20.406 -5.383 1 95.38 338 VAL B O 1
ATOM 6620 N N . LEU B 1 339 ? 2.799 21.906 -5.352 1 95.5 339 LEU B N 1
ATOM 6621 C CA . LEU B 1 339 ? 2.746 22.031 -6.805 1 95.5 339 LEU B CA 1
ATOM 6622 C C . LEU B 1 339 ? 4.082 22.516 -7.355 1 95.5 339 LEU B C 1
ATOM 6624 O O . LEU B 1 339 ? 4.668 21.875 -8.227 1 95.5 339 LEU B O 1
ATOM 6628 N N . TYR B 1 340 ? 4.602 23.531 -6.777 1 93.69 340 TYR B N 1
ATOM 6629 C CA . TYR B 1 340 ? 5.828 24.125 -7.305 1 93.69 340 TYR B CA 1
ATOM 6630 C C . TYR B 1 340 ? 7.043 23.281 -6.941 1 93.69 340 TYR B C 1
ATOM 6632 O O . TYR B 1 340 ? 8.07 23.328 -7.621 1 93.69 340 TYR B O 1
ATOM 6640 N N . SER B 1 341 ? 6.914 22.547 -5.895 1 91.5 341 SER B N 1
ATOM 6641 C CA . SER B 1 341 ? 7.996 21.641 -5.512 1 91.5 341 SER B CA 1
ATOM 6642 C C . SER B 1 341 ? 8.023 20.406 -6.402 1 91.5 341 SER B C 1
ATOM 6644 O O . SER B 1 341 ? 8.992 19.641 -6.375 1 91.5 341 SER B O 1
ATOM 6646 N N . SER B 1 342 ? 6.992 20.172 -7.133 1 87 342 SER B N 1
ATOM 6647 C CA . SER B 1 342 ? 6.875 18.969 -7.949 1 87 342 SER B CA 1
ATOM 6648 C C . SER B 1 342 ? 7.547 19.156 -9.305 1 87 342 SER B C 1
ATOM 6650 O O . SER B 1 342 ? 7.684 18.203 -10.078 1 87 342 SER B O 1
ATOM 6652 N N . VAL B 1 343 ? 7.949 20.375 -9.578 1 86.38 343 VAL B N 1
ATOM 6653 C CA . VAL B 1 343 ? 8.656 20.656 -10.82 1 86.38 343 VAL B CA 1
ATOM 6654 C C . VAL B 1 343 ? 10.164 20.688 -10.562 1 86.38 343 VAL B C 1
ATOM 6656 O O . VAL B 1 343 ? 10.602 20.969 -9.445 1 86.38 343 VAL B O 1
ATOM 6659 N N . PRO B 1 344 ? 10.898 20.312 -11.57 1 83.5 344 PRO B N 1
ATOM 6660 C CA . PRO B 1 344 ? 12.352 20.359 -11.383 1 83.5 344 PRO B CA 1
ATOM 6661 C C . PRO B 1 344 ? 12.844 21.719 -10.898 1 83.5 344 PRO B C 1
ATOM 6663 O O . PRO B 1 344 ? 12.367 22.75 -11.367 1 83.5 344 PRO B O 1
ATOM 6666 N N . PHE B 1 345 ? 13.766 21.641 -10.016 1 85.94 345 PHE B N 1
ATOM 6667 C CA . PHE B 1 345 ? 14.266 22.859 -9.375 1 85.94 345 PHE B CA 1
ATOM 6668 C C . PHE B 1 345 ? 15.273 23.562 -10.273 1 85.94 345 PHE B C 1
ATOM 6670 O O . PHE B 1 345 ? 16.266 22.969 -10.688 1 85.94 345 PHE B O 1
ATOM 6677 N N . GLU B 1 346 ? 14.914 24.75 -10.641 1 87.19 346 GLU B N 1
ATOM 6678 C CA . GLU B 1 346 ? 15.82 25.672 -11.328 1 87.19 346 GLU B CA 1
ATOM 6679 C C . GLU B 1 346 ? 15.992 26.969 -10.539 1 87.19 346 GLU B C 1
ATOM 6681 O O . GLU B 1 346 ? 15.062 27.766 -10.438 1 87.19 346 GLU B O 1
ATOM 6686 N N . PRO B 1 347 ? 17.188 27.156 -10.062 1 87 347 PRO B N 1
ATOM 6687 C CA . PRO B 1 347 ? 17.406 28.266 -9.133 1 87 347 PRO B CA 1
ATOM 6688 C C . PRO B 1 347 ? 16.953 29.609 -9.688 1 87 347 PRO B C 1
ATOM 6690 O O . PRO B 1 347 ? 16.375 30.422 -8.969 1 87 347 PRO B O 1
ATOM 6693 N N . ALA B 1 348 ? 17.156 29.875 -10.906 1 88.38 348 ALA B N 1
ATOM 6694 C CA . ALA B 1 348 ? 16.859 31.203 -11.453 1 88.38 348 ALA B CA 1
ATOM 6695 C C . ALA B 1 348 ? 15.492 31.234 -12.117 1 88.38 348 ALA B C 1
ATOM 6697 O O . ALA B 1 348 ? 15.109 32.25 -12.703 1 88.38 348 ALA B O 1
ATOM 6698 N N . SER B 1 349 ? 14.703 30.328 -11.914 1 88.94 349 SER B N 1
ATOM 6699 C CA . SER B 1 349 ? 13.43 30.25 -12.625 1 88.94 349 SER B CA 1
ATOM 6700 C C . SER B 1 349 ? 12.336 31.016 -11.883 1 88.94 349 SER B C 1
ATOM 6702 O O . SER B 1 349 ? 12.438 31.219 -10.664 1 88.94 349 SER B O 1
ATOM 6704 N N . GLU B 1 350 ? 11.352 31.422 -12.625 1 91.81 350 GLU B N 1
ATOM 6705 C CA . GLU B 1 350 ? 10.18 32.062 -12.055 1 91.81 350 GLU B CA 1
ATOM 6706 C C . GLU B 1 350 ? 9.422 31.125 -11.125 1 91.81 350 GLU B C 1
ATOM 6708 O O . GLU B 1 350 ? 8.82 31.562 -10.141 1 91.81 350 GLU B O 1
ATOM 6713 N N . ASN B 1 351 ? 9.453 29.922 -11.43 1 91.62 351 ASN B N 1
ATOM 6714 C CA . ASN B 1 351 ? 8.781 28.922 -10.602 1 91.62 351 ASN B CA 1
ATOM 6715 C C . ASN B 1 351 ? 9.383 28.859 -9.203 1 91.62 351 ASN B C 1
ATOM 6717 O O . ASN B 1 351 ? 8.672 28.609 -8.227 1 91.62 351 ASN B O 1
ATOM 6721 N N . THR B 1 352 ? 10.609 29.062 -9.109 1 94.25 352 THR B N 1
ATOM 6722 C CA . THR B 1 352 ? 11.273 29.062 -7.812 1 94.25 352 THR B CA 1
ATOM 6723 C C . THR B 1 352 ? 10.836 30.266 -6.984 1 94.25 352 THR B C 1
ATOM 6725 O O . THR B 1 352 ? 10.695 30.172 -5.766 1 94.25 352 THR B O 1
ATOM 6728 N N . ASP B 1 353 ? 10.641 31.391 -7.637 1 94.81 353 ASP B N 1
ATOM 6729 C CA . ASP B 1 353 ? 10.117 32.562 -6.941 1 94.81 353 ASP B CA 1
ATOM 6730 C C . ASP B 1 353 ? 8.719 32.281 -6.383 1 94.81 353 ASP B C 1
ATOM 6732 O O . ASP B 1 353 ? 8.422 32.656 -5.246 1 94.81 353 ASP B O 1
ATOM 6736 N N . LYS B 1 354 ? 7.996 31.75 -7.25 1 95.38 354 LYS B N 1
ATOM 6737 C CA . LYS B 1 354 ? 6.633 31.422 -6.836 1 95.38 354 LYS B CA 1
ATOM 6738 C C . LYS B 1 354 ? 6.633 30.422 -5.695 1 95.38 354 LYS B C 1
ATOM 6740 O O . LYS B 1 354 ? 5.793 30.484 -4.797 1 95.38 354 LYS B O 1
ATOM 6745 N N . LEU B 1 355 ? 7.516 29.438 -5.789 1 96.5 355 LEU B N 1
ATOM 6746 C CA . LEU B 1 355 ? 7.664 28.469 -4.711 1 96.5 355 LEU B CA 1
ATOM 6747 C C . LEU B 1 355 ? 8.039 29.172 -3.402 1 96.5 355 LEU B C 1
ATOM 6749 O O . LEU B 1 355 ? 7.461 28.875 -2.354 1 96.5 355 LEU B O 1
ATOM 6753 N N . LEU B 1 356 ? 8.969 30.078 -3.457 1 96.81 356 LEU B N 1
ATOM 6754 C CA . LEU B 1 356 ? 9.391 30.828 -2.273 1 96.81 356 LEU B CA 1
ATOM 6755 C C . LEU B 1 356 ? 8.227 31.609 -1.683 1 96.81 356 LEU B C 1
ATOM 6757 O O . LEU B 1 356 ? 8.023 31.609 -0.467 1 96.81 356 LEU B O 1
ATOM 6761 N N . GLN B 1 357 ? 7.527 32.219 -2.529 1 97 357 GLN B N 1
ATOM 6762 C CA . GLN B 1 357 ? 6.367 32.969 -2.07 1 97 357 GLN B CA 1
ATOM 6763 C C . GLN B 1 357 ? 5.328 32.062 -1.437 1 97 357 GLN B C 1
ATOM 6765 O O . GLN B 1 357 ? 4.742 32.406 -0.406 1 97 357 GLN B O 1
ATOM 6770 N N . ALA B 1 358 ? 5.059 30.953 -2.107 1 97.69 358 ALA B N 1
ATOM 6771 C CA . ALA B 1 358 ? 4.109 29.984 -1.566 1 97.69 358 ALA B CA 1
ATOM 6772 C C . ALA B 1 358 ? 4.535 29.516 -0.179 1 97.69 358 ALA B C 1
ATOM 6774 O O . ALA B 1 358 ? 3.697 29.328 0.705 1 97.69 358 ALA B O 1
ATOM 6775 N N . CYS B 1 359 ? 5.773 29.297 -0.012 1 97.94 359 CYS B N 1
ATOM 6776 C CA . CYS B 1 359 ? 6.297 28.891 1.285 1 97.94 359 CYS B CA 1
ATOM 6777 C C . CYS B 1 359 ? 6.047 29.953 2.34 1 97.94 359 CYS B C 1
ATOM 6779 O O . CYS B 1 359 ? 5.59 29.656 3.443 1 97.94 359 CYS B O 1
ATOM 6781 N N . CYS B 1 360 ? 6.336 31.172 1.988 1 97.69 360 CYS B N 1
ATOM 6782 C CA . CYS B 1 360 ? 6.109 32.281 2.914 1 97.69 360 CYS B CA 1
ATOM 6783 C C . CYS B 1 360 ? 4.641 32.375 3.309 1 97.69 360 CYS B C 1
ATOM 6785 O O . CYS B 1 360 ? 4.32 32.5 4.488 1 97.69 360 CYS B O 1
ATOM 6787 N N . ASP B 1 361 ? 3.834 32.25 2.314 1 96.88 361 ASP B N 1
ATOM 6788 C CA . ASP B 1 361 ? 2.396 32.344 2.564 1 96.88 361 ASP B CA 1
ATOM 6789 C C . ASP B 1 361 ? 1.931 31.188 3.465 1 96.88 361 ASP B C 1
ATOM 6791 O O . ASP B 1 361 ? 1.108 31.391 4.359 1 96.88 361 ASP B O 1
ATOM 6795 N N . SER B 1 362 ? 2.365 30.031 3.191 1 96.38 362 SER B N 1
ATOM 6796 C CA . SER B 1 362 ? 1.979 28.859 3.977 1 96.38 362 SER B CA 1
ATOM 6797 C C . SER B 1 362 ? 2.391 29.016 5.438 1 96.38 362 SER B C 1
ATOM 6799 O O . SER B 1 362 ? 1.609 28.719 6.344 1 96.38 362 SER B O 1
ATOM 6801 N N . CYS B 1 363 ? 3.543 29.5 5.668 1 95.25 363 CYS B N 1
ATOM 6802 C CA . CYS B 1 363 ? 4.031 29.688 7.027 1 95.25 363 CYS B CA 1
ATOM 6803 C C . CYS B 1 363 ? 3.227 30.766 7.75 1 95.25 363 CYS B C 1
ATOM 6805 O O . CYS B 1 363 ? 2.859 30.594 8.914 1 95.25 363 CYS B O 1
ATOM 6807 N N . ALA B 1 364 ? 3.039 31.828 7.062 1 94.56 364 ALA B N 1
ATOM 6808 C CA . ALA B 1 364 ? 2.293 32.938 7.66 1 94.56 364 ALA B CA 1
ATOM 6809 C C . ALA B 1 364 ? 0.881 32.5 8.039 1 94.56 364 ALA B C 1
ATOM 6811 O O . ALA B 1 364 ? 0.391 32.844 9.125 1 94.56 364 ALA B O 1
ATOM 6812 N N . THR B 1 365 ? 0.27 31.828 7.152 1 92.56 365 THR B N 1
ATOM 6813 C CA . THR B 1 365 ? -1.1 31.391 7.402 1 92.56 365 THR B CA 1
ATOM 6814 C C . THR B 1 365 ? -1.14 30.344 8.516 1 92.56 365 THR B C 1
ATOM 6816 O O . THR B 1 365 ? -2.053 30.359 9.344 1 92.56 365 THR B O 1
ATOM 6819 N N . PHE B 1 366 ? -0.238 29.438 8.539 1 92.88 366 PHE B N 1
ATOM 6820 C CA . PHE B 1 366 ? -0.189 28.453 9.609 1 92.88 366 PHE B CA 1
ATOM 6821 C C . PHE B 1 366 ? 0.002 29.141 10.961 1 92.88 366 PHE B C 1
ATOM 6823 O O . PHE B 1 366 ? -0.631 28.766 11.953 1 92.88 366 PHE B O 1
ATOM 6830 N N . ARG B 1 367 ? 0.888 30.078 11 1 92.25 367 ARG B N 1
ATOM 6831 C CA . ARG B 1 367 ? 1.137 30.812 12.234 1 92.25 367 ARG B CA 1
ATOM 6832 C C . ARG B 1 367 ? -0.127 31.516 12.711 1 92.25 367 ARG B C 1
ATOM 6834 O O . ARG B 1 367 ? -0.411 31.547 13.914 1 92.25 367 ARG B O 1
ATOM 6841 N N . ALA B 1 368 ? -0.797 32.094 11.797 1 89.62 368 ALA B N 1
ATOM 6842 C CA . ALA B 1 368 ? -2.051 32.75 12.141 1 89.62 368 ALA B CA 1
ATOM 6843 C C . ALA B 1 368 ? -3.051 31.766 12.734 1 89.62 368 ALA B C 1
ATOM 6845 O O . ALA B 1 368 ? -3.768 32.094 13.68 1 89.62 368 ALA B O 1
ATOM 6846 N N . LEU B 1 369 ? -3.105 30.594 12.203 1 85.44 369 LEU B N 1
ATOM 6847 C CA . LEU B 1 369 ? -3.99 29.547 12.719 1 85.44 369 LEU B CA 1
ATOM 6848 C C . LEU B 1 369 ? -3.551 29.109 14.109 1 85.44 369 LEU B C 1
ATOM 6850 O O . LEU B 1 369 ? -4.387 28.844 14.977 1 85.44 369 LEU B O 1
ATOM 6854 N N . GLN B 1 370 ? -2.346 28.953 14.266 1 83.88 370 GLN B N 1
ATOM 6855 C CA . GLN B 1 370 ? -1.794 28.547 15.547 1 83.88 370 GLN B CA 1
ATOM 6856 C C . GLN B 1 370 ? -2.105 29.562 16.641 1 83.88 370 GLN B C 1
ATOM 6858 O O . GLN B 1 370 ? -2.387 29.188 17.781 1 83.88 370 GLN B O 1
ATOM 6863 N N . LYS B 1 371 ? -1.997 30.766 16.328 1 82.75 371 LYS B N 1
ATOM 6864 C CA . LYS B 1 371 ? -2.264 31.844 17.297 1 82.75 371 LYS B CA 1
ATOM 6865 C C . LYS B 1 371 ? -3.725 31.828 17.734 1 82.75 371 LYS B C 1
ATOM 6867 O O . LYS B 1 371 ? -4.039 32.188 18.859 1 82.75 371 LYS B O 1
ATOM 6872 N N . ARG B 1 372 ? -4.539 31.328 16.953 1 74.12 372 ARG B N 1
ATOM 6873 C CA . ARG B 1 372 ? -5.961 31.266 17.281 1 74.12 372 ARG B CA 1
ATOM 6874 C C . ARG B 1 372 ? -6.305 29.969 18 1 74.12 372 ARG B C 1
ATOM 6876 O O . ARG B 1 372 ? -7.465 29.719 18.328 1 74.12 372 ARG B O 1
ATOM 6883 N N . LYS B 1 373 ? -5.258 29.203 18.422 1 64.06 373 LYS B N 1
ATOM 6884 C CA . LYS B 1 373 ? -5.367 27.938 19.141 1 64.06 373 LYS B CA 1
ATOM 6885 C C . LYS B 1 373 ? -6.273 26.969 18.391 1 64.06 373 LYS B C 1
ATOM 6887 O O . LYS B 1 373 ? -7.008 26.188 19.016 1 64.06 373 LYS B O 1
ATOM 6892 N N . HIS B 1 374 ? -6.262 27.031 17.219 1 56.88 374 HIS B N 1
ATOM 6893 C CA . HIS B 1 374 ? -7.215 26.266 16.422 1 56.88 374 HIS B CA 1
ATOM 6894 C C . HIS B 1 374 ? -6.559 25.016 15.844 1 56.88 374 HIS B C 1
ATOM 6896 O O . HIS B 1 374 ? -7.191 24.266 15.094 1 56.88 374 HIS B O 1
ATOM 6902 N N . LEU B 1 375 ? -5.352 24.812 16.125 1 59.06 375 LEU B N 1
ATOM 6903 C CA . LEU B 1 375 ? -4.812 23.719 15.336 1 59.06 375 LEU B CA 1
ATOM 6904 C C . LEU B 1 375 ? -4.398 22.562 16.234 1 59.06 375 LEU B C 1
ATOM 6906 O O . LEU B 1 375 ? -3.678 22.75 17.219 1 59.06 375 LEU B O 1
ATOM 6910 N N . PRO B 1 376 ? -5.188 21.531 15.859 1 57.84 376 PRO B N 1
ATOM 6911 C CA . PRO B 1 376 ? -4.574 20.344 16.469 1 57.84 376 PRO B CA 1
ATOM 6912 C C . PRO B 1 376 ? -3.146 20.094 15.984 1 57.84 376 PRO B C 1
ATOM 6914 O O . PRO B 1 376 ? -2.816 20.422 14.836 1 57.84 376 PRO B O 1
ATOM 6917 N N . LYS B 1 377 ? -2.336 19.859 16.797 1 65.06 377 LYS B N 1
ATOM 6918 C CA . LYS B 1 377 ? -0.918 19.641 16.531 1 65.06 377 LYS B CA 1
ATOM 6919 C C . LYS B 1 377 ? -0.691 18.266 15.898 1 65.06 377 LYS B C 1
ATOM 6921 O O . LYS B 1 377 ? -0.414 17.297 16.609 1 65.06 377 LYS B O 1
ATOM 6926 N N . HIS B 1 378 ? -0.858 18.25 14.578 1 78.62 378 HIS B N 1
ATOM 6927 C CA . HIS B 1 378 ? -0.629 17 13.883 1 78.62 378 HIS B CA 1
ATOM 6928 C C . HIS B 1 378 ? 0.828 16.859 13.453 1 78.62 378 HIS B C 1
ATOM 6930 O O . HIS B 1 378 ? 1.463 17.844 13.07 1 78.62 378 HIS B O 1
ATOM 6936 N N . TRP B 1 379 ? 1.289 15.766 13.672 1 83.81 379 TRP B N 1
ATOM 6937 C CA . TRP B 1 379 ? 2.662 15.422 13.32 1 83.81 379 TRP B CA 1
ATOM 6938 C C . TRP B 1 379 ? 2.959 15.789 11.867 1 83.81 379 TRP B C 1
ATOM 6940 O O . TRP B 1 379 ? 4.008 16.375 11.57 1 83.81 379 TRP B O 1
ATOM 6950 N N . PHE B 1 380 ? 2.068 15.609 11.023 1 88.56 380 PHE B N 1
ATOM 6951 C CA . PHE B 1 380 ? 2.311 15.812 9.602 1 88.56 380 PHE B CA 1
ATOM 6952 C C . PHE B 1 380 ? 2.246 17.297 9.25 1 88.56 380 PHE B C 1
ATOM 6954 O O . PHE B 1 380 ? 2.861 17.734 8.273 1 88.56 380 PHE B O 1
ATOM 6961 N N . ASP B 1 381 ? 1.509 18.031 10.023 1 88.12 381 ASP B N 1
ATOM 6962 C CA . ASP B 1 381 ? 1.586 19.469 9.875 1 88.12 381 ASP B CA 1
ATOM 6963 C C . ASP B 1 381 ? 2.975 20 10.242 1 88.12 381 ASP B C 1
ATOM 6965 O O . ASP B 1 381 ? 3.523 20.859 9.547 1 88.12 381 ASP B O 1
ATOM 6969 N N . MET B 1 382 ? 3.398 19.484 11.281 1 90.56 382 MET B N 1
ATOM 6970 C CA . MET B 1 382 ? 4.734 19.859 11.727 1 90.56 382 MET B CA 1
ATOM 6971 C C . MET B 1 382 ? 5.781 19.516 10.68 1 90.56 382 MET B C 1
ATOM 6973 O O . MET B 1 382 ? 6.645 20.344 10.367 1 90.56 382 MET B O 1
ATOM 6977 N N . LEU B 1 383 ? 5.707 18.328 10.172 1 92 383 LEU B N 1
ATOM 6978 C CA . LEU B 1 383 ? 6.652 17.891 9.148 1 92 383 LEU B CA 1
ATOM 6979 C C . LEU B 1 383 ? 6.598 18.812 7.934 1 92 383 LEU B C 1
ATOM 6981 O O . LEU B 1 383 ? 7.633 19.141 7.352 1 92 383 LEU B O 1
ATOM 6985 N N . PHE B 1 384 ? 5.43 19.156 7.625 1 93.88 384 PHE B N 1
ATOM 6986 C CA . PHE B 1 384 ? 5.266 20 6.449 1 93.88 384 PHE B CA 1
ATOM 6987 C C . PHE B 1 384 ? 5.859 21.391 6.691 1 93.88 384 PHE B C 1
ATOM 6989 O O . PHE B 1 384 ? 6.504 21.953 5.809 1 93.88 384 PHE B O 1
ATOM 6996 N N . VAL B 1 385 ? 5.621 21.906 7.82 1 94.31 385 VAL B N 1
ATOM 6997 C CA . VAL B 1 385 ? 6.172 23.219 8.164 1 94.31 385 VAL B CA 1
ATOM 6998 C C . VAL B 1 385 ? 7.695 23.156 8.141 1 94.31 385 VAL B C 1
ATOM 7000 O O . VAL B 1 385 ? 8.352 24.078 7.637 1 94.31 385 VAL B O 1
ATOM 7003 N N . PHE B 1 386 ? 8.242 22.156 8.656 1 95.5 386 PHE B N 1
ATOM 7004 C CA . PHE B 1 386 ? 9.695 21.984 8.633 1 95.5 386 PHE B CA 1
ATOM 7005 C C . PHE B 1 386 ? 10.203 21.953 7.195 1 95.5 386 PHE B C 1
ATOM 7007 O O . PHE B 1 386 ? 11.203 22.594 6.879 1 95.5 386 PHE B O 1
ATOM 7014 N N . GLN B 1 387 ? 9.508 21.219 6.406 1 95.5 387 GLN B N 1
ATOM 7015 C CA . GLN B 1 387 ? 9.883 21.125 5 1 95.5 387 GLN B CA 1
ATOM 7016 C C . GLN B 1 387 ? 9.859 22.484 4.328 1 95.5 387 GLN B C 1
ATOM 7018 O O . GLN B 1 387 ? 10.766 22.828 3.555 1 95.5 387 GLN B O 1
ATOM 7023 N N . VAL B 1 388 ? 8.859 23.188 4.59 1 96.75 388 VAL B N 1
ATOM 7024 C CA . VAL B 1 388 ? 8.711 24.516 4.02 1 96.75 388 VAL B CA 1
ATOM 7025 C C . VAL B 1 388 ? 9.875 25.406 4.453 1 96.75 388 VAL B C 1
ATOM 7027 O O . VAL B 1 388 ? 10.43 26.141 3.643 1 96.75 388 VAL B O 1
ATOM 7030 N N . GLY B 1 389 ? 10.211 25.312 5.68 1 96.88 389 GLY B N 1
ATOM 7031 C CA . GLY B 1 389 ? 11.352 26.062 6.184 1 96.88 389 GLY B CA 1
ATOM 7032 C C . GLY B 1 389 ? 12.648 25.703 5.496 1 96.88 389 GLY B C 1
ATOM 7033 O O . GLY B 1 389 ? 13.414 26.578 5.098 1 96.88 389 GLY B O 1
ATOM 7034 N N . VAL B 1 390 ? 12.852 24.438 5.359 1 95.44 390 VAL B N 1
ATOM 7035 C CA . VAL B 1 390 ? 14.07 23.953 4.719 1 95.44 390 VAL B CA 1
ATOM 7036 C C . VAL B 1 390 ? 14.117 24.438 3.273 1 95.44 390 VAL B C 1
ATOM 7038 O O . VAL B 1 390 ? 15.172 24.875 2.795 1 95.44 390 VAL B O 1
ATOM 7041 N N . VAL B 1 391 ? 13.031 24.391 2.602 1 95.81 391 VAL B N 1
ATOM 7042 C CA . VAL B 1 391 ? 12.969 24.797 1.2 1 95.81 391 VAL B CA 1
ATOM 7043 C C . VAL B 1 391 ? 13.281 26.281 1.08 1 95.81 391 VAL B C 1
ATOM 7045 O O . VAL B 1 391 ? 14.023 26.703 0.181 1 95.81 391 VAL B O 1
ATOM 7048 N N . MET B 1 392 ? 12.766 27.078 1.961 1 95.44 392 MET B N 1
ATOM 7049 C CA . MET B 1 392 ? 13.031 28.516 1.932 1 95.44 392 MET B CA 1
ATOM 7050 C C . MET B 1 392 ? 14.523 28.797 2.102 1 95.44 392 MET B C 1
ATOM 7052 O O . MET B 1 392 ? 15.117 29.531 1.313 1 95.44 392 MET B O 1
ATOM 7056 N N . VAL B 1 393 ? 15.102 28.156 3.053 1 93.69 393 VAL B N 1
ATOM 7057 C CA . VAL B 1 393 ? 16.516 28.375 3.336 1 93.69 393 VAL B CA 1
ATOM 7058 C C . VAL B 1 393 ? 17.359 27.859 2.176 1 93.69 393 VAL B C 1
ATOM 7060 O O . VAL B 1 393 ? 18.359 28.484 1.801 1 93.69 393 VAL B O 1
ATOM 7063 N N . TYR B 1 394 ? 16.953 26.766 1.651 1 93.75 394 TYR B N 1
ATOM 7064 C CA . TYR B 1 394 ? 17.672 26.188 0.53 1 93.75 394 TYR B CA 1
ATOM 7065 C C . TYR B 1 394 ? 17.688 27.141 -0.663 1 93.75 394 TYR B C 1
ATOM 7067 O O . TYR B 1 394 ? 18.719 27.312 -1.312 1 93.75 394 TYR B O 1
ATOM 7075 N N . ILE B 1 395 ? 16.547 27.672 -0.987 1 93.56 395 ILE B N 1
ATOM 7076 C CA . ILE B 1 395 ? 16.438 28.578 -2.121 1 93.56 395 ILE B CA 1
ATOM 7077 C C . ILE B 1 395 ? 17.328 29.797 -1.879 1 93.56 395 ILE B C 1
ATOM 7079 O O . ILE B 1 395 ? 18.047 30.234 -2.775 1 93.56 395 ILE B O 1
ATOM 7083 N N . LEU B 1 396 ? 17.344 30.328 -0.691 1 91.5 396 LEU B N 1
ATOM 7084 C CA . LEU B 1 396 ? 18.156 31.469 -0.347 1 91.5 396 LEU B CA 1
ATOM 7085 C C . LEU B 1 396 ? 19.641 31.125 -0.45 1 91.5 396 LEU B C 1
ATOM 7087 O O . LEU B 1 396 ? 20.438 31.922 -0.966 1 91.5 396 LEU B O 1
ATOM 7091 N N . TRP B 1 397 ? 19.938 30 0.011 1 90.5 397 TRP B N 1
ATOM 7092 C CA . TRP B 1 397 ? 21.312 29.531 -0.016 1 90.5 397 TRP B CA 1
ATOM 7093 C C . TRP B 1 397 ? 21.766 29.266 -1.447 1 90.5 397 TRP B C 1
ATOM 7095 O O . TRP B 1 397 ? 22.844 29.719 -1.85 1 90.5 397 TRP B O 1
ATOM 7105 N N . ARG B 1 398 ? 21.016 28.625 -2.213 1 89.12 398 ARG B N 1
ATOM 7106 C CA . ARG B 1 398 ? 21.391 28.25 -3.574 1 89.12 398 ARG B CA 1
ATOM 7107 C C . ARG B 1 398 ? 21.516 29.484 -4.465 1 89.12 398 ARG B C 1
ATOM 7109 O O . ARG B 1 398 ? 22.328 29.5 -5.395 1 89.12 398 ARG B O 1
ATOM 7116 N N . ARG B 1 399 ? 20.719 30.453 -4.203 1 88.44 399 ARG B N 1
ATOM 7117 C CA . ARG B 1 399 ? 20.719 31.656 -5.031 1 88.44 399 ARG B CA 1
ATOM 7118 C C . ARG B 1 399 ? 21.641 32.719 -4.441 1 88.44 399 ARG B C 1
ATOM 7120 O O . ARG B 1 399 ? 21.812 33.812 -5.027 1 88.44 399 ARG B O 1
ATOM 7127 N N . SER B 1 400 ? 22.141 32.469 -3.393 1 84.75 400 SER B N 1
ATOM 7128 C CA . SER B 1 400 ? 22.969 33.469 -2.713 1 84.75 400 SER B CA 1
ATOM 7129 C C . SER B 1 400 ? 22.281 34.812 -2.656 1 84.75 400 SER B C 1
ATOM 7131 O O . SER B 1 400 ? 22.875 35.844 -3.035 1 84.75 400 SER B O 1
ATOM 7133 N N . MET B 1 401 ? 21.031 34.812 -2.34 1 82.31 401 MET B N 1
ATOM 7134 C CA . MET B 1 401 ? 20.219 36.031 -2.324 1 82.31 401 MET B CA 1
ATOM 7135 C C . MET B 1 401 ? 20.109 36.594 -0.913 1 82.31 401 MET B C 1
ATOM 7137 O O . MET B 1 401 ? 20.109 35.844 0.063 1 82.31 401 MET B O 1
ATOM 7141 N N . PRO B 1 402 ? 20.031 37.875 -0.925 1 82.56 402 PRO B N 1
ATOM 7142 C CA . PRO B 1 402 ? 19.781 38.438 0.395 1 82.56 402 PRO B CA 1
ATOM 7143 C C . PRO B 1 402 ? 18.391 38.125 0.932 1 82.56 402 PRO B C 1
ATOM 7145 O O . PRO B 1 402 ? 17.453 37.938 0.153 1 82.56 402 PRO B O 1
ATOM 7148 N N . VAL B 1 403 ? 18.312 38.156 2.178 1 86.81 403 VAL B N 1
ATOM 7149 C CA . VAL B 1 403 ? 17.062 37.812 2.826 1 86.81 403 VAL B CA 1
ATOM 7150 C C . VAL B 1 403 ? 16.156 39.031 2.906 1 86.81 403 VAL B C 1
ATOM 7152 O O . VAL B 1 403 ? 16.516 40.031 3.545 1 86.81 403 VAL B O 1
ATOM 7155 N N . SER B 1 404 ? 15.117 39.031 2.23 1 88.25 404 SER B N 1
ATOM 7156 C CA . SER B 1 404 ? 14.133 40.094 2.328 1 88.25 404 SER B CA 1
ATOM 7157 C C . SER B 1 404 ? 13.391 40.062 3.66 1 88.25 404 SER B C 1
ATOM 7159 O O . SER B 1 404 ? 13.406 39.031 4.348 1 88.25 404 SER B O 1
ATOM 7161 N N . LYS B 1 405 ? 12.734 41.156 4.027 1 90.5 405 LYS B N 1
ATOM 7162 C CA . LYS B 1 405 ? 12 41.25 5.289 1 90.5 405 LYS B CA 1
ATOM 7163 C C . LYS B 1 405 ? 10.891 40.188 5.352 1 90.5 405 LYS B C 1
ATOM 7165 O O . LYS B 1 405 ? 10.648 39.594 6.406 1 90.5 405 LYS B O 1
ATOM 7170 N N . VAL B 1 406 ? 10.242 40.062 4.25 1 91.81 406 VAL B N 1
ATOM 7171 C CA . VAL B 1 406 ? 9.117 39.125 4.188 1 91.81 406 VAL B CA 1
ATOM 7172 C C . VAL B 1 406 ? 9.617 37.688 4.426 1 91.81 406 VAL B C 1
ATOM 7174 O O . VAL B 1 406 ? 8.984 36.938 5.16 1 91.81 406 VAL B O 1
ATOM 7177 N N . ILE B 1 407 ? 10.695 37.375 3.824 1 93.5 407 ILE B N 1
ATOM 7178 C CA . ILE B 1 407 ? 11.258 36.031 3.957 1 93.5 407 ILE B CA 1
ATOM 7179 C C . ILE B 1 407 ? 11.781 35.844 5.375 1 93.5 407 ILE B C 1
ATOM 7181 O O . ILE B 1 407 ? 11.617 34.75 5.961 1 93.5 407 ILE B O 1
ATOM 7185 N N . ASP B 1 408 ? 12.391 36.812 5.918 1 92.56 408 ASP B N 1
ATOM 7186 C CA . ASP B 1 408 ? 12.891 36.75 7.285 1 92.56 408 ASP B CA 1
ATOM 7187 C C . ASP B 1 408 ? 11.758 36.5 8.273 1 92.56 408 ASP B C 1
ATOM 7189 O O . ASP B 1 408 ? 11.906 35.656 9.18 1 92.56 408 ASP B O 1
ATOM 7193 N N . ARG B 1 409 ? 10.703 37.188 8.047 1 94.25 409 ARG B N 1
ATOM 7194 C CA . ARG B 1 409 ? 9.547 37 8.906 1 94.25 409 ARG B CA 1
ATOM 7195 C C . ARG B 1 409 ? 9.016 35.562 8.789 1 94.25 409 ARG B C 1
ATOM 7197 O O . ARG B 1 409 ? 8.633 34.969 9.789 1 94.25 409 ARG B O 1
ATOM 7204 N N . ALA B 1 410 ? 8.945 35.094 7.602 1 95.94 410 ALA B N 1
ATOM 7205 C CA . ALA B 1 410 ? 8.445 33.719 7.367 1 95.94 410 ALA B CA 1
ATOM 7206 C C . ALA B 1 410 ? 9.344 32.688 8.039 1 95.94 410 ALA B C 1
ATOM 7208 O O . ALA B 1 410 ? 8.852 31.719 8.609 1 95.94 410 ALA B O 1
ATOM 7209 N N . ILE B 1 411 ? 10.594 32.844 7.941 1 95.25 411 ILE B N 1
ATOM 7210 C CA . ILE B 1 411 ? 11.539 31.938 8.57 1 95.25 411 ILE B CA 1
ATOM 7211 C C . ILE B 1 411 ? 11.391 31.984 10.086 1 95.25 411 ILE B C 1
ATOM 7213 O O . ILE B 1 411 ? 11.414 30.953 10.758 1 95.25 411 ILE B O 1
ATOM 7217 N N . ARG B 1 412 ? 11.211 33.125 10.625 1 94.31 412 ARG B N 1
ATOM 7218 C CA . ARG B 1 412 ? 10.984 33.281 12.055 1 94.31 412 ARG B CA 1
ATOM 7219 C C . ARG B 1 412 ? 9.688 32.594 12.477 1 94.31 412 ARG B C 1
ATOM 7221 O O . ARG B 1 412 ? 9.625 31.969 13.531 1 94.31 412 ARG B O 1
ATOM 7228 N N . ASP B 1 413 ? 8.68 32.875 11.664 1 95.12 413 ASP B N 1
ATOM 7229 C CA . ASP B 1 413 ? 7.422 32.188 11.938 1 95.12 413 ASP B CA 1
ATOM 7230 C C . ASP B 1 413 ? 7.605 30.672 11.953 1 95.12 413 ASP B C 1
ATOM 7232 O O . ASP B 1 413 ? 7.062 29.984 12.812 1 95.12 413 ASP B O 1
ATOM 7236 N N . CYS B 1 414 ? 8.32 30.188 11.008 1 95.38 414 CYS B N 1
ATOM 7237 C CA . CYS B 1 414 ? 8.578 28.766 10.922 1 95.38 414 CYS B CA 1
ATOM 7238 C C . CYS B 1 414 ? 9.273 28.25 12.18 1 95.38 414 CYS B C 1
ATOM 7240 O O . CYS B 1 414 ? 8.898 27.219 12.734 1 95.38 414 CYS B O 1
ATOM 7242 N N . THR B 1 415 ? 10.234 28.969 12.617 1 95.25 415 THR B N 1
ATOM 7243 C CA . THR B 1 415 ? 10.961 28.609 13.828 1 95.25 415 THR B CA 1
ATOM 7244 C C . THR B 1 415 ? 10.039 28.641 15.047 1 95.25 415 THR B C 1
ATOM 7246 O O . THR B 1 415 ? 10.109 27.766 15.898 1 95.25 415 THR B O 1
ATOM 7249 N N . ALA B 1 416 ? 9.227 29.609 15.07 1 94.19 416 ALA B N 1
ATOM 7250 C CA . ALA B 1 416 ? 8.289 29.75 16.188 1 94.19 416 ALA B CA 1
ATOM 7251 C C . ALA B 1 416 ? 7.297 28.594 16.203 1 94.19 416 ALA B C 1
ATOM 7253 O O . ALA B 1 416 ? 6.984 28.062 17.266 1 94.19 416 ALA B O 1
ATOM 7254 N N . ILE B 1 417 ? 6.801 28.281 15.117 1 93.25 417 ILE B N 1
ATOM 7255 C CA . ILE B 1 417 ? 5.848 27.188 15 1 93.25 417 ILE B CA 1
ATOM 7256 C C . ILE B 1 417 ? 6.488 25.891 15.5 1 93.25 417 ILE B C 1
ATOM 7258 O O . ILE B 1 417 ? 5.898 25.156 16.297 1 93.25 417 ILE B O 1
ATOM 7262 N N . LEU B 1 418 ? 7.672 25.625 15.023 1 93.56 418 LEU B N 1
ATOM 7263 C CA . LEU B 1 418 ? 8.352 24.391 15.406 1 93.56 418 LEU B CA 1
ATOM 7264 C C . LEU B 1 418 ? 8.695 24.391 16.891 1 93.56 418 LEU B C 1
ATOM 7266 O O . LEU B 1 418 ? 8.68 23.344 17.531 1 93.56 418 LEU B O 1
ATOM 7270 N N . SER B 1 419 ? 8.969 25.578 17.422 1 92.75 419 SER B N 1
ATOM 7271 C CA . SER B 1 419 ? 9.242 25.688 18.859 1 92.75 419 SER B CA 1
ATOM 7272 C C . SER B 1 419 ? 8.008 25.344 19.672 1 92.75 419 SER B C 1
ATOM 7274 O O . SER B 1 419 ? 8.109 24.703 20.734 1 92.75 419 SER B O 1
ATOM 7276 N N . ILE B 1 420 ? 6.922 25.766 19.203 1 87.69 420 ILE B N 1
ATOM 7277 C CA . ILE B 1 420 ? 5.668 25.469 19.891 1 87.69 420 ILE B CA 1
ATOM 7278 C C . ILE B 1 420 ? 5.391 23.969 19.812 1 87.69 420 ILE B C 1
ATOM 7280 O O . ILE B 1 420 ? 4.969 23.359 20.812 1 87.69 420 ILE B O 1
ATOM 7284 N N . PHE B 1 421 ? 5.645 23.406 18.703 1 86.5 421 PHE B N 1
ATOM 7285 C CA . PHE B 1 421 ? 5.477 21.953 18.562 1 86.5 421 PHE B CA 1
ATOM 7286 C C . PHE B 1 421 ? 6.438 21.203 19.484 1 86.5 421 PHE B C 1
ATOM 7288 O O . PHE B 1 421 ? 6.066 20.203 20.078 1 86.5 421 PHE B O 1
ATOM 7295 N N . ALA B 1 422 ? 7.652 21.703 19.547 1 87.62 422 ALA B N 1
ATOM 7296 C CA . ALA B 1 422 ? 8.703 21.047 20.312 1 87.62 422 ALA B CA 1
ATOM 7297 C C . ALA B 1 422 ? 8.422 21.109 21.812 1 87.62 422 ALA B C 1
ATOM 7299 O O . ALA B 1 422 ? 8.875 20.25 22.578 1 87.62 422 ALA B O 1
ATOM 7300 N N . ASP B 1 423 ? 7.707 22.078 22.234 1 82.38 423 ASP B N 1
ATOM 7301 C CA . ASP B 1 423 ? 7.328 22.219 23.641 1 82.38 423 ASP B CA 1
ATOM 7302 C C . ASP B 1 423 ? 6.418 21.062 24.062 1 82.38 423 ASP B C 1
ATOM 7304 O O . ASP B 1 423 ? 6.355 20.719 25.25 1 82.38 423 ASP B O 1
ATOM 7308 N N . ARG B 1 424 ? 5.945 20.484 23.094 1 72.62 424 ARG B N 1
ATOM 7309 C CA . ARG B 1 424 ? 4.949 19.469 23.406 1 72.62 424 ARG B CA 1
ATOM 7310 C C . ARG B 1 424 ? 5.5 18.078 23.156 1 72.62 424 ARG B C 1
ATOM 7312 O O . ARG B 1 424 ? 4.949 17.078 23.641 1 72.62 424 ARG B O 1
ATOM 7319 N N . SER B 1 425 ? 6.504 18.016 22.375 1 76.25 425 SER B N 1
ATOM 7320 C CA . SER B 1 425 ? 7.055 16.703 22.047 1 76.25 425 SER B CA 1
ATOM 7321 C C . SER B 1 425 ? 8.57 16.766 21.891 1 76.25 425 SER B C 1
ATOM 7323 O O . SER B 1 425 ? 9.086 17.594 21.141 1 76.25 425 SER B O 1
ATOM 7325 N N . GLN B 1 426 ? 9.141 15.828 22.547 1 77.44 426 GLN B N 1
ATOM 7326 C CA . GLN B 1 426 ? 10.594 15.781 22.484 1 77.44 426 GLN B CA 1
ATOM 7327 C C . GLN B 1 426 ? 11.086 15.297 21.125 1 77.44 426 GLN B C 1
ATOM 7329 O O . GLN B 1 426 ? 12.188 15.641 20.703 1 77.44 426 GLN B O 1
ATOM 7334 N N . LYS B 1 427 ? 10.281 14.625 20.484 1 79.12 427 LYS B N 1
ATOM 7335 C CA . LYS B 1 427 ? 10.68 14.109 19.172 1 79.12 427 LYS B CA 1
ATOM 7336 C C . LYS B 1 427 ? 10.82 15.234 18.156 1 79.12 427 LYS B C 1
ATOM 7338 O O . LYS B 1 427 ? 11.492 15.078 17.141 1 79.12 427 LYS B O 1
ATOM 7343 N N . ILE B 1 428 ? 10.242 16.344 18.484 1 87.69 428 ILE B N 1
ATOM 7344 C CA . ILE B 1 428 ? 10.242 17.453 17.547 1 87.69 428 ILE B CA 1
ATOM 7345 C C . ILE B 1 428 ? 11.461 18.344 17.797 1 87.69 428 ILE B C 1
ATOM 7347 O O . ILE B 1 428 ? 11.805 19.188 16.969 1 87.69 428 ILE B O 1
ATOM 7351 N N . ASP B 1 429 ? 12.195 18.062 18.812 1 89.62 429 ASP B N 1
ATOM 7352 C CA . ASP B 1 429 ? 13.352 18.875 19.172 1 89.62 429 ASP B CA 1
ATOM 7353 C C . ASP B 1 429 ? 14.375 18.906 18.047 1 89.62 429 ASP B C 1
ATOM 7355 O O . ASP B 1 429 ? 14.961 19.953 17.766 1 89.62 429 ASP B O 1
ATOM 7359 N N . ILE B 1 430 ? 14.477 17.797 17.5 1 90.44 430 ILE B N 1
ATOM 7360 C CA . ILE B 1 430 ? 15.508 17.688 16.469 1 90.44 430 ILE B CA 1
ATOM 7361 C C . ILE B 1 430 ? 15.141 18.562 15.273 1 90.44 430 ILE B C 1
ATOM 7363 O O . ILE B 1 430 ? 16.016 19.172 14.641 1 90.44 430 ILE B O 1
ATOM 7367 N N . TYR B 1 431 ? 13.891 18.672 14.961 1 92.38 431 TYR B N 1
ATOM 7368 C CA . TYR B 1 431 ? 13.438 19.484 13.852 1 92.38 431 TYR B CA 1
ATOM 7369 C C . TYR B 1 431 ? 13.547 20.969 14.188 1 92.38 431 TYR B C 1
ATOM 7371 O O . TYR B 1 431 ? 13.945 21.781 13.344 1 92.38 431 TYR B O 1
ATOM 7379 N N . ARG B 1 432 ? 13.133 21.219 15.383 1 94.19 432 ARG B N 1
ATOM 7380 C CA . ARG B 1 432 ? 13.289 22.594 15.859 1 94.19 432 ARG B CA 1
ATOM 7381 C C . ARG B 1 432 ? 14.758 23.016 15.82 1 94.19 432 ARG B C 1
ATOM 7383 O O . ARG B 1 432 ? 15.086 24.078 15.289 1 94.19 432 ARG B O 1
ATOM 7390 N N . ASP B 1 433 ? 15.609 22.219 16.359 1 94.62 433 ASP B N 1
ATOM 7391 C CA . ASP B 1 433 ? 17.031 22.547 16.422 1 94.62 433 ASP B CA 1
ATOM 7392 C C . ASP B 1 433 ? 17.625 22.703 15.031 1 94.62 433 ASP B C 1
ATOM 7394 O O . ASP B 1 433 ? 18.422 23.594 14.789 1 94.62 433 ASP B O 1
ATOM 7398 N N . CYS B 1 434 ? 17.266 21.844 14.195 1 94.25 434 CYS B N 1
ATOM 7399 C CA . CYS B 1 434 ? 17.75 21.922 12.82 1 94.25 434 CYS B CA 1
ATOM 7400 C C . CYS B 1 434 ? 17.297 23.219 12.164 1 94.25 434 CYS B C 1
ATOM 7402 O O . CYS B 1 434 ? 18.094 23.906 11.523 1 94.25 434 CYS B O 1
ATOM 7404 N N . MET B 1 435 ? 16.062 23.594 12.352 1 95.5 435 MET B N 1
ATOM 7405 C CA . MET B 1 435 ? 15.531 24.812 11.734 1 95.5 435 MET B CA 1
ATOM 7406 C C . MET B 1 435 ? 16.172 26.047 12.328 1 95.5 435 MET B C 1
ATOM 7408 O O . MET B 1 435 ? 16.438 27.016 11.617 1 95.5 435 MET B O 1
ATOM 7412 N N . GLU B 1 436 ? 16.375 26.016 13.562 1 94.56 436 GLU B N 1
ATOM 7413 C CA . GLU B 1 436 ? 17.047 27.141 14.211 1 94.56 436 GLU B CA 1
ATOM 7414 C C . GLU B 1 436 ? 18.469 27.312 13.688 1 94.56 436 GLU B C 1
ATOM 7416 O O . GLU B 1 436 ? 18.922 28.438 13.477 1 94.56 436 GLU B O 1
ATOM 7421 N N . LEU B 1 437 ? 19.078 26.234 13.555 1 92.94 437 LEU B N 1
ATOM 7422 C CA . LEU B 1 437 ? 20.422 26.281 13.008 1 92.94 437 LEU B CA 1
ATOM 7423 C C . LEU B 1 437 ? 20.422 26.828 11.586 1 92.94 437 LEU B C 1
ATOM 7425 O O . LEU B 1 437 ? 21.266 27.656 11.234 1 92.94 437 LEU B O 1
ATOM 7429 N N . LEU B 1 438 ? 19.516 26.391 10.828 1 92.75 438 LEU B N 1
ATOM 7430 C CA . LEU B 1 438 ? 19.391 26.859 9.453 1 92.75 438 LEU B CA 1
ATOM 7431 C C . LEU B 1 438 ? 19.047 28.344 9.414 1 92.75 438 LEU B C 1
ATOM 7433 O O . LEU B 1 438 ? 19.641 29.109 8.633 1 92.75 438 LEU B O 1
ATOM 7437 N N . ALA B 1 439 ? 18.094 28.75 10.219 1 91.88 439 ALA B N 1
ATOM 7438 C CA . ALA B 1 439 ? 17.672 30.141 10.273 1 91.88 439 ALA B CA 1
ATOM 7439 C C . ALA B 1 439 ? 18.844 31.047 10.688 1 91.88 439 ALA B C 1
ATOM 7441 O O . ALA B 1 439 ? 19.016 32.125 10.133 1 91.88 439 ALA B O 1
ATOM 7442 N N . SER B 1 440 ? 19.625 30.531 11.57 1 88.5 440 SER B N 1
ATOM 7443 C CA . SER B 1 440 ? 20.766 31.312 12.047 1 88.5 440 SER B CA 1
ATOM 7444 C C . SER B 1 440 ? 21.859 31.391 10.984 1 88.5 440 SER B C 1
ATOM 7446 O O . SER B 1 440 ? 22.578 32.406 10.906 1 88.5 440 SER B O 1
ATOM 7448 N N . SER B 1 441 ? 21.969 30.422 10.242 1 84.88 441 SER B N 1
ATOM 7449 C CA . SER B 1 441 ? 23.016 30.375 9.219 1 84.88 441 SER B CA 1
ATOM 7450 C C . SER B 1 441 ? 22.734 31.391 8.102 1 84.88 441 SER B C 1
ATOM 7452 O O . SER B 1 441 ? 23.672 31.875 7.465 1 84.88 441 SER B O 1
ATOM 7454 N N . ILE B 1 442 ? 21.531 31.656 7.852 1 79.88 442 ILE B N 1
ATOM 7455 C CA . ILE B 1 442 ? 21.203 32.562 6.75 1 79.88 442 ILE B CA 1
ATOM 7456 C C . ILE B 1 442 ? 21.125 34 7.262 1 79.88 442 ILE B C 1
ATOM 7458 O O . ILE B 1 442 ? 21.344 34.938 6.5 1 79.88 442 ILE B O 1
ATOM 7462 N N . SER B 1 443 ? 20.531 34.219 8.484 1 69.88 443 SER B N 1
ATOM 7463 C CA . SER B 1 443 ? 20.453 35.562 9.031 1 69.88 443 SER B CA 1
ATOM 7464 C C . SER B 1 443 ? 21.844 36.156 9.203 1 69.88 443 SER B C 1
ATOM 7466 O O . SER B 1 443 ? 22.031 37.375 9.031 1 69.88 443 SER B O 1
ATOM 7468 N N . ARG B 1 444 ? 22.703 35.281 9.812 1 54.66 444 ARG B N 1
ATOM 7469 C CA . ARG B 1 444 ? 24 35.875 10.148 1 54.66 444 ARG B CA 1
ATOM 7470 C C . ARG B 1 444 ? 24.703 36.406 8.906 1 54.66 444 ARG B C 1
ATOM 7472 O O . ARG B 1 444 ? 24.406 35.969 7.785 1 54.66 444 ARG B O 1
ATOM 7479 N N . VAL B 1 445 ? 25.547 37.406 9.172 1 50.41 445 VAL B N 1
ATOM 7480 C CA . VAL B 1 445 ? 26.484 38.312 8.508 1 50.41 445 VAL B CA 1
ATOM 7481 C C . VAL B 1 445 ? 27.234 37.562 7.418 1 50.41 445 VAL B C 1
ATOM 7483 O O . VAL B 1 445 ? 28.156 38.125 6.805 1 50.41 445 VAL B O 1
ATOM 7486 N N . SER B 1 446 ? 26.797 36.281 7.254 1 54.69 446 SER B N 1
ATOM 7487 C CA . SER B 1 446 ? 27.75 35.594 6.383 1 54.69 446 SER B CA 1
ATOM 7488 C C . SER B 1 446 ? 27.422 35.844 4.914 1 54.69 446 SER B C 1
ATOM 7490 O O . SER B 1 446 ? 26.312 36.281 4.582 1 54.69 446 SER B O 1
ATOM 7492 N N . THR B 1 447 ? 28.375 35.812 4.133 1 63.06 447 THR B N 1
ATOM 7493 C CA . THR B 1 447 ? 28.359 35.906 2.676 1 63.06 447 THR B CA 1
ATOM 7494 C C . THR B 1 447 ? 27.266 35 2.104 1 63.06 447 THR B C 1
ATOM 7496 O O . THR B 1 447 ? 27.203 33.812 2.43 1 63.06 447 THR B O 1
ATOM 7499 N N . PRO B 1 448 ? 26.203 35.656 1.573 1 65 448 PRO B N 1
ATOM 7500 C CA . PRO B 1 448 ? 25.141 34.875 0.947 1 65 448 PRO B CA 1
ATOM 7501 C C . PRO B 1 448 ? 25.656 33.625 0.232 1 65 448 PRO B C 1
ATOM 7503 O O . PRO B 1 448 ? 26.688 33.688 -0.445 1 65 448 PRO B O 1
ATOM 7506 N N . GLY B 1 449 ? 25.047 32.469 0.58 1 69.56 449 GLY B N 1
ATOM 7507 C CA . GLY B 1 449 ? 25.422 31.234 -0.104 1 69.56 449 GLY B CA 1
ATOM 7508 C C . GLY B 1 449 ? 26.438 30.406 0.664 1 69.56 449 GLY B C 1
ATOM 7509 O O . GLY B 1 449 ? 26.797 29.312 0.239 1 69.56 449 GLY B O 1
ATOM 7510 N N . ASN B 1 450 ? 26.875 31.031 1.715 1 75.19 450 ASN B N 1
ATOM 7511 C CA . ASN B 1 450 ? 27.906 30.297 2.434 1 75.19 450 ASN B CA 1
ATOM 7512 C C . ASN B 1 450 ? 27.438 29.875 3.818 1 75.19 450 ASN B C 1
ATOM 7514 O O . ASN B 1 450 ? 26.891 30.672 4.574 1 75.19 450 ASN B O 1
ATOM 7518 N N . ILE B 1 451 ? 27.484 28.625 4.07 1 81.88 451 ILE B N 1
ATOM 7519 C CA . ILE B 1 451 ? 27.281 28.062 5.406 1 81.88 451 ILE B CA 1
ATOM 7520 C C . ILE B 1 451 ? 28.609 27.641 6.008 1 81.88 451 ILE B C 1
ATOM 7522 O O . ILE B 1 451 ? 29.359 26.891 5.398 1 81.88 451 ILE B O 1
ATOM 7526 N N . ASP B 1 452 ? 28.906 28.188 7.102 1 82.88 452 ASP B N 1
ATOM 7527 C CA . ASP B 1 452 ? 30.219 27.938 7.711 1 82.88 452 ASP B CA 1
ATOM 7528 C C . ASP B 1 452 ? 30.391 26.453 8.031 1 82.88 452 ASP B C 1
ATOM 7530 O O . ASP B 1 452 ? 29.406 25.719 8.164 1 82.88 452 ASP B O 1
ATOM 7534 N N . THR B 1 453 ? 31.594 26.094 8.172 1 83.94 453 THR B N 1
ATOM 7535 C CA . THR B 1 453 ? 31.953 24.688 8.336 1 83.94 453 THR B CA 1
ATOM 7536 C C . THR B 1 453 ? 31.375 24.125 9.633 1 83.94 453 THR B C 1
ATOM 7538 O O . THR B 1 453 ? 30.938 22.969 9.68 1 83.94 453 THR B O 1
ATOM 7541 N N . GLU B 1 454 ? 31.406 24.906 10.672 1 85.19 454 GLU B N 1
ATOM 7542 C CA . GLU B 1 454 ? 30.906 24.453 11.953 1 85.19 454 GLU B CA 1
ATOM 7543 C C . GLU B 1 454 ? 29.406 24.172 11.883 1 85.19 454 GLU B C 1
ATOM 7545 O O . GLU B 1 454 ? 28.938 23.156 12.414 1 85.19 454 GLU B O 1
ATOM 7550 N N . THR B 1 455 ? 28.766 25.078 11.289 1 87.06 455 THR B N 1
ATOM 7551 C CA . THR B 1 455 ? 27.328 24.922 11.133 1 87.06 455 THR B CA 1
ATOM 7552 C C . THR B 1 455 ? 27.016 23.719 10.25 1 87.06 455 THR B C 1
ATOM 7554 O O . THR B 1 455 ? 26.047 22.984 10.508 1 87.06 455 THR B O 1
ATOM 7557 N N . ARG B 1 456 ? 27.781 23.5 9.258 1 89.75 456 ARG B N 1
ATOM 7558 C CA . ARG B 1 456 ? 27.578 22.359 8.375 1 89.75 456 ARG B CA 1
ATOM 7559 C C . ARG B 1 456 ? 27.766 21.047 9.125 1 89.75 456 ARG B C 1
ATOM 7561 O O . ARG B 1 456 ? 27.016 20.078 8.898 1 89.75 456 ARG B O 1
ATOM 7568 N N . GLN B 1 457 ? 28.719 21.016 9.977 1 90 457 GLN B N 1
ATOM 7569 C CA . GLN B 1 457 ? 28.953 19.812 10.758 1 90 457 GLN B CA 1
ATOM 7570 C C . GLN B 1 457 ? 27.797 19.547 11.711 1 90 457 GLN B C 1
ATOM 7572 O O . GLN B 1 457 ? 27.375 18.391 11.867 1 90 457 GLN B O 1
ATOM 7577 N N . GLU B 1 458 ? 27.391 20.609 12.336 1 91.75 458 GLU B N 1
ATOM 7578 C CA . GLU B 1 458 ? 26.266 20.453 13.242 1 91.75 458 GLU B CA 1
ATOM 7579 C C . GLU B 1 458 ? 25 20.016 12.5 1 91.75 458 GLU B C 1
ATOM 7581 O O . GLU B 1 458 ? 24.234 19.188 12.992 1 91.75 458 GLU B O 1
ATOM 7586 N N . LEU B 1 459 ? 24.812 20.609 11.359 1 91 459 LEU B N 1
ATOM 7587 C CA . LEU B 1 459 ? 23.656 20.25 10.531 1 91 459 LEU B CA 1
ATOM 7588 C C . LEU B 1 459 ? 23.734 18.781 10.109 1 91 459 LEU B C 1
ATOM 7590 O O . LEU B 1 459 ? 22.719 18.094 10.055 1 91 459 LEU B O 1
ATOM 7594 N N . ASN B 1 460 ? 24.875 18.344 9.82 1 90.12 460 ASN B N 1
ATOM 7595 C CA . ASN B 1 460 ? 25.078 16.953 9.422 1 90.12 460 ASN B CA 1
ATOM 7596 C C . ASN B 1 460 ? 24.75 15.984 10.562 1 90.12 460 ASN B C 1
ATOM 7598 O O . ASN B 1 460 ? 24.203 14.898 10.328 1 90.12 460 ASN B O 1
ATOM 7602 N N . LEU B 1 461 ? 25.078 16.375 11.711 1 89.12 461 LEU B N 1
ATOM 7603 C CA . LEU B 1 461 ? 24.766 15.562 12.883 1 89.12 461 LEU B CA 1
ATOM 7604 C C . LEU B 1 461 ? 23.266 15.477 13.086 1 89.12 461 LEU B C 1
ATOM 7606 O O . LEU B 1 461 ? 22.734 14.398 13.367 1 89.12 461 LEU B O 1
ATOM 7610 N N . LEU B 1 462 ? 22.641 16.609 12.938 1 89.81 462 LEU B N 1
ATOM 7611 C CA . LEU B 1 462 ? 21.203 16.641 13.102 1 89.81 462 LEU B CA 1
ATOM 7612 C C . LEU B 1 462 ? 20.5 15.852 11.992 1 89.81 462 LEU B C 1
ATOM 7614 O O . LEU B 1 462 ? 19.516 15.156 12.242 1 89.81 462 LEU B O 1
ATOM 7618 N N . LEU B 1 463 ? 21.016 16 10.789 1 88.5 463 LEU B N 1
ATOM 7619 C CA . LEU B 1 463 ? 20.453 15.266 9.648 1 88.5 463 LEU B CA 1
ATOM 7620 C C . LEU B 1 463 ? 20.516 13.766 9.891 1 88.5 463 LEU B C 1
ATOM 7622 O O . LEU B 1 463 ? 19.578 13.039 9.57 1 88.5 463 LEU B O 1
ATOM 7626 N N . GLY B 1 464 ? 21.547 13.273 10.438 1 82.25 464 GLY B N 1
ATOM 7627 C CA . GLY B 1 464 ? 21.672 11.859 10.766 1 82.25 464 GLY B CA 1
ATOM 7628 C C . GLY B 1 464 ? 20.594 11.375 11.719 1 82.25 464 GLY B C 1
ATOM 7629 O O . GLY B 1 464 ? 20.062 10.273 11.562 1 82.25 464 GLY B O 1
ATOM 7630 N N . GLN B 1 465 ? 20.219 12.234 12.57 1 81.31 465 GLN B N 1
ATOM 7631 C CA . GLN B 1 465 ? 19.203 11.891 13.562 1 81.31 465 GLN B CA 1
ATOM 7632 C C . GLN B 1 465 ? 17.812 11.906 12.938 1 81.31 465 GLN B C 1
ATOM 7634 O O . GLN B 1 465 ? 16.969 11.078 13.289 1 81.31 465 GLN B O 1
ATOM 7639 N N . ILE B 1 466 ? 17.609 12.836 12.055 1 81.12 466 ILE B N 1
ATOM 7640 C CA . ILE B 1 466 ? 16.312 12.984 11.406 1 81.12 466 ILE B CA 1
ATOM 7641 C C . ILE B 1 466 ? 16.078 11.812 10.461 1 81.12 466 ILE B C 1
ATOM 7643 O O . ILE B 1 466 ? 14.938 11.344 10.32 1 81.12 466 ILE B O 1
ATOM 7647 N N . GLU B 1 467 ? 17.109 11.438 9.719 1 69.12 467 GLU B N 1
ATOM 7648 C CA . GLU B 1 467 ? 16.984 10.32 8.781 1 69.12 467 GLU B CA 1
ATOM 7649 C C . GLU B 1 467 ? 16.469 9.07 9.477 1 69.12 467 GLU B C 1
ATOM 7651 O O . GLU B 1 467 ? 15.695 8.305 8.891 1 69.12 467 GLU B O 1
ATOM 7656 N N . GLU B 1 468 ? 16.719 9.023 10.594 1 60.06 468 GLU B N 1
ATOM 7657 C CA . GLU B 1 468 ? 16.219 7.906 11.383 1 60.06 468 GLU B CA 1
ATOM 7658 C C . GLU B 1 468 ? 14.703 8 11.578 1 60.06 468 GLU B C 1
ATOM 7660 O O . GLU B 1 468 ? 14.031 6.988 11.773 1 60.06 468 GLU B O 1
ATOM 7665 N N . ASN B 1 469 ? 14.242 9.203 11.438 1 58.59 469 ASN B N 1
ATOM 7666 C CA . ASN B 1 469 ? 12.812 9.406 11.672 1 58.59 469 ASN B CA 1
ATOM 7667 C C . ASN B 1 469 ? 12.062 9.664 10.367 1 58.59 469 ASN B C 1
ATOM 7669 O O . ASN B 1 469 ? 10.953 10.203 10.383 1 58.59 469 ASN B O 1
ATOM 7673 N N . SER B 1 470 ? 12.547 9.297 9.32 1 66.56 470 SER B N 1
ATOM 7674 C CA . SER B 1 470 ? 12.023 9.227 7.961 1 66.56 470 SER B CA 1
ATOM 7675 C C . SER B 1 470 ? 11.609 10.602 7.453 1 66.56 470 SER B C 1
ATOM 7677 O O . SER B 1 470 ? 10.672 11.211 7.98 1 66.56 470 SER B O 1
ATOM 7679 N N . LEU B 1 471 ? 12.305 11.383 6.875 1 75.5 471 LEU B N 1
ATOM 7680 C CA . LEU B 1 471 ? 12.086 12.633 6.164 1 75.5 471 LEU B CA 1
ATOM 7681 C C . LEU B 1 471 ? 11.875 12.383 4.672 1 75.5 471 LEU B C 1
ATOM 7683 O O . LEU B 1 471 ? 12.352 11.383 4.133 1 75.5 471 LEU B O 1
ATOM 7687 N N . ALA B 1 472 ? 11 13.297 4.102 1 79.81 472 ALA B N 1
ATOM 7688 C CA . ALA B 1 472 ? 10.828 13.219 2.654 1 79.81 472 ALA B CA 1
ATOM 7689 C C . ALA B 1 472 ? 12.172 13.289 1.936 1 79.81 472 ALA B C 1
ATOM 7691 O O . ALA B 1 472 ? 13.062 14.047 2.338 1 79.81 472 ALA B O 1
ATOM 7692 N N . SER B 1 473 ? 12.312 12.578 0.931 1 81.62 473 SER B N 1
ATOM 7693 C CA . SER B 1 473 ? 13.586 12.438 0.227 1 81.62 473 SER B CA 1
ATOM 7694 C C . SER B 1 473 ? 14.07 13.773 -0.317 1 81.62 473 SER B C 1
ATOM 7696 O O . SER B 1 473 ? 15.266 14.07 -0.283 1 81.62 473 SER B O 1
ATOM 7698 N N . HIS B 1 474 ? 13.195 14.555 -0.778 1 83.12 474 HIS B N 1
ATOM 7699 C CA . HIS B 1 474 ? 13.609 15.82 -1.378 1 83.12 474 HIS B CA 1
ATOM 7700 C C . HIS B 1 474 ? 14.117 16.797 -0.32 1 83.12 474 HIS B C 1
ATOM 7702 O O . HIS B 1 474 ? 14.992 17.625 -0.599 1 83.12 474 HIS B O 1
ATOM 7708 N N . VAL B 1 475 ? 13.578 16.703 0.83 1 88.81 475 VAL B N 1
ATOM 7709 C CA . VAL B 1 475 ? 14.039 17.547 1.931 1 88.81 475 VAL B CA 1
ATOM 7710 C C . VAL B 1 475 ? 15.406 17.062 2.412 1 88.81 475 VAL B C 1
ATOM 7712 O O . VAL B 1 475 ? 16.297 17.875 2.682 1 88.81 475 VAL B O 1
ATOM 7715 N N . HIS B 1 476 ? 15.531 15.805 2.447 1 88.06 476 HIS B N 1
ATOM 7716 C CA . HIS B 1 476 ? 16.812 15.219 2.816 1 88.06 476 HIS B CA 1
ATOM 7717 C C . HIS B 1 476 ? 17.906 15.625 1.835 1 88.06 476 HIS B C 1
ATOM 7719 O O . HIS B 1 476 ? 19.031 15.945 2.242 1 88.06 476 HIS B O 1
ATOM 7725 N N . ALA B 1 477 ? 17.578 15.578 0.621 1 87.19 477 ALA B N 1
ATOM 7726 C CA . ALA B 1 477 ? 18.547 15.938 -0.409 1 87.19 477 ALA B CA 1
ATOM 7727 C C . ALA B 1 477 ? 18.984 17.391 -0.262 1 87.19 477 ALA B C 1
ATOM 7729 O O . ALA B 1 477 ? 20.172 17.703 -0.402 1 87.19 477 ALA B O 1
ATOM 7730 N N . LYS B 1 478 ? 18.094 18.234 0.001 1 91 478 LYS B N 1
ATOM 7731 C CA . LYS B 1 478 ? 18.406 19.656 0.164 1 91 478 LYS B CA 1
ATOM 7732 C C . LYS B 1 478 ? 19.281 19.891 1.395 1 91 478 LYS B C 1
ATOM 7734 O O . LYS B 1 478 ? 20.266 20.641 1.34 1 91 478 LYS B O 1
ATOM 7739 N N . LEU B 1 479 ? 18.922 19.234 2.443 1 91.62 479 LEU B N 1
ATOM 7740 C CA . LEU B 1 479 ? 19.703 19.344 3.666 1 91.62 479 LEU B CA 1
ATOM 7741 C C . LEU B 1 479 ? 21.109 18.781 3.473 1 91.62 479 LEU B C 1
ATOM 7743 O O . LEU B 1 479 ? 22.094 19.391 3.896 1 91.62 479 LEU B O 1
ATOM 7747 N N . SER B 1 480 ? 21.188 17.703 2.809 1 89.12 480 SER B N 1
ATOM 7748 C CA . SER B 1 480 ? 22.484 17.047 2.557 1 89.12 480 SER B CA 1
ATOM 7749 C C . SER B 1 480 ? 23.375 17.938 1.694 1 89.12 480 SER B C 1
ATOM 7751 O O . SER B 1 480 ? 24.578 18.016 1.925 1 89.12 480 SER B O 1
ATOM 7753 N N . GLU B 1 481 ? 22.766 18.531 0.729 1 89.44 481 GLU B N 1
ATOM 7754 C CA . GLU B 1 481 ? 23.531 19.422 -0.135 1 89.44 481 GLU B CA 1
ATOM 7755 C C . GLU B 1 481 ? 24.062 20.625 0.643 1 89.44 481 GLU B C 1
ATOM 7757 O O . GLU B 1 481 ? 25.203 21.047 0.444 1 89.44 481 GLU B O 1
ATOM 7762 N N . MET B 1 482 ? 23.281 21.094 1.471 1 89.38 482 MET B N 1
ATOM 7763 C CA . MET B 1 482 ? 23.688 22.266 2.254 1 89.38 482 MET B CA 1
ATOM 7764 C C . MET B 1 482 ? 24.781 21.906 3.248 1 89.38 482 MET B C 1
ATOM 7766 O O . MET B 1 482 ? 25.609 22.734 3.602 1 89.38 482 MET B O 1
ATOM 7770 N N . CYS B 1 483 ? 24.797 20.656 3.623 1 87.38 483 CYS B N 1
ATOM 7771 C CA . CYS B 1 483 ? 25.812 20.172 4.559 1 87.38 483 CYS B CA 1
ATOM 7772 C C . CYS B 1 483 ? 27.141 19.953 3.852 1 87.38 483 CYS B C 1
ATOM 7774 O O . CYS B 1 483 ? 28.203 20.062 4.469 1 87.38 483 CYS B O 1
ATOM 7776 N N . ARG B 1 484 ? 27.188 19.547 2.623 1 81.69 484 ARG B N 1
ATOM 7777 C CA . ARG B 1 484 ? 28.391 19.094 1.927 1 81.69 484 ARG B CA 1
ATOM 7778 C C . ARG B 1 484 ? 29.125 20.281 1.288 1 81.69 484 ARG B C 1
ATOM 7780 O O . ARG B 1 484 ? 30.359 20.281 1.228 1 81.69 484 ARG B O 1
ATOM 7787 N N . THR B 1 485 ? 28.422 21 0.483 1 71.88 485 THR B N 1
ATOM 7788 C CA . THR B 1 485 ? 29.141 21.922 -0.41 1 71.88 485 THR B CA 1
ATOM 7789 C C . THR B 1 485 ? 28.844 23.375 -0.047 1 71.88 485 THR B C 1
ATOM 7791 O O . THR B 1 485 ? 27.797 23.672 0.523 1 71.88 485 THR B O 1
ATOM 7794 N N . SER B 1 486 ? 29.906 24.109 0.027 1 64.38 486 SER B N 1
ATOM 7795 C CA . SER B 1 486 ? 29.703 25.547 -0.076 1 64.38 486 SER B CA 1
ATOM 7796 C C . SER B 1 486 ? 29.5 25.969 -1.526 1 64.38 486 SER B C 1
ATOM 7798 O O . SER B 1 486 ? 30.062 25.359 -2.441 1 64.38 486 SER B O 1
ATOM 7800 N N . ILE B 1 487 ? 28.391 26.672 -1.828 1 60.94 487 ILE B N 1
ATOM 7801 C CA . ILE B 1 487 ? 28.078 27.078 -3.189 1 60.94 487 ILE B CA 1
ATOM 7802 C C . ILE B 1 487 ? 29.344 27.562 -3.893 1 60.94 487 ILE B C 1
ATOM 7804 O O . ILE B 1 487 ? 29.516 27.359 -5.098 1 60.94 487 ILE B O 1
ATOM 7808 N N . ALA B 1 488 ? 30.188 28.25 -3.182 1 54.72 488 ALA B N 1
ATOM 7809 C CA . ALA B 1 488 ? 31.438 28.672 -3.826 1 54.72 488 ALA B CA 1
ATOM 7810 C C . ALA B 1 488 ? 32.188 27.484 -4.383 1 54.72 488 ALA B C 1
ATOM 7812 O O . ALA B 1 488 ? 32.906 27.594 -5.383 1 54.72 488 ALA B O 1
ATOM 7813 N N . GLU B 1 489 ? 32 26.406 -3.857 1 50.38 489 GLU B N 1
ATOM 7814 C CA . GLU B 1 489 ? 32.75 25.219 -4.301 1 50.38 489 GLU B CA 1
ATOM 7815 C C . GLU B 1 489 ? 31.938 24.453 -5.355 1 50.38 489 GLU B C 1
ATOM 7817 O O . GLU B 1 489 ? 32.5 23.578 -6.035 1 50.38 489 GLU B O 1
ATOM 7822 N N . MET B 1 490 ? 30.781 24.641 -5.52 1 50.75 490 MET B N 1
ATOM 7823 C CA . MET B 1 490 ? 29.953 23.906 -6.48 1 50.75 490 MET B CA 1
ATOM 7824 C C . MET B 1 490 ? 30.125 24.469 -7.883 1 50.75 490 MET B C 1
ATOM 7826 O O . MET B 1 490 ? 30.062 23.734 -8.867 1 50.75 490 MET B O 1
ATOM 7830 N N . ASP B 1 491 ? 30.156 25.797 -8.117 1 44.31 491 ASP B N 1
ATOM 7831 C CA . ASP B 1 491 ? 30.328 26.422 -9.422 1 44.31 491 ASP B CA 1
ATOM 7832 C C . ASP B 1 491 ? 31.781 26.328 -9.891 1 44.31 491 ASP B C 1
ATOM 7834 O O . ASP B 1 491 ? 32.125 26.812 -10.969 1 44.31 491 ASP B O 1
ATOM 7838 N N . THR B 1 492 ? 32.719 25.812 -9.164 1 36.66 492 THR B N 1
ATOM 7839 C CA . THR B 1 492 ? 34 25.531 -9.812 1 36.66 492 THR B CA 1
ATOM 7840 C C . THR B 1 492 ? 34.062 24.078 -10.297 1 36.66 492 THR B C 1
ATOM 7842 O O . THR B 1 492 ? 33.656 23.172 -9.57 1 36.66 492 THR B O 1
#

pLDDT: mean 76.22, std 22.68, range [21.53, 98.25]

InterPro domains:
  IPR007219 Xylanolytic transcriptional activator, regulatory domain [PF04082] (64-226)
  IPR007219 Xylanolytic transcriptional activator, regulatory domain [SM00906] (170-238)

Solvent-accessible surface area (backbone atoms only — not comparable to full-atom values): 54376 Å² total; per-residue (Å²): 129,86,76,74,76,76,76,72,77,72,74,71,73,74,70,70,68,81,56,25,5,53,31,64,73,80,78,75,85,75,77,84,65,88,76,71,81,67,81,46,74,69,64,61,64,68,65,54,48,60,62,66,73,53,49,67,50,54,47,13,42,13,47,48,45,31,59,66,61,46,34,48,63,42,57,44,67,59,63,67,60,51,34,50,34,49,52,34,46,75,70,56,43,51,85,68,46,64,89,30,62,65,43,48,50,51,49,51,47,43,41,40,39,10,46,51,50,47,38,68,66,44,72,90,77,71,64,77,70,81,60,57,66,69,51,61,47,22,56,77,27,49,72,83,47,53,69,63,59,42,50,43,52,40,47,49,49,30,56,41,29,39,66,32,92,41,59,67,57,30,55,47,42,40,46,49,42,46,50,50,37,53,75,71,40,43,39,58,41,72,88,78,78,46,69,67,51,53,45,42,48,36,34,37,51,40,50,50,41,52,43,42,53,52,19,67,64,42,68,46,81,65,75,71,57,72,74,69,49,57,36,68,78,74,70,80,62,92,56,69,74,39,69,41,66,40,47,39,49,15,88,91,38,78,66,75,49,73,42,66,70,69,45,40,51,29,42,52,50,50,54,53,38,53,47,50,48,50,44,59,51,43,47,59,63,58,49,81,87,48,42,65,62,51,49,52,53,51,50,50,50,46,51,53,60,57,64,48,61,75,51,68,56,93,70,64,79,79,46,58,28,64,68,18,73,68,25,42,48,29,53,42,27,45,49,46,30,51,49,46,65,38,44,87,88,43,86,88,37,69,59,44,53,52,28,46,50,25,34,36,50,25,34,49,46,47,48,56,40,49,74,66,70,29,54,81,77,37,45,66,56,52,53,42,46,51,47,42,44,51,51,48,51,46,53,36,36,75,58,40,44,82,81,46,71,67,54,49,50,24,51,49,42,36,45,49,53,35,46,57,51,26,75,74,30,74,81,36,39,60,57,31,51,48,45,47,52,52,52,49,48,65,70,41,91,53,60,62,28,46,61,54,68,66,57,22,53,52,48,46,56,46,46,58,57,43,59,74,54,65,63,31,61,70,55,48,50,52,52,49,48,58,41,72,50,40,52,79,59,64,82,102,130,84,78,74,77,77,77,71,77,73,76,71,73,75,71,71,70,65,45,18,16,66,40,64,70,82,79,77,86,77,76,87,62,88,77,71,82,68,78,46,73,68,64,58,63,69,66,55,48,62,63,68,72,51,50,67,50,57,46,12,42,13,47,49,46,31,58,67,60,46,34,48,60,43,58,43,69,57,62,67,60,51,34,49,35,49,53,35,46,76,70,56,43,51,86,70,44,65,89,30,62,63,43,49,51,51,50,49,46,43,43,38,40,11,46,52,52,47,38,69,65,43,70,89,77,71,66,80,70,81,62,58,68,68,46,52,45,25,55,76,24,49,72,82,46,53,70,64,59,40,50,43,51,40,49,49,49,30,56,41,29,40,64,32,92,41,57,66,57,29,54,46,43,40,44,47,40,47,51,48,37,53,75,70,40,44,38,59,40,72,89,77,78,46,68,66,51,52,45,42,47,36,36,37,50,40,50,51,41,53,43,41,54,51,19,66,65,43,66,46,81,64,74,69,57,71,75,69,48,59,37,68,76,74,70,79,59,92,58,69,74,38,69,40,68,39,48,39,49,16,86,90,38,77,66,77,50,72,42,67,70,69,45,40,52,28,42,54,49,50,52,54,36,52,48,49,48,50,44,58,52,45,45,60,63,57,48,80,87,49,42,66,61,52,48,53,52,52,49,49,51,45,52,53,60,58,62,48,61,76,53,68,55,94,72,65,81,79,46,58,28,64,68,17,74,67,25,42,48,29,52,42,27,47,49,44,30,53,49,45,65,37,44,85,89,45,85,87,38,70,59,44,52,51,28,47,49,24,34,34,50,25,35,49,43,48,48,55,40,49,74,67,71,29,56,80,77,36,45,66,57,51,52,44,49,51,45,41,44,51,50,48,52,46,52,35,36,76,58,40,43,80,80,48,70,67,54,50,49,24,50,50,42,38,44,49,52,35,46,58,51,27,76,73,30,74,81,35,40,61,57,32,52,47,45,47,52,52,52,49,47,67,70,42,92,53,61,62,28,44,61,54,69,67,58,21,52,52,48,46,55,48,47,59,58,44,58,74,53,65,62,33,62,70,56,48,51,53,52,50,47,57,40,73,48,39,51,79,60,64,83,100